Protein AF-A0A163Q6V1-F1 (afdb_monomer)

Foldseek 3Di:
DDPVLVVVLVVQQVVDDLPQFQAKEAQAWEQDPVGIDGGWIFTDGPPDRPDIHHGPSHDDDPNHHYHHQNPHHDDQQAEAAAALCQQPQLDVVLLVLCVVQSHQEYEHQAQLADQDAADLDLDPPQFDGLNVLSCQQFCQFNNRHPPDDHHHLLSSVVVVVPSHSHQYAYAARNQSLLCRQPNLDQAEDDPVSLVSSLVSLLRNVVSPHQYHEHNCLDPPRVRYDLVSLLSNQLSCVVVLGAYEYPFNDAAVCNLVRLVSVLSSCVSRVHQYEYEAHFFQQVVVVVSVVVSVVVVHNYFYEHFLDQKDKGQLCSLAPDSPQSSSPLVSNLVLLVDPVSLVCCVVPPVVVCPVFQQFKQWDAADDPCLVRHRPRLVVQQVVVVHDSSVSSSCRCNRRSSSTMIMGGHPPRGDSVNSVSQLPDLRYGQHLHWGDHGPHGDPSSNHGRVSHDSHNPPPCVSVPSSPPPPDDDDDDDDDDDDDDDDDDDDDDDDDDDDDDDDDDDDDDDDDDDDDDDDDDDDDDDDDDDDDDDDDDDDDDDDDDDDDDDDDDDDDDDDDDDDDDDDDPDDDDDDDPDDDDDPPPPDPPPLVVLLVQQLVVLVVVQVPAAALVRSCVSSVHDSVSSVVSVVVCVVLQQWDADPVRGIHGGCNVVVVVVVLVVPQDLCVLLVVLQQVLCVVLVFKKFKWFDDQQWTFTQDIDGNPVDDDDPDDGGDIDGLQQDQFSLQQVLQADPVSLVSNVVDAQDQQDPQADRDSVVSVVQSVVCLVLLWGWRQCRNPVQKIKIKHFAAALVSHGRIMMMGMDGCVVCDPVNNVVSNVSRLVSSQSSNVSRPDPDSGRDDDPRSD

Structure (mmCIF, N/CA/C/O backbone):
data_AF-A0A163Q6V1-F1
#
_entry.id   AF-A0A163Q6V1-F1
#
loop_
_atom_site.group_PDB
_atom_site.id
_atom_site.type_symbol
_atom_site.label_atom_id
_atom_site.label_alt_id
_atom_site.label_comp_id
_atom_site.label_asym_id
_atom_site.label_entity_id
_atom_site.label_seq_id
_atom_site.pdbx_PDB_ins_code
_atom_site.Cartn_x
_atom_site.Cartn_y
_atom_site.Cartn_z
_atom_site.occupancy
_atom_site.B_iso_or_equiv
_atom_site.auth_seq_id
_atom_site.auth_comp_id
_atom_site.auth_asym_id
_atom_site.auth_atom_id
_atom_site.pdbx_PDB_model_num
ATOM 1 N N . MET A 1 1 ? -16.181 -9.102 33.434 1.00 42.78 1 MET A N 1
ATOM 2 C CA . MET A 1 1 ? -15.691 -8.262 34.541 1.00 42.78 1 MET A CA 1
ATOM 3 C C . MET A 1 1 ? -15.255 -9.149 35.688 1.00 42.78 1 MET A C 1
ATOM 5 O O . MET A 1 1 ? -15.897 -10.173 35.906 1.00 42.78 1 MET A O 1
ATOM 9 N N . SER A 1 2 ? -14.195 -8.778 36.399 1.00 34.38 2 SER A N 1
ATOM 10 C CA . SER A 1 2 ? -13.839 -9.371 37.690 1.00 34.38 2 SER A CA 1
ATOM 11 C C . SER A 1 2 ? -14.622 -8.715 38.841 1.00 34.38 2 SER A C 1
ATOM 13 O O . SER A 1 2 ? -15.392 -7.774 38.632 1.00 34.38 2 SER A O 1
ATOM 15 N N . THR A 1 3 ? -14.432 -9.196 40.071 1.00 34.81 3 THR A N 1
ATOM 16 C CA . THR A 1 3 ? -14.898 -8.494 41.279 1.00 34.81 3 THR A CA 1
ATOM 17 C C . THR A 1 3 ? -14.123 -7.202 41.548 1.00 34.81 3 THR A C 1
ATOM 19 O O . THR A 1 3 ? -14.657 -6.323 42.214 1.00 34.81 3 THR A O 1
ATOM 22 N N . THR A 1 4 ? -12.906 -7.058 41.012 1.00 41.44 4 THR A N 1
ATOM 23 C CA . THR A 1 4 ? -12.061 -5.862 41.162 1.00 41.44 4 THR A CA 1
ATOM 24 C C . THR A 1 4 ? -12.617 -4.686 40.358 1.00 41.44 4 THR A C 1
ATOM 26 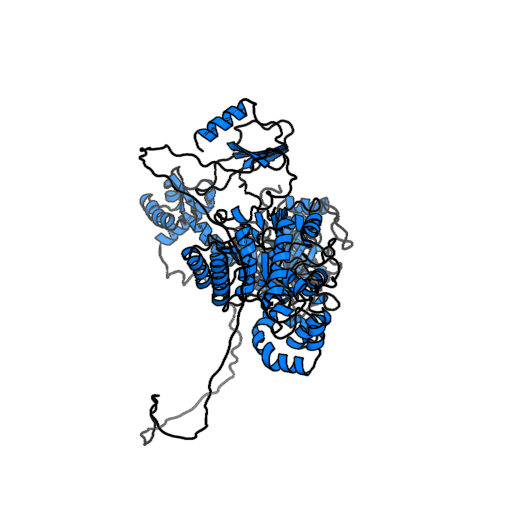O O . THR A 1 4 ? -12.809 -3.614 40.917 1.00 41.44 4 THR A O 1
ATOM 29 N N . ASP A 1 5 ? -13.028 -4.922 39.105 1.00 43.56 5 ASP A N 1
ATOM 30 C CA . ASP A 1 5 ? -13.612 -3.913 38.200 1.00 43.56 5 ASP A CA 1
ATOM 31 C C . ASP A 1 5 ? -14.857 -3.216 38.799 1.00 43.56 5 ASP A C 1
ATOM 33 O O . ASP A 1 5 ? -15.223 -2.115 38.399 1.00 43.56 5 ASP A O 1
ATOM 37 N N . ARG A 1 6 ? -15.549 -3.882 39.736 1.00 45.75 6 ARG A N 1
ATOM 38 C CA . ARG A 1 6 ? -16.728 -3.355 40.445 1.00 45.75 6 ARG A CA 1
ATOM 39 C C . ARG A 1 6 ? -16.391 -2.572 41.712 1.00 45.75 6 ARG A C 1
ATOM 41 O O . ARG A 1 6 ? -17.277 -1.890 42.220 1.00 45.75 6 ARG A O 1
ATOM 48 N N . GLN A 1 7 ? -15.174 -2.696 42.232 1.00 48.00 7 GLN A N 1
ATOM 49 C CA . GLN A 1 7 ? -14.709 -1.902 43.362 1.00 48.00 7 GLN A CA 1
ATOM 50 C C . GLN A 1 7 ? -14.115 -0.583 42.865 1.00 48.00 7 GLN A C 1
ATOM 52 O O . GLN A 1 7 ? -14.601 0.471 43.259 1.00 48.00 7 GLN A O 1
ATOM 57 N N . ASP A 1 8 ? -13.201 -0.642 41.892 1.00 50.16 8 ASP A N 1
ATOM 58 C CA . ASP A 1 8 ? -12.577 0.544 41.290 1.00 50.16 8 ASP A CA 1
ATOM 59 C C . ASP A 1 8 ? -13.644 1.533 40.755 1.00 50.16 8 ASP A C 1
ATOM 61 O O . ASP A 1 8 ? -13.569 2.737 40.990 1.00 50.16 8 ASP A O 1
ATOM 65 N N . ALA A 1 9 ? -14.715 1.026 40.125 1.00 50.97 9 ALA A N 1
ATOM 66 C CA . ALA A 1 9 ? -15.840 1.841 39.648 1.00 50.97 9 ALA A CA 1
ATOM 67 C C . ALA A 1 9 ? -16.696 2.477 40.769 1.00 50.97 9 ALA A C 1
ATOM 69 O O . ALA A 1 9 ? -17.325 3.508 40.540 1.00 50.97 9 ALA A O 1
ATOM 70 N N . ARG A 1 10 ? -16.738 1.888 41.974 1.00 52.81 10 ARG A N 1
ATOM 71 C CA . ARG A 1 10 ? -17.420 2.474 43.146 1.00 52.81 10 ARG A CA 1
ATOM 72 C C . ARG A 1 10 ? -16.577 3.562 43.792 1.00 52.81 10 ARG A C 1
ATOM 74 O O . ARG A 1 10 ? -17.116 4.599 44.160 1.00 52.81 10 ARG A O 1
ATOM 81 N N . ASP A 1 11 ? -15.273 3.334 43.878 1.00 53.62 11 ASP A N 1
ATOM 82 C CA . ASP A 1 11 ? -14.330 4.280 44.473 1.00 53.62 11 ASP A CA 1
ATOM 83 C C . ASP A 1 11 ? -14.167 5.524 43.564 1.00 53.62 11 ASP A C 1
ATOM 85 O O . ASP A 1 11 ? -14.069 6.649 44.056 1.00 53.62 11 ASP A O 1
ATOM 89 N N . LEU A 1 12 ? -14.288 5.354 42.238 1.00 57.47 12 LEU A N 1
ATOM 90 C CA . LEU A 1 12 ? -14.474 6.446 41.268 1.00 57.47 12 LEU A CA 1
ATOM 91 C C . LEU A 1 12 ? -15.800 7.200 41.457 1.00 57.47 12 LEU A C 1
ATOM 93 O O . LEU A 1 12 ? -15.802 8.429 41.527 1.00 57.47 12 LEU A O 1
ATOM 97 N N . ALA A 1 13 ? -16.925 6.483 41.566 1.00 52.97 13 ALA A N 1
ATOM 98 C CA . ALA A 1 13 ? -18.246 7.088 41.768 1.00 52.97 13 ALA A CA 1
ATOM 99 C C . ALA A 1 13 ? -18.385 7.825 43.119 1.00 52.97 13 ALA A C 1
ATOM 101 O O . ALA A 1 13 ? -19.252 8.685 43.257 1.00 52.97 13 ALA A O 1
ATOM 102 N N . ALA A 1 14 ? -17.510 7.541 44.090 1.00 48.88 14 ALA A N 1
ATOM 103 C CA . ALA A 1 14 ? -17.381 8.281 45.346 1.00 48.88 14 ALA A CA 1
ATOM 104 C C . ALA A 1 14 ? -16.634 9.632 45.210 1.00 48.88 14 ALA A C 1
ATOM 106 O O . ALA A 1 14 ? -16.394 10.299 46.214 1.00 48.88 14 ALA A O 1
ATOM 107 N N . GLY A 1 15 ? -16.278 10.053 43.987 1.00 49.28 15 GLY A N 1
ATOM 108 C CA . GLY A 1 15 ? -15.756 11.392 43.681 1.00 49.28 15 GLY A CA 1
ATOM 109 C C . GLY A 1 15 ? -14.232 11.545 43.745 1.00 49.28 15 GLY A C 1
ATOM 110 O O . GLY A 1 15 ? -13.735 12.666 43.694 1.00 49.28 15 GLY A O 1
ATOM 111 N N . GLY A 1 16 ? -13.479 10.446 43.865 1.00 48.47 16 GLY A N 1
ATOM 112 C CA . GLY A 1 16 ? -12.040 10.489 44.158 1.00 48.47 16 GLY A CA 1
ATOM 113 C C . GLY A 1 16 ? -11.070 10.513 42.968 1.00 48.47 16 GLY A C 1
ATOM 114 O O . GLY A 1 16 ? -9.870 10.617 43.213 1.00 48.47 16 GLY A O 1
ATOM 115 N N . GLY A 1 17 ? -11.525 10.366 41.713 1.00 54.03 17 GLY A N 1
ATOM 116 C CA . GLY A 1 17 ? -10.617 9.941 40.627 1.00 54.03 17 GLY A CA 1
ATOM 117 C C . GLY A 1 17 ? -10.889 10.403 39.191 1.00 54.03 17 GLY A C 1
ATOM 118 O O . GLY A 1 17 ? -10.301 9.831 38.288 1.00 54.03 17 GLY A O 1
ATOM 119 N N . THR A 1 18 ? -11.736 11.405 38.932 1.00 59.78 18 THR A N 1
ATOM 120 C CA . THR A 1 18 ? -11.985 11.906 37.553 1.00 59.78 18 THR A CA 1
ATOM 121 C C . THR A 1 18 ? -11.263 13.222 37.224 1.00 59.78 18 THR A C 1
ATOM 123 O O . THR A 1 18 ? -11.586 13.895 36.243 1.00 59.78 18 THR A O 1
ATOM 126 N N . THR A 1 19 ? -10.313 13.640 38.062 1.00 67.06 19 THR A N 1
ATOM 127 C CA . THR A 1 19 ? -9.633 14.939 37.967 1.00 67.06 19 THR A CA 1
ATOM 128 C C . THR A 1 19 ? -8.657 14.969 36.788 1.00 67.06 19 THR A C 1
ATOM 130 O O . THR A 1 19 ? -7.633 14.296 36.819 1.00 67.06 19 THR A O 1
ATOM 133 N N . GLY A 1 20 ? -8.949 15.779 35.766 1.00 78.69 20 GLY A N 1
ATOM 134 C CA . GLY A 1 20 ? -8.117 15.903 34.559 1.00 78.69 20 GLY A CA 1
ATOM 135 C C . GLY A 1 20 ? -8.586 15.078 33.353 1.00 78.69 20 GLY A C 1
ATOM 136 O O . GLY A 1 20 ? -7.925 15.103 32.318 1.00 78.69 20 GLY A O 1
ATOM 137 N N . VAL A 1 21 ? -9.730 14.391 33.450 1.00 85.88 21 VAL A N 1
ATOM 138 C CA . VAL A 1 21 ? -10.405 13.788 32.289 1.00 85.88 21 VAL A CA 1
ATOM 139 C C . VAL A 1 21 ? -10.917 14.901 31.368 1.00 85.88 21 VAL A C 1
ATOM 141 O O . VAL A 1 21 ? -11.743 15.716 31.775 1.00 85.88 21 VAL A O 1
ATOM 144 N N . THR A 1 22 ? -10.430 14.930 30.128 1.00 90.88 22 THR A N 1
ATOM 145 C CA . THR A 1 22 ? -10.752 15.947 29.111 1.00 90.88 22 THR A CA 1
ATOM 146 C C . THR A 1 22 ? -11.698 15.434 28.026 1.00 90.88 22 THR A C 1
ATOM 148 O O . THR A 1 22 ? -12.379 16.232 27.383 1.00 90.88 22 THR A O 1
ATOM 151 N N . LEU A 1 23 ? -11.773 14.114 27.830 1.00 94.50 23 LEU A N 1
ATOM 152 C CA . LEU A 1 23 ? -12.610 13.458 26.825 1.00 94.50 23 LEU A CA 1
ATOM 153 C C . LEU A 1 23 ? -13.282 12.209 27.420 1.00 94.50 23 LEU A C 1
ATOM 155 O O . LEU A 1 23 ? -12.642 11.414 28.109 1.00 94.50 23 LEU A O 1
ATOM 159 N N . VAL A 1 24 ? -14.564 12.010 27.110 1.00 95.06 24 VAL A N 1
ATOM 160 C CA . VAL A 1 24 ? -15.325 10.796 27.432 1.00 95.06 24 VAL A CA 1
ATOM 161 C C . VAL A 1 24 ? -15.965 10.224 26.163 1.00 95.06 24 VAL A C 1
ATOM 163 O O . VAL A 1 24 ? -16.763 10.892 25.507 1.00 95.06 24 VAL A O 1
ATOM 166 N N . VAL A 1 25 ? -15.661 8.968 25.829 1.00 96.06 25 VAL A N 1
ATOM 167 C CA . VAL A 1 25 ? -16.304 8.233 24.723 1.00 96.06 25 VAL A CA 1
ATOM 168 C C . VAL A 1 25 ? -17.346 7.282 25.307 1.00 96.06 25 VAL A C 1
ATOM 170 O O . VAL A 1 25 ? -16.978 6.347 26.014 1.00 96.06 25 VAL A O 1
ATOM 173 N N . ARG A 1 26 ? -18.637 7.513 25.049 1.00 95.31 26 ARG A N 1
ATOM 174 C CA . ARG A 1 26 ? -19.745 6.886 25.794 1.00 95.31 26 ARG A CA 1
ATOM 175 C C . ARG A 1 26 ? -20.452 5.760 25.047 1.00 95.31 26 ARG A C 1
ATOM 177 O O . ARG A 1 26 ? -20.621 5.815 23.834 1.00 95.31 26 ARG A O 1
ATOM 184 N N . GLY A 1 27 ? -20.890 4.731 25.772 1.00 94.31 27 GLY A N 1
ATOM 185 C CA . GLY A 1 27 ? -21.704 3.627 25.246 1.00 94.31 27 GLY A CA 1
ATOM 186 C C . GLY A 1 27 ? -21.012 2.713 24.222 1.00 94.31 27 GLY A C 1
ATOM 187 O O . GLY A 1 27 ? -21.681 1.888 23.589 1.00 94.31 27 GLY A O 1
ATOM 188 N N . ALA A 1 28 ? -19.694 2.839 24.056 1.00 95.62 28 ALA A N 1
ATOM 189 C CA . ALA A 1 28 ? -18.900 2.084 23.093 1.00 95.62 28 ALA A CA 1
ATOM 190 C C . ALA A 1 28 ? -18.815 0.591 23.453 1.00 95.62 28 ALA A C 1
ATOM 192 O O . ALA A 1 28 ? -19.062 0.180 24.587 1.00 95.62 28 ALA A O 1
ATOM 193 N N . ARG A 1 29 ? -18.415 -0.256 22.497 1.00 94.75 29 ARG A N 1
ATOM 194 C CA . ARG A 1 29 ? -18.156 -1.688 22.738 1.00 94.75 29 ARG A CA 1
ATOM 195 C C . ARG A 1 29 ? -16.730 -2.054 22.349 1.00 94.75 29 ARG A C 1
ATOM 197 O O . ARG A 1 29 ? -16.277 -1.677 21.276 1.00 94.75 29 ARG A O 1
ATOM 204 N N . LEU A 1 30 ? -16.035 -2.815 23.187 1.00 91.12 30 LEU A N 1
ATOM 205 C CA . LEU A 1 30 ? -14.657 -3.259 22.956 1.00 91.12 30 LEU A CA 1
ATOM 206 C C . LEU A 1 30 ? -14.629 -4.708 22.456 1.00 91.12 30 LEU A C 1
ATOM 208 O O . LEU A 1 30 ? -15.458 -5.529 22.857 1.00 91.12 30 LEU A O 1
ATOM 212 N N . THR A 1 31 ? -13.647 -5.049 21.620 1.00 85.00 31 THR A N 1
ATOM 213 C CA . THR A 1 31 ? -13.359 -6.446 21.255 1.00 85.00 31 THR A CA 1
ATOM 214 C C . THR A 1 31 ? -12.567 -7.161 22.342 1.00 85.00 31 THR A C 1
ATOM 216 O O . THR A 1 31 ? -11.488 -6.705 22.720 1.00 85.00 31 THR A O 1
ATOM 219 N N . THR A 1 32 ? -13.057 -8.320 22.774 1.00 79.44 32 THR A N 1
ATOM 220 C CA . THR A 1 32 ? -12.363 -9.265 23.661 1.00 79.44 32 THR A CA 1
ATOM 221 C C . THR A 1 32 ? -12.139 -10.595 22.916 1.00 79.44 32 THR A C 1
ATOM 223 O O . THR A 1 32 ? -12.748 -10.808 21.864 1.00 79.44 32 THR A O 1
ATOM 226 N N . PRO A 1 33 ? -11.296 -11.521 23.415 1.00 68.44 33 PRO A N 1
ATOM 227 C CA . PRO A 1 33 ? -11.132 -12.846 22.801 1.00 68.44 33 PRO A CA 1
ATOM 228 C C . PRO A 1 33 ? -12.445 -13.640 22.671 1.00 68.44 33 PRO A C 1
ATOM 230 O O . PRO A 1 33 ? -12.584 -14.469 21.773 1.00 68.44 33 PRO A O 1
ATOM 233 N N . GLU A 1 34 ? -13.409 -13.367 23.553 1.00 78.19 34 GLU A N 1
ATOM 234 C CA . GLU A 1 34 ? -14.709 -14.033 23.648 1.00 78.19 34 GLU A CA 1
ATOM 235 C C . GLU A 1 34 ? -15.808 -13.357 22.801 1.00 78.19 34 GLU A C 1
ATOM 237 O O . GLU A 1 34 ? -16.868 -13.949 22.600 1.00 78.19 34 GLU A O 1
ATOM 242 N N . GLY A 1 35 ? -15.588 -12.135 22.291 1.00 79.94 35 GLY A N 1
ATOM 243 C CA . GLY A 1 35 ? -16.558 -11.421 21.454 1.00 79.94 35 GLY A CA 1
ATOM 244 C C . GLY A 1 35 ? -16.524 -9.895 21.599 1.00 79.94 35 GLY A C 1
ATOM 245 O O . GLY A 1 35 ? -15.470 -9.269 21.519 1.00 79.94 35 GLY A O 1
ATOM 246 N N . LEU A 1 36 ? -17.702 -9.285 21.765 1.00 88.69 36 LEU A N 1
ATOM 247 C CA . LEU A 1 36 ? -17.855 -7.861 22.086 1.00 88.69 36 LEU A CA 1
ATOM 248 C C . LEU A 1 36 ? -18.298 -7.697 23.540 1.00 88.69 36 LEU A C 1
ATOM 250 O O . LEU A 1 36 ? -19.198 -8.405 23.998 1.00 88.69 36 LEU A O 1
ATOM 254 N N . SER A 1 37 ? -17.725 -6.716 24.235 1.00 89.12 37 SER A N 1
ATOM 255 C CA . SER A 1 37 ? -18.112 -6.348 25.599 1.00 89.12 37 SER A CA 1
ATOM 256 C C . SER A 1 37 ? -19.579 -5.895 25.697 1.00 89.12 37 SER A C 1
ATOM 258 O O . SER A 1 37 ? -20.246 -5.617 24.692 1.00 89.12 37 SER A O 1
ATOM 260 N N . GLY A 1 38 ? -20.085 -5.749 26.925 1.00 91.06 38 GLY A N 1
ATOM 261 C CA . GLY A 1 38 ? -21.199 -4.826 27.173 1.00 91.06 38 GLY A CA 1
ATOM 262 C C . GLY A 1 38 ? -20.789 -3.371 26.869 1.00 91.06 38 GLY A C 1
ATOM 263 O O . GLY A 1 38 ? -19.594 -3.119 26.683 1.00 91.06 38 GLY A O 1
ATOM 264 N N . PRO A 1 39 ? -21.740 -2.425 26.801 1.00 95.31 39 PRO A N 1
ATOM 265 C CA . PRO A 1 39 ? -21.423 -1.008 26.644 1.00 95.31 39 PRO A CA 1
ATOM 266 C C . PRO A 1 39 ? -20.498 -0.500 27.759 1.00 95.31 39 PRO A C 1
ATOM 268 O O . PRO A 1 39 ? -20.706 -0.811 28.936 1.00 95.31 39 PRO A O 1
ATOM 271 N N . VAL A 1 40 ? -19.487 0.276 27.380 1.00 95.25 40 VAL A N 1
ATOM 272 C CA . VAL A 1 40 ? -18.513 0.916 28.270 1.00 95.25 40 VAL A CA 1
ATOM 273 C C . VAL A 1 40 ? -18.346 2.389 27.918 1.00 95.25 40 VAL A C 1
ATOM 275 O O . VAL A 1 40 ? -18.471 2.766 26.752 1.00 95.25 40 VAL A O 1
ATOM 278 N N . ASP A 1 41 ? -18.011 3.188 28.925 1.00 95.38 41 ASP A N 1
ATOM 279 C CA . ASP A 1 41 ? -17.528 4.553 28.749 1.00 95.38 41 ASP A CA 1
ATOM 280 C C . ASP A 1 41 ? -15.994 4.545 28.905 1.00 95.38 41 ASP A C 1
ATOM 282 O O . ASP A 1 41 ? -15.448 3.898 29.807 1.00 95.38 41 ASP A O 1
ATOM 286 N N . LEU A 1 42 ? -15.291 5.227 27.998 1.00 95.19 42 LEU A N 1
ATOM 287 C CA . LEU A 1 42 ? -13.838 5.421 28.031 1.00 95.19 42 LEU A CA 1
ATOM 288 C C . LEU A 1 42 ? -13.554 6.835 28.537 1.00 95.19 42 LEU A C 1
ATOM 290 O O . LEU A 1 42 ? -14.020 7.794 27.925 1.00 95.19 42 LEU A O 1
ATOM 294 N N . LEU A 1 43 ? -12.790 6.964 29.618 1.00 94.44 43 LEU A N 1
ATOM 295 C CA . LEU A 1 43 ? -12.364 8.245 30.173 1.00 94.44 43 LEU A CA 1
ATOM 296 C C . LEU A 1 43 ? -10.910 8.493 29.762 1.00 94.44 43 LEU A C 1
ATOM 298 O O . LEU A 1 43 ? -10.042 7.648 29.988 1.00 94.44 43 LEU A O 1
ATOM 302 N N . VAL A 1 44 ? -10.657 9.642 29.142 1.00 92.88 44 VAL A N 1
ATOM 303 C CA . VAL A 1 44 ? -9.356 10.035 28.592 1.00 92.88 44 VAL A CA 1
ATOM 304 C C . VAL A 1 44 ? -8.869 11.289 29.309 1.00 92.88 44 VAL A C 1
ATOM 306 O O . VAL A 1 44 ? -9.587 12.289 29.375 1.00 92.88 44 VAL A O 1
ATOM 309 N N . ALA A 1 45 ? -7.651 11.230 29.841 1.00 90.81 45 ALA A N 1
ATOM 310 C CA . ALA A 1 45 ? -6.994 12.323 30.547 1.00 90.81 45 ALA A CA 1
ATOM 311 C C . ALA A 1 45 ? -5.647 12.607 29.871 1.00 90.81 45 ALA A C 1
ATOM 313 O O . ALA A 1 45 ? -4.730 11.786 29.921 1.00 90.81 45 ALA A O 1
ATOM 314 N N . GLY A 1 46 ? -5.532 13.752 29.193 1.00 86.94 46 GLY A N 1
ATOM 315 C CA . GLY A 1 46 ? -4.365 14.046 28.357 1.00 86.94 46 GLY A CA 1
ATOM 316 C C . GLY A 1 46 ? -4.204 13.028 27.220 1.00 86.94 46 GLY A C 1
ATOM 317 O O . GLY A 1 46 ? -5.115 12.847 26.417 1.00 86.94 46 GLY A O 1
ATOM 318 N N . ASP A 1 47 ? -3.048 12.364 27.155 1.00 85.19 47 ASP A N 1
ATOM 319 C CA . ASP A 1 47 ? -2.668 11.428 26.087 1.00 85.19 47 ASP A CA 1
ATOM 320 C C . ASP A 1 47 ? -3.051 9.955 26.354 1.00 85.19 47 ASP A C 1
ATOM 322 O O . ASP A 1 47 ? -2.725 9.077 25.543 1.00 85.19 47 ASP A O 1
ATOM 326 N N . VAL A 1 48 ? -3.702 9.658 27.488 1.00 88.38 48 VAL A N 1
ATOM 327 C CA . VAL A 1 48 ? -3.998 8.289 27.942 1.00 88.38 48 VAL A CA 1
ATOM 328 C C . VAL A 1 48 ? -5.488 8.031 28.164 1.00 88.38 48 VAL A C 1
ATOM 330 O O . VAL A 1 48 ? -6.219 8.863 28.697 1.00 88.38 48 VAL A O 1
ATOM 333 N N . ILE A 1 49 ? -5.923 6.812 27.820 1.00 90.94 49 ILE A N 1
ATOM 334 C CA . ILE A 1 49 ? -7.161 6.236 28.358 1.00 90.94 49 ILE A CA 1
ATOM 335 C C . ILE A 1 49 ? -6.878 5.888 29.820 1.00 90.94 49 ILE A C 1
ATOM 337 O O . ILE A 1 49 ? -6.161 4.928 30.108 1.00 90.94 49 ILE A O 1
ATOM 341 N N . ASP A 1 50 ? -7.416 6.701 30.718 1.00 90.62 50 ASP A N 1
ATOM 342 C CA . ASP A 1 50 ? -7.208 6.622 32.161 1.00 90.62 50 ASP A CA 1
ATOM 343 C C . ASP A 1 50 ? -8.073 5.507 32.771 1.00 90.62 50 ASP A C 1
ATOM 345 O O . ASP A 1 50 ? -7.578 4.593 33.438 1.00 90.62 50 ASP A O 1
ATOM 349 N N . HIS A 1 51 ? -9.362 5.495 32.415 1.00 90.69 51 HIS A N 1
ATOM 350 C CA . HIS A 1 51 ? -10.324 4.508 32.897 1.00 90.69 51 HIS A CA 1
ATOM 351 C C . HIS A 1 51 ? -11.251 3.971 31.796 1.00 90.69 51 HIS A C 1
ATOM 353 O O . HIS A 1 51 ? -11.601 4.650 30.832 1.00 90.69 51 HIS A O 1
ATOM 359 N N . VAL A 1 52 ? -11.678 2.717 31.972 1.00 93.56 52 VAL A N 1
ATOM 360 C CA . VAL A 1 52 ? -12.688 2.031 31.153 1.00 93.56 52 VAL A CA 1
ATOM 361 C C . VAL A 1 52 ? -13.727 1.462 32.109 1.00 93.56 52 VAL A C 1
ATOM 363 O O . VAL A 1 52 ? -13.415 0.560 32.889 1.00 93.56 52 VAL A O 1
ATOM 366 N N . VAL A 1 53 ? -14.947 1.992 32.071 1.00 93.25 53 VAL A N 1
ATOM 367 C CA . VAL A 1 53 ? -16.007 1.688 33.048 1.00 93.25 53 VAL A CA 1
ATOM 368 C C . VAL A 1 53 ? -17.284 1.214 32.344 1.00 93.25 53 VAL A C 1
ATOM 370 O O . VAL A 1 53 ? -17.463 1.506 31.164 1.00 93.25 53 VAL A O 1
ATOM 373 N N . PRO A 1 54 ? -18.191 0.469 33.004 1.00 95.56 54 PRO A N 1
ATOM 374 C CA . PRO A 1 54 ? -19.513 0.183 32.443 1.00 95.56 54 PRO A CA 1
ATOM 375 C C . PRO A 1 54 ? -20.252 1.475 32.067 1.00 95.56 54 PRO A C 1
ATOM 377 O O . PRO A 1 54 ? -20.205 2.445 32.822 1.00 95.56 54 PRO A O 1
ATOM 380 N N . ALA A 1 55 ? -20.938 1.493 30.922 1.00 94.25 55 ALA A N 1
ATOM 381 C CA . ALA A 1 55 ? -21.549 2.725 30.420 1.00 94.25 55 ALA A CA 1
ATOM 382 C C . ALA A 1 55 ? -22.525 3.346 31.436 1.00 94.25 55 ALA A C 1
ATOM 384 O O . ALA A 1 55 ? -23.404 2.658 31.963 1.00 94.25 55 ALA A O 1
ATOM 385 N N . GLY A 1 56 ? -22.355 4.639 31.719 1.00 90.94 56 GLY A N 1
ATOM 386 C CA . GLY A 1 56 ? -23.142 5.379 32.705 1.00 90.94 56 GLY A CA 1
ATOM 387 C C . GLY A 1 56 ? -22.852 5.065 34.180 1.00 90.94 56 GLY A C 1
ATOM 388 O O . GLY A 1 56 ? -23.595 5.546 35.031 1.00 90.94 56 GLY A O 1
ATOM 389 N N . SER A 1 57 ? -21.812 4.291 34.528 1.00 90.56 57 SER A N 1
ATOM 390 C CA . SER A 1 57 ? -21.492 4.002 35.942 1.00 90.56 57 SER A CA 1
ATOM 391 C C . SER A 1 57 ? -20.697 5.101 36.659 1.00 90.56 57 SER A C 1
ATOM 393 O O . SER A 1 57 ? -20.471 4.991 37.861 1.00 90.56 57 SER A O 1
ATOM 395 N N . VAL A 1 58 ? -20.237 6.121 35.933 1.00 85.56 58 VAL A N 1
ATOM 396 C CA . VAL A 1 58 ? -19.522 7.301 36.446 1.00 85.56 58 VAL A CA 1
ATOM 397 C C . VAL A 1 58 ? -20.149 8.534 35.776 1.00 85.56 58 VAL A C 1
ATOM 399 O O . VAL A 1 58 ? -20.423 8.473 34.574 1.00 85.56 58 VAL A O 1
ATOM 402 N N . PRO A 1 59 ? -20.428 9.633 36.503 1.00 85.88 59 PRO A N 1
ATOM 403 C CA . PRO A 1 59 ? -20.926 10.862 35.887 1.00 85.88 59 PRO A CA 1
ATOM 404 C C . PRO A 1 59 ? -19.877 11.472 34.946 1.00 85.88 59 PRO A C 1
ATOM 406 O O . PRO A 1 59 ? -18.677 11.391 35.203 1.00 85.88 59 PRO A O 1
ATOM 409 N N . VAL A 1 60 ? -20.331 12.115 33.867 1.00 86.94 60 VAL A N 1
ATOM 410 C CA . VAL A 1 60 ? -19.442 12.851 32.954 1.00 86.94 60 VAL A CA 1
ATOM 411 C C . VAL A 1 60 ? -18.836 14.051 33.702 1.00 86.94 60 VAL A C 1
ATOM 413 O O . VAL A 1 60 ? -19.601 14.845 34.256 1.00 86.94 60 VAL A O 1
ATOM 416 N N . PRO A 1 61 ? -17.500 14.217 33.734 1.00 86.75 61 PRO A N 1
ATOM 417 C CA . PRO A 1 61 ? -16.867 15.364 34.380 1.00 86.75 61 PRO A CA 1
ATOM 418 C C . PRO A 1 61 ? -17.247 16.688 33.707 1.00 86.75 61 PRO A C 1
ATOM 420 O O . PRO A 1 61 ? -17.316 16.782 32.481 1.00 86.75 61 PRO A O 1
ATOM 423 N N . ALA A 1 62 ? -17.478 17.729 34.510 1.00 83.31 62 ALA A N 1
ATOM 424 C CA . ALA A 1 62 ? -17.843 19.047 33.998 1.00 83.31 62 ALA A CA 1
ATOM 425 C C . ALA A 1 62 ? -16.730 19.617 33.099 1.00 83.31 62 ALA A C 1
ATOM 427 O O . ALA A 1 62 ? -15.577 19.706 33.513 1.00 83.31 62 ALA A O 1
ATOM 428 N N . GLY A 1 63 ? -17.088 20.006 31.872 1.00 85.50 63 GLY A N 1
ATOM 429 C CA . GLY A 1 63 ? -16.152 20.535 30.874 1.00 85.50 63 GLY A CA 1
ATOM 430 C C . GLY A 1 63 ? -15.429 19.486 30.017 1.00 85.50 63 GLY A C 1
ATOM 431 O O . GLY A 1 63 ? -14.730 19.875 29.086 1.00 85.50 63 GLY A O 1
ATOM 432 N N . ALA A 1 64 ? -15.606 18.183 30.267 1.00 91.12 64 ALA A N 1
ATOM 433 C CA . ALA A 1 64 ? -15.074 17.150 29.377 1.00 91.12 64 ALA A CA 1
ATOM 434 C C . ALA A 1 64 ? -15.845 17.112 28.043 1.00 91.12 64 ALA A C 1
ATOM 436 O O . ALA A 1 64 ? -17.076 17.187 28.021 1.00 91.12 64 ALA A O 1
ATOM 437 N N . HIS A 1 65 ? -15.132 16.949 26.927 1.00 95.44 65 HIS A N 1
ATOM 438 C CA . HIS A 1 65 ? -15.752 16.708 25.624 1.00 95.44 65 HIS A CA 1
ATOM 439 C C . HIS A 1 65 ? -16.377 15.304 25.589 1.00 95.44 65 HIS A C 1
ATOM 441 O O . HIS A 1 65 ? -15.798 14.354 26.117 1.00 95.44 65 HIS A O 1
ATOM 447 N N . VAL A 1 66 ? -17.548 15.152 24.963 1.00 95.31 66 VAL A N 1
ATOM 448 C CA . VAL A 1 66 ? -18.297 13.885 24.945 1.00 95.31 66 VAL A CA 1
ATOM 449 C C . VAL A 1 66 ? -18.499 13.401 23.516 1.00 95.31 66 VAL A C 1
ATOM 451 O O . VAL A 1 66 ? -19.101 14.094 22.701 1.00 95.31 66 VAL A O 1
ATOM 454 N N . ILE A 1 67 ? -18.055 12.175 23.241 1.00 95.44 67 ILE A N 1
ATOM 455 C CA . ILE A 1 67 ? -18.310 11.467 21.984 1.00 95.44 67 ILE A CA 1
ATOM 456 C C . ILE A 1 67 ? -19.304 10.340 22.267 1.00 95.44 67 ILE A C 1
ATOM 458 O O . ILE A 1 67 ? -18.959 9.336 22.893 1.00 95.44 67 ILE A O 1
ATOM 462 N N . GLU A 1 68 ? -20.543 10.486 21.800 1.00 96.12 68 GLU A N 1
ATOM 463 C CA . GLU A 1 68 ? -21.565 9.442 21.920 1.00 96.12 68 GLU A CA 1
ATOM 464 C C . GLU A 1 68 ? -21.314 8.325 20.892 1.00 96.12 68 GLU A C 1
ATOM 466 O O . GLU A 1 68 ? -21.511 8.480 19.687 1.00 96.12 68 GLU A O 1
ATOM 471 N N . ALA A 1 69 ? -20.861 7.171 21.383 1.00 94.12 69 ALA A N 1
ATOM 472 C CA . ALA A 1 69 ? -20.442 6.012 20.597 1.00 94.12 69 ALA A CA 1
ATOM 473 C C . ALA A 1 69 ? -21.362 4.792 20.807 1.00 94.12 69 ALA A C 1
ATOM 475 O O . ALA A 1 69 ? -20.972 3.649 20.542 1.00 94.12 69 ALA A O 1
ATOM 476 N N . ALA A 1 70 ? -22.603 5.019 21.250 1.00 90.88 70 ALA A N 1
ATOM 477 C CA . ALA A 1 70 ? -23.620 3.983 21.396 1.00 90.88 70 ALA A CA 1
ATOM 478 C C . ALA A 1 70 ? -23.788 3.169 20.096 1.00 90.88 70 ALA A C 1
ATOM 480 O O . ALA A 1 70 ? -23.948 3.710 19.003 1.00 90.88 70 ALA A O 1
ATOM 481 N N . GLY A 1 71 ? -23.707 1.841 20.208 1.00 86.94 71 GLY A N 1
ATOM 482 C CA . GLY A 1 71 ? -23.774 0.925 19.060 1.00 86.94 71 GLY A CA 1
ATOM 483 C C . GLY A 1 71 ? -22.506 0.856 18.194 1.00 86.94 71 GLY A C 1
ATOM 484 O O . GLY A 1 71 ? -22.414 -0.029 17.342 1.00 86.94 71 GLY A O 1
ATOM 485 N N . ARG A 1 72 ? -21.503 1.715 18.422 1.00 92.50 72 ARG A N 1
ATOM 486 C CA . ARG A 1 72 ? -20.192 1.652 17.758 1.00 92.50 72 ARG A CA 1
ATOM 487 C C . ARG A 1 72 ? -19.264 0.656 18.464 1.00 92.50 72 ARG A C 1
ATOM 489 O O . ARG A 1 72 ? -19.469 0.275 19.620 1.00 92.50 72 ARG A O 1
ATOM 496 N N . ILE A 1 73 ? -18.214 0.238 17.759 1.00 91.75 73 ILE A N 1
ATOM 497 C CA . ILE A 1 73 ? -17.113 -0.552 18.320 1.00 91.75 73 ILE A CA 1
ATOM 498 C C . ILE A 1 73 ? -15.917 0.385 18.477 1.00 91.75 73 ILE A C 1
ATOM 500 O O . ILE A 1 73 ? -15.491 0.991 17.498 1.00 91.75 73 ILE A O 1
ATOM 504 N N . ALA A 1 74 ? -15.381 0.494 19.691 1.00 91.12 74 ALA A N 1
ATOM 505 C CA . ALA A 1 74 ? -14.125 1.185 19.938 1.00 91.12 74 ALA A CA 1
ATOM 506 C C . ALA A 1 74 ? -12.951 0.224 19.718 1.00 91.12 74 ALA A C 1
ATOM 508 O O . ALA A 1 74 ? -12.958 -0.929 20.165 1.00 91.12 74 ALA A O 1
ATOM 509 N N . PHE A 1 75 ? -11.924 0.726 19.046 1.00 89.44 75 PHE A N 1
ATOM 510 C CA . PHE A 1 75 ? -10.657 0.047 18.821 1.00 89.44 75 PHE A CA 1
ATOM 511 C C . PHE A 1 75 ? -9.511 0.941 19.310 1.00 89.44 75 PHE A C 1
ATOM 513 O O . PHE A 1 75 ? -9.674 2.160 19.345 1.00 89.44 75 PHE A O 1
ATOM 520 N N . PRO A 1 76 ? -8.334 0.372 19.629 1.00 88.62 76 PRO A N 1
ATOM 521 C CA . PRO A 1 76 ? -7.090 1.117 19.478 1.00 88.62 76 PRO A CA 1
ATOM 522 C C . PRO A 1 76 ? -6.999 1.641 18.039 1.00 88.62 76 PRO A C 1
ATOM 524 O O . PRO A 1 76 ? -7.415 0.930 17.115 1.00 88.62 76 PRO A O 1
ATOM 527 N N . GLY A 1 77 ? -6.448 2.842 17.861 1.00 91.12 77 GLY A N 1
ATOM 528 C CA . GLY A 1 77 ? -6.108 3.353 16.535 1.00 91.12 77 GLY A CA 1
ATOM 529 C C . GLY A 1 77 ? -5.212 2.367 15.786 1.00 91.12 77 GLY A C 1
ATOM 530 O O . GLY A 1 77 ? -4.457 1.602 16.399 1.00 91.12 77 GLY A O 1
ATOM 531 N N . PHE A 1 78 ? -5.374 2.291 14.470 1.00 93.94 78 PHE A N 1
ATOM 532 C CA . PHE A 1 78 ? -4.673 1.293 13.678 1.00 93.94 78 PHE A CA 1
ATOM 533 C C . PHE A 1 78 ? -3.223 1.731 13.465 1.00 93.94 78 PHE A C 1
ATOM 535 O O . PHE A 1 78 ? -2.943 2.899 13.189 1.00 93.94 78 PHE A O 1
ATOM 542 N N . VAL A 1 79 ? -2.315 0.769 13.613 1.00 94.69 79 VAL A N 1
ATOM 543 C CA . VAL A 1 79 ? -0.926 0.898 13.181 1.00 94.69 79 VAL A CA 1
ATOM 544 C C . VAL A 1 79 ? -0.869 0.325 11.776 1.00 94.69 79 VAL A C 1
ATOM 546 O O . VAL A 1 79 ? -1.193 -0.852 11.605 1.00 94.69 79 VAL A O 1
ATOM 549 N N . ASP A 1 80 ? -0.498 1.148 10.805 1.00 95.19 80 ASP A N 1
ATOM 550 C CA . ASP A 1 80 ? -0.112 0.677 9.481 1.00 95.19 80 ASP A CA 1
ATOM 551 C C . ASP A 1 80 ? 1.342 0.197 9.561 1.00 95.19 80 ASP A C 1
ATOM 553 O O . ASP A 1 80 ? 2.248 0.992 9.821 1.00 95.19 80 ASP A O 1
ATOM 557 N N . SER A 1 81 ? 1.560 -1.115 9.449 1.00 95.00 81 SER A N 1
ATOM 558 C CA . SER A 1 81 ? 2.892 -1.715 9.583 1.00 95.00 81 SER A CA 1
ATOM 559 C C . SER A 1 81 ? 3.729 -1.636 8.310 1.00 95.00 81 SER A C 1
ATOM 561 O O . SER A 1 81 ? 4.913 -1.965 8.375 1.00 95.00 81 SER A O 1
ATOM 563 N N . HIS A 1 82 ? 3.144 -1.199 7.188 1.00 96.69 82 HIS A N 1
ATOM 564 C CA . HIS A 1 82 ? 3.839 -1.081 5.913 1.00 96.69 82 HIS A CA 1
ATOM 565 C C . HIS A 1 82 ? 3.267 0.052 5.057 1.00 96.69 82 HIS A C 1
ATOM 567 O O . HIS A 1 82 ? 2.203 -0.096 4.457 1.00 96.69 82 HIS A O 1
ATOM 573 N N . VAL A 1 83 ? 3.978 1.179 4.976 1.00 95.31 83 VAL A N 1
ATOM 574 C CA . VAL A 1 83 ? 3.586 2.317 4.136 1.00 95.31 83 VAL A CA 1
ATOM 575 C C . VAL A 1 83 ? 4.793 3.174 3.745 1.00 95.31 83 VAL A C 1
ATOM 577 O O . VAL A 1 83 ? 5.657 3.455 4.575 1.00 95.31 83 VAL A O 1
ATOM 580 N N . HIS A 1 84 ? 4.817 3.635 2.493 1.00 96.25 84 HIS A N 1
ATOM 581 C CA . HIS A 1 84 ? 5.807 4.578 1.963 1.00 96.25 84 HIS A CA 1
ATOM 582 C C . HIS A 1 84 ? 5.332 6.018 2.199 1.00 96.25 84 HIS A C 1
ATOM 584 O O . HIS A 1 84 ? 4.890 6.737 1.300 1.00 96.25 84 HIS A O 1
ATOM 590 N N . GLY A 1 85 ? 5.320 6.385 3.482 1.00 93.50 85 GLY A N 1
ATOM 591 C CA . GLY A 1 85 ? 4.649 7.570 4.013 1.00 93.50 85 GLY A CA 1
ATOM 592 C C . GLY A 1 85 ? 5.566 8.727 4.407 1.00 93.50 85 GLY A C 1
ATOM 593 O O . GLY A 1 85 ? 5.044 9.766 4.787 1.00 93.50 85 GLY A O 1
ATOM 594 N N . GLU A 1 86 ? 6.891 8.582 4.336 1.00 92.44 86 GLU A N 1
ATOM 595 C CA . GLU A 1 86 ? 7.878 9.506 4.921 1.00 92.44 86 GLU A CA 1
ATOM 596 C C . GLU A 1 86 ? 7.651 10.975 4.538 1.00 92.44 86 GLU A C 1
ATOM 598 O O . GLU A 1 86 ? 7.346 11.798 5.393 1.00 92.44 86 GLU A O 1
ATOM 603 N N . ALA A 1 87 ? 7.744 11.317 3.251 1.00 93.94 87 ALA A N 1
ATOM 604 C CA . ALA A 1 87 ? 7.451 12.677 2.795 1.00 93.94 87 ALA A CA 1
ATOM 605 C C . ALA A 1 87 ? 5.940 12.973 2.799 1.00 93.94 87 ALA A C 1
ATOM 607 O O . ALA A 1 87 ? 5.518 14.097 3.070 1.00 93.94 87 ALA A O 1
ATOM 608 N N . ALA A 1 88 ? 5.123 11.962 2.492 1.00 92.56 88 ALA A N 1
ATOM 609 C CA . ALA A 1 88 ? 3.691 12.113 2.257 1.00 92.56 88 ALA A CA 1
ATOM 610 C C . ALA A 1 88 ? 2.886 12.417 3.532 1.00 92.56 88 ALA A C 1
ATOM 612 O O . ALA A 1 88 ? 1.876 13.106 3.458 1.00 92.56 88 ALA A O 1
ATOM 613 N N . VAL A 1 89 ? 3.324 11.969 4.713 1.00 94.44 89 VAL A N 1
ATOM 614 C CA . VAL A 1 89 ? 2.632 12.214 5.994 1.00 94.44 89 VAL A CA 1
ATOM 615 C C . VAL A 1 89 ? 2.680 13.686 6.432 1.00 94.44 89 VAL A C 1
ATOM 617 O O . VAL A 1 89 ? 2.000 14.067 7.384 1.00 94.44 89 VAL A O 1
ATOM 620 N N . LEU A 1 90 ? 3.447 14.532 5.739 1.00 94.38 90 LEU A N 1
ATOM 621 C CA . LEU A 1 90 ? 3.478 15.985 5.936 1.00 94.38 90 LEU A CA 1
ATOM 622 C C . LEU A 1 90 ? 2.399 16.730 5.119 1.00 94.38 90 LEU A C 1
ATOM 624 O O . LEU A 1 90 ? 2.199 17.923 5.335 1.00 94.38 90 LEU A O 1
ATOM 628 N N . ASP A 1 91 ? 1.682 16.044 4.221 1.00 89.88 91 ASP A N 1
ATOM 629 C CA . ASP A 1 91 ? 0.514 16.569 3.502 1.00 89.88 91 ASP A CA 1
ATOM 630 C C . ASP A 1 91 ? -0.771 16.370 4.345 1.00 89.88 91 ASP A C 1
ATOM 632 O O . ASP A 1 91 ? -1.138 15.224 4.639 1.00 89.88 91 ASP A O 1
ATOM 636 N N . PRO A 1 92 ? -1.498 17.443 4.726 1.00 89.75 92 PRO A N 1
ATOM 637 C CA . PRO A 1 92 ? -2.748 17.342 5.482 1.00 89.75 92 PRO A CA 1
ATOM 638 C C . PRO A 1 92 ? -3.831 16.461 4.836 1.00 89.75 92 PRO A C 1
ATOM 640 O O . PRO A 1 92 ? -4.585 15.812 5.564 1.00 89.75 92 PRO A O 1
ATOM 643 N N . ASP A 1 93 ? -3.907 16.374 3.503 1.00 85.38 93 ASP A N 1
ATOM 644 C CA . ASP A 1 93 ? -4.882 15.507 2.826 1.00 85.38 93 ASP A CA 1
ATOM 645 C C . ASP A 1 93 ? -4.498 14.024 2.949 1.00 85.38 93 ASP A C 1
ATOM 647 O O . ASP A 1 93 ? -5.369 13.155 3.075 1.00 85.38 93 ASP A O 1
ATOM 651 N N . VAL A 1 94 ? -3.198 13.714 2.992 1.00 86.50 94 VAL A N 1
ATOM 652 C CA . VAL A 1 94 ? -2.691 12.366 3.296 1.00 86.50 94 VAL A CA 1
ATOM 653 C C . VAL A 1 94 ? -2.939 12.012 4.761 1.00 86.50 94 VAL A C 1
ATOM 655 O O . VAL A 1 94 ? -3.468 10.931 5.037 1.00 86.50 94 VAL A O 1
ATOM 658 N N . GLN A 1 95 ? -2.653 12.930 5.691 1.00 91.56 95 GLN A N 1
ATOM 659 C CA . GLN A 1 95 ? -2.964 12.762 7.116 1.00 91.56 95 GLN A CA 1
ATOM 660 C C . GLN A 1 95 ? -4.459 12.465 7.320 1.00 91.56 95 GLN A C 1
ATOM 662 O O . GLN A 1 95 ? -4.831 11.500 7.992 1.00 91.56 95 GLN A O 1
ATOM 667 N N . LEU A 1 96 ? -5.332 13.250 6.682 1.00 86.69 96 LEU A N 1
ATOM 668 C CA . LEU A 1 96 ? -6.781 13.083 6.744 1.00 86.69 96 LEU A CA 1
ATOM 669 C C . LEU A 1 96 ? -7.248 11.769 6.094 1.00 86.69 96 LEU A C 1
ATOM 671 O O . LEU A 1 96 ? -8.161 11.126 6.616 1.00 86.69 96 LEU A O 1
ATOM 675 N N . ALA A 1 97 ? -6.627 11.332 4.994 1.00 80.81 97 ALA A N 1
ATOM 676 C CA . ALA A 1 97 ? -6.924 10.046 4.362 1.00 80.81 97 ALA A CA 1
ATOM 677 C C . ALA A 1 97 ? -6.560 8.849 5.261 1.00 80.81 97 ALA A C 1
ATOM 679 O O . ALA A 1 97 ? -7.354 7.911 5.372 1.00 80.81 97 ALA A O 1
ATOM 680 N N . MET A 1 98 ? -5.411 8.895 5.946 1.00 86.56 98 MET A N 1
ATOM 681 C CA . MET A 1 98 ? -5.002 7.884 6.932 1.00 86.56 98 MET A CA 1
ATOM 682 C C . MET A 1 98 ? -5.966 7.857 8.135 1.00 86.56 98 MET A C 1
ATOM 684 O O . MET A 1 98 ? -6.519 6.806 8.476 1.00 86.56 98 MET A O 1
ATOM 688 N N . LEU A 1 99 ? -6.262 9.024 8.721 1.00 89.62 99 LEU A N 1
ATOM 689 C CA . LEU A 1 99 ? -7.185 9.155 9.856 1.00 89.62 99 LEU A CA 1
ATOM 690 C C . LEU A 1 99 ? -8.610 8.683 9.518 1.00 89.62 99 LEU A C 1
ATOM 692 O O . LEU A 1 99 ? -9.244 8.010 10.332 1.00 89.62 99 LEU A O 1
ATOM 696 N N . ARG A 1 100 ? -9.108 8.947 8.300 1.00 87.12 100 ARG A N 1
ATOM 697 C CA . ARG A 1 100 ? -10.411 8.447 7.807 1.00 87.12 100 ARG A CA 1
ATOM 698 C C . ARG A 1 100 ? -10.479 6.918 7.692 1.00 87.12 100 ARG A C 1
ATOM 700 O O . ARG A 1 100 ? -11.574 6.361 7.756 1.00 87.12 100 ARG A O 1
ATOM 707 N N . GLN A 1 101 ? -9.342 6.230 7.566 1.00 83.12 101 GLN A N 1
ATOM 708 C CA . GLN A 1 101 ? -9.258 4.762 7.631 1.00 83.12 101 GLN A CA 1
ATOM 709 C C . GLN A 1 101 ? -9.142 4.230 9.073 1.00 83.12 101 GLN A C 1
ATOM 711 O O . GLN A 1 101 ? -9.245 3.022 9.289 1.00 83.12 101 GLN A O 1
ATOM 716 N N . GLY A 1 102 ? -8.965 5.111 10.064 1.00 90.62 102 GLY A N 1
ATOM 717 C CA . GLY A 1 102 ? -8.710 4.763 11.464 1.00 90.62 102 GLY A CA 1
ATOM 718 C C . GLY A 1 102 ? -7.231 4.543 11.796 1.00 90.62 102 GLY A C 1
ATOM 719 O O . GLY A 1 102 ? -6.933 4.074 12.896 1.00 90.62 102 GLY A O 1
ATOM 720 N N . VAL A 1 103 ? -6.314 4.863 10.877 1.00 93.75 103 VAL A N 1
ATOM 721 C CA . VAL A 1 103 ? -4.864 4.802 11.110 1.00 93.75 103 VAL A CA 1
ATOM 722 C C . VAL A 1 103 ? -4.445 5.981 11.984 1.00 93.75 103 VAL A C 1
ATOM 724 O O . VAL A 1 103 ? -4.785 7.124 11.696 1.00 93.75 103 VAL A O 1
ATOM 727 N N . THR A 1 104 ? -3.711 5.697 13.059 1.00 95.81 104 THR A N 1
ATOM 728 C CA . THR A 1 104 ? -3.151 6.707 13.979 1.00 95.81 104 THR A CA 1
ATOM 729 C C . THR A 1 104 ? -1.634 6.632 14.085 1.00 95.81 104 THR A C 1
ATOM 731 O O . THR A 1 104 ? -1.019 7.517 14.680 1.00 95.81 104 THR A O 1
ATOM 734 N N . SER A 1 105 ? -1.032 5.568 13.556 1.00 96.88 105 SER A N 1
ATOM 735 C CA . SER A 1 105 ? 0.407 5.336 13.593 1.00 96.88 105 SER A CA 1
ATOM 736 C C . SER A 1 105 ? 0.856 4.675 12.296 1.00 96.88 105 SER A C 1
ATOM 738 O O . SER A 1 105 ? 0.160 3.786 11.806 1.00 96.88 105 SER A O 1
ATOM 740 N N . ILE A 1 106 ? 2.018 5.061 11.781 1.00 96.81 106 ILE A N 1
ATOM 741 C CA . ILE A 1 106 ? 2.608 4.493 10.565 1.00 96.81 106 ILE A CA 1
ATOM 742 C C . ILE A 1 106 ? 4.032 4.001 10.826 1.00 96.81 106 ILE A C 1
ATOM 744 O O . ILE A 1 106 ? 4.781 4.631 11.576 1.00 96.81 106 ILE A O 1
ATOM 748 N N . VAL A 1 107 ? 4.400 2.881 10.205 1.00 98.00 107 VAL A N 1
ATOM 749 C CA . VAL A 1 107 ? 5.775 2.372 10.170 1.00 98.00 107 VAL A CA 1
ATOM 750 C C . VAL A 1 107 ? 6.353 2.628 8.780 1.00 98.00 107 VAL A C 1
ATOM 752 O O . VAL A 1 107 ? 5.853 2.104 7.784 1.00 98.00 107 VAL A O 1
ATOM 755 N N . VAL A 1 108 ? 7.400 3.446 8.740 1.00 98.06 108 VAL A N 1
ATOM 756 C CA . VAL A 1 108 ? 8.042 3.999 7.538 1.00 98.06 108 VAL A CA 1
ATOM 757 C C . VAL A 1 108 ? 9.547 3.689 7.537 1.00 98.06 108 VAL A C 1
ATOM 759 O O . VAL A 1 108 ? 10.060 3.116 8.499 1.00 98.06 108 VAL A O 1
ATOM 762 N N . GLY A 1 109 ? 10.276 4.047 6.478 1.00 97.75 109 GLY A N 1
ATOM 763 C CA . GLY A 1 109 ? 11.640 3.558 6.252 1.00 97.75 109 GLY A CA 1
ATOM 764 C C . GLY A 1 109 ? 11.638 2.138 5.685 1.00 97.75 109 GLY A C 1
ATOM 765 O O . GLY A 1 109 ? 12.510 1.338 6.016 1.00 97.75 109 GLY A O 1
ATOM 766 N N . GLN A 1 110 ? 10.610 1.791 4.909 1.00 97.44 110 GLN A N 1
ATOM 767 C CA . GLN A 1 110 ? 10.356 0.437 4.413 1.00 97.44 110 GLN A CA 1
ATOM 768 C C . GLN A 1 110 ? 11.319 0.019 3.293 1.00 97.44 110 GLN A C 1
ATOM 770 O O . GLN A 1 110 ? 12.079 0.828 2.761 1.00 97.44 110 GLN A O 1
ATOM 775 N N . ASP A 1 111 ? 11.296 -1.274 2.959 1.00 97.44 111 ASP A N 1
ATOM 776 C CA . ASP A 1 111 ? 11.917 -1.852 1.760 1.00 97.44 111 ASP A CA 1
ATOM 777 C C . ASP A 1 111 ? 13.401 -1.505 1.530 1.00 97.44 111 ASP A C 1
ATOM 779 O O . ASP A 1 111 ? 13.922 -1.551 0.419 1.00 97.44 111 ASP A O 1
ATOM 783 N N . GLY A 1 112 ? 14.127 -1.219 2.613 1.00 97.38 112 GLY A N 1
ATOM 784 C CA . GLY A 1 112 ? 15.566 -0.989 2.613 1.00 97.38 112 GLY A CA 1
ATOM 785 C C . GLY A 1 112 ? 16.027 0.348 2.033 1.00 97.38 112 GLY A C 1
ATOM 786 O O . GLY A 1 112 ? 17.233 0.580 2.063 1.00 97.38 112 GLY A O 1
ATOM 787 N N . VAL A 1 113 ? 15.145 1.236 1.554 1.00 97.44 113 VAL A N 1
ATOM 788 C CA . VAL A 1 113 ? 15.547 2.526 0.960 1.00 97.44 113 VAL A CA 1
ATOM 789 C C . VAL A 1 113 ? 14.697 3.682 1.489 1.00 97.44 113 VAL A C 1
ATOM 791 O O . VAL A 1 113 ? 13.505 3.787 1.214 1.00 97.44 113 VAL A O 1
ATOM 794 N N . SER A 1 114 ? 15.333 4.591 2.232 1.00 96.38 114 SER A N 1
ATOM 795 C CA . SER A 1 114 ? 14.735 5.862 2.663 1.00 96.38 114 SER A CA 1
ATOM 796 C C . SER A 1 114 ? 15.805 6.890 3.065 1.00 96.38 114 SER A C 1
ATOM 798 O O . SER A 1 114 ? 17.002 6.635 2.926 1.00 96.38 114 SER A O 1
ATOM 800 N N . TYR A 1 115 ? 15.386 8.077 3.507 1.00 95.88 115 TYR A N 1
ATOM 801 C CA . TYR A 1 115 ? 16.206 9.296 3.507 1.00 95.88 115 TYR A CA 1
ATOM 802 C C . TYR A 1 115 ? 17.387 9.335 4.492 1.00 95.88 115 TYR A C 1
ATOM 804 O O . TYR A 1 115 ? 18.286 10.150 4.284 1.00 95.88 115 TYR A O 1
ATOM 812 N N . ALA A 1 116 ? 17.367 8.533 5.562 1.00 96.31 116 ALA A N 1
ATOM 813 C CA . ALA A 1 116 ? 18.328 8.606 6.670 1.00 96.31 116 ALA A CA 1
ATOM 814 C C . ALA A 1 116 ? 18.721 7.213 7.222 1.00 96.31 116 ALA A C 1
ATOM 816 O O . ALA A 1 116 ? 17.906 6.288 7.156 1.00 96.31 116 ALA A O 1
ATOM 817 N N . PRO A 1 117 ? 19.904 7.047 7.842 1.00 94.38 117 PRO A N 1
ATOM 818 C CA . PRO A 1 117 ? 20.961 8.047 7.990 1.00 94.38 117 PRO A CA 1
ATOM 819 C C . PRO A 1 117 ? 21.687 8.318 6.665 1.00 94.38 117 PRO A C 1
ATOM 821 O O . PRO A 1 117 ? 21.680 7.488 5.762 1.00 94.38 117 PRO A O 1
ATOM 824 N N . SER A 1 118 ? 22.315 9.484 6.566 1.00 87.94 118 SER A N 1
ATOM 825 C CA . SER A 1 118 ? 23.260 9.842 5.506 1.00 87.94 118 SER A CA 1
ATOM 826 C C . SER A 1 118 ? 24.261 10.839 6.069 1.00 87.94 118 SER A C 1
ATOM 828 O O . SER A 1 118 ? 23.869 11.747 6.812 1.00 87.94 118 SER A O 1
ATOM 830 N N . ALA A 1 119 ? 25.528 10.745 5.671 1.00 71.69 119 ALA A N 1
ATOM 831 C CA . ALA A 1 119 ? 26.487 11.816 5.919 1.00 71.69 119 ALA A CA 1
ATOM 832 C C . ALA A 1 119 ? 25.931 13.172 5.416 1.00 71.69 119 ALA A C 1
ATOM 834 O O . ALA A 1 119 ? 25.448 13.270 4.287 1.00 71.69 119 ALA A O 1
ATOM 835 N N . ARG A 1 120 ? 25.977 14.230 6.249 1.00 61.56 120 ARG A N 1
ATOM 836 C CA . ARG A 1 120 ? 25.461 15.579 5.891 1.00 61.56 120 ARG A CA 1
ATOM 837 C C . ARG A 1 120 ? 26.272 16.269 4.780 1.00 61.56 120 ARG A C 1
ATOM 839 O O . ARG A 1 120 ? 25.802 17.231 4.183 1.00 61.56 120 ARG A O 1
ATOM 846 N N . GLN A 1 121 ? 27.499 15.809 4.556 1.00 57.81 121 GLN A N 1
ATOM 847 C CA . GLN A 1 121 ? 28.365 16.086 3.408 1.00 57.81 121 GLN A CA 1
ATOM 848 C C . GLN A 1 121 ? 29.224 14.828 3.193 1.00 57.81 121 GLN A C 1
ATOM 850 O O . GLN A 1 121 ? 29.541 14.183 4.195 1.00 57.81 121 GLN A O 1
ATOM 855 N N . PRO A 1 122 ? 29.645 14.482 1.961 1.00 55.91 122 PRO A N 1
ATOM 856 C CA . PRO A 1 122 ? 30.594 13.390 1.742 1.00 55.91 122 PRO A CA 1
ATOM 857 C C . PRO A 1 122 ? 31.893 13.650 2.513 1.00 55.91 122 PRO A C 1
ATOM 859 O O . PRO A 1 122 ? 32.574 14.652 2.274 1.00 55.91 122 PRO A O 1
ATOM 862 N N . VAL A 1 123 ? 32.224 12.780 3.468 1.00 54.62 123 VAL A N 1
ATOM 863 C CA . VAL A 1 123 ? 33.399 12.953 4.328 1.00 54.62 123 VAL A CA 1
ATOM 864 C C . VAL A 1 123 ? 34.610 12.285 3.665 1.00 54.62 123 VAL A C 1
ATOM 866 O O . VAL A 1 123 ? 34.489 11.342 2.883 1.00 54.62 123 VAL A O 1
ATOM 869 N N . ALA A 1 124 ? 35.818 12.766 3.967 1.00 53.44 124 ALA A N 1
ATOM 870 C CA . ALA A 1 124 ? 37.071 12.262 3.389 1.00 53.44 124 ALA A CA 1
ATOM 871 C C . ALA A 1 124 ? 37.457 10.821 3.823 1.00 53.44 124 ALA A C 1
ATOM 873 O O . ALA A 1 124 ? 38.589 10.394 3.599 1.00 53.44 124 ALA A O 1
ATOM 874 N N . ASP A 1 125 ? 36.539 10.083 4.449 1.00 59.62 125 ASP A N 1
ATOM 875 C CA . ASP A 1 125 ? 36.675 8.706 4.939 1.00 59.62 125 ASP A CA 1
ATOM 876 C C . ASP A 1 125 ? 36.049 7.646 4.005 1.00 59.62 125 ASP A C 1
ATOM 878 O O . ASP A 1 125 ? 36.107 6.450 4.300 1.00 59.62 125 ASP A O 1
ATOM 882 N N . GLY A 1 126 ? 35.474 8.063 2.871 1.00 64.12 126 GLY A N 1
ATOM 883 C CA . GLY A 1 126 ? 34.791 7.164 1.938 1.00 64.12 126 GLY A CA 1
ATOM 884 C C . GLY A 1 126 ? 33.350 6.856 2.351 1.00 64.12 126 GLY A C 1
ATOM 885 O O . GLY A 1 126 ? 32.929 5.695 2.311 1.00 64.12 126 GLY A O 1
ATOM 886 N N . THR A 1 127 ? 32.627 7.888 2.784 1.00 72.94 127 THR A N 1
ATOM 887 C CA . THR A 1 127 ? 31.162 7.939 2.899 1.00 72.94 127 THR A CA 1
ATOM 888 C C . THR A 1 127 ? 30.548 8.603 1.658 1.00 72.94 127 THR A C 1
ATOM 890 O O . THR A 1 127 ? 31.173 9.453 1.018 1.00 72.94 127 THR A O 1
ATOM 893 N N . HIS A 1 128 ? 29.326 8.210 1.295 1.00 87.56 128 HIS A N 1
ATOM 894 C CA . HIS A 1 128 ? 28.613 8.678 0.100 1.00 87.56 128 HIS A CA 1
ATOM 895 C C . HIS A 1 128 ? 27.310 9.390 0.483 1.00 87.56 128 HIS A C 1
ATOM 897 O O . HIS A 1 128 ? 26.721 9.102 1.520 1.00 87.56 128 HIS A O 1
ATOM 903 N N . AS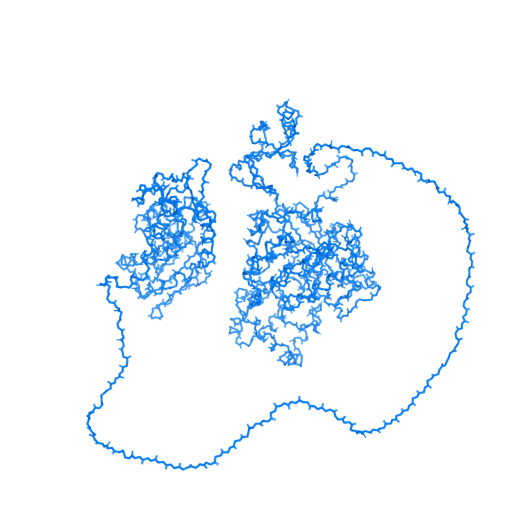P A 1 129 ? 26.818 10.283 -0.379 1.00 89.75 129 ASP A N 1
ATOM 904 C CA . ASP A 1 129 ? 25.532 10.961 -0.176 1.00 89.75 129 ASP A CA 1
ATOM 905 C C . ASP A 1 129 ? 24.349 10.009 -0.446 1.00 89.75 129 ASP A C 1
ATOM 907 O O . ASP A 1 129 ? 23.780 9.949 -1.542 1.00 89.75 129 ASP A O 1
ATOM 911 N N . ALA A 1 130 ? 24.005 9.224 0.576 1.00 93.00 130 ALA A N 1
ATOM 912 C CA . ALA A 1 130 ? 22.887 8.291 0.553 1.00 93.00 130 ALA A CA 1
ATOM 913 C C . ALA A 1 130 ? 21.524 9.001 0.553 1.00 93.00 130 ALA A C 1
ATOM 915 O O . ALA A 1 130 ? 20.553 8.448 0.036 1.00 93.00 130 ALA A O 1
ATOM 916 N N . HIS A 1 131 ? 21.442 10.234 1.066 1.00 94.00 131 HIS A N 1
ATOM 917 C CA . HIS A 1 131 ? 20.223 11.037 1.034 1.00 94.00 131 HIS A CA 1
ATOM 918 C C . HIS A 1 131 ? 19.857 11.459 -0.394 1.00 94.00 131 HIS A C 1
ATOM 920 O O . HIS A 1 131 ? 18.731 11.202 -0.833 1.00 94.00 131 HIS A O 1
ATOM 926 N N . THR A 1 132 ? 20.791 12.060 -1.137 1.00 92.94 132 THR A N 1
ATOM 927 C CA . THR A 1 132 ? 20.580 12.438 -2.543 1.00 92.94 132 THR A CA 1
ATOM 928 C C . THR A 1 132 ? 20.332 11.201 -3.401 1.00 92.94 132 THR A C 1
ATOM 930 O O . THR A 1 132 ? 19.417 11.206 -4.226 1.00 92.94 132 THR A O 1
ATOM 933 N N . TRP A 1 133 ? 21.064 10.106 -3.162 1.00 94.44 133 TRP A N 1
ATOM 934 C CA . TRP A 1 133 ? 20.828 8.835 -3.849 1.00 94.44 133 TRP A CA 1
ATOM 935 C C . TRP A 1 133 ? 19.414 8.284 -3.620 1.00 94.44 133 TRP A C 1
ATOM 937 O O . TRP A 1 133 ? 18.698 8.049 -4.594 1.00 94.44 133 TRP A O 1
ATOM 947 N N . ALA A 1 134 ? 18.977 8.120 -2.366 1.00 95.19 134 ALA A N 1
ATOM 948 C CA . ALA A 1 134 ? 17.656 7.573 -2.049 1.00 95.19 134 ALA A CA 1
ATOM 949 C C . ALA A 1 134 ? 16.530 8.481 -2.575 1.00 95.19 134 ALA A C 1
ATOM 951 O O . ALA A 1 134 ? 15.551 7.999 -3.146 1.00 95.19 134 ALA A O 1
ATOM 952 N N . THR A 1 135 ? 16.708 9.802 -2.461 1.00 93.56 135 THR A N 1
ATOM 953 C CA . THR A 1 135 ? 15.788 10.814 -3.006 1.00 93.56 135 THR A CA 1
ATOM 954 C C . THR A 1 135 ? 15.750 10.799 -4.540 1.00 93.56 135 THR A C 1
ATOM 956 O O . THR A 1 135 ? 14.725 11.119 -5.132 1.00 93.56 135 THR A O 1
ATOM 959 N N . GLY A 1 136 ? 16.825 10.380 -5.211 1.00 93.25 136 GLY A N 1
ATOM 960 C CA . GLY A 1 136 ? 16.835 10.092 -6.644 1.00 93.25 136 GLY A CA 1
ATOM 961 C C . GLY A 1 136 ? 16.158 8.757 -6.963 1.00 93.25 136 GLY A C 1
ATOM 962 O O . GLY A 1 136 ? 15.018 8.732 -7.437 1.00 93.25 136 GLY A O 1
ATOM 963 N N . TYR A 1 137 ? 16.858 7.656 -6.679 1.00 94.19 137 TYR A N 1
ATOM 964 C CA . TYR A 1 137 ? 16.520 6.270 -7.033 1.00 94.19 137 TYR A CA 1
ATOM 965 C C . TYR A 1 137 ? 15.106 5.848 -6.606 1.00 94.19 137 TYR A C 1
ATOM 967 O O . TYR A 1 137 ? 14.411 5.169 -7.359 1.00 94.19 137 TYR A O 1
ATOM 975 N N . PHE A 1 138 ? 14.652 6.293 -5.431 1.00 95.12 138 PHE A N 1
ATOM 976 C CA . PHE A 1 138 ? 13.391 5.864 -4.818 1.00 95.12 138 PHE A CA 1
ATOM 977 C C . PHE A 1 138 ? 12.283 6.936 -4.859 1.00 95.12 138 PHE A C 1
ATOM 979 O O . PHE A 1 138 ? 11.226 6.774 -4.245 1.00 95.12 138 PHE A O 1
ATOM 986 N N . SER A 1 139 ? 12.478 8.032 -5.608 1.00 93.81 139 SER A N 1
ATOM 987 C CA . SER A 1 139 ? 11.504 9.143 -5.678 1.00 93.81 139 SER A CA 1
ATOM 988 C C . SER A 1 139 ? 10.118 8.758 -6.190 1.00 93.81 139 SER A C 1
ATOM 990 O O . SER A 1 139 ? 9.147 9.386 -5.787 1.00 93.81 139 SER A O 1
ATOM 992 N N . ALA A 1 140 ? 9.985 7.733 -7.034 1.00 93.25 140 ALA A N 1
ATOM 993 C CA . ALA A 1 140 ? 8.672 7.259 -7.482 1.00 93.25 140 ALA A CA 1
ATOM 994 C C . ALA A 1 140 ? 7.874 6.510 -6.393 1.00 93.25 140 ALA A C 1
ATOM 996 O O . ALA A 1 140 ? 6.708 6.186 -6.613 1.00 93.25 140 ALA A O 1
ATOM 997 N N . ILE A 1 141 ? 8.497 6.232 -5.244 1.00 94.69 141 ILE A N 1
ATOM 998 C CA . ILE A 1 141 ? 7.911 5.527 -4.102 1.00 94.69 141 ILE A CA 1
ATOM 999 C C . ILE A 1 141 ? 7.780 6.500 -2.917 1.00 94.69 141 ILE A C 1
ATOM 1001 O O . ILE A 1 141 ? 6.664 6.882 -2.564 1.00 94.69 141 ILE A O 1
ATOM 1005 N N . ASN A 1 142 ? 8.899 6.988 -2.366 1.00 94.31 142 ASN A N 1
ATOM 1006 C CA . ASN A 1 142 ? 8.880 7.880 -1.194 1.00 94.31 142 ASN A CA 1
ATOM 1007 C C . ASN A 1 142 ? 8.614 9.354 -1.561 1.00 94.31 142 ASN A C 1
ATOM 1009 O O . ASN A 1 142 ? 8.023 10.086 -0.769 1.00 94.31 142 ASN A O 1
ATOM 1013 N N . GLY A 1 143 ? 9.016 9.796 -2.759 1.00 92.19 143 GLY A N 1
ATOM 1014 C CA . GLY A 1 143 ? 9.016 11.210 -3.166 1.00 92.19 143 GLY A CA 1
ATOM 1015 C C . GLY A 1 143 ? 10.277 11.975 -2.751 1.00 92.19 143 GLY A C 1
ATOM 1016 O O . GLY A 1 143 ? 11.295 11.382 -2.393 1.00 92.19 143 GLY A O 1
ATOM 1017 N N . GLU A 1 144 ? 10.200 13.306 -2.772 1.00 91.69 144 GLU A N 1
ATOM 1018 C CA . GLU A 1 144 ? 11.188 14.204 -2.159 1.00 91.69 144 GLU A CA 1
ATOM 1019 C C . GLU A 1 144 ? 10.666 14.692 -0.802 1.00 91.69 144 GLU A C 1
ATOM 1021 O O . GLU A 1 144 ? 9.511 15.104 -0.690 1.00 91.69 144 GLU A O 1
ATOM 1026 N N . HIS A 1 145 ? 11.506 14.664 0.235 1.00 95.06 145 HIS A N 1
ATOM 1027 C CA . HIS A 1 145 ? 11.105 15.124 1.561 1.00 95.06 145 HIS A CA 1
ATOM 1028 C C . HIS A 1 145 ? 11.019 16.665 1.605 1.00 95.06 145 HIS A C 1
ATOM 1030 O O . HIS A 1 145 ? 12.020 17.324 1.322 1.00 95.06 145 HIS A O 1
ATOM 1036 N N . PRO A 1 146 ? 9.900 17.283 2.039 1.00 92.88 146 PRO A N 1
ATOM 1037 C CA . PRO A 1 146 ? 9.731 18.740 2.022 1.00 92.88 146 PRO A CA 1
ATOM 1038 C C . PRO A 1 146 ? 10.871 19.529 2.687 1.00 92.88 146 PRO A C 1
ATOM 1040 O O . PRO A 1 146 ? 11.412 20.449 2.076 1.00 92.88 146 PRO A O 1
ATOM 1043 N N . THR A 1 147 ? 11.275 19.140 3.904 1.00 92.94 147 THR A N 1
ATOM 1044 C CA . THR A 1 147 ? 12.226 19.889 4.756 1.00 92.94 147 THR A CA 1
ATOM 1045 C C . THR A 1 147 ? 13.581 19.214 5.022 1.00 92.94 147 THR A C 1
ATOM 1047 O O . THR A 1 147 ? 14.585 19.915 5.115 1.00 92.94 147 THR A O 1
ATOM 1050 N N . PHE A 1 148 ? 13.645 17.884 5.156 1.00 94.31 148 PHE A N 1
ATOM 1051 C CA . PHE A 1 148 ? 14.884 17.139 5.429 1.00 94.31 148 PHE A CA 1
ATOM 1052 C C . PHE A 1 148 ? 15.860 17.165 4.239 1.00 94.31 148 PHE A C 1
ATOM 1054 O O . PHE A 1 148 ? 15.434 17.025 3.094 1.00 94.31 148 PHE A O 1
ATOM 1061 N N . ARG A 1 149 ? 17.164 17.340 4.494 1.00 90.25 149 ARG A N 1
ATOM 1062 C CA . ARG A 1 149 ? 18.218 17.490 3.465 1.00 90.25 149 ARG A CA 1
ATOM 1063 C C . ARG A 1 149 ? 19.484 16.677 3.789 1.00 90.25 149 ARG A C 1
ATOM 1065 O O . ARG A 1 149 ? 20.598 17.157 3.608 1.00 90.25 149 ARG A O 1
ATOM 1072 N N . GLY A 1 150 ? 19.302 15.461 4.305 1.00 91.69 150 GLY A N 1
ATOM 1073 C CA . GLY A 1 150 ? 20.384 14.589 4.775 1.00 91.69 150 GLY A CA 1
ATOM 1074 C C . GLY A 1 150 ? 20.774 14.853 6.231 1.00 91.69 150 GLY A C 1
ATOM 1075 O O . GLY A 1 150 ? 20.575 15.949 6.757 1.00 91.69 150 GLY A O 1
ATOM 1076 N N . GLY A 1 151 ? 21.303 13.827 6.901 1.00 92.62 151 GLY A N 1
ATOM 1077 C CA . GLY A 1 151 ? 21.582 13.850 8.336 1.00 92.62 151 GLY A CA 1
ATOM 1078 C C . GLY A 1 151 ? 21.297 12.527 9.038 1.00 92.62 151 GLY A C 1
ATOM 1079 O O . GLY A 1 151 ? 21.167 11.476 8.405 1.00 92.62 151 GLY A O 1
ATOM 1080 N N . SER A 1 152 ? 21.225 12.593 10.365 1.00 95.75 152 SER A N 1
ATOM 1081 C CA . SER A 1 152 ? 20.985 11.430 11.221 1.00 95.75 152 SER A CA 1
ATOM 1082 C C . SER A 1 152 ? 19.503 11.011 11.231 1.00 95.75 152 SER A C 1
ATOM 1084 O O . SER A 1 152 ? 18.658 11.625 10.573 1.00 95.75 152 SER A O 1
ATOM 1086 N N . VAL A 1 153 ? 19.152 9.955 11.971 1.00 97.69 153 VAL A N 1
ATOM 1087 C CA . VAL A 1 153 ? 17.738 9.566 12.119 1.00 97.69 153 VAL A CA 1
ATOM 1088 C C . VAL A 1 153 ? 16.998 10.525 13.054 1.00 97.69 153 VAL A C 1
ATOM 1090 O O . VAL A 1 153 ? 15.842 10.846 12.787 1.00 97.69 153 VAL A O 1
ATOM 1093 N N . ALA A 1 154 ? 17.653 11.058 14.087 1.00 97.56 154 ALA A N 1
ATOM 1094 C CA . ALA A 1 154 ? 17.092 12.104 14.939 1.00 97.56 154 ALA A CA 1
ATOM 1095 C C . ALA A 1 154 ? 16.802 13.391 14.144 1.00 97.56 154 ALA A C 1
ATOM 1097 O O . ALA A 1 154 ? 15.746 13.992 14.340 1.00 97.56 154 ALA A O 1
ATOM 1098 N N . ASP A 1 155 ? 17.675 13.766 13.197 1.00 96.62 155 ASP A N 1
ATOM 1099 C CA . ASP A 1 155 ? 17.431 14.885 12.272 1.00 96.62 155 ASP A CA 1
ATOM 1100 C C . ASP A 1 155 ? 16.150 14.678 11.439 1.00 96.62 155 ASP A C 1
ATOM 1102 O O . ASP A 1 155 ? 15.382 15.620 11.240 1.00 96.62 155 ASP A O 1
ATOM 1106 N N . LEU A 1 156 ? 15.898 13.451 10.961 1.00 97.31 156 LEU A N 1
ATOM 1107 C CA . LEU A 1 156 ? 14.691 13.115 10.197 1.00 97.31 156 LEU A CA 1
ATOM 1108 C C . LEU A 1 156 ? 13.445 13.091 11.093 1.00 97.31 156 LEU A C 1
ATOM 1110 O O . LEU A 1 156 ? 12.433 13.706 10.755 1.00 97.31 156 LEU A O 1
ATOM 1114 N N . LEU A 1 157 ? 13.518 12.425 12.250 1.00 97.56 157 LEU A N 1
ATOM 1115 C CA . LEU A 1 157 ? 12.408 12.326 13.204 1.00 97.56 157 LEU A CA 1
ATOM 1116 C C . LEU A 1 157 ? 11.953 13.704 13.708 1.00 97.56 157 LEU A C 1
ATOM 1118 O O . LEU A 1 157 ? 10.752 13.935 13.850 1.00 97.56 157 LEU A O 1
ATOM 1122 N N . ALA A 1 158 ? 12.884 14.645 13.889 1.00 97.06 158 ALA A N 1
ATOM 1123 C CA . ALA A 1 158 ? 12.584 16.025 14.264 1.00 97.06 158 ALA A CA 1
ATOM 1124 C C . ALA A 1 158 ? 11.719 16.785 13.235 1.00 97.06 158 ALA A C 1
ATOM 1126 O O . ALA A 1 158 ? 11.132 17.806 13.584 1.00 97.06 158 ALA A O 1
ATOM 1127 N N . THR A 1 159 ? 11.593 16.306 11.989 1.00 97.12 159 THR A N 1
ATOM 1128 C CA . THR A 1 159 ? 10.708 16.927 10.984 1.00 97.12 159 THR A CA 1
ATOM 1129 C C . THR A 1 159 ? 9.233 16.528 11.120 1.00 97.12 159 THR A C 1
ATOM 1131 O O . THR A 1 159 ? 8.367 17.239 10.604 1.00 97.12 159 THR A O 1
ATOM 1134 N N . TYR A 1 160 ? 8.933 15.438 11.838 1.00 97.06 160 TYR A N 1
ATOM 1135 C CA . TYR A 1 160 ? 7.566 14.970 12.113 1.00 97.06 160 TYR A CA 1
ATOM 1136 C C . TYR A 1 160 ? 6.979 15.554 13.414 1.00 97.06 160 TYR A C 1
ATOM 1138 O O . TYR A 1 160 ? 5.761 15.569 13.603 1.00 97.06 160 TYR A O 1
ATOM 1146 N N . GLU A 1 161 ? 7.833 16.034 14.323 1.00 93.25 161 GLU A N 1
ATOM 1147 C CA . GLU A 1 161 ? 7.423 16.549 15.634 1.00 93.25 161 GLU A CA 1
ATOM 1148 C C . GLU A 1 161 ? 6.556 17.812 15.483 1.00 93.25 161 GLU A C 1
ATOM 1150 O O . GLU A 1 161 ? 6.995 18.844 14.976 1.00 93.25 161 GLU A O 1
ATOM 1155 N N . GLY A 1 162 ? 5.292 17.723 15.902 1.00 92.44 162 GLY A N 1
ATOM 1156 C CA . GLY A 1 162 ? 4.315 18.812 15.796 1.00 92.44 162 GLY A CA 1
ATOM 1157 C C . GLY A 1 162 ? 3.792 19.118 14.382 1.00 92.44 162 GLY A C 1
ATOM 1158 O O . GLY A 1 162 ? 2.948 20.003 14.249 1.00 92.44 162 GLY A O 1
ATOM 1159 N N . THR A 1 163 ? 4.237 18.408 13.337 1.00 94.81 163 THR A N 1
ATOM 1160 C CA . THR A 1 163 ? 3.823 18.644 11.934 1.00 94.81 163 THR A CA 1
ATOM 1161 C C . THR A 1 163 ? 2.756 17.665 11.427 1.00 94.81 163 THR A C 1
ATOM 1163 O O . THR A 1 163 ? 2.111 17.930 10.411 1.00 94.81 163 THR A O 1
ATOM 1166 N N . THR A 1 164 ? 2.522 16.558 12.140 1.00 95.00 164 THR A N 1
ATOM 1167 C CA . THR A 1 164 ? 1.501 15.552 11.808 1.00 95.00 164 THR A CA 1
ATOM 1168 C C . THR A 1 164 ? 0.730 15.066 13.048 1.00 95.00 164 THR A C 1
ATOM 1170 O O . THR A 1 164 ? 1.313 14.936 14.124 1.00 95.00 164 THR A O 1
ATOM 1173 N N . PRO A 1 165 ? -0.584 14.775 12.937 1.00 94.19 165 PRO A N 1
ATOM 1174 C CA . PRO A 1 165 ? -1.378 14.151 13.997 1.00 94.19 165 PRO A CA 1
ATOM 1175 C C . PRO A 1 165 ? -1.177 12.625 14.095 1.00 94.19 165 PRO A C 1
ATOM 1177 O O . PRO A 1 165 ? -1.800 11.987 14.947 1.00 94.19 165 PRO A O 1
ATOM 1180 N N . LEU A 1 166 ? -0.363 12.018 13.220 1.00 94.88 166 LEU A N 1
ATOM 1181 C CA . LEU A 1 166 ? -0.051 10.586 13.241 1.00 94.88 166 LEU A CA 1
ATOM 1182 C C . LEU A 1 166 ? 1.290 10.308 13.929 1.00 94.88 166 LEU A C 1
ATOM 1184 O O . LEU A 1 166 ? 2.253 11.053 13.789 1.00 94.88 166 LEU A O 1
ATOM 1188 N N . ASN A 1 167 ? 1.373 9.180 14.634 1.00 96.56 167 ASN A N 1
ATOM 1189 C CA . ASN A 1 167 ? 2.621 8.712 15.234 1.00 96.56 167 ASN A CA 1
ATOM 1190 C C . ASN A 1 167 ? 3.495 8.093 14.129 1.00 96.56 167 ASN A C 1
ATOM 1192 O O . ASN A 1 167 ? 3.075 7.120 13.501 1.00 96.56 167 ASN A O 1
ATOM 1196 N N . VAL A 1 168 ? 4.705 8.605 13.911 1.00 97.50 168 VAL A N 1
ATOM 1197 C CA . VAL A 1 168 ? 5.634 8.077 12.898 1.00 97.50 168 VAL A CA 1
ATOM 1198 C C . VAL A 1 168 ? 6.702 7.212 13.573 1.00 97.50 168 VAL A C 1
ATOM 1200 O O . VAL A 1 168 ? 7.382 7.666 14.490 1.00 97.50 168 VAL A O 1
ATOM 1203 N N . ALA A 1 169 ? 6.855 5.963 13.129 1.00 97.88 169 ALA A N 1
ATOM 1204 C CA . ALA A 1 169 ? 7.921 5.060 13.561 1.00 97.88 169 ALA A CA 1
ATOM 1205 C C . ALA A 1 169 ? 8.841 4.741 12.374 1.00 97.88 169 ALA A C 1
ATOM 1207 O O . ALA A 1 169 ? 8.392 4.181 11.377 1.00 97.88 169 ALA A O 1
ATOM 1208 N N . TYR A 1 170 ? 10.124 5.095 12.481 1.00 98.50 170 TYR A N 1
ATOM 1209 C CA . TYR A 1 170 ? 11.101 4.932 11.400 1.00 98.50 170 TYR A CA 1
ATOM 1210 C C . TYR A 1 170 ? 11.938 3.657 11.565 1.00 98.50 170 TYR A C 1
ATOM 1212 O O . TYR A 1 170 ? 12.427 3.367 12.661 1.00 98.50 170 TYR A O 1
ATOM 1220 N N . LEU A 1 171 ? 12.122 2.915 10.475 1.00 98.81 171 LEU A N 1
ATOM 1221 C CA . LEU A 1 171 ? 13.048 1.792 10.351 1.00 98.81 171 LEU A CA 1
ATOM 1222 C C . LEU A 1 171 ? 14.330 2.260 9.653 1.00 98.81 171 LEU A C 1
ATOM 1224 O O . LEU A 1 171 ? 14.270 2.976 8.658 1.00 98.81 171 LEU A O 1
ATOM 1228 N N . VAL A 1 172 ? 15.495 1.824 10.136 1.00 98.75 172 VAL A N 1
ATOM 1229 C CA . VAL A 1 172 ? 16.771 2.109 9.462 1.00 98.75 172 VAL A CA 1
ATOM 1230 C C . VAL A 1 172 ? 16.822 1.339 8.132 1.00 98.75 172 VAL A C 1
ATOM 1232 O O . VAL A 1 172 ? 16.697 0.114 8.167 1.00 98.75 172 VAL A O 1
ATOM 1235 N N . PRO A 1 173 ? 17.017 1.974 6.965 1.00 98.44 173 PRO A N 1
ATOM 1236 C CA . PRO A 1 173 ? 17.000 1.263 5.691 1.00 98.44 173 PRO A CA 1
ATOM 1237 C C . PRO A 1 173 ? 18.388 0.694 5.366 1.00 98.44 173 PRO A C 1
ATOM 1239 O O . PRO A 1 173 ? 19.366 1.429 5.222 1.00 98.44 173 PRO A O 1
ATOM 1242 N N . HIS A 1 174 ? 18.496 -0.631 5.239 1.00 98.56 174 HIS A N 1
ATOM 1243 C CA . HIS A 1 174 ? 19.769 -1.324 4.975 1.00 98.56 174 HIS A CA 1
ATOM 1244 C C . HIS A 1 174 ? 20.417 -0.943 3.638 1.00 98.56 174 HIS A C 1
ATOM 1246 O O . HIS A 1 174 ? 21.637 -0.831 3.570 1.00 98.56 174 HIS A O 1
ATOM 1252 N N . GLY A 1 175 ? 19.631 -0.699 2.589 1.00 97.62 175 GLY A N 1
ATOM 1253 C CA . GLY A 1 175 ? 20.128 -0.199 1.306 1.00 97.62 175 GLY A CA 1
ATOM 1254 C C . GLY A 1 175 ? 20.729 1.201 1.425 1.00 97.62 175 GLY A C 1
ATOM 1255 O O . GLY A 1 175 ? 21.794 1.435 0.861 1.00 97.62 175 GLY A O 1
ATOM 1256 N N . THR A 1 176 ? 20.125 2.085 2.229 1.00 97.44 176 THR A N 1
ATOM 1257 C CA . THR A 1 176 ? 20.688 3.407 2.561 1.00 97.44 176 THR A CA 1
ATOM 1258 C C . THR A 1 176 ? 22.001 3.277 3.345 1.00 97.44 176 THR A C 1
ATOM 1260 O O . THR A 1 176 ? 23.002 3.852 2.924 1.00 97.44 176 THR A O 1
ATOM 1263 N N . LEU A 1 177 ? 22.055 2.448 4.404 1.00 96.88 177 LEU A N 1
ATOM 1264 C CA . LEU A 1 177 ? 23.306 2.150 5.136 1.00 96.88 177 LEU A CA 1
ATOM 1265 C C . LEU A 1 177 ? 24.407 1.614 4.207 1.00 96.88 177 LEU A C 1
ATOM 1267 O O . LEU A 1 177 ? 25.573 1.990 4.315 1.00 96.88 177 LEU A O 1
ATOM 1271 N N . ARG A 1 178 ? 24.033 0.715 3.292 1.00 96.62 178 ARG A N 1
ATOM 1272 C CA . ARG A 1 178 ? 24.950 0.112 2.328 1.00 96.62 178 ARG A CA 1
ATOM 1273 C C . ARG A 1 178 ? 25.441 1.131 1.306 1.00 96.62 178 ARG A C 1
ATOM 1275 O O . ARG A 1 178 ? 26.617 1.091 0.963 1.00 96.62 178 ARG A O 1
ATOM 1282 N N . TYR A 1 179 ? 24.583 2.033 0.835 1.00 95.88 179 TYR A N 1
ATOM 1283 C CA . TYR A 1 179 ? 24.987 3.073 -0.105 1.00 95.88 179 TYR A CA 1
ATOM 1284 C C . TYR A 1 179 ? 25.907 4.108 0.550 1.00 95.88 179 TYR A C 1
ATOM 1286 O O . TYR A 1 179 ? 26.925 4.446 -0.040 1.00 95.88 179 TYR A O 1
ATOM 1294 N N . ASP A 1 180 ? 25.630 4.553 1.780 1.00 93.56 180 ASP A N 1
ATOM 1295 C CA . ASP A 1 180 ? 26.523 5.464 2.518 1.00 93.56 180 ASP A CA 1
ATOM 1296 C C . ASP A 1 180 ? 27.950 4.876 2.603 1.00 93.56 180 ASP A C 1
ATOM 1298 O O . ASP A 1 180 ? 28.935 5.528 2.250 1.00 93.56 180 ASP A O 1
ATOM 1302 N N . VAL A 1 181 ? 28.061 3.580 2.916 1.00 94.12 181 VAL A N 1
ATOM 1303 C CA . VAL A 1 181 ? 29.346 2.890 3.117 1.00 94.12 181 VAL A CA 1
ATOM 1304 C C . VAL A 1 181 ? 30.022 2.402 1.816 1.00 94.12 181 VAL A C 1
ATOM 1306 O O . VAL A 1 181 ? 31.253 2.384 1.760 1.00 94.12 181 VAL A O 1
ATOM 1309 N N . LEU A 1 182 ? 29.280 1.996 0.774 1.00 93.75 182 LEU A N 1
ATOM 1310 C CA . LEU A 1 182 ? 29.821 1.364 -0.452 1.00 93.75 182 LEU A CA 1
ATOM 1311 C C . LEU A 1 182 ? 29.506 2.104 -1.769 1.00 93.75 182 LEU A C 1
ATOM 1313 O O . LEU A 1 182 ? 30.027 1.712 -2.816 1.00 93.75 182 LEU A O 1
ATOM 1317 N N . GLY A 1 183 ? 28.628 3.106 -1.756 1.00 92.12 183 GLY A N 1
ATOM 1318 C CA . GLY A 1 183 ? 28.045 3.696 -2.961 1.00 92.12 183 GLY A CA 1
ATOM 1319 C C . GLY A 1 183 ? 27.252 2.669 -3.780 1.00 92.12 183 GLY A C 1
ATOM 1320 O O . GLY A 1 183 ? 26.702 1.699 -3.252 1.00 92.12 183 GLY A O 1
ATOM 1321 N N . GLY A 1 184 ? 27.238 2.839 -5.105 1.00 90.12 184 GLY A N 1
ATOM 1322 C CA . GLY A 1 184 ? 26.550 1.943 -6.045 1.00 90.12 184 GLY A CA 1
ATOM 1323 C C . GLY A 1 184 ? 27.199 0.563 -6.264 1.00 90.12 184 GLY A C 1
ATOM 1324 O O . GLY A 1 184 ? 26.905 -0.092 -7.262 1.00 90.12 184 GLY A O 1
ATOM 1325 N N . ALA A 1 185 ? 28.109 0.109 -5.393 1.00 91.56 185 ALA A N 1
ATOM 1326 C CA . ALA A 1 185 ? 28.964 -1.049 -5.662 1.00 91.56 185 ALA A CA 1
ATOM 1327 C C . ALA A 1 185 ? 28.206 -2.396 -5.735 1.00 91.56 185 ALA A C 1
ATOM 1329 O O . ALA A 1 185 ? 27.703 -2.922 -4.739 1.00 91.56 185 ALA A O 1
ATOM 1330 N N . THR A 1 186 ? 28.230 -3.020 -6.917 1.00 92.19 186 THR A N 1
ATOM 1331 C CA . THR A 1 186 ? 27.607 -4.317 -7.249 1.00 92.19 186 THR A CA 1
ATOM 1332 C C . THR A 1 186 ? 28.434 -5.527 -6.779 1.00 92.19 186 THR A C 1
ATOM 1334 O O . THR A 1 186 ? 28.786 -6.428 -7.541 1.00 92.19 186 THR A O 1
ATOM 1337 N N . ARG A 1 187 ? 28.801 -5.535 -5.493 1.00 94.38 187 ARG A N 1
ATOM 1338 C CA . ARG A 1 187 ? 29.586 -6.599 -4.842 1.00 94.38 187 ARG A CA 1
ATOM 1339 C C . ARG A 1 187 ? 29.172 -6.793 -3.380 1.00 94.38 187 ARG A C 1
ATOM 1341 O O . ARG A 1 187 ? 28.629 -5.855 -2.797 1.00 94.38 187 ARG A O 1
ATOM 1348 N N . PRO A 1 188 ? 29.483 -7.943 -2.751 1.00 96.94 188 PRO A N 1
ATOM 1349 C CA . PRO A 1 188 ? 29.421 -8.101 -1.298 1.00 96.94 188 PRO A CA 1
ATOM 1350 C C . PRO A 1 188 ? 30.235 -7.042 -0.539 1.00 96.94 188 PRO A C 1
ATOM 1352 O O . PRO A 1 188 ? 31.251 -6.542 -1.041 1.00 96.94 188 PRO A O 1
ATOM 1355 N N . ALA A 1 189 ? 29.803 -6.741 0.686 1.00 97.19 189 ALA A N 1
ATOM 1356 C CA . ALA A 1 189 ? 30.558 -5.907 1.610 1.00 97.19 189 ALA A CA 1
ATOM 1357 C C . ALA A 1 189 ? 31.753 -6.668 2.203 1.00 97.19 189 ALA A C 1
ATOM 1359 O O . ALA A 1 189 ? 31.705 -7.880 2.424 1.00 97.19 189 ALA A O 1
ATOM 1360 N N . SER A 1 190 ? 32.839 -5.949 2.477 1.00 97.50 190 SER A N 1
ATOM 1361 C CA . SER A 1 190 ? 33.952 -6.463 3.270 1.00 97.50 190 SER A CA 1
ATOM 1362 C C . SER A 1 190 ? 33.556 -6.568 4.756 1.00 97.50 190 SER A C 1
ATOM 1364 O O . SER A 1 190 ? 32.592 -5.928 5.190 1.00 97.50 190 SER A O 1
ATOM 1366 N N . PRO A 1 191 ? 34.301 -7.320 5.589 1.00 97.62 191 PRO A N 1
ATOM 1367 C CA . PRO A 1 191 ? 34.076 -7.329 7.037 1.00 97.62 191 PRO A CA 1
ATOM 1368 C C . PRO A 1 191 ? 34.232 -5.944 7.692 1.00 97.62 191 PRO A C 1
ATOM 1370 O O . PRO A 1 191 ? 33.583 -5.664 8.695 1.00 97.62 191 PRO A O 1
ATOM 1373 N N . GLU A 1 192 ? 35.062 -5.071 7.117 1.00 96.31 192 GLU A N 1
ATOM 1374 C CA . GLU A 1 192 ? 35.289 -3.697 7.583 1.00 96.31 192 GLU A CA 1
ATOM 1375 C C . GLU A 1 192 ? 34.124 -2.770 7.206 1.00 96.31 192 GLU A C 1
ATOM 1377 O O . GLU A 1 192 ? 33.617 -2.032 8.047 1.00 96.31 192 GLU A O 1
ATOM 1382 N N . GLU A 1 193 ? 33.617 -2.876 5.975 1.00 96.94 193 GLU A N 1
ATOM 1383 C CA . GLU A 1 193 ? 32.411 -2.169 5.521 1.00 96.94 193 GLU A CA 1
ATOM 1384 C C . GLU A 1 193 ? 31.169 -2.633 6.294 1.00 96.94 193 GLU A C 1
ATOM 1386 O O . GLU A 1 193 ? 30.358 -1.817 6.724 1.00 96.94 193 GLU A O 1
ATOM 1391 N N . THR A 1 194 ? 31.063 -3.936 6.566 1.00 98.50 194 THR A N 1
ATOM 1392 C CA . THR A 1 194 ? 30.031 -4.495 7.454 1.00 98.50 194 THR A CA 1
ATOM 1393 C C . THR A 1 194 ? 30.153 -3.916 8.866 1.00 98.50 194 THR A C 1
ATOM 1395 O O . THR A 1 194 ? 29.144 -3.577 9.481 1.00 98.50 194 THR A O 1
ATOM 1398 N N . GLY A 1 195 ? 31.380 -3.722 9.364 1.00 97.81 195 GLY A N 1
ATOM 1399 C CA . GLY A 1 195 ? 31.649 -3.021 10.620 1.00 97.81 195 GLY A CA 1
ATOM 1400 C C . GLY A 1 195 ? 31.176 -1.562 10.618 1.00 97.81 195 GLY A C 1
ATOM 1401 O O . GLY A 1 195 ? 30.538 -1.141 11.584 1.00 97.81 195 GLY A O 1
ATOM 1402 N N . ARG A 1 196 ? 31.411 -0.812 9.528 1.00 96.19 196 ARG A N 1
ATOM 1403 C CA . ARG A 1 196 ? 30.896 0.563 9.360 1.00 96.19 196 ARG A CA 1
ATOM 1404 C C . ARG A 1 196 ? 29.363 0.600 9.356 1.00 96.19 196 ARG A C 1
ATOM 1406 O O . ARG A 1 196 ? 28.782 1.367 10.117 1.00 96.19 196 ARG A O 1
ATOM 1413 N N . MET A 1 197 ? 28.700 -0.282 8.601 1.00 97.75 197 MET A N 1
ATOM 1414 C CA . MET A 1 197 ? 27.229 -0.375 8.596 1.00 97.75 197 MET A CA 1
ATOM 1415 C C . MET A 1 197 ? 26.654 -0.747 9.976 1.00 97.75 197 MET A C 1
ATOM 1417 O O . MET A 1 197 ? 25.620 -0.216 10.373 1.00 97.75 197 MET A O 1
ATOM 1421 N N . VAL A 1 198 ? 27.328 -1.618 10.739 1.00 98.56 198 VAL A N 1
ATOM 1422 C CA . VAL A 1 198 ? 26.943 -1.970 12.121 1.00 98.56 198 VAL A CA 1
ATOM 1423 C C . VAL A 1 198 ? 27.085 -0.786 13.086 1.00 98.56 198 VAL A C 1
ATOM 1425 O O . VAL A 1 198 ? 26.268 -0.663 13.999 1.00 98.56 198 VAL A O 1
ATOM 1428 N N . ALA A 1 199 ? 28.080 0.088 12.901 1.00 96.94 199 ALA A N 1
ATOM 1429 C CA . ALA A 1 199 ? 28.228 1.306 13.701 1.00 96.94 199 ALA A CA 1
ATOM 1430 C C . ALA A 1 199 ? 27.097 2.309 13.410 1.00 96.94 199 ALA A C 1
ATOM 1432 O O . ALA A 1 199 ? 26.361 2.672 14.327 1.00 96.94 199 ALA A O 1
ATOM 1433 N N . LEU A 1 200 ? 26.883 2.644 12.131 1.00 96.25 200 LEU A N 1
ATOM 1434 C CA . LEU A 1 200 ? 25.805 3.536 11.682 1.00 96.25 200 LEU A CA 1
ATOM 1435 C C . LEU A 1 200 ? 24.413 3.031 12.101 1.00 96.25 200 LEU A C 1
ATOM 1437 O O . LEU A 1 200 ? 23.560 3.820 12.503 1.00 96.25 200 LEU A O 1
ATOM 1441 N N . LEU A 1 201 ? 24.182 1.711 12.070 1.00 98.44 201 LEU A N 1
ATOM 1442 C CA . LEU A 1 201 ? 22.946 1.116 12.581 1.00 98.44 201 LEU A CA 1
ATOM 1443 C C . LEU A 1 201 ? 22.769 1.380 14.084 1.00 98.44 201 LEU A C 1
ATOM 1445 O O . LEU A 1 201 ? 21.678 1.756 14.497 1.00 98.44 201 LEU A O 1
ATOM 1449 N N . ARG A 1 202 ? 23.811 1.211 14.912 1.00 98.38 202 ARG A N 1
ATOM 1450 C CA . ARG A 1 202 ? 23.711 1.473 16.362 1.00 98.38 202 ARG A CA 1
ATOM 1451 C C . ARG A 1 202 ? 23.421 2.940 16.661 1.00 98.38 202 ARG A C 1
ATOM 1453 O O . ARG A 1 202 ? 22.538 3.209 17.469 1.00 98.38 202 ARG A O 1
ATOM 1460 N N . GLU A 1 203 ? 24.095 3.858 15.974 1.00 97.00 203 GLU A N 1
ATOM 1461 C CA . GLU A 1 203 ? 23.838 5.300 16.082 1.00 97.00 203 GLU A CA 1
ATOM 1462 C C . GLU A 1 203 ? 22.381 5.627 15.712 1.00 97.00 203 GLU A C 1
ATOM 1464 O O . GLU A 1 203 ? 21.674 6.261 16.490 1.00 97.00 203 GLU A O 1
ATOM 1469 N N . ALA A 1 204 ? 21.877 5.081 14.601 1.00 97.88 204 ALA A N 1
ATOM 1470 C CA . ALA A 1 204 ? 20.490 5.252 14.170 1.00 97.88 204 ALA A CA 1
ATOM 1471 C C . ALA A 1 204 ? 19.442 4.640 15.135 1.00 97.88 204 ALA A C 1
ATOM 1473 O O . ALA A 1 204 ? 18.338 5.175 15.271 1.00 97.88 204 ALA A O 1
ATOM 1474 N N . LEU A 1 205 ? 19.763 3.540 15.832 1.00 98.06 205 LEU A N 1
ATOM 1475 C CA . LEU A 1 205 ? 18.905 2.975 16.887 1.00 98.06 205 LEU A CA 1
ATOM 1476 C C . LEU A 1 205 ? 18.912 3.828 18.167 1.00 98.06 205 LEU A C 1
ATOM 1478 O O . LEU A 1 205 ? 17.886 3.915 18.849 1.00 98.06 205 LEU A O 1
ATOM 1482 N N . ASP A 1 206 ? 20.036 4.461 18.507 1.00 97.12 206 ASP A N 1
ATOM 1483 C CA . ASP A 1 206 ? 20.113 5.353 19.667 1.00 97.12 206 ASP A CA 1
ATOM 1484 C C . ASP A 1 206 ? 19.469 6.723 19.419 1.00 97.12 206 ASP A C 1
ATOM 1486 O O . ASP A 1 206 ? 18.769 7.214 20.308 1.00 97.12 206 ASP A O 1
ATOM 1490 N N . ASP A 1 207 ? 19.530 7.222 18.182 1.00 97.44 207 ASP A N 1
ATOM 1491 C CA . ASP A 1 207 ? 18.712 8.324 17.649 1.00 97.44 207 ASP A CA 1
ATOM 1492 C C . ASP A 1 207 ? 17.191 8.075 17.738 1.00 97.44 207 ASP A C 1
ATOM 1494 O O . ASP A 1 207 ? 16.404 9.022 17.712 1.00 97.44 207 ASP A O 1
ATOM 1498 N N . GLY A 1 208 ? 16.758 6.812 17.856 1.00 97.12 208 GLY A N 1
ATOM 1499 C CA . GLY A 1 208 ? 15.361 6.444 18.109 1.00 97.12 208 GLY A CA 1
ATOM 1500 C C . GLY A 1 208 ? 14.673 5.595 17.037 1.00 97.12 208 GLY A C 1
ATOM 1501 O O . GLY A 1 208 ? 13.457 5.404 17.131 1.00 97.12 208 GLY A O 1
ATOM 1502 N N . ALA A 1 209 ? 15.395 5.056 16.047 1.00 97.88 209 ALA A N 1
ATOM 1503 C CA . ALA A 1 209 ? 14.804 4.120 15.090 1.00 97.88 209 ALA A CA 1
ATOM 1504 C C . ALA A 1 209 ? 14.198 2.881 15.780 1.00 97.88 209 ALA A C 1
ATOM 1506 O O . ALA A 1 209 ? 14.717 2.350 16.763 1.00 97.88 209 ALA A O 1
ATOM 1507 N N . CYS A 1 210 ? 13.085 2.397 15.232 1.00 97.94 210 CYS A N 1
ATOM 1508 C CA . CYS A 1 210 ? 12.262 1.327 15.800 1.00 97.94 210 CYS A CA 1
ATOM 1509 C C . CYS A 1 210 ? 12.550 -0.067 15.204 1.00 97.94 210 CYS A C 1
ATOM 1511 O O . CYS A 1 210 ? 11.776 -0.995 15.429 1.00 97.94 210 CYS A O 1
ATOM 1513 N N . GLY A 1 211 ? 13.637 -0.221 14.444 1.00 98.38 211 GLY A N 1
ATOM 1514 C CA . GLY A 1 211 ? 14.035 -1.457 13.761 1.00 98.38 211 GLY A CA 1
ATOM 1515 C C . GLY A 1 211 ? 14.897 -1.167 12.529 1.00 98.38 211 GLY A C 1
ATOM 1516 O O . GLY A 1 211 ? 15.337 -0.034 12.340 1.00 98.38 211 GLY A O 1
ATOM 1517 N N . MET A 1 212 ? 15.111 -2.169 11.675 1.00 98.81 212 MET A N 1
ATOM 1518 C CA . MET A 1 212 ? 15.784 -2.021 10.372 1.00 98.81 212 MET A CA 1
ATOM 1519 C C . MET A 1 212 ? 14.969 -2.712 9.276 1.00 98.81 212 MET A C 1
ATOM 1521 O O . MET A 1 212 ? 14.459 -3.810 9.512 1.00 98.81 212 MET A O 1
ATOM 1525 N N . SER A 1 213 ? 14.886 -2.109 8.090 1.00 98.81 213 SER A N 1
ATOM 1526 C CA . SER A 1 213 ? 14.293 -2.719 6.895 1.00 98.81 213 SER A CA 1
ATOM 1527 C C . SER A 1 213 ? 15.368 -3.214 5.916 1.00 98.81 213 SER A C 1
ATOM 1529 O O . SER A 1 213 ? 16.447 -2.627 5.817 1.00 98.81 213 SER A O 1
ATOM 1531 N N . THR A 1 214 ? 15.084 -4.281 5.167 1.00 98.75 214 THR A N 1
ATOM 1532 C CA . THR A 1 214 ? 15.914 -4.760 4.045 1.00 98.75 214 THR A CA 1
ATOM 1533 C C . THR A 1 214 ? 15.103 -4.854 2.758 1.00 98.75 214 THR A C 1
ATOM 1535 O O . THR A 1 214 ? 13.969 -5.325 2.778 1.00 98.75 214 THR A O 1
ATOM 1538 N N . GLY A 1 215 ? 15.711 -4.442 1.643 1.00 97.25 215 GLY A N 1
ATOM 1539 C CA . GLY A 1 215 ? 15.126 -4.448 0.300 1.00 97.25 215 GLY A CA 1
ATOM 1540 C C . GLY A 1 215 ? 15.880 -5.378 -0.633 1.00 97.25 215 GLY A C 1
ATOM 1541 O O . GLY A 1 215 ? 16.688 -4.909 -1.425 1.00 97.25 215 GLY A O 1
ATOM 1542 N N . LEU A 1 216 ? 15.700 -6.693 -0.507 1.00 96.94 216 LEU A N 1
ATOM 1543 C CA . LEU A 1 216 ? 16.662 -7.644 -1.081 1.00 96.94 216 LEU A CA 1
ATOM 1544 C C . LEU A 1 216 ? 16.547 -7.862 -2.606 1.00 96.94 216 LEU A C 1
ATOM 1546 O O . LEU A 1 216 ? 17.466 -8.446 -3.182 1.00 96.94 216 LEU A O 1
ATOM 1550 N N . GLU A 1 217 ? 15.496 -7.370 -3.277 1.00 93.81 217 GLU A N 1
ATOM 1551 C CA . GLU A 1 217 ? 15.472 -7.229 -4.750 1.00 93.81 217 GLU A CA 1
ATOM 1552 C C . GLU A 1 217 ? 15.924 -5.827 -5.229 1.00 93.81 217 GLU A C 1
ATOM 1554 O O . GLU A 1 217 ? 16.360 -5.689 -6.373 1.00 93.81 217 GLU A O 1
ATOM 1559 N N . TYR A 1 218 ? 15.940 -4.805 -4.360 1.00 94.38 218 TYR A N 1
ATOM 1560 C CA . TYR A 1 218 ? 16.431 -3.456 -4.680 1.00 94.38 218 TYR A CA 1
ATOM 1561 C C . TYR A 1 218 ? 17.961 -3.343 -4.579 1.00 94.38 218 TYR A C 1
ATOM 1563 O O . TYR A 1 218 ? 18.625 -4.045 -3.813 1.00 94.38 218 TYR A O 1
ATOM 1571 N N . ALA A 1 219 ? 18.553 -2.420 -5.337 1.00 91.88 219 ALA A N 1
ATOM 1572 C CA . ALA A 1 219 ? 19.979 -2.112 -5.236 1.00 91.88 219 ALA A CA 1
ATOM 1573 C C . ALA A 1 219 ? 20.232 -1.002 -4.188 1.00 91.88 219 ALA A C 1
ATOM 1575 O O . ALA A 1 219 ? 19.346 -0.183 -3.956 1.00 91.88 219 ALA A O 1
ATOM 1576 N N . PRO A 1 220 ? 21.420 -0.942 -3.552 1.00 93.75 220 PRO A N 1
ATOM 1577 C CA . PRO A 1 220 ? 22.519 -1.909 -3.633 1.00 93.75 220 PRO A CA 1
ATOM 1578 C C . PRO A 1 220 ? 22.311 -3.171 -2.764 1.00 93.75 220 PRO A C 1
ATOM 1580 O O . PRO A 1 220 ? 23.106 -4.110 -2.867 1.00 93.75 220 PRO A O 1
ATOM 1583 N N . ALA A 1 221 ? 21.266 -3.213 -1.925 1.00 95.25 221 ALA A N 1
ATOM 1584 C CA . ALA A 1 221 ? 21.000 -4.254 -0.918 1.00 95.25 221 ALA A CA 1
ATOM 1585 C C . ALA A 1 221 ? 20.910 -5.692 -1.468 1.00 95.25 221 ALA A C 1
ATOM 1587 O O . ALA A 1 221 ? 21.309 -6.635 -0.783 1.00 95.25 221 ALA A O 1
ATOM 1588 N N . SER A 1 222 ? 20.500 -5.870 -2.724 1.00 93.88 222 SER A N 1
ATOM 1589 C CA . SER A 1 222 ? 20.517 -7.150 -3.445 1.00 93.88 222 SER A CA 1
ATOM 1590 C C . SER A 1 222 ? 21.895 -7.832 -3.511 1.00 93.88 222 SER A C 1
ATOM 1592 O O . SER A 1 222 ? 21.967 -9.042 -3.719 1.00 93.88 222 SER A O 1
ATOM 1594 N N . ASN A 1 223 ? 22.988 -7.112 -3.236 1.00 94.94 223 ASN A N 1
ATOM 1595 C CA . ASN A 1 223 ? 24.352 -7.651 -3.158 1.00 94.94 223 ASN A CA 1
ATOM 1596 C C . ASN A 1 223 ? 24.767 -8.121 -1.741 1.00 94.94 223 ASN A C 1
ATOM 1598 O O . ASN A 1 223 ? 25.929 -8.484 -1.532 1.00 94.94 223 ASN A O 1
ATOM 1602 N N . ALA A 1 224 ? 23.871 -8.077 -0.749 1.00 97.12 224 ALA A N 1
ATOM 1603 C CA . ALA A 1 224 ? 24.155 -8.509 0.623 1.00 97.12 224 ALA A CA 1
ATOM 1604 C C . ALA A 1 224 ? 24.164 -10.034 0.791 1.00 97.12 224 ALA A C 1
ATOM 1606 O O . ALA A 1 224 ? 23.451 -10.752 0.086 1.00 97.12 224 ALA A O 1
ATOM 1607 N N . THR A 1 225 ? 24.949 -10.517 1.755 1.00 97.69 225 THR A N 1
ATOM 1608 C CA . THR A 1 225 ? 25.137 -11.944 2.071 1.00 97.69 225 THR A CA 1
ATOM 1609 C C . THR A 1 225 ? 24.511 -12.326 3.416 1.00 97.69 225 THR A C 1
ATOM 1611 O O . THR A 1 225 ? 24.303 -11.464 4.270 1.00 97.69 225 THR A O 1
ATOM 1614 N N . ASP A 1 226 ? 24.277 -13.626 3.645 1.00 97.19 226 ASP A N 1
ATOM 1615 C CA . ASP A 1 226 ? 23.859 -14.167 4.949 1.00 97.19 226 ASP A CA 1
ATOM 1616 C C . ASP A 1 226 ? 24.696 -13.604 6.119 1.00 97.19 226 ASP A C 1
ATOM 1618 O O . ASP A 1 226 ? 24.127 -13.179 7.120 1.00 97.19 226 ASP A O 1
ATOM 1622 N N . ASP A 1 227 ? 26.031 -13.556 5.996 1.00 97.94 227 ASP A N 1
ATOM 1623 C CA . ASP A 1 227 ? 26.932 -13.071 7.058 1.00 97.94 227 ASP A CA 1
ATOM 1624 C C . ASP A 1 227 ? 26.720 -11.583 7.390 1.00 97.94 227 ASP A C 1
ATOM 1626 O O . ASP A 1 227 ? 26.730 -11.198 8.561 1.00 97.94 227 ASP A O 1
ATOM 1630 N N . GLU A 1 228 ? 26.496 -10.748 6.373 1.00 98.62 228 GLU A N 1
ATOM 1631 C CA . GLU A 1 228 ? 26.236 -9.312 6.520 1.00 98.62 228 GLU A CA 1
ATOM 1632 C C . GLU A 1 228 ? 24.870 -9.061 7.178 1.00 98.62 228 GLU A C 1
ATOM 1634 O O . GLU A 1 228 ? 24.763 -8.316 8.156 1.00 98.62 228 GLU A O 1
ATOM 1639 N N . LEU A 1 229 ? 23.831 -9.751 6.695 1.00 98.75 229 LEU A N 1
ATOM 1640 C CA . LEU A 1 229 ? 22.481 -9.676 7.254 1.00 98.75 229 LEU A CA 1
ATOM 1641 C C . LEU A 1 229 ? 22.448 -10.195 8.700 1.00 98.75 229 LEU A C 1
ATOM 1643 O O . LEU A 1 229 ? 21.779 -9.616 9.556 1.00 98.75 229 LEU A O 1
ATOM 1647 N N . VAL A 1 230 ? 23.211 -11.243 9.019 1.00 98.81 230 VAL A N 1
ATOM 1648 C CA . VAL A 1 230 ? 23.368 -11.756 10.388 1.00 98.81 230 VAL A CA 1
ATOM 1649 C C . VAL A 1 230 ? 24.150 -10.788 11.281 1.00 98.81 230 VAL A C 1
ATOM 1651 O O . VAL A 1 230 ? 23.806 -10.650 12.455 1.00 98.81 230 VAL A O 1
ATOM 1654 N N . ALA A 1 231 ? 25.167 -10.091 10.765 1.00 98.81 231 ALA A N 1
ATOM 1655 C CA . ALA A 1 231 ? 25.901 -9.081 11.529 1.00 98.81 231 ALA A CA 1
ATOM 1656 C C . ALA A 1 231 ? 24.998 -7.903 11.934 1.00 98.81 231 ALA A C 1
ATOM 1658 O O . ALA A 1 231 ? 24.979 -7.523 13.106 1.00 98.81 231 ALA A O 1
ATOM 1659 N N . LEU A 1 232 ? 24.200 -7.380 10.997 1.00 98.81 232 LEU A N 1
ATOM 1660 C CA . LEU A 1 232 ? 23.266 -6.278 11.249 1.00 98.81 232 LEU A CA 1
ATOM 1661 C C . LEU A 1 232 ? 22.083 -6.708 12.131 1.00 98.81 232 LEU A C 1
ATOM 1663 O O . LEU A 1 232 ? 21.774 -6.052 13.124 1.00 98.81 232 LEU A O 1
ATOM 1667 N N . THR A 1 233 ? 21.448 -7.849 11.843 1.00 98.81 233 THR A N 1
ATOM 1668 C CA . THR A 1 233 ? 20.275 -8.298 12.620 1.00 98.81 233 THR A CA 1
ATOM 1669 C C . THR A 1 233 ? 20.604 -8.734 14.051 1.00 98.81 233 THR A C 1
ATOM 1671 O O . THR A 1 233 ? 19.718 -8.707 14.905 1.00 98.81 233 THR A O 1
ATOM 1674 N N . ARG A 1 234 ? 21.869 -9.052 14.373 1.00 98.75 234 ARG A N 1
ATOM 1675 C CA . ARG A 1 234 ? 22.311 -9.233 15.771 1.00 98.75 234 ARG A CA 1
ATOM 1676 C C . ARG A 1 234 ? 22.189 -7.951 16.594 1.00 98.75 234 ARG A C 1
ATOM 1678 O O . ARG A 1 234 ? 21.764 -8.031 17.741 1.00 98.75 234 ARG A O 1
ATOM 1685 N N . VAL A 1 235 ? 22.462 -6.783 16.006 1.00 98.62 235 VAL A N 1
ATOM 1686 C CA . VAL A 1 235 ? 22.272 -5.480 16.672 1.00 98.62 235 VAL A CA 1
ATOM 1687 C C . VAL A 1 235 ? 20.805 -5.288 17.072 1.00 98.62 235 VAL A C 1
ATOM 1689 O O . VAL A 1 235 ? 20.502 -4.887 18.192 1.00 98.62 235 VAL A O 1
ATOM 1692 N N . LEU A 1 236 ? 19.878 -5.642 16.182 1.00 98.50 236 LEU A N 1
ATOM 1693 C CA . LEU A 1 236 ? 18.437 -5.553 16.437 1.00 98.50 236 LEU A CA 1
ATOM 1694 C C . LEU A 1 236 ? 18.001 -6.512 17.551 1.00 98.50 236 LEU A C 1
ATOM 1696 O O . LEU A 1 236 ? 17.268 -6.111 18.454 1.00 98.50 236 LEU A O 1
ATOM 1700 N N . ALA A 1 237 ? 18.508 -7.749 17.534 1.00 97.94 237 ALA A N 1
ATOM 1701 C CA . ALA A 1 237 ? 18.246 -8.744 18.572 1.00 97.94 237 ALA A CA 1
ATOM 1702 C C . ALA A 1 237 ? 18.785 -8.318 19.954 1.00 97.94 237 ALA A C 1
ATOM 1704 O O . ALA A 1 237 ? 18.108 -8.516 20.962 1.00 97.94 237 ALA A O 1
ATOM 1705 N N . GLU A 1 238 ? 19.961 -7.681 20.014 1.00 97.56 238 GLU A N 1
ATOM 1706 C CA . GLU A 1 238 ? 20.511 -7.081 21.242 1.00 97.56 238 GLU A CA 1
ATOM 1707 C C . GLU A 1 238 ? 19.621 -5.953 21.803 1.00 97.56 238 GLU A C 1
ATOM 1709 O O . GLU A 1 238 ? 19.549 -5.777 23.020 1.00 97.56 238 GLU A O 1
ATOM 1714 N N . HIS A 1 239 ? 18.931 -5.209 20.931 1.00 95.88 239 HIS A N 1
ATOM 1715 C CA . HIS A 1 239 ? 18.055 -4.085 21.289 1.00 95.88 239 HIS A CA 1
ATOM 1716 C C . HIS A 1 239 ? 16.561 -4.488 21.452 1.00 95.88 239 HIS A C 1
ATOM 1718 O O . HIS A 1 239 ? 15.736 -3.631 21.765 1.00 95.88 239 HIS A O 1
ATOM 1724 N N . ASP A 1 240 ? 16.208 -5.776 21.289 1.00 95.81 240 ASP A N 1
ATOM 1725 C CA . ASP A 1 240 ? 14.832 -6.335 21.264 1.00 95.81 240 ASP A CA 1
ATOM 1726 C C . ASP A 1 240 ? 13.922 -5.752 20.150 1.00 95.81 240 ASP A C 1
ATOM 1728 O O . ASP A 1 240 ? 12.692 -5.754 20.262 1.00 95.81 240 ASP A O 1
ATOM 1732 N N . LEU A 1 241 ? 14.531 -5.268 19.059 1.00 97.38 241 LEU A N 1
ATOM 1733 C CA . LEU A 1 241 ? 13.872 -4.620 17.918 1.00 97.38 241 LEU A CA 1
ATOM 1734 C C . LEU A 1 241 ? 13.693 -5.567 16.710 1.00 97.38 241 LEU A C 1
ATOM 1736 O O . LEU A 1 241 ? 14.447 -6.531 16.556 1.00 97.38 241 LEU A O 1
ATOM 1740 N N . PRO A 1 242 ? 12.695 -5.315 15.839 1.00 97.38 242 PRO A N 1
ATOM 1741 C CA . PRO A 1 242 ? 12.427 -6.137 14.664 1.00 97.38 242 PRO A CA 1
ATOM 1742 C C . PRO A 1 242 ? 13.380 -5.869 13.491 1.00 97.38 242 PRO A C 1
ATOM 1744 O O . PRO A 1 242 ? 13.802 -4.739 13.226 1.00 97.38 242 PRO A O 1
ATOM 1747 N N . HIS A 1 243 ? 13.617 -6.928 12.721 1.00 98.69 243 HIS A N 1
ATOM 1748 C CA . HIS A 1 243 ? 14.030 -6.869 11.322 1.00 98.69 243 HIS A CA 1
ATOM 1749 C C . HIS A 1 243 ? 12.780 -6.935 10.437 1.00 98.69 243 HIS A C 1
ATOM 1751 O O . HIS A 1 243 ? 11.969 -7.844 10.598 1.00 98.69 243 HIS A O 1
ATOM 1757 N N . VAL A 1 244 ? 12.620 -5.997 9.509 1.00 98.69 244 VAL A N 1
ATOM 1758 C CA . VAL A 1 244 ? 11.566 -5.999 8.481 1.00 98.69 244 VAL A CA 1
ATOM 1759 C C . VAL A 1 244 ? 12.211 -6.274 7.122 1.00 98.69 244 VAL A C 1
ATOM 1761 O O . VAL A 1 244 ? 13.308 -5.788 6.860 1.00 98.69 244 VAL A O 1
ATOM 1764 N N . SER A 1 245 ? 11.584 -7.068 6.255 1.00 98.56 245 SER A N 1
ATOM 1765 C CA . SER A 1 245 ? 12.193 -7.457 4.981 1.00 98.56 245 SER A CA 1
ATOM 1766 C C . SER A 1 245 ? 11.199 -7.538 3.834 1.00 98.56 245 SER A C 1
ATOM 1768 O O . SER A 1 245 ? 10.368 -8.447 3.790 1.00 98.56 245 SER A O 1
ATOM 1770 N N . HIS A 1 246 ? 11.441 -6.715 2.816 1.00 98.25 246 HIS A N 1
ATOM 1771 C CA . HIS A 1 246 ? 11.159 -7.091 1.440 1.00 98.25 246 HIS A CA 1
ATOM 1772 C C . HIS A 1 246 ? 12.142 -8.200 1.063 1.00 98.25 246 HIS A C 1
ATOM 1774 O O . HIS A 1 246 ? 13.365 -8.033 1.144 1.00 98.25 246 HIS A O 1
ATOM 1780 N N . MET A 1 247 ? 11.611 -9.387 0.779 1.00 97.38 247 MET A N 1
ATOM 1781 C CA . MET A 1 247 ? 12.418 -10.593 0.573 1.00 97.38 247 MET A CA 1
ATOM 1782 C C . MET A 1 247 ? 13.158 -10.561 -0.768 1.00 97.38 247 MET A C 1
ATOM 1784 O O . MET A 1 247 ? 12.819 -9.788 -1.650 1.00 97.38 247 MET A O 1
ATOM 1788 N N . ARG A 1 248 ? 14.133 -11.453 -0.976 1.00 95.06 248 ARG A N 1
ATOM 1789 C CA . ARG A 1 248 ? 14.890 -11.579 -2.240 1.00 95.06 248 ARG A CA 1
ATOM 1790 C C . ARG A 1 248 ? 14.093 -12.246 -3.383 1.00 95.06 248 ARG A C 1
ATOM 1792 O O . ARG A 1 248 ? 14.665 -12.924 -4.239 1.00 95.06 248 ARG A O 1
ATOM 1799 N N . GLY A 1 249 ? 12.769 -12.151 -3.347 1.00 92.81 249 GLY A N 1
ATOM 1800 C CA . GLY A 1 249 ? 11.884 -12.876 -4.247 1.00 92.81 249 GLY A CA 1
ATOM 1801 C C . GLY A 1 249 ? 10.582 -13.330 -3.602 1.00 92.81 249 GLY A C 1
ATOM 1802 O O . GLY A 1 249 ? 10.587 -13.976 -2.554 1.00 92.81 249 GLY A O 1
ATOM 1803 N N . TYR A 1 250 ? 9.485 -13.063 -4.300 1.00 92.50 250 TYR A N 1
ATOM 1804 C CA . TYR A 1 250 ? 8.131 -13.523 -3.990 1.00 92.50 250 TYR A CA 1
ATOM 1805 C C . TYR A 1 250 ? 7.677 -14.595 -5.001 1.00 92.50 250 TYR A C 1
ATOM 1807 O O . TYR A 1 250 ? 8.486 -15.051 -5.816 1.00 92.50 250 TYR A O 1
ATOM 1815 N N . GLU A 1 251 ? 6.413 -15.030 -4.935 1.00 89.81 251 GLU A N 1
ATOM 1816 C CA . GLU A 1 251 ? 5.845 -16.060 -5.828 1.00 89.81 251 GLU A CA 1
ATOM 1817 C C . GLU A 1 251 ? 6.733 -17.327 -5.875 1.00 89.81 251 GLU A C 1
ATOM 1819 O O . GLU A 1 251 ? 7.140 -17.819 -4.822 1.00 89.81 251 GLU A O 1
ATOM 1824 N N . ASP A 1 252 ? 7.104 -17.822 -7.061 1.00 89.06 252 ASP A N 1
ATOM 1825 C CA . ASP A 1 252 ? 7.977 -18.989 -7.284 1.00 89.06 252 ASP A CA 1
ATOM 1826 C C . ASP A 1 252 ? 9.327 -18.940 -6.528 1.00 89.06 252 ASP A C 1
ATOM 1828 O O . ASP A 1 252 ? 9.958 -19.973 -6.289 1.00 89.06 252 ASP A O 1
ATOM 1832 N N . LYS A 1 253 ? 9.807 -17.746 -6.143 1.00 92.06 253 LYS A N 1
ATOM 1833 C CA . LYS A 1 253 ? 11.048 -17.572 -5.365 1.00 92.06 253 LYS A CA 1
ATOM 1834 C C . LYS A 1 253 ? 10.820 -17.615 -3.847 1.00 92.06 253 LYS A C 1
ATOM 1836 O O . LYS A 1 253 ? 11.793 -17.786 -3.103 1.00 92.06 253 LYS A O 1
ATOM 1841 N N . ALA A 1 254 ? 9.581 -17.459 -3.374 1.00 93.94 254 ALA A N 1
ATOM 1842 C CA . ALA A 1 254 ? 9.265 -17.165 -1.975 1.00 93.94 254 ALA A CA 1
ATOM 1843 C C . ALA A 1 254 ? 9.790 -18.221 -0.992 1.00 93.94 254 ALA A C 1
ATOM 1845 O O . ALA A 1 254 ? 10.287 -17.858 0.071 1.00 93.94 254 ALA A O 1
ATOM 1846 N N . GLY A 1 255 ? 9.762 -19.511 -1.350 1.00 95.06 255 GLY A N 1
ATOM 1847 C CA . GLY A 1 255 ? 10.332 -20.578 -0.516 1.00 95.06 255 GLY A CA 1
ATOM 1848 C C . GLY A 1 255 ? 11.850 -20.447 -0.316 1.00 95.06 255 GLY A C 1
ATOM 1849 O O . GLY A 1 255 ? 12.353 -20.646 0.789 1.00 95.06 255 GLY A O 1
ATOM 1850 N N . THR A 1 256 ? 12.591 -20.029 -1.351 1.00 96.44 256 THR A N 1
ATOM 1851 C CA . THR A 1 256 ? 14.047 -19.796 -1.263 1.00 96.44 256 THR A CA 1
ATOM 1852 C C . THR A 1 256 ? 14.362 -18.549 -0.437 1.00 96.44 256 THR A C 1
ATOM 1854 O O . THR A 1 256 ? 15.257 -18.579 0.411 1.00 96.44 256 THR A O 1
ATOM 1857 N N . ALA A 1 257 ? 13.612 -17.467 -0.650 1.00 97.06 257 ALA A N 1
ATOM 1858 C CA . ALA A 1 257 ? 13.814 -16.201 0.049 1.00 97.06 257 ALA A CA 1
ATOM 1859 C C . ALA A 1 257 ? 13.395 -16.281 1.533 1.00 97.06 257 ALA A C 1
ATOM 1861 O O . ALA A 1 257 ? 14.113 -15.821 2.418 1.00 97.06 257 ALA A O 1
ATOM 1862 N N . MET A 1 258 ? 12.298 -16.974 1.844 1.00 97.44 258 MET A N 1
ATOM 1863 C CA . MET A 1 258 ? 11.899 -17.249 3.225 1.00 97.44 258 MET A CA 1
ATOM 1864 C C . MET A 1 258 ? 12.896 -18.192 3.923 1.00 97.44 258 MET A C 1
ATOM 1866 O O . MET A 1 258 ? 13.218 -17.998 5.095 1.00 97.44 258 MET A O 1
ATOM 1870 N N . ALA A 1 259 ? 13.488 -19.153 3.202 1.00 97.31 259 ALA A N 1
ATOM 1871 C CA . ALA A 1 259 ? 14.584 -19.969 3.728 1.00 97.31 259 ALA A CA 1
ATOM 1872 C C . ALA A 1 259 ? 15.882 -19.172 3.983 1.00 97.31 259 ALA A C 1
ATOM 1874 O O . ALA A 1 259 ? 16.687 -19.592 4.815 1.00 97.31 259 ALA A O 1
ATOM 1875 N N . GLU A 1 260 ? 16.113 -18.040 3.309 1.00 98.19 260 GLU A N 1
ATOM 1876 C CA . GLU A 1 260 ? 17.175 -17.079 3.651 1.00 98.19 260 GLU A CA 1
ATOM 1877 C C . GLU A 1 260 ? 16.862 -16.361 4.967 1.00 98.19 260 GLU A C 1
ATOM 1879 O O . GLU A 1 260 ? 17.653 -16.448 5.909 1.00 98.19 260 GLU A O 1
ATOM 1884 N N . LEU A 1 261 ? 15.671 -15.771 5.097 1.00 97.62 261 LEU A N 1
ATOM 1885 C CA . LEU A 1 261 ? 15.264 -15.094 6.333 1.00 97.62 261 LEU A CA 1
ATOM 1886 C C . LEU A 1 261 ? 15.247 -16.034 7.550 1.00 97.62 261 LEU A C 1
ATOM 1888 O O . LEU A 1 261 ? 15.704 -15.653 8.626 1.00 97.62 261 LEU A O 1
ATOM 1892 N N . VAL A 1 262 ? 14.822 -17.291 7.387 1.00 97.81 262 VAL A N 1
ATOM 1893 C CA . VAL A 1 262 ? 14.862 -18.314 8.450 1.00 97.81 262 VAL A CA 1
ATOM 1894 C C . VAL A 1 262 ? 16.296 -18.669 8.873 1.00 97.81 262 VAL A C 1
ATOM 1896 O O . VAL A 1 262 ? 16.516 -18.958 10.054 1.00 97.81 262 VAL A O 1
ATOM 1899 N N . ARG A 1 263 ? 17.292 -18.624 7.971 1.00 98.06 263 ARG A N 1
ATOM 1900 C CA . ARG A 1 263 ? 18.712 -18.776 8.352 1.00 98.06 263 ARG A CA 1
ATOM 1901 C C . ARG A 1 263 ? 19.200 -17.558 9.128 1.00 98.06 263 ARG A C 1
ATOM 1903 O O . ARG A 1 263 ? 19.762 -17.738 10.209 1.00 98.06 263 ARG A O 1
ATOM 1910 N N . VAL A 1 264 ? 18.938 -16.350 8.621 1.00 98.38 264 VAL A N 1
ATOM 1911 C CA . VAL A 1 264 ? 19.343 -15.087 9.262 1.00 98.38 264 VAL A CA 1
ATOM 1912 C C . VAL A 1 264 ? 18.753 -14.989 10.671 1.00 98.38 264 VAL A C 1
ATOM 1914 O O . VAL A 1 264 ? 19.507 -14.899 11.639 1.00 98.38 264 VAL A O 1
ATOM 1917 N N . ALA A 1 265 ? 17.432 -15.132 10.813 1.00 97.94 265 ALA A N 1
ATOM 1918 C CA . ALA A 1 265 ? 16.729 -15.061 12.095 1.00 97.94 265 ALA A CA 1
ATOM 1919 C C . ALA A 1 265 ? 17.210 -16.115 13.105 1.00 97.94 265 ALA A C 1
ATOM 1921 O O . ALA A 1 265 ? 17.358 -15.821 14.291 1.00 97.94 265 ALA A O 1
ATOM 1922 N N . ARG A 1 266 ? 17.534 -17.336 12.654 1.00 98.06 266 ARG A N 1
ATOM 1923 C CA . ARG A 1 266 ? 18.104 -18.385 13.517 1.00 98.06 266 ARG A CA 1
ATOM 1924 C C . ARG A 1 266 ? 19.548 -18.091 13.946 1.00 98.06 266 ARG A C 1
ATOM 1926 O O . ARG A 1 266 ? 19.952 -18.527 15.022 1.00 98.06 266 ARG A O 1
ATOM 1933 N N . ALA A 1 267 ? 20.327 -17.386 13.126 1.00 98.31 267 ALA A N 1
ATOM 1934 C CA . ALA A 1 267 ? 21.735 -17.074 13.383 1.00 98.31 267 ALA A CA 1
ATOM 1935 C C . ALA A 1 267 ? 21.961 -15.744 14.135 1.00 98.31 267 ALA A C 1
ATOM 1937 O O . ALA A 1 267 ? 23.041 -15.553 14.713 1.00 98.31 267 ALA A O 1
ATOM 1938 N N . SER A 1 268 ? 20.971 -14.845 14.156 1.00 98.25 268 SER A N 1
ATOM 1939 C CA . SER A 1 268 ? 20.978 -13.601 14.940 1.00 98.25 268 SER A CA 1
ATOM 1940 C C . SER A 1 268 ? 20.066 -13.619 16.169 1.00 98.25 268 SER A C 1
ATOM 1942 O O . SER A 1 268 ? 20.384 -12.961 17.155 1.00 98.25 268 SER A O 1
ATOM 1944 N N . GLY A 1 269 ? 18.969 -14.382 16.140 1.00 97.00 269 GLY A N 1
ATOM 1945 C CA . GLY A 1 269 ? 17.934 -14.379 17.178 1.00 97.00 269 GLY A CA 1
ATOM 1946 C C . GLY A 1 269 ? 16.914 -13.240 17.053 1.00 97.00 269 GLY A C 1
ATOM 1947 O O . GLY A 1 269 ? 16.140 -13.028 17.985 1.00 97.00 269 GLY A O 1
ATOM 1948 N N . VAL A 1 270 ? 16.914 -12.499 15.938 1.00 98.19 270 VAL A N 1
ATOM 1949 C CA . VAL A 1 270 ? 15.998 -11.369 15.711 1.00 98.19 270 VAL A CA 1
ATOM 1950 C C . VAL A 1 270 ? 14.547 -11.834 15.508 1.00 98.19 270 VAL A C 1
ATOM 1952 O O . VAL A 1 270 ? 14.295 -12.932 15.010 1.00 98.19 270 VAL A O 1
ATOM 1955 N N . ALA A 1 271 ? 13.583 -10.981 15.863 1.00 97.94 271 ALA A N 1
ATOM 1956 C CA . ALA A 1 271 ? 12.201 -11.122 15.402 1.00 97.94 271 ALA A CA 1
ATOM 1957 C C . ALA A 1 271 ? 12.082 -10.565 13.973 1.00 97.94 271 ALA A C 1
ATOM 1959 O O . ALA A 1 271 ? 12.573 -9.467 13.706 1.00 97.94 271 ALA A O 1
ATOM 1960 N N . THR A 1 272 ? 11.426 -11.295 13.070 1.00 97.94 272 THR A N 1
ATOM 1961 C CA . THR A 1 272 ? 11.388 -10.958 11.637 1.00 97.94 272 THR A CA 1
ATOM 1962 C C . THR A 1 272 ? 9.967 -10.657 11.170 1.00 97.94 272 THR A C 1
ATOM 1964 O O . THR A 1 272 ? 9.020 -11.375 11.500 1.00 97.94 272 THR A O 1
ATOM 1967 N N . HIS A 1 273 ? 9.823 -9.606 10.369 1.00 98.50 273 HIS A N 1
ATOM 1968 C CA . HIS A 1 273 ? 8.603 -9.237 9.665 1.00 98.50 273 HIS A CA 1
ATOM 1969 C C . HIS A 1 273 ? 8.826 -9.348 8.155 1.00 98.50 273 HIS A C 1
ATOM 1971 O O . HIS A 1 273 ? 9.775 -8.763 7.635 1.00 98.50 273 HIS A O 1
ATOM 1977 N N . VAL A 1 274 ? 7.974 -10.088 7.451 1.00 98.38 274 VAL A N 1
ATOM 1978 C CA . VAL A 1 274 ? 7.991 -10.151 5.983 1.00 98.38 274 VAL A CA 1
ATOM 1979 C C . VAL A 1 274 ? 7.060 -9.075 5.429 1.00 98.38 274 VAL A C 1
ATOM 1981 O O . VAL A 1 274 ? 5.863 -9.105 5.722 1.00 98.38 274 VAL A O 1
ATOM 1984 N N . SER A 1 275 ? 7.613 -8.147 4.645 1.00 97.50 275 SER A N 1
ATOM 1985 C CA . SER A 1 275 ? 6.850 -7.102 3.956 1.00 97.50 275 SER A CA 1
ATOM 1986 C C . SER A 1 275 ? 5.866 -7.713 2.959 1.00 97.50 275 SER A C 1
ATOM 1988 O O . SER A 1 275 ? 6.237 -8.662 2.254 1.00 97.50 275 SER A O 1
ATOM 1990 N N . HIS A 1 276 ? 4.654 -7.145 2.890 1.00 94.38 276 HIS A N 1
ATOM 1991 C CA . HIS A 1 276 ? 3.673 -7.280 1.799 1.00 94.38 276 HIS A CA 1
ATOM 1992 C C . HIS A 1 276 ? 3.548 -8.689 1.191 1.00 94.38 276 HIS A C 1
ATOM 1994 O O . HIS A 1 276 ? 3.518 -8.886 -0.023 1.00 94.38 276 HIS A O 1
ATOM 2000 N N . TYR A 1 277 ? 3.461 -9.707 2.045 1.00 95.31 277 TYR A N 1
ATOM 2001 C CA . TYR A 1 277 ? 3.635 -11.110 1.674 1.00 95.31 277 TYR A CA 1
ATOM 2002 C C . TYR A 1 277 ? 2.529 -11.612 0.729 1.00 95.31 277 TYR A C 1
ATOM 2004 O O . TYR A 1 277 ? 1.345 -11.608 1.081 1.00 95.31 277 TYR A O 1
ATOM 2012 N N . HIS A 1 278 ? 2.917 -12.049 -0.475 1.00 93.44 278 HIS A N 1
ATOM 2013 C CA . HIS A 1 278 ? 2.011 -12.390 -1.577 1.00 93.44 278 HIS A CA 1
ATOM 2014 C C . HIS A 1 278 ? 2.452 -13.635 -2.370 1.00 93.44 278 HIS A C 1
ATOM 2016 O O . HIS A 1 278 ? 3.645 -13.926 -2.471 1.00 93.44 278 HIS A O 1
ATOM 2022 N N . GLY A 1 279 ? 1.462 -14.367 -2.903 1.00 92.44 279 GLY A N 1
ATOM 2023 C CA . GLY A 1 279 ? 1.631 -15.568 -3.735 1.00 92.44 279 GLY A CA 1
ATOM 2024 C C . GLY A 1 279 ? 0.715 -16.744 -3.345 1.00 92.44 279 GLY A C 1
ATOM 2025 O O . GLY A 1 279 ? -0.366 -16.506 -2.794 1.00 92.44 279 GLY A O 1
ATOM 2026 N N . PRO A 1 280 ? 1.083 -18.012 -3.628 1.00 91.69 280 PRO A N 1
ATOM 2027 C CA . PRO A 1 280 ? 0.244 -19.190 -3.367 1.00 91.69 280 PRO A CA 1
ATOM 2028 C C . PRO A 1 280 ? 0.154 -19.512 -1.863 1.00 91.69 280 PRO A C 1
ATOM 2030 O O . PRO A 1 280 ? 1.075 -20.051 -1.251 1.00 91.69 280 PRO A O 1
ATOM 2033 N N . ALA A 1 281 ? -0.963 -19.145 -1.227 1.00 91.88 281 ALA A N 1
ATOM 2034 C CA . ALA A 1 281 ? -1.072 -19.138 0.237 1.00 91.88 281 ALA A CA 1
ATOM 2035 C C . ALA A 1 281 ? -0.986 -20.522 0.908 1.00 91.88 281 ALA A C 1
ATOM 2037 O O . ALA A 1 281 ? -0.707 -20.591 2.103 1.00 91.88 281 ALA A O 1
ATOM 2038 N N . ASP A 1 282 ? -1.226 -21.603 0.171 1.00 87.50 282 ASP A N 1
ATOM 2039 C CA . ASP A 1 282 ? -1.043 -22.982 0.620 1.00 87.50 282 ASP A CA 1
ATOM 2040 C C . ASP A 1 282 ? 0.434 -23.348 0.837 1.00 87.50 282 ASP A C 1
ATOM 2042 O O . ASP A 1 282 ? 0.734 -24.077 1.781 1.00 87.50 282 ASP A O 1
ATOM 2046 N N . GLU A 1 283 ? 1.361 -22.764 0.073 1.00 92.31 283 GLU A N 1
ATOM 2047 C CA . GLU A 1 283 ? 2.793 -22.815 0.389 1.00 92.31 283 GLU A CA 1
ATOM 2048 C C . GLU A 1 283 ? 3.182 -21.775 1.449 1.00 92.31 283 GLU A C 1
ATOM 2050 O O . GLU A 1 283 ? 3.831 -22.095 2.448 1.00 92.31 283 GLU A O 1
ATOM 2055 N N . LEU A 1 284 ? 2.766 -20.517 1.253 1.00 95.00 284 LEU A N 1
ATOM 2056 C CA . LEU A 1 284 ? 3.251 -19.386 2.052 1.00 95.00 284 LEU A CA 1
ATOM 2057 C C . LEU A 1 284 ? 2.855 -19.464 3.534 1.00 95.00 284 LEU A C 1
ATOM 2059 O O . LEU A 1 284 ? 3.628 -19.054 4.401 1.00 95.00 284 LEU A O 1
ATOM 2063 N N . ILE A 1 285 ? 1.679 -20.015 3.855 1.00 95.75 285 ILE A N 1
ATOM 2064 C CA . ILE A 1 285 ? 1.295 -20.267 5.252 1.00 95.75 285 ILE A CA 1
ATOM 2065 C C . ILE A 1 285 ? 2.204 -21.342 5.864 1.00 95.75 285 ILE A C 1
ATOM 2067 O O . ILE A 1 285 ? 2.682 -21.154 6.983 1.00 95.75 285 ILE A O 1
ATOM 2071 N N . GLY A 1 286 ? 2.521 -22.406 5.117 1.00 96.00 286 GLY A N 1
ATOM 2072 C CA . GLY A 1 286 ? 3.410 -23.482 5.562 1.00 96.00 286 GLY A CA 1
ATOM 2073 C C . GLY A 1 286 ? 4.796 -22.976 5.967 1.00 96.00 286 GLY A C 1
ATOM 2074 O O . GLY A 1 286 ? 5.263 -23.289 7.060 1.00 96.00 286 GLY A O 1
ATOM 2075 N N . TYR A 1 287 ? 5.415 -22.103 5.163 1.00 96.69 287 TYR A N 1
ATOM 2076 C CA . TYR A 1 287 ? 6.731 -21.529 5.487 1.00 96.69 287 TYR A CA 1
ATOM 2077 C C . TYR A 1 287 ? 6.735 -20.699 6.790 1.00 96.69 287 TYR A C 1
ATOM 2079 O O . TYR A 1 287 ? 7.749 -20.645 7.494 1.00 96.69 287 TYR A O 1
ATOM 2087 N N . VAL A 1 288 ? 5.611 -20.065 7.148 1.00 96.81 288 VAL A N 1
ATOM 2088 C CA . VAL A 1 288 ? 5.464 -19.306 8.405 1.00 96.81 288 VAL A CA 1
ATOM 2089 C C . VAL A 1 288 ? 5.151 -20.232 9.586 1.00 96.81 288 VAL A C 1
ATOM 2091 O O . VAL A 1 288 ? 5.697 -20.033 10.675 1.00 96.81 288 VAL A O 1
ATOM 2094 N N . GLU A 1 289 ? 4.323 -21.260 9.387 1.00 96.56 289 GLU A N 1
ATOM 2095 C CA . GLU A 1 289 ? 4.034 -22.278 10.405 1.00 96.56 289 GLU A CA 1
ATOM 2096 C C . GLU A 1 289 ? 5.289 -23.094 10.766 1.00 96.56 289 GLU A C 1
ATOM 2098 O O . GLU A 1 289 ? 5.570 -23.268 11.955 1.00 96.56 289 GLU A O 1
ATOM 2103 N N . ASP A 1 290 ? 6.115 -23.481 9.787 1.00 96.75 290 ASP A N 1
ATOM 2104 C CA . ASP A 1 290 ? 7.416 -24.134 10.002 1.00 96.75 290 ASP A CA 1
ATOM 2105 C C . ASP A 1 290 ? 8.393 -23.241 10.785 1.00 96.75 290 ASP A C 1
ATOM 2107 O O . ASP A 1 290 ? 9.096 -23.709 11.689 1.00 96.75 290 ASP A O 1
ATOM 2111 N N . ALA A 1 291 ? 8.422 -21.935 10.500 1.00 96.56 291 ALA A N 1
ATOM 2112 C CA . ALA A 1 291 ? 9.243 -20.992 11.254 1.00 96.56 291 ALA A CA 1
ATOM 2113 C C . ALA A 1 291 ? 8.783 -20.873 12.722 1.00 96.56 291 ALA A C 1
ATOM 2115 O O . ALA A 1 291 ? 9.620 -20.841 13.630 1.00 96.56 291 ALA A O 1
ATOM 2116 N N . HIS A 1 292 ? 7.468 -20.874 12.978 1.00 96.69 292 HIS A N 1
ATOM 2117 C CA . HIS A 1 292 ? 6.910 -20.877 14.341 1.00 96.69 292 HIS A CA 1
ATOM 2118 C C . HIS A 1 292 ? 7.160 -22.213 15.051 1.00 96.69 292 HIS A C 1
ATOM 2120 O O . HIS A 1 292 ? 7.475 -22.211 16.242 1.00 96.69 292 HIS A O 1
ATOM 2126 N N . ALA A 1 293 ? 7.088 -23.343 14.342 1.00 97.00 293 ALA A N 1
ATOM 2127 C CA . ALA A 1 293 ? 7.432 -24.667 14.867 1.00 97.00 293 ALA A CA 1
ATOM 2128 C C . ALA A 1 293 ? 8.926 -24.779 15.227 1.00 97.00 293 ALA A C 1
ATOM 2130 O O . ALA A 1 293 ? 9.278 -25.395 16.234 1.00 97.00 293 ALA A O 1
ATOM 2131 N N . ALA A 1 294 ? 9.798 -24.103 14.471 1.00 95.88 294 ALA A N 1
ATOM 2132 C CA . ALA A 1 294 ? 11.213 -23.918 14.794 1.00 95.88 294 ALA A CA 1
ATOM 2133 C C . ALA A 1 294 ? 11.480 -22.883 15.913 1.00 95.88 294 ALA A C 1
ATOM 2135 O O . ALA A 1 294 ? 12.640 -22.646 16.254 1.00 95.88 294 ALA A O 1
ATOM 2136 N N . GLY A 1 295 ? 10.437 -22.275 16.491 1.00 96.62 295 GLY A N 1
ATOM 2137 C CA . GLY A 1 295 ? 10.528 -21.338 17.615 1.00 96.62 295 GLY A CA 1
ATOM 2138 C C . GLY A 1 295 ? 10.890 -19.894 17.249 1.00 96.62 295 GLY A C 1
ATOM 2139 O O . GLY A 1 295 ? 11.217 -19.122 18.150 1.00 96.62 295 GLY A O 1
ATOM 2140 N N . LEU A 1 296 ? 10.843 -19.517 15.967 1.00 96.69 296 LEU A N 1
ATOM 2141 C CA . LEU A 1 296 ? 11.165 -18.165 15.498 1.00 96.69 296 LEU A CA 1
ATOM 2142 C C . LEU A 1 296 ? 9.951 -17.226 15.619 1.00 96.69 296 LEU A C 1
ATOM 2144 O O . LEU A 1 296 ? 8.813 -17.613 15.340 1.00 96.69 296 LEU A O 1
ATOM 2148 N N . ASP A 1 297 ? 10.184 -15.966 15.999 1.00 95.81 297 ASP A N 1
ATOM 2149 C CA . ASP A 1 297 ? 9.134 -14.938 16.069 1.00 95.81 297 ASP A CA 1
ATOM 2150 C C . ASP A 1 297 ? 8.982 -14.248 14.704 1.00 95.81 297 ASP A C 1
ATOM 2152 O O . ASP A 1 297 ? 9.454 -13.133 14.486 1.00 95.81 297 ASP A O 1
ATOM 2156 N N . VAL A 1 298 ? 8.365 -14.970 13.763 1.00 96.81 298 VAL A N 1
ATOM 2157 C CA . VAL A 1 298 ? 8.038 -14.476 12.416 1.00 96.81 298 VAL A CA 1
ATOM 2158 C C . VAL A 1 298 ? 6.640 -13.861 12.391 1.00 96.81 298 VAL A C 1
ATOM 2160 O O . VAL A 1 298 ? 5.678 -14.431 12.910 1.00 96.81 298 VAL A O 1
ATOM 2163 N N . THR A 1 299 ? 6.507 -12.724 11.721 1.00 97.75 299 THR A N 1
ATOM 2164 C CA . THR A 1 299 ? 5.232 -12.089 11.358 1.00 97.75 299 THR A CA 1
ATOM 2165 C C . THR A 1 299 ? 5.290 -11.622 9.905 1.00 97.75 299 THR A C 1
ATOM 2167 O O . THR A 1 299 ? 6.356 -11.650 9.294 1.00 97.75 299 THR A O 1
ATOM 2170 N N . PHE A 1 300 ? 4.158 -11.228 9.332 1.00 97.88 300 PHE A N 1
ATOM 2171 C CA . PHE A 1 300 ? 4.113 -10.629 7.998 1.00 97.88 300 PHE A CA 1
ATOM 2172 C C . PHE A 1 300 ? 2.975 -9.622 7.896 1.00 97.88 300 PHE A C 1
ATOM 2174 O O . PHE A 1 300 ? 2.009 -9.718 8.656 1.00 97.88 300 PHE A O 1
ATOM 2181 N N . ASP A 1 301 ? 3.049 -8.702 6.945 1.00 95.62 301 ASP A N 1
ATOM 2182 C CA . ASP A 1 301 ? 1.896 -7.924 6.501 1.00 95.62 301 ASP A CA 1
ATOM 2183 C C . ASP A 1 301 ? 1.413 -8.392 5.122 1.00 95.62 301 ASP A C 1
ATOM 2185 O O . ASP A 1 301 ? 2.079 -9.173 4.443 1.00 95.62 301 ASP A O 1
ATOM 2189 N N . SER A 1 302 ? 0.205 -7.980 4.743 1.00 90.75 302 SER A N 1
ATOM 2190 C CA . SER A 1 302 ? -0.302 -8.121 3.376 1.00 90.75 302 SER A CA 1
ATOM 2191 C C . SER A 1 302 ? -1.504 -7.210 3.145 1.00 90.75 302 SER A C 1
ATOM 2193 O O . SER A 1 302 ? -2.381 -7.086 4.008 1.00 90.75 302 SER A O 1
ATOM 2195 N N . TYR A 1 303 ? -1.558 -6.600 1.960 1.00 84.06 303 TYR A N 1
ATOM 2196 C CA . TYR A 1 303 ? -2.629 -5.700 1.538 1.00 84.06 303 TYR A CA 1
ATOM 2197 C C . TYR A 1 303 ? -3.733 -6.425 0.739 1.00 84.06 303 TYR A C 1
ATOM 2199 O O . TYR A 1 303 ? -3.479 -7.429 0.070 1.00 84.06 303 TYR A O 1
ATOM 2207 N N . PRO A 1 304 ? -4.990 -5.940 0.765 1.00 85.50 304 PRO A N 1
ATOM 2208 C CA . PRO A 1 304 ? -6.145 -6.634 0.186 1.00 85.50 304 PRO A CA 1
ATOM 2209 C C . PRO A 1 304 ? -6.303 -6.451 -1.344 1.00 85.50 304 PRO A C 1
ATOM 2211 O O . PRO A 1 304 ? -7.423 -6.286 -1.828 1.00 85.50 304 PRO A O 1
ATOM 2214 N N . TYR A 1 305 ? -5.212 -6.483 -2.119 1.00 83.56 305 TYR A N 1
ATOM 2215 C CA . TYR A 1 305 ? -5.213 -6.204 -3.567 1.00 83.56 305 TYR A CA 1
ATOM 2216 C C . TYR A 1 305 ? -4.375 -7.210 -4.375 1.00 83.56 305 TYR A C 1
ATOM 2218 O O . TYR A 1 305 ? -3.436 -7.809 -3.866 1.00 83.56 305 TYR A O 1
ATOM 2226 N N . LEU A 1 306 ? -4.695 -7.357 -5.668 1.00 88.19 306 LEU A N 1
ATOM 2227 C CA . LEU A 1 306 ? -3.962 -8.199 -6.636 1.00 88.19 306 LEU A CA 1
ATOM 2228 C C . LEU A 1 306 ? -3.012 -7.385 -7.535 1.00 88.19 306 LEU A C 1
ATOM 2230 O O . LEU A 1 306 ? -2.705 -7.779 -8.662 1.00 88.19 306 LEU A O 1
ATOM 2234 N N . ARG A 1 307 ? -2.599 -6.202 -7.076 1.00 88.88 307 ARG A N 1
ATOM 2235 C CA . ARG A 1 307 ? -1.693 -5.304 -7.798 1.00 88.88 307 ARG A CA 1
ATOM 2236 C C . ARG A 1 307 ? -0.638 -4.776 -6.836 1.00 88.88 307 ARG A C 1
ATOM 2238 O O . ARG A 1 307 ? -1.016 -4.258 -5.790 1.00 88.88 307 ARG A O 1
ATOM 2245 N N . GLY A 1 308 ? 0.631 -4.914 -7.207 1.00 90.06 308 GLY A N 1
ATOM 2246 C CA . GLY A 1 308 ? 1.753 -4.262 -6.532 1.00 90.06 308 GLY A CA 1
ATOM 2247 C C . GLY A 1 308 ? 2.069 -2.909 -7.168 1.00 90.06 308 GLY A C 1
ATOM 2248 O O . GLY A 1 308 ? 1.546 -2.580 -8.238 1.00 90.06 308 GLY A O 1
ATOM 2249 N N . CYS A 1 309 ? 2.921 -2.122 -6.515 1.00 92.88 309 CYS A N 1
ATOM 2250 C CA . CYS A 1 309 ? 3.384 -0.827 -7.003 1.00 92.88 309 CYS A CA 1
ATOM 2251 C C . CYS A 1 309 ? 4.873 -0.654 -6.666 1.00 92.88 309 CYS A C 1
ATOM 2253 O O . CYS A 1 309 ? 5.266 -0.885 -5.532 1.00 92.88 309 CYS A O 1
ATOM 2255 N N . SER A 1 310 ? 5.714 -0.296 -7.641 1.00 94.62 310 SER A N 1
ATOM 2256 C CA . SER A 1 310 ? 7.160 -0.089 -7.431 1.00 94.62 310 SER A CA 1
ATOM 2257 C C . SER A 1 310 ? 7.795 0.697 -8.593 1.00 94.62 310 SER A C 1
ATOM 2259 O O . SER A 1 310 ? 7.130 1.034 -9.578 1.00 94.62 310 SER A O 1
ATOM 2261 N N . ILE A 1 311 ? 9.093 0.990 -8.496 1.00 95.50 311 ILE A N 1
ATOM 2262 C CA . ILE A 1 311 ? 9.909 1.572 -9.569 1.00 95.50 311 ILE A CA 1
ATOM 2263 C C . ILE A 1 311 ? 9.964 0.635 -10.787 1.00 95.50 311 ILE A C 1
ATOM 2265 O O . ILE A 1 311 ? 10.210 -0.567 -10.673 1.00 95.50 311 ILE A O 1
ATOM 2269 N N . LEU A 1 312 ? 9.776 1.199 -11.983 1.00 96.44 312 LEU A N 1
ATOM 2270 C CA . LEU A 1 312 ? 9.802 0.469 -13.255 1.00 96.44 312 LEU A CA 1
ATOM 2271 C C . LEU A 1 312 ? 11.150 -0.236 -13.471 1.00 96.44 312 LEU A C 1
ATOM 2273 O O . LEU A 1 312 ? 11.200 -1.323 -14.044 1.00 96.44 312 LEU A O 1
ATOM 2277 N N . SER A 1 313 ? 12.244 0.359 -12.992 1.00 95.75 313 SER A N 1
ATOM 2278 C CA . SER A 1 313 ? 13.596 -0.198 -13.078 1.00 95.75 313 SER A CA 1
ATOM 2279 C C . SER A 1 313 ? 13.728 -1.549 -12.364 1.00 95.75 313 SER A C 1
ATOM 2281 O O . SER A 1 313 ? 14.346 -2.451 -12.922 1.00 95.75 313 SER A O 1
ATOM 2283 N N . MET A 1 314 ? 13.099 -1.737 -11.196 1.00 93.62 314 MET A N 1
ATOM 2284 C CA . MET A 1 314 ? 13.150 -3.001 -10.443 1.00 93.62 314 MET A CA 1
ATOM 2285 C C . MET A 1 314 ? 12.398 -4.132 -11.157 1.00 93.62 314 MET A C 1
ATOM 2287 O O . MET A 1 314 ? 12.881 -5.260 -11.186 1.00 93.62 314 MET A O 1
ATOM 2291 N N . VAL A 1 315 ? 11.240 -3.847 -11.767 1.00 92.38 315 VAL A N 1
ATOM 2292 C CA . VAL A 1 315 ? 10.461 -4.878 -12.482 1.00 92.38 315 VAL A CA 1
ATOM 2293 C C . VAL A 1 315 ? 11.001 -5.191 -13.882 1.00 92.38 315 VAL A C 1
ATOM 2295 O O . VAL A 1 315 ? 10.708 -6.262 -14.406 1.00 92.38 315 VAL A O 1
ATOM 2298 N N . SER A 1 316 ? 11.762 -4.281 -14.509 1.00 94.75 316 SER A N 1
ATOM 2299 C CA . SER A 1 316 ? 12.124 -4.391 -15.933 1.00 94.75 316 SER A CA 1
ATOM 2300 C C . SER A 1 316 ? 13.614 -4.532 -16.258 1.00 94.75 316 SER A C 1
ATOM 2302 O O . SER A 1 316 ? 13.918 -4.945 -17.377 1.00 94.75 316 SER A O 1
ATOM 2304 N N . LEU A 1 317 ? 14.549 -4.251 -15.343 1.00 95.75 317 LEU A N 1
ATOM 2305 C CA . LEU A 1 317 ? 15.995 -4.329 -15.613 1.00 95.75 317 LEU A CA 1
ATOM 2306 C C . LEU A 1 317 ? 16.663 -5.563 -14.974 1.00 95.75 317 LEU A C 1
ATOM 2308 O O . LEU A 1 317 ? 16.248 -6.006 -13.905 1.00 95.75 317 LEU A O 1
ATOM 2312 N N . PRO A 1 318 ? 17.721 -6.128 -15.590 1.00 92.81 318 PRO A N 1
ATOM 2313 C CA . PRO A 1 318 ? 18.482 -7.219 -14.994 1.00 92.81 318 PRO A CA 1
ATOM 2314 C C . PRO A 1 318 ? 19.461 -6.724 -13.923 1.00 92.81 318 PRO A C 1
ATOM 2316 O O . PRO A 1 318 ? 20.060 -5.655 -14.039 1.00 92.81 318 PRO A O 1
ATOM 2319 N N . THR A 1 319 ? 19.735 -7.578 -12.938 1.00 86.50 319 THR A N 1
ATOM 2320 C CA . THR A 1 319 ? 20.611 -7.297 -11.784 1.00 86.50 319 THR A CA 1
ATOM 2321 C C . THR A 1 319 ? 22.097 -7.090 -12.111 1.00 86.50 319 THR A C 1
ATOM 2323 O O . THR A 1 319 ? 22.870 -6.769 -11.212 1.00 86.50 319 THR A O 1
ATOM 2326 N N . TRP A 1 320 ? 22.520 -7.271 -13.369 1.00 90.56 320 TRP A N 1
ATOM 2327 C CA . TRP A 1 320 ? 23.886 -6.961 -13.813 1.00 90.56 320 TRP A CA 1
ATOM 2328 C C . TRP A 1 320 ? 24.069 -5.509 -14.276 1.00 90.56 320 TRP A C 1
ATOM 2330 O O . TRP A 1 320 ? 25.212 -5.082 -14.436 1.00 90.56 320 TRP A O 1
ATOM 2340 N N . LEU A 1 321 ? 22.986 -4.746 -14.478 1.00 94.38 321 LEU A N 1
ATOM 2341 C CA . LEU A 1 321 ? 23.085 -3.293 -14.625 1.00 94.38 321 LEU A CA 1
ATOM 2342 C C . LEU A 1 321 ? 23.342 -2.650 -13.251 1.00 94.38 321 LEU A C 1
ATOM 2344 O O . LEU A 1 321 ? 22.787 -3.111 -12.249 1.00 94.38 321 LEU A O 1
ATOM 2348 N N . PRO A 1 322 ? 24.149 -1.579 -13.173 1.00 93.25 322 PRO A N 1
ATOM 2349 C CA . PRO A 1 322 ? 24.523 -0.955 -11.911 1.00 93.25 322 PRO A CA 1
ATOM 2350 C C . PRO A 1 322 ? 23.407 -0.034 -11.395 1.00 93.25 322 PRO A C 1
ATOM 2352 O O . PRO A 1 322 ? 23.650 1.135 -11.156 1.00 93.25 322 PRO A O 1
ATOM 2355 N N . VAL A 1 323 ? 22.175 -0.525 -11.206 1.00 93.25 323 VAL A N 1
ATOM 2356 C CA . VAL A 1 323 ? 20.977 0.331 -11.006 1.00 93.25 323 VAL A CA 1
ATOM 2357 C C . VAL A 1 323 ? 20.970 1.188 -9.726 1.00 93.25 323 VAL A C 1
ATOM 2359 O O . VAL A 1 323 ? 20.097 2.039 -9.580 1.00 93.25 323 VAL A O 1
ATOM 2362 N N . ALA A 1 324 ? 21.933 0.997 -8.815 1.00 91.56 324 ALA A N 1
ATOM 2363 C CA . ALA A 1 324 ? 22.202 1.921 -7.705 1.00 91.56 324 ALA A CA 1
ATOM 2364 C C . ALA A 1 324 ? 23.003 3.172 -8.129 1.00 91.56 324 ALA A C 1
ATOM 2366 O O . ALA A 1 324 ? 23.052 4.133 -7.372 1.00 91.56 324 ALA A O 1
ATOM 2367 N N . ASP A 1 325 ? 23.594 3.170 -9.321 1.00 93.56 325 ASP A N 1
ATOM 2368 C CA . ASP A 1 325 ? 24.178 4.303 -10.041 1.00 93.56 325 ASP A CA 1
ATOM 2369 C C . ASP A 1 325 ? 23.269 4.614 -11.253 1.00 93.56 325 ASP A C 1
ATOM 2371 O O . ASP A 1 325 ? 23.345 3.944 -12.297 1.00 93.56 325 ASP A O 1
ATOM 2375 N N . PRO A 1 326 ? 22.332 5.575 -11.118 1.00 92.81 326 PRO A N 1
ATOM 2376 C CA . PRO A 1 326 ? 21.414 5.917 -12.195 1.00 92.81 326 PRO A CA 1
ATOM 2377 C C . PRO A 1 326 ? 22.113 6.539 -13.408 1.00 92.81 326 PRO A C 1
ATOM 2379 O O . PRO A 1 326 ? 21.682 6.259 -14.522 1.00 92.81 326 PRO A O 1
ATOM 2382 N N . ASP A 1 327 ? 23.185 7.319 -13.217 1.00 93.62 327 ASP A N 1
ATOM 2383 C CA . ASP A 1 327 ? 23.917 7.981 -14.309 1.00 93.62 327 ASP A CA 1
ATOM 2384 C C . ASP A 1 327 ? 24.571 6.929 -15.220 1.00 93.62 327 ASP A C 1
ATOM 2386 O O . ASP A 1 327 ? 24.336 6.895 -16.433 1.00 93.62 327 ASP A O 1
ATOM 2390 N N . ALA A 1 328 ? 25.339 6.004 -14.629 1.00 95.06 328 ALA A N 1
ATOM 2391 C CA . ALA A 1 328 ? 25.978 4.913 -15.358 1.00 95.06 328 ALA A CA 1
ATOM 2392 C C . ALA A 1 328 ? 24.945 3.970 -15.989 1.00 95.06 328 ALA A C 1
ATOM 2394 O O . ALA A 1 328 ? 25.125 3.519 -17.121 1.00 95.06 328 ALA A O 1
ATOM 2395 N N . THR A 1 329 ? 23.835 3.697 -15.296 1.00 96.81 329 THR A N 1
ATOM 2396 C CA . THR A 1 329 ? 22.757 2.865 -15.848 1.00 96.81 329 THR A CA 1
ATOM 2397 C C . THR A 1 329 ? 22.082 3.535 -17.043 1.00 96.81 329 THR A C 1
ATOM 2399 O O . THR A 1 329 ? 21.876 2.871 -18.055 1.00 96.81 329 THR A O 1
ATOM 2402 N N . VAL A 1 330 ? 21.763 4.831 -16.981 1.00 97.62 330 VAL A N 1
ATOM 2403 C CA . VAL A 1 330 ? 21.148 5.562 -18.101 1.00 97.62 330 VAL A CA 1
ATOM 2404 C C . VAL A 1 330 ? 22.090 5.612 -19.305 1.00 97.62 330 VAL A C 1
ATOM 2406 O O . VAL A 1 330 ? 21.637 5.356 -20.419 1.00 97.62 330 VAL A O 1
ATOM 2409 N N . ALA A 1 331 ? 23.392 5.828 -19.091 1.00 97.75 331 ALA A N 1
ATOM 2410 C CA . ALA A 1 331 ? 24.393 5.735 -20.153 1.00 97.75 331 ALA A CA 1
ATOM 2411 C C . ALA A 1 331 ? 24.448 4.326 -20.782 1.00 97.75 331 ALA A C 1
ATOM 2413 O O . ALA A 1 331 ? 24.472 4.197 -22.004 1.00 97.75 331 ALA A O 1
ATOM 2414 N N . MET A 1 332 ? 24.385 3.260 -19.974 1.00 98.00 332 MET A N 1
ATOM 2415 C CA . MET A 1 332 ? 24.309 1.883 -20.483 1.00 98.00 332 MET A CA 1
ATOM 2416 C C . MET A 1 332 ? 22.998 1.595 -21.233 1.00 98.00 332 MET A C 1
ATOM 2418 O O . MET A 1 332 ? 23.024 0.891 -22.235 1.00 98.00 332 MET A O 1
ATOM 2422 N N . LEU A 1 333 ? 21.856 2.150 -20.816 1.00 97.88 333 LEU A N 1
ATOM 2423 C CA . LEU A 1 333 ? 20.584 2.010 -21.545 1.00 97.88 333 LEU A CA 1
ATOM 2424 C C . LEU A 1 333 ? 20.542 2.805 -22.867 1.00 97.88 333 LEU A C 1
ATOM 2426 O O . LEU A 1 333 ? 19.601 2.633 -23.641 1.00 97.88 333 LEU A O 1
ATOM 2430 N N . GLN A 1 334 ? 21.544 3.647 -23.135 1.00 96.88 334 GLN A N 1
ATOM 2431 C CA . GLN A 1 334 ? 21.746 4.349 -24.409 1.00 96.88 334 GLN A CA 1
ATOM 2432 C C . GLN A 1 334 ? 22.791 3.669 -25.318 1.00 96.88 334 GLN A C 1
ATOM 2434 O O . GLN A 1 334 ? 22.908 4.040 -26.486 1.00 96.88 334 GLN A O 1
ATOM 2439 N N . ASP A 1 335 ? 23.537 2.678 -24.817 1.00 97.88 335 ASP A N 1
ATOM 2440 C CA . ASP A 1 335 ? 24.540 1.932 -25.584 1.00 97.88 335 ASP A CA 1
ATOM 2441 C C . ASP A 1 335 ? 23.858 0.887 -26.503 1.00 97.88 335 ASP A C 1
ATOM 2443 O O . ASP A 1 335 ? 23.144 0.005 -26.007 1.00 97.88 335 ASP A O 1
ATOM 2447 N N . PRO A 1 336 ? 24.060 0.937 -27.839 1.00 97.12 336 PRO A N 1
ATOM 2448 C CA . PRO A 1 336 ? 23.437 -0.001 -28.774 1.00 97.12 336 PRO A CA 1
ATOM 2449 C C . PRO A 1 336 ? 23.762 -1.478 -28.520 1.00 97.12 336 PRO A C 1
ATOM 2451 O O . PRO A 1 336 ? 22.883 -2.319 -28.720 1.00 97.12 336 PRO A O 1
ATOM 2454 N N . ASP A 1 337 ? 24.974 -1.813 -28.065 1.00 97.94 337 ASP A N 1
ATOM 2455 C CA . ASP A 1 337 ? 25.371 -3.201 -27.796 1.00 97.94 337 ASP A CA 1
ATOM 2456 C C . ASP A 1 337 ? 24.705 -3.712 -26.508 1.00 97.94 337 ASP A C 1
ATOM 2458 O O . ASP A 1 337 ? 24.256 -4.862 -26.441 1.00 97.94 337 ASP A O 1
ATOM 2462 N N . VAL A 1 338 ? 24.548 -2.842 -25.502 1.00 97.50 338 VAL A N 1
ATOM 2463 C CA . VAL A 1 338 ? 23.776 -3.142 -24.284 1.00 97.50 338 VAL A CA 1
ATOM 2464 C C . VAL A 1 338 ? 22.294 -3.327 -24.611 1.00 97.50 338 VAL A C 1
ATOM 2466 O O . VAL A 1 338 ? 21.699 -4.316 -24.181 1.00 97.50 338 VAL A O 1
ATOM 2469 N N . VAL A 1 339 ? 21.691 -2.433 -25.401 1.00 96.88 339 VAL A N 1
ATOM 2470 C CA . VAL A 1 339 ? 20.278 -2.533 -25.809 1.00 96.88 339 VAL A CA 1
ATOM 2471 C C . VAL A 1 339 ? 20.030 -3.780 -26.663 1.00 96.88 339 VAL A C 1
ATOM 2473 O O . VAL A 1 339 ? 19.054 -4.497 -26.426 1.00 96.88 339 VAL A O 1
ATOM 2476 N N . ALA A 1 340 ? 20.927 -4.103 -27.601 1.00 97.38 340 ALA A N 1
ATOM 2477 C CA . ALA A 1 340 ? 20.861 -5.336 -28.384 1.00 97.38 340 ALA A CA 1
ATOM 2478 C C . ALA A 1 340 ? 20.936 -6.581 -27.485 1.00 97.38 340 ALA A C 1
ATOM 2480 O O . ALA A 1 340 ? 20.125 -7.500 -27.630 1.00 97.38 340 ALA A O 1
ATOM 2481 N N . ARG A 1 341 ? 21.848 -6.589 -26.503 1.00 97.38 341 ARG A N 1
ATOM 2482 C CA . ARG A 1 341 ? 21.966 -7.672 -25.521 1.00 97.38 341 ARG A CA 1
ATOM 2483 C C . ARG A 1 341 ? 20.712 -7.808 -24.654 1.00 97.38 341 ARG A C 1
ATOM 2485 O O . ARG A 1 341 ? 20.220 -8.919 -24.482 1.00 97.38 341 ARG A O 1
ATOM 2492 N N . LEU A 1 342 ? 20.153 -6.709 -24.147 1.00 96.94 342 LEU A N 1
ATOM 2493 C CA . LEU A 1 342 ? 18.921 -6.725 -23.349 1.00 96.94 342 LEU A CA 1
ATOM 2494 C C . LEU A 1 342 ? 17.720 -7.252 -24.154 1.00 96.94 342 LEU A C 1
ATOM 2496 O O . LEU A 1 342 ? 16.943 -8.058 -23.636 1.00 96.94 342 LEU A O 1
ATOM 2500 N N . ARG A 1 343 ? 17.596 -6.852 -25.428 1.00 95.69 343 ARG A N 1
ATOM 2501 C CA . ARG A 1 343 ? 16.569 -7.349 -26.363 1.00 95.69 343 ARG A CA 1
ATOM 2502 C C . ARG A 1 343 ? 16.732 -8.836 -26.706 1.00 95.69 343 ARG A C 1
ATOM 2504 O O . ARG A 1 343 ? 15.729 -9.485 -26.987 1.00 95.69 343 ARG A O 1
ATOM 2511 N N . ALA A 1 344 ? 17.949 -9.380 -26.659 1.00 96.12 344 ALA A N 1
ATOM 2512 C CA . ALA A 1 344 ? 18.225 -10.793 -26.927 1.00 96.12 344 ALA A CA 1
ATOM 2513 C C . ALA A 1 344 ? 18.124 -11.703 -25.685 1.00 96.12 344 ALA A C 1
ATOM 2515 O O . ALA A 1 344 ? 17.604 -12.812 -25.785 1.00 96.12 344 ALA A O 1
ATOM 2516 N N . GLU A 1 345 ? 18.630 -11.261 -24.529 1.00 95.69 345 GLU A N 1
ATOM 2517 C CA . GLU A 1 345 ? 18.819 -12.107 -23.336 1.00 95.69 345 GLU A CA 1
ATOM 2518 C C . GLU A 1 345 ? 17.761 -11.912 -22.239 1.00 95.69 345 GLU A C 1
ATOM 2520 O O . GLU A 1 345 ? 17.518 -12.842 -21.473 1.00 95.69 345 GLU A O 1
ATOM 2525 N N . HIS A 1 346 ? 17.164 -10.719 -22.117 1.00 95.69 346 HIS A N 1
ATOM 2526 C CA . HIS A 1 346 ? 16.402 -10.326 -20.920 1.00 95.69 346 HIS A CA 1
ATOM 2527 C C . HIS A 1 346 ? 14.931 -10.019 -21.209 1.00 95.69 346 HIS A C 1
ATOM 2529 O O . HIS A 1 346 ? 14.042 -10.704 -20.704 1.00 95.69 346 HIS A O 1
ATOM 2535 N N . PHE A 1 347 ? 14.652 -9.034 -22.066 1.00 95.19 347 PHE A N 1
ATOM 2536 C CA . PHE A 1 347 ? 13.282 -8.591 -22.341 1.00 95.19 347 PHE A CA 1
ATOM 2537 C C . PHE A 1 347 ? 12.329 -9.665 -22.915 1.00 95.19 347 PHE A C 1
ATOM 2539 O O . PHE A 1 347 ? 11.138 -9.582 -22.606 1.00 95.19 347 PHE A O 1
ATOM 2546 N N . PRO A 1 348 ? 12.775 -10.700 -23.664 1.00 93.94 348 PRO A N 1
ATOM 2547 C CA . PRO A 1 348 ? 11.903 -11.814 -24.048 1.00 93.94 348 PRO A CA 1
ATOM 2548 C C . PRO A 1 348 ? 11.311 -12.580 -22.854 1.00 93.94 348 PRO A C 1
ATOM 2550 O O . PRO A 1 348 ? 10.204 -13.101 -22.957 1.00 93.94 348 PRO A O 1
ATOM 2553 N N . GLY A 1 349 ? 12.006 -12.612 -21.709 1.00 90.50 349 GLY A N 1
ATOM 2554 C CA . GLY A 1 349 ? 11.511 -13.208 -20.462 1.00 90.50 349 GLY A CA 1
ATOM 2555 C C . GLY A 1 349 ? 10.491 -12.346 -19.708 1.00 90.50 349 GLY A C 1
ATOM 2556 O O . GLY A 1 349 ? 9.971 -12.784 -18.687 1.00 90.50 349 GLY A O 1
ATOM 2557 N N . LEU A 1 350 ? 10.203 -11.133 -20.195 1.00 91.00 350 LEU A N 1
ATOM 2558 C CA . LEU A 1 350 ? 9.279 -10.173 -19.585 1.00 91.00 350 LEU A CA 1
ATOM 2559 C C . LEU A 1 350 ? 8.036 -9.890 -20.447 1.00 91.00 350 LEU A C 1
ATOM 2561 O O . LEU A 1 350 ? 7.300 -8.956 -20.148 1.00 91.00 350 LEU A O 1
ATOM 2565 N N . ALA A 1 351 ? 7.759 -10.689 -21.486 1.00 87.19 351 ALA A N 1
ATOM 2566 C CA . ALA A 1 351 ? 6.582 -10.507 -22.348 1.00 87.19 351 ALA A CA 1
ATOM 2567 C C . ALA A 1 351 ? 5.273 -10.360 -21.538 1.00 87.19 351 ALA A C 1
ATOM 2569 O O . ALA A 1 351 ? 4.566 -9.360 -21.671 1.00 87.19 351 ALA A O 1
ATOM 2570 N N . ASP A 1 352 ? 5.034 -11.286 -20.607 1.00 88.19 352 ASP A N 1
ATOM 2571 C CA . ASP A 1 352 ? 3.861 -11.312 -19.724 1.00 88.19 352 ASP A CA 1
ATOM 2572 C C . ASP A 1 352 ? 3.824 -10.154 -18.706 1.00 88.19 352 ASP A C 1
ATOM 2574 O O . ASP A 1 352 ? 2.828 -9.979 -18.005 1.00 88.19 352 ASP A O 1
ATOM 2578 N N . LEU A 1 353 ? 4.906 -9.383 -18.534 1.00 89.94 353 LEU A N 1
ATOM 2579 C CA . LEU A 1 353 ? 4.914 -8.194 -17.674 1.00 89.94 353 LEU A CA 1
ATOM 2580 C C . LEU A 1 353 ? 4.246 -7.006 -18.376 1.00 89.94 353 LEU A C 1
ATOM 2582 O O . LEU A 1 353 ? 3.502 -6.267 -17.733 1.00 89.94 353 LEU A O 1
ATOM 2586 N N . TRP A 1 354 ? 4.475 -6.829 -19.679 1.00 93.31 354 TRP A N 1
ATOM 2587 C CA . TRP A 1 354 ? 4.069 -5.619 -20.401 1.00 93.31 354 TRP A CA 1
ATOM 2588 C C . TRP A 1 354 ? 2.546 -5.420 -20.432 1.00 93.31 354 TRP A C 1
ATOM 2590 O O . TRP A 1 354 ? 2.076 -4.297 -20.266 1.00 93.31 354 TRP A O 1
ATOM 2600 N N . GLU A 1 355 ? 1.775 -6.507 -20.541 1.00 91.31 355 GLU A N 1
ATOM 2601 C CA . GLU A 1 355 ? 0.303 -6.490 -20.460 1.00 91.31 355 GLU A CA 1
ATOM 2602 C C . GLU A 1 355 ? -0.231 -6.138 -19.057 1.00 91.31 355 GLU A C 1
ATOM 2604 O O . GLU A 1 355 ? -1.371 -5.698 -18.904 1.00 91.31 355 GLU A O 1
ATOM 2609 N N . ARG A 1 356 ? 0.579 -6.335 -18.007 1.00 91.44 356 ARG A N 1
ATOM 2610 C CA . ARG A 1 356 ? 0.174 -6.164 -16.600 1.00 91.44 356 ARG A CA 1
ATOM 2611 C C . ARG A 1 356 ? 0.523 -4.795 -16.013 1.00 91.44 356 ARG A C 1
ATOM 2613 O O . ARG A 1 356 ? -0.022 -4.460 -14.955 1.00 91.44 356 ARG A O 1
ATOM 2620 N N . VAL A 1 357 ? 1.404 -4.032 -16.666 1.00 95.00 357 VAL A N 1
ATOM 2621 C CA . VAL A 1 357 ? 1.952 -2.750 -16.189 1.00 95.00 357 VAL A CA 1
ATOM 2622 C C . VAL A 1 357 ? 1.066 -1.557 -16.564 1.00 95.00 357 VAL A C 1
ATOM 2624 O O . VAL A 1 357 ? 0.703 -1.346 -17.721 1.00 95.00 357 VAL A O 1
ATOM 2627 N N . THR A 1 358 ? 0.791 -0.719 -15.568 1.00 94.62 358 THR A N 1
ATOM 2628 C CA . THR A 1 358 ? 0.157 0.599 -15.676 1.00 94.62 358 THR A CA 1
ATOM 2629 C C . THR A 1 358 ? 1.110 1.642 -15.096 1.00 94.62 358 THR A C 1
ATOM 2631 O O . THR A 1 358 ? 1.640 1.458 -14.000 1.00 94.62 358 THR A O 1
ATOM 2634 N N . MET A 1 359 ? 1.355 2.739 -15.809 1.00 94.69 359 MET A N 1
ATOM 2635 C CA . MET A 1 359 ? 2.256 3.795 -15.335 1.00 94.69 359 MET A CA 1
ATOM 2636 C C . MET A 1 359 ? 1.610 4.572 -14.179 1.00 94.69 359 MET A C 1
ATOM 2638 O O . MET A 1 359 ? 0.432 4.913 -14.267 1.00 94.69 359 MET A O 1
ATOM 2642 N N . ALA A 1 360 ? 2.353 4.859 -13.104 1.00 90.06 360 ALA A N 1
ATOM 2643 C CA . ALA A 1 360 ? 1.791 5.456 -11.881 1.00 90.06 360 ALA A CA 1
ATOM 2644 C C . ALA A 1 360 ? 2.341 6.864 -11.604 1.00 90.06 360 ALA A C 1
ATOM 2646 O O . ALA A 1 360 ? 1.573 7.823 -11.541 1.00 90.06 360 ALA A O 1
ATOM 2647 N N . ALA A 1 361 ? 3.669 6.975 -11.499 1.00 91.75 361 ALA A N 1
ATOM 2648 C CA . ALA A 1 361 ? 4.402 8.214 -11.252 1.00 91.75 361 ALA A CA 1
ATOM 2649 C C . ALA A 1 361 ? 5.490 8.366 -12.320 1.00 91.75 361 ALA A C 1
ATOM 2651 O O . ALA A 1 361 ? 6.411 7.553 -12.384 1.00 91.75 361 ALA A O 1
ATOM 2652 N N . VAL A 1 362 ? 5.378 9.364 -13.195 1.00 94.38 362 VAL A N 1
ATOM 2653 C CA . VAL A 1 362 ? 6.271 9.542 -14.349 1.00 94.38 362 VAL A CA 1
ATOM 2654 C C . VAL A 1 362 ? 6.668 11.017 -14.443 1.00 94.38 362 VAL A C 1
ATOM 2656 O O . VAL A 1 362 ? 5.876 11.832 -14.917 1.00 94.38 362 VAL A O 1
ATOM 2659 N N . PRO A 1 363 ? 7.871 11.405 -13.983 1.00 91.12 363 PRO A N 1
ATOM 2660 C CA . PRO A 1 363 ? 8.311 12.794 -14.051 1.00 91.12 363 PRO A CA 1
ATOM 2661 C C . PRO A 1 363 ? 8.626 13.237 -15.490 1.00 91.12 363 PRO A C 1
ATOM 2663 O O . PRO A 1 363 ? 8.866 12.426 -16.384 1.00 91.12 363 PRO A O 1
ATOM 2666 N N . GLY A 1 364 ? 8.672 14.554 -15.707 1.00 91.81 364 GLY A N 1
ATOM 2667 C CA . GLY A 1 364 ? 9.089 15.145 -16.982 1.00 91.81 364 GLY A CA 1
ATOM 2668 C C . GLY A 1 364 ? 8.074 14.984 -18.121 1.00 91.81 364 GLY A C 1
ATOM 2669 O O . GLY A 1 364 ? 6.862 14.937 -17.909 1.00 91.81 364 GLY A O 1
ATOM 2670 N N . GLU A 1 365 ? 8.577 14.935 -19.357 1.00 92.44 365 GLU A N 1
ATOM 2671 C CA . GLU A 1 365 ? 7.771 15.020 -20.588 1.00 92.44 365 GLU A CA 1
ATOM 2672 C C . GLU A 1 365 ? 6.741 13.893 -20.755 1.00 92.44 365 GLU A C 1
ATOM 2674 O O . GLU A 1 365 ? 5.743 14.063 -21.459 1.00 92.44 365 GLU A O 1
ATOM 2679 N N . LEU A 1 366 ? 6.963 12.742 -20.114 1.00 94.69 366 LEU A N 1
ATOM 2680 C CA . LEU A 1 366 ? 6.094 11.568 -20.212 1.00 94.69 366 LEU A CA 1
ATOM 2681 C C . LEU A 1 366 ? 5.033 11.488 -19.101 1.00 94.69 366 LEU A C 1
ATOM 2683 O O . LEU A 1 366 ? 4.295 10.506 -19.060 1.00 94.69 366 LEU A O 1
ATOM 2687 N N . GLN A 1 367 ? 4.862 12.522 -18.264 1.00 92.94 367 GLN A N 1
ATOM 2688 C CA . GLN A 1 367 ? 3.818 12.559 -17.222 1.00 92.94 367 GLN A CA 1
ATOM 2689 C C . GLN A 1 367 ? 2.391 12.324 -17.755 1.00 92.94 367 GLN A C 1
ATOM 2691 O O . GLN A 1 367 ? 1.522 11.842 -17.033 1.00 92.94 367 GLN A O 1
ATOM 2696 N N . TRP A 1 368 ? 2.124 12.603 -19.036 1.00 92.94 368 TRP A N 1
ATOM 2697 C CA . TRP A 1 368 ? 0.830 12.290 -19.658 1.00 92.94 368 TRP A CA 1
ATOM 2698 C C . TRP A 1 368 ? 0.493 10.790 -19.689 1.00 92.94 368 TRP A C 1
ATOM 2700 O O . TRP A 1 368 ? -0.653 10.457 -19.988 1.00 92.94 368 TRP A O 1
ATOM 2710 N N . SER A 1 369 ? 1.472 9.911 -19.440 1.00 93.44 369 SER A N 1
ATOM 2711 C CA . SER A 1 369 ? 1.299 8.456 -19.389 1.00 93.44 369 SER A CA 1
ATOM 2712 C C . SER A 1 369 ? 0.766 7.940 -18.049 1.00 93.44 369 SER A C 1
ATOM 2714 O O . SER A 1 369 ? 0.305 6.804 -18.002 1.00 93.44 369 SER A O 1
ATOM 2716 N N . GLU A 1 370 ? 0.786 8.738 -16.974 1.00 90.12 370 GLU A N 1
ATOM 2717 C CA . GLU A 1 370 ? 0.266 8.325 -15.663 1.00 90.12 370 GLU A CA 1
ATOM 2718 C C . GLU A 1 370 ? -1.208 7.880 -15.770 1.00 90.12 370 GLU A C 1
ATOM 2720 O O . GLU A 1 370 ? -2.070 8.617 -16.250 1.00 90.12 370 GLU A O 1
ATOM 2725 N N . GLY A 1 371 ? -1.495 6.648 -15.340 1.00 85.00 371 GLY A N 1
ATOM 2726 C CA . GLY A 1 371 ? -2.799 5.989 -15.453 1.00 85.00 371 GLY A CA 1
ATOM 2727 C C . GLY A 1 371 ? -3.038 5.194 -16.747 1.00 85.00 371 GLY A C 1
ATOM 2728 O O . GLY A 1 371 ? -4.057 4.513 -16.837 1.00 85.00 371 GLY A O 1
ATOM 2729 N N . MET A 1 372 ? -2.133 5.237 -17.732 1.00 91.69 372 MET A N 1
ATOM 2730 C CA . MET A 1 372 ? -2.211 4.430 -18.963 1.00 91.69 372 MET A CA 1
ATOM 2731 C C . MET A 1 372 ? -1.513 3.068 -18.797 1.00 91.69 372 MET A C 1
ATOM 2733 O O . MET A 1 372 ? -0.542 2.951 -18.041 1.00 91.69 372 MET A O 1
ATOM 2737 N N . ALA A 1 373 ? -1.965 2.034 -19.519 1.00 94.62 373 ALA A N 1
ATOM 2738 C CA . ALA A 1 373 ? -1.209 0.785 -19.617 1.00 94.62 373 ALA A CA 1
ATOM 2739 C C . ALA A 1 373 ? 0.057 0.997 -20.463 1.00 94.62 373 ALA A C 1
ATOM 2741 O O . ALA A 1 373 ? 0.059 1.813 -21.385 1.00 94.62 373 ALA A O 1
ATOM 2742 N N . LEU A 1 374 ? 1.131 0.249 -20.187 1.00 96.19 374 LEU A N 1
ATOM 2743 C CA . LEU A 1 374 ? 2.402 0.387 -20.915 1.00 96.19 374 LEU A CA 1
ATOM 2744 C C . LEU A 1 374 ? 2.228 0.225 -22.437 1.00 96.19 374 LEU A C 1
ATOM 2746 O O . LEU A 1 374 ? 2.867 0.934 -23.212 1.00 96.19 374 LEU A O 1
ATOM 2750 N N . LEU A 1 375 ? 1.321 -0.661 -22.856 1.00 95.88 375 LEU A N 1
ATOM 2751 C CA . LEU A 1 375 ? 0.993 -0.890 -24.263 1.00 95.88 375 LEU A CA 1
ATOM 2752 C C . LEU A 1 375 ? 0.268 0.308 -24.906 1.00 95.88 375 LEU A C 1
ATOM 2754 O O . LEU A 1 375 ? 0.647 0.713 -26.000 1.00 95.88 375 LEU A O 1
ATOM 2758 N N . ASP A 1 376 ? -0.674 0.958 -24.207 1.00 96.38 376 ASP A N 1
ATOM 2759 C CA . ASP A 1 376 ? -1.330 2.184 -24.702 1.00 96.38 376 ASP A CA 1
ATOM 2760 C C . ASP A 1 376 ? -0.319 3.334 -24.890 1.00 96.38 376 ASP A C 1
ATOM 2762 O O . ASP A 1 376 ? -0.478 4.199 -25.756 1.00 96.38 376 ASP A O 1
ATOM 2766 N N . VAL A 1 377 ? 0.714 3.378 -24.039 1.00 96.94 377 VAL A N 1
ATOM 2767 C CA . VAL A 1 377 ? 1.809 4.357 -24.121 1.00 96.94 377 VAL A CA 1
ATOM 2768 C C . VAL A 1 377 ? 2.709 4.049 -25.318 1.00 96.94 377 VAL A C 1
ATOM 2770 O O . VAL A 1 377 ? 3.088 4.977 -26.032 1.00 96.94 377 VAL A O 1
ATOM 2773 N N . ALA A 1 378 ? 3.000 2.770 -25.569 1.00 97.75 378 ALA A N 1
ATOM 2774 C CA . ALA A 1 378 ? 3.792 2.311 -26.708 1.00 97.75 378 ALA A CA 1
ATOM 2775 C C . ALA A 1 378 ? 3.099 2.614 -28.048 1.00 97.75 378 ALA A C 1
ATOM 2777 O O . ALA A 1 378 ? 3.677 3.306 -28.893 1.00 97.75 378 ALA A O 1
ATOM 2778 N N . ASP A 1 379 ? 1.823 2.236 -28.186 1.00 97.56 379 ASP A N 1
ATOM 2779 C CA . ASP A 1 379 ? 0.979 2.553 -29.347 1.00 97.56 379 ASP A CA 1
ATOM 2780 C C . ASP A 1 379 ? 0.925 4.066 -29.609 1.00 97.56 379 ASP A C 1
ATOM 2782 O O . ASP A 1 379 ? 1.096 4.526 -30.741 1.00 97.56 379 ASP A O 1
ATOM 2786 N N . ARG A 1 380 ? 0.741 4.874 -28.554 1.00 97.62 380 ARG A N 1
ATOM 2787 C CA . ARG A 1 380 ? 0.683 6.341 -28.661 1.00 97.62 380 ARG A CA 1
ATOM 2788 C C . ARG A 1 380 ? 2.031 6.987 -29.004 1.00 97.62 380 ARG A C 1
ATOM 2790 O O . ARG A 1 380 ? 2.040 8.094 -29.546 1.00 97.62 380 ARG A O 1
ATOM 2797 N N . LEU A 1 381 ? 3.150 6.335 -28.693 1.00 97.06 381 LEU A N 1
ATOM 2798 C CA . LEU A 1 381 ? 4.492 6.774 -29.088 1.00 97.06 381 LEU A CA 1
ATOM 2799 C C . LEU A 1 381 ? 4.919 6.248 -30.467 1.00 97.06 381 LEU A C 1
ATOM 2801 O O . LEU A 1 381 ? 5.901 6.755 -31.009 1.00 97.06 381 LEU A O 1
ATOM 2805 N N . GLY A 1 382 ? 4.207 5.268 -31.034 1.00 97.75 382 GLY A N 1
ATOM 2806 C CA . GLY A 1 382 ? 4.613 4.565 -32.254 1.00 97.75 382 GLY A CA 1
ATOM 2807 C C . GLY A 1 382 ? 5.834 3.662 -32.044 1.00 97.75 382 GLY A C 1
ATOM 2808 O O . GLY A 1 382 ? 6.657 3.528 -32.948 1.00 97.75 382 GLY A O 1
ATOM 2809 N N . LEU A 1 383 ? 5.981 3.101 -30.841 1.00 97.69 383 LEU A N 1
ATOM 2810 C CA . LEU A 1 383 ? 7.136 2.318 -30.396 1.00 97.69 383 LEU A CA 1
ATOM 2811 C C . LEU A 1 383 ? 6.717 0.906 -29.967 1.00 97.69 383 LEU A C 1
ATOM 2813 O O . LEU A 1 383 ? 5.554 0.663 -29.663 1.00 97.69 383 LEU A O 1
ATOM 2817 N N . ASP A 1 384 ? 7.675 -0.022 -29.893 1.00 95.62 384 ASP A N 1
ATOM 2818 C CA . ASP A 1 384 ? 7.443 -1.309 -29.226 1.00 95.62 384 ASP A CA 1
ATOM 2819 C C . ASP A 1 384 ? 7.483 -1.153 -27.680 1.00 95.62 384 ASP A C 1
ATOM 2821 O O . ASP A 1 384 ? 7.965 -0.126 -27.175 1.00 95.62 384 ASP A O 1
ATOM 2825 N N . PRO A 1 385 ? 6.981 -2.127 -26.892 1.00 95.56 385 PRO A N 1
ATOM 2826 C CA . PRO A 1 385 ? 6.946 -2.016 -25.430 1.00 95.56 385 PRO A CA 1
ATOM 2827 C C . PRO A 1 385 ? 8.331 -1.902 -24.780 1.00 95.56 385 PRO A C 1
ATOM 2829 O O . PRO A 1 385 ? 8.482 -1.185 -23.795 1.00 95.56 385 PRO A O 1
ATOM 2832 N N . VAL A 1 386 ? 9.352 -2.551 -25.347 1.00 95.44 386 VAL A N 1
ATOM 2833 C CA . VAL A 1 386 ? 10.734 -2.507 -24.848 1.00 95.44 386 VAL A CA 1
ATOM 2834 C C . VAL A 1 386 ? 11.347 -1.135 -25.098 1.00 95.44 386 VAL A C 1
ATOM 2836 O O . VAL A 1 386 ? 11.911 -0.543 -24.182 1.00 95.44 386 VAL A O 1
ATOM 2839 N N . GLU A 1 387 ? 11.193 -0.594 -26.306 1.00 96.62 387 GLU A N 1
ATOM 2840 C CA . GLU A 1 387 ? 11.655 0.754 -26.648 1.00 96.62 387 GLU A CA 1
ATOM 2841 C C . GLU A 1 387 ? 10.941 1.816 -25.804 1.00 96.62 387 GLU A C 1
ATOM 2843 O O . GLU A 1 387 ? 11.540 2.798 -25.373 1.00 96.62 387 GLU A O 1
ATOM 2848 N N . THR A 1 388 ? 9.663 1.585 -25.501 1.00 97.75 388 THR A N 1
ATOM 2849 C CA . THR A 1 388 ? 8.866 2.436 -24.614 1.00 97.75 388 THR A CA 1
ATOM 2850 C C . THR A 1 388 ? 9.383 2.388 -23.177 1.00 97.75 388 THR A C 1
ATOM 2852 O O . THR A 1 388 ? 9.616 3.441 -22.585 1.00 97.75 388 THR A O 1
ATOM 2855 N N . THR A 1 389 ? 9.643 1.198 -22.626 1.00 97.38 389 THR A N 1
ATOM 2856 C CA . THR A 1 389 ? 10.262 1.033 -21.301 1.00 97.38 389 THR A CA 1
ATOM 2857 C C . THR A 1 389 ? 11.646 1.680 -21.237 1.00 97.38 389 THR A C 1
ATOM 2859 O O . THR A 1 389 ? 11.900 2.451 -20.313 1.00 97.38 389 THR A O 1
ATOM 2862 N N . LEU A 1 390 ? 12.518 1.445 -22.224 1.00 97.75 390 LEU A N 1
ATOM 2863 C CA . LEU A 1 390 ? 13.847 2.063 -22.302 1.00 97.75 390 LEU A CA 1
ATOM 2864 C C . LEU A 1 390 ? 13.748 3.594 -22.358 1.00 97.75 390 LEU A C 1
ATOM 2866 O O . LEU A 1 390 ? 14.384 4.280 -21.558 1.00 97.75 390 LEU A O 1
ATOM 2870 N N . ARG A 1 391 ? 12.887 4.141 -23.225 1.00 97.69 391 ARG A N 1
ATOM 2871 C CA . ARG A 1 391 ? 12.652 5.587 -23.338 1.00 97.69 391 ARG A CA 1
ATOM 2872 C C . ARG A 1 391 ? 12.124 6.199 -22.040 1.00 97.69 391 ARG A C 1
ATOM 2874 O O . ARG A 1 391 ? 12.574 7.283 -21.668 1.00 97.69 391 ARG A O 1
ATOM 2881 N N . ILE A 1 392 ? 11.198 5.536 -21.346 1.00 98.06 392 ILE A N 1
ATOM 2882 C CA . ILE A 1 392 ? 10.693 5.981 -20.038 1.00 98.06 392 ILE A CA 1
ATOM 2883 C C . ILE A 1 392 ? 11.828 5.979 -19.009 1.00 98.06 392 ILE A C 1
ATOM 2885 O O . ILE A 1 392 ? 12.041 6.992 -18.347 1.00 98.06 392 ILE A O 1
ATOM 2889 N N . LEU A 1 393 ? 12.592 4.892 -18.894 1.00 97.62 393 LEU A N 1
ATOM 2890 C CA . LEU A 1 393 ? 13.692 4.786 -17.930 1.00 97.62 393 LEU A CA 1
ATOM 2891 C C . LEU A 1 393 ? 14.789 5.829 -18.183 1.00 97.62 393 LEU A C 1
ATOM 2893 O O . LEU A 1 393 ? 15.222 6.485 -17.241 1.00 97.62 393 LEU A O 1
ATOM 2897 N N . VAL A 1 394 ? 15.185 6.042 -19.440 1.00 97.62 394 VAL A N 1
ATOM 2898 C CA . VAL A 1 394 ? 16.194 7.044 -19.818 1.00 97.62 394 VAL A CA 1
ATOM 2899 C C . VAL A 1 394 ? 15.688 8.468 -19.557 1.00 97.62 394 VAL A C 1
ATOM 2901 O O . VAL A 1 394 ? 16.357 9.236 -18.872 1.00 97.62 394 VAL A O 1
ATOM 2904 N N . SER A 1 395 ? 14.489 8.828 -20.032 1.00 96.94 395 SER A N 1
ATOM 2905 C CA . SER A 1 395 ? 13.959 10.200 -19.887 1.00 96.94 395 SER A CA 1
ATOM 2906 C C . SER A 1 395 ? 13.523 10.581 -18.468 1.00 96.94 395 SER A C 1
ATOM 2908 O O . SER A 1 395 ? 13.525 11.763 -18.131 1.00 96.94 395 SER A O 1
ATOM 2910 N N . THR A 1 396 ? 13.188 9.607 -17.618 1.00 96.12 396 THR A N 1
ATOM 2911 C CA . THR A 1 396 ? 12.901 9.837 -16.188 1.00 96.12 396 THR A CA 1
ATOM 2912 C C . THR A 1 396 ? 14.121 9.666 -15.287 1.00 96.12 396 THR A C 1
ATOM 2914 O O . THR A 1 396 ? 14.007 9.863 -14.080 1.00 96.12 396 THR A O 1
ATOM 2917 N N . HIS A 1 397 ? 15.283 9.302 -15.832 1.00 95.81 397 HIS A N 1
ATOM 2918 C CA . HIS A 1 397 ? 16.489 8.999 -15.060 1.00 95.81 397 HIS A CA 1
ATOM 2919 C C . HIS A 1 397 ? 16.291 7.872 -14.020 1.00 95.81 397 HIS A C 1
ATOM 2921 O O . HIS A 1 397 ? 16.671 7.980 -12.855 1.00 95.81 397 HIS A O 1
ATOM 2927 N N . LEU A 1 398 ? 15.620 6.799 -14.455 1.00 96.38 398 LEU A N 1
ATOM 2928 C CA . LEU A 1 398 ? 15.083 5.671 -13.675 1.00 96.38 398 LEU A CA 1
ATOM 2929 C C . LEU A 1 398 ? 13.947 6.007 -12.686 1.00 96.38 398 LEU A C 1
ATOM 2931 O O . LEU A 1 398 ? 13.400 5.090 -12.074 1.00 96.38 398 LEU A O 1
ATOM 2935 N N . ARG A 1 399 ? 13.530 7.274 -12.558 1.00 95.69 399 ARG A N 1
ATOM 2936 C CA . ARG A 1 399 ? 12.539 7.758 -11.570 1.00 95.69 399 ARG A CA 1
ATOM 2937 C C . ARG A 1 399 ? 11.074 7.488 -11.959 1.00 95.69 399 ARG A C 1
ATOM 2939 O O . ARG A 1 399 ? 10.181 8.210 -11.523 1.00 95.69 399 ARG A O 1
ATOM 2946 N N . ALA A 1 400 ? 10.812 6.489 -12.800 1.00 96.69 400 ALA A N 1
ATOM 2947 C CA . ALA A 1 400 ? 9.462 6.074 -13.180 1.00 96.69 400 ALA A CA 1
ATOM 2948 C C . ALA A 1 400 ? 8.923 4.996 -12.227 1.00 96.69 400 ALA A C 1
ATOM 2950 O O . ALA A 1 400 ? 9.586 3.989 -11.990 1.00 96.69 400 ALA A O 1
ATOM 2951 N N . GLY A 1 401 ? 7.698 5.175 -11.735 1.00 95.88 401 GLY A N 1
ATOM 2952 C CA . GLY A 1 401 ? 6.935 4.208 -10.943 1.00 95.88 401 GLY A CA 1
ATOM 2953 C C . GLY A 1 401 ? 5.763 3.616 -11.719 1.00 95.88 401 GLY A C 1
ATOM 2954 O O . GLY A 1 401 ? 5.165 4.271 -12.580 1.00 95.88 401 GLY A O 1
ATOM 2955 N N . CYS A 1 402 ? 5.407 2.377 -11.395 1.00 95.19 402 CYS A N 1
ATOM 2956 C CA . CYS A 1 402 ? 4.333 1.637 -12.044 1.00 95.19 402 CYS A CA 1
ATOM 2957 C C . CYS A 1 402 ? 3.526 0.784 -11.056 1.00 95.19 402 CYS A C 1
ATOM 2959 O O . CYS A 1 402 ? 4.050 0.284 -10.062 1.00 95.19 402 CYS A O 1
ATOM 2961 N N . VAL A 1 403 ?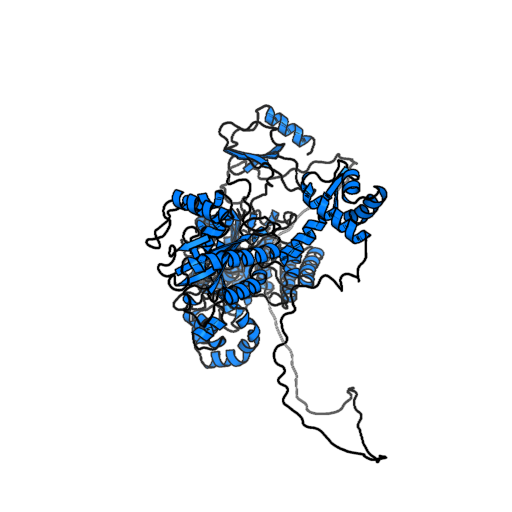 2.247 0.590 -11.376 1.00 92.69 403 VAL A N 1
ATOM 2962 C CA . VAL A 1 403 ? 1.362 -0.397 -10.754 1.00 92.69 403 VAL A CA 1
ATOM 2963 C C . VAL A 1 403 ? 1.295 -1.606 -11.681 1.00 92.69 403 VAL A C 1
ATOM 2965 O O . VAL A 1 403 ? 0.990 -1.462 -12.863 1.00 92.69 403 VAL A O 1
ATOM 2968 N N . PHE A 1 404 ? 1.525 -2.808 -11.164 1.00 91.38 404 PHE A N 1
ATOM 2969 C CA . PHE A 1 404 ? 1.506 -4.042 -11.952 1.00 91.38 404 PHE A CA 1
ATOM 2970 C C . PHE A 1 404 ? 0.525 -5.054 -11.363 1.00 91.38 404 PHE A C 1
ATOM 2972 O O . PHE A 1 404 ? 0.419 -5.202 -10.147 1.00 91.38 404 PHE A O 1
ATOM 2979 N N . ALA A 1 405 ? -0.219 -5.760 -12.219 1.00 88.12 405 ALA A N 1
ATOM 2980 C CA . ALA A 1 405 ? -0.982 -6.924 -11.772 1.00 88.12 405 ALA A CA 1
ATOM 2981 C C . ALA A 1 405 ? -0.027 -8.031 -11.319 1.00 88.12 405 ALA A C 1
ATOM 2983 O O . ALA A 1 405 ? 0.924 -8.360 -12.033 1.00 88.12 405 ALA A O 1
ATOM 2984 N N . GLN A 1 406 ? -0.282 -8.600 -10.141 1.00 85.75 406 GLN A N 1
ATOM 2985 C CA . GLN A 1 406 ? 0.494 -9.733 -9.646 1.00 85.75 406 GLN A CA 1
ATOM 2986 C C . GLN A 1 406 ? 0.266 -10.970 -10.539 1.00 85.75 406 GLN A C 1
ATOM 2988 O O . GLN A 1 406 ? -0.759 -11.035 -11.230 1.00 85.75 406 GLN A O 1
ATOM 2993 N N . PRO A 1 407 ? 1.210 -11.929 -10.597 1.00 80.50 407 PRO A N 1
ATOM 2994 C CA . PRO A 1 407 ? 1.037 -13.131 -11.408 1.00 80.50 407 PRO A CA 1
ATOM 2995 C C . PRO A 1 407 ? -0.182 -13.964 -10.958 1.00 80.50 407 PRO A C 1
ATOM 2997 O O . PRO A 1 407 ? -0.594 -13.867 -9.799 1.00 80.50 407 PRO A O 1
ATOM 3000 N N . PRO A 1 408 ? -0.764 -14.817 -11.828 1.00 76.00 408 PRO A N 1
ATOM 3001 C CA . PRO A 1 408 ? -1.977 -15.588 -11.512 1.00 76.00 408 PRO A CA 1
ATOM 3002 C C . PRO A 1 408 ? -1.874 -16.552 -10.312 1.00 76.00 408 PRO A C 1
ATOM 3004 O O . PRO A 1 408 ? -2.897 -17.047 -9.838 1.00 76.00 408 PRO A O 1
ATOM 3007 N N . THR A 1 409 ? -0.661 -16.819 -9.825 1.00 80.75 409 THR A N 1
ATOM 3008 C CA . THR A 1 409 ? -0.351 -17.553 -8.586 1.00 80.75 409 THR A CA 1
ATOM 3009 C C . THR A 1 409 ? -0.883 -16.846 -7.331 1.00 80.75 409 THR A C 1
ATOM 3011 O O . THR A 1 409 ? -1.358 -17.504 -6.399 1.00 80.75 409 THR A O 1
ATOM 3014 N N . ASN A 1 410 ? -0.907 -15.509 -7.315 1.00 85.94 410 ASN A N 1
ATOM 3015 C CA . ASN A 1 410 ? -1.567 -14.735 -6.270 1.00 85.94 410 ASN A CA 1
ATOM 3016 C C . ASN A 1 410 ? -3.053 -14.540 -6.598 1.00 85.94 410 ASN A C 1
ATOM 3018 O O . ASN A 1 410 ? -3.439 -13.724 -7.436 1.00 85.94 410 ASN A O 1
ATOM 3022 N N . SER A 1 411 ? -3.911 -15.292 -5.912 1.00 87.50 411 SER A N 1
ATOM 3023 C CA . SER A 1 411 ? -5.355 -15.292 -6.149 1.00 87.50 411 SER A CA 1
ATOM 3024 C C . SER A 1 411 ? -6.126 -14.509 -5.073 1.00 87.50 411 SER A C 1
ATOM 3026 O O . SER A 1 411 ? -5.659 -14.379 -3.937 1.00 87.50 411 SER A O 1
ATOM 3028 N N . PRO A 1 412 ? -7.386 -14.089 -5.329 1.00 87.88 412 PRO A N 1
ATOM 3029 C CA . PRO A 1 412 ? -8.247 -13.582 -4.260 1.00 87.88 412 PRO A CA 1
ATOM 3030 C C . PRO A 1 412 ? -8.463 -14.625 -3.147 1.00 87.88 412 PRO A C 1
ATOM 3032 O O . PRO A 1 412 ? -8.772 -14.274 -2.009 1.00 87.88 412 PRO A O 1
ATOM 3035 N N . GLY A 1 413 ? -8.337 -15.925 -3.448 1.00 89.12 413 GLY A N 1
ATOM 3036 C CA . GLY A 1 413 ? -8.296 -16.990 -2.441 1.00 89.12 413 GLY A CA 1
ATOM 3037 C C . GLY A 1 413 ? -7.075 -16.861 -1.529 1.00 89.12 413 GLY A C 1
ATOM 3038 O O . GLY A 1 413 ? -7.239 -16.828 -0.309 1.00 89.12 413 GLY A O 1
ATOM 3039 N N . SER A 1 414 ? -5.893 -16.698 -2.126 1.00 90.69 414 SER A N 1
ATOM 3040 C CA . SER A 1 414 ? -4.607 -16.539 -1.446 1.00 90.69 414 SER A CA 1
ATOM 3041 C C . SER A 1 414 ? -4.605 -15.331 -0.509 1.00 90.69 414 SER A C 1
ATOM 3043 O O . SER A 1 414 ? -4.390 -15.485 0.692 1.00 90.69 414 SER A O 1
ATOM 3045 N N . VAL A 1 415 ? -4.972 -14.150 -1.021 1.00 89.38 415 VAL A N 1
ATOM 3046 C CA . VAL A 1 415 ? -5.080 -12.913 -0.226 1.00 89.38 415 VAL A CA 1
ATOM 3047 C C . VAL A 1 415 ? -6.030 -13.105 0.963 1.00 89.38 415 VAL A C 1
ATOM 3049 O O . VAL A 1 415 ? -5.666 -12.835 2.106 1.00 89.38 415 VAL A O 1
ATOM 3052 N N . ARG A 1 416 ? -7.233 -13.662 0.749 1.00 89.06 416 ARG A N 1
ATOM 3053 C CA . ARG A 1 416 ? -8.193 -13.927 1.843 1.00 89.06 416 ARG A CA 1
ATOM 3054 C C . ARG A 1 416 ? -7.716 -14.997 2.834 1.00 89.06 416 ARG A C 1
ATOM 3056 O O . ARG A 1 416 ? -8.239 -15.021 3.947 1.00 89.06 416 ARG A O 1
ATOM 3063 N N . ALA A 1 417 ? -6.784 -15.877 2.468 1.00 91.44 417 ALA A N 1
ATOM 3064 C CA . ALA A 1 417 ? -6.176 -16.846 3.381 1.00 91.44 417 ALA A CA 1
ATOM 3065 C C . ALA A 1 417 ? -5.079 -16.190 4.235 1.00 91.44 417 ALA A C 1
ATOM 3067 O O . ALA A 1 417 ? -5.147 -16.263 5.463 1.00 91.44 417 ALA A O 1
ATOM 3068 N N . LEU A 1 418 ? -4.149 -15.463 3.605 1.00 91.69 418 LEU A N 1
ATOM 3069 C CA . LEU A 1 418 ? -3.067 -14.730 4.272 1.00 91.69 418 LEU A CA 1
ATOM 3070 C C . LEU A 1 418 ? -3.612 -13.687 5.259 1.00 91.69 418 LEU A C 1
ATOM 3072 O O . LEU A 1 418 ? -3.228 -13.700 6.426 1.00 91.69 418 LEU A O 1
ATOM 3076 N N . LEU A 1 419 ? -4.603 -12.883 4.852 1.00 88.38 419 LEU A N 1
ATOM 3077 C CA . LEU A 1 419 ? -5.287 -11.917 5.727 1.00 88.38 419 LEU A CA 1
ATOM 3078 C C . LEU A 1 419 ? -5.923 -12.560 6.975 1.00 88.38 419 LEU A C 1
ATOM 3080 O O . LEU A 1 419 ? -6.148 -11.875 7.969 1.00 88.38 419 LEU A O 1
ATOM 3084 N N . ARG A 1 420 ? -6.254 -13.860 6.949 1.00 89.25 420 ARG A N 1
ATOM 3085 C CA . ARG A 1 420 ? -6.859 -14.590 8.083 1.00 89.25 420 ARG A CA 1
ATOM 3086 C C . ARG A 1 420 ? -5.830 -15.253 9.004 1.00 89.25 420 ARG A C 1
ATOM 3088 O O . ARG A 1 420 ? -6.227 -15.755 10.060 1.00 89.25 420 ARG A O 1
ATOM 3095 N N . HIS A 1 421 ? -4.555 -15.276 8.627 1.00 92.81 421 HIS A N 1
ATOM 3096 C CA . HIS A 1 421 ? -3.509 -15.978 9.360 1.00 92.81 421 HIS A CA 1
ATOM 3097 C C . HIS A 1 421 ? -3.158 -15.269 10.691 1.00 92.81 421 HIS A C 1
ATOM 3099 O O . HIS A 1 421 ? -3.056 -14.043 10.718 1.00 92.81 421 HIS A O 1
ATOM 3105 N N . PRO A 1 422 ? -2.932 -15.980 11.819 1.00 90.56 422 PRO A N 1
ATOM 3106 C CA . PRO A 1 422 ? -2.681 -15.340 13.119 1.00 90.56 422 PRO A CA 1
ATOM 3107 C C . PRO A 1 422 ? -1.394 -14.506 13.230 1.00 90.56 422 PRO A C 1
ATOM 3109 O O . PRO A 1 422 ? -1.253 -13.771 14.208 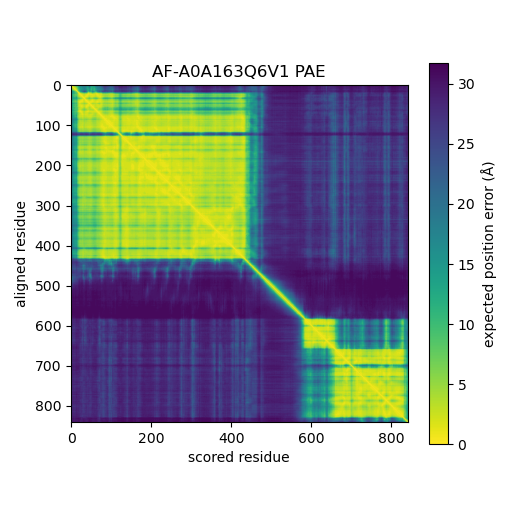1.00 90.56 422 PRO A O 1
ATOM 3112 N N . ALA A 1 423 ? -0.461 -14.640 12.280 1.00 93.69 423 ALA A N 1
ATOM 3113 C CA . ALA A 1 423 ? 0.777 -13.855 12.216 1.00 93.69 423 ALA A CA 1
ATOM 3114 C C . ALA A 1 423 ? 0.696 -12.625 11.285 1.00 93.69 423 ALA A C 1
ATOM 3116 O O . ALA A 1 423 ? 1.688 -11.905 11.174 1.00 93.69 423 ALA A O 1
ATOM 3117 N N . GLN A 1 424 ? -0.452 -12.403 10.629 1.00 94.25 424 GLN A N 1
ATOM 3118 C CA . GLN A 1 424 ? -0.675 -11.264 9.737 1.00 94.25 424 GLN A CA 1
ATOM 3119 C C . GLN A 1 424 ? -0.834 -9.952 10.521 1.00 94.25 424 GLN A C 1
ATOM 3121 O O . GLN A 1 424 ? -1.449 -9.914 11.593 1.00 94.25 424 GLN A O 1
ATOM 3126 N N . MET A 1 425 ? -0.294 -8.872 9.963 1.00 91.69 425 MET A N 1
ATOM 3127 C CA . MET A 1 425 ? -0.469 -7.486 10.391 1.00 91.69 425 MET A CA 1
ATOM 3128 C C . MET A 1 425 ? -0.973 -6.623 9.227 1.00 91.69 425 MET A C 1
ATOM 3130 O O . MET A 1 425 ? -0.886 -7.010 8.064 1.00 91.69 425 MET A O 1
ATOM 3134 N N . GLY A 1 426 ? -1.560 -5.468 9.542 1.00 84.19 426 GLY A N 1
ATOM 3135 C CA . GLY A 1 426 ? -2.096 -4.560 8.531 1.00 84.19 426 GLY A CA 1
ATOM 3136 C C . GLY A 1 426 ? -1.034 -3.622 7.988 1.00 84.19 426 GLY A C 1
ATOM 3137 O O . GLY A 1 426 ? -0.763 -2.612 8.627 1.00 84.19 426 GLY A O 1
ATOM 3138 N N . GLY A 1 427 ? -0.501 -3.950 6.815 1.00 89.69 427 GLY A N 1
ATOM 3139 C CA . GLY A 1 427 ? 0.202 -3.024 5.934 1.00 89.69 427 GLY A CA 1
ATOM 3140 C C . GLY A 1 427 ? -0.746 -2.514 4.849 1.00 89.69 427 GLY A C 1
ATOM 3141 O O . GLY A 1 427 ? -1.612 -3.266 4.387 1.00 89.69 427 GLY A O 1
ATOM 3142 N N . SER A 1 428 ? -0.622 -1.250 4.449 1.00 88.50 428 SER A N 1
ATOM 3143 C CA . SER A 1 428 ? -1.304 -0.745 3.252 1.00 88.50 428 SER A CA 1
ATOM 3144 C C . SER A 1 428 ? -0.484 -0.931 1.979 1.00 88.50 428 SER A C 1
ATOM 3146 O O . SER A 1 428 ? -1.088 -1.158 0.934 1.00 88.50 428 SER A O 1
ATOM 3148 N N . ASP A 1 429 ? 0.846 -0.823 2.069 1.00 94.12 429 ASP A N 1
ATOM 3149 C CA . ASP A 1 429 ? 1.752 -0.543 0.943 1.00 94.12 429 ASP A CA 1
ATOM 3150 C C . ASP A 1 429 ? 1.265 0.654 0.098 1.00 94.12 429 ASP A C 1
ATOM 3152 O O . ASP A 1 429 ? 1.222 0.651 -1.135 1.00 94.12 429 ASP A O 1
ATOM 3156 N N . ALA A 1 430 ? 0.783 1.696 0.784 1.00 89.38 430 ALA A N 1
ATOM 3157 C CA . ALA A 1 430 ? 0.333 2.907 0.121 1.00 89.38 430 ALA A CA 1
ATOM 3158 C C . ALA A 1 430 ? 1.531 3.746 -0.349 1.00 89.38 430 ALA A C 1
ATOM 3160 O O . ALA A 1 430 ? 2.264 4.329 0.451 1.00 89.38 430 ALA A O 1
ATOM 3161 N N . ILE A 1 431 ? 1.669 3.844 -1.671 1.00 89.94 431 ILE A N 1
ATOM 3162 C CA . ILE A 1 431 ? 2.552 4.784 -2.365 1.00 89.94 431 ILE A CA 1
ATOM 3163 C C . ILE A 1 431 ? 1.725 5.993 -2.813 1.00 89.94 431 ILE A C 1
ATOM 3165 O O . ILE A 1 431 ? 0.653 5.852 -3.410 1.00 89.94 431 ILE A O 1
ATOM 3169 N N . TYR A 1 432 ? 2.221 7.191 -2.505 1.00 86.25 432 TYR A N 1
ATOM 3170 C CA . TYR A 1 432 ? 1.476 8.451 -2.644 1.00 86.25 432 TYR A CA 1
ATOM 3171 C C . TYR A 1 432 ? 1.842 9.271 -3.891 1.00 86.25 432 TYR A C 1
ATOM 3173 O O . TYR A 1 432 ? 1.213 10.297 -4.145 1.00 86.25 432 TYR A O 1
ATOM 3181 N N . GLN A 1 433 ? 2.835 8.824 -4.661 1.00 84.94 433 GLN A N 1
ATOM 3182 C CA . GLN A 1 433 ? 3.392 9.553 -5.802 1.00 84.94 433 GLN A CA 1
ATOM 3183 C C . GLN A 1 433 ? 2.585 9.356 -7.096 1.00 84.94 433 GLN A C 1
ATOM 3185 O O . GLN A 1 433 ? 1.956 8.318 -7.306 1.00 84.94 433 GLN A O 1
ATOM 3190 N N . GLY A 1 434 ? 2.660 10.350 -7.989 1.00 68.31 434 GLY A N 1
ATOM 3191 C CA . GLY A 1 434 ? 1.979 10.351 -9.289 1.00 68.31 434 GLY A CA 1
ATOM 3192 C C . GLY A 1 434 ? 0.494 10.733 -9.231 1.00 68.31 434 GLY A C 1
ATOM 3193 O O . GLY A 1 434 ? -0.133 10.751 -8.171 1.00 68.31 434 GLY A O 1
ATOM 3194 N N . ARG A 1 435 ? -0.097 11.065 -10.386 1.00 63.56 435 ARG A N 1
ATOM 3195 C CA . ARG A 1 435 ? -1.521 11.448 -10.497 1.00 63.56 435 ARG A CA 1
ATOM 3196 C C . ARG A 1 435 ? -2.471 10.249 -10.514 1.00 63.56 435 ARG A C 1
ATOM 3198 O O . ARG A 1 435 ? -3.668 10.429 -10.299 1.00 63.56 435 ARG A O 1
ATOM 3205 N N . ALA A 1 436 ? -1.948 9.042 -10.738 1.00 53.75 436 ALA A N 1
ATOM 3206 C CA . ALA A 1 436 ? -2.686 7.779 -10.709 1.00 53.75 436 ALA A CA 1
ATOM 3207 C C . ALA A 1 436 ? -2.089 6.797 -9.668 1.00 53.75 436 ALA A C 1
ATOM 3209 O O . ALA A 1 436 ? -1.576 5.741 -10.047 1.00 53.75 436 ALA A O 1
ATOM 3210 N N . PRO A 1 437 ? -2.113 7.136 -8.362 1.00 52.22 437 PRO A N 1
ATOM 3211 C CA . PRO A 1 437 ? -1.506 6.320 -7.310 1.00 52.22 437 PRO A CA 1
ATOM 3212 C C . PRO A 1 437 ? -2.266 5.005 -7.073 1.00 52.22 437 PRO A C 1
ATOM 3214 O O . PRO A 1 437 ? -3.438 4.856 -7.432 1.00 52.22 437 PRO A O 1
ATOM 3217 N N . ALA A 1 438 ? -1.601 4.047 -6.424 1.00 48.31 438 ALA A N 1
ATOM 3218 C CA . ALA A 1 438 ? -2.133 2.705 -6.205 1.00 48.31 438 ALA A CA 1
ATOM 3219 C C . ALA A 1 438 ? -3.437 2.693 -5.363 1.00 48.31 438 ALA A C 1
ATOM 3221 O O . ALA A 1 438 ? -3.556 3.461 -4.401 1.00 48.31 438 ALA A O 1
ATOM 3222 N N . PRO A 1 439 ? -4.394 1.772 -5.629 1.00 43.47 439 PRO A N 1
ATOM 3223 C CA . PRO A 1 439 ? -5.663 1.677 -4.887 1.00 43.47 439 PRO A CA 1
ATOM 3224 C C . PRO A 1 439 ? -5.522 1.524 -3.362 1.00 43.47 439 PRO A C 1
ATOM 3226 O O . PRO A 1 439 ? -6.432 1.901 -2.620 1.00 43.47 439 PRO A O 1
ATOM 3229 N N . ALA A 1 440 ? -4.376 1.011 -2.900 1.00 43.09 440 ALA A N 1
ATOM 3230 C CA . ALA A 1 440 ? -3.988 0.903 -1.495 1.00 43.09 440 ALA A CA 1
ATOM 3231 C C . ALA A 1 440 ? -4.182 2.201 -0.696 1.00 43.09 440 ALA A C 1
ATOM 3233 O O . ALA A 1 440 ? -4.703 2.153 0.425 1.00 43.09 440 ALA A O 1
ATOM 3234 N N . ARG A 1 441 ? -3.866 3.355 -1.312 1.00 43.97 441 ARG A N 1
ATOM 3235 C CA . ARG A 1 441 ? -3.967 4.708 -0.732 1.00 43.97 441 ARG A CA 1
ATOM 3236 C C . ARG A 1 441 ? -5.323 4.994 -0.074 1.00 43.97 441 ARG A C 1
ATOM 3238 O O . ARG A 1 441 ? -5.388 5.784 0.865 1.00 43.97 441 ARG A O 1
ATOM 3245 N N . LEU A 1 442 ? -6.399 4.366 -0.554 1.00 35.00 442 LEU A N 1
ATOM 3246 C CA . LEU A 1 442 ? -7.779 4.663 -0.158 1.00 35.00 442 LEU A CA 1
ATOM 3247 C C . LEU A 1 442 ? -8.454 3.576 0.701 1.00 35.00 442 LEU A C 1
ATOM 3249 O O . LEU A 1 442 ? -9.622 3.749 1.062 1.00 35.00 442 LEU A O 1
ATOM 3253 N N . GLY A 1 443 ? -7.784 2.468 1.054 1.00 34.81 443 GLY A N 1
ATOM 3254 C CA . GLY A 1 443 ? -8.475 1.428 1.831 1.00 34.81 443 GLY A CA 1
ATOM 3255 C C . GLY A 1 443 ? -7.714 0.220 2.380 1.00 34.81 443 GLY A C 1
ATOM 3256 O O . GLY A 1 443 ? -8.391 -0.657 2.924 1.00 34.81 443 GLY A O 1
ATOM 3257 N N . GLY A 1 444 ? -6.381 0.133 2.290 1.00 34.69 444 GLY A N 1
ATOM 3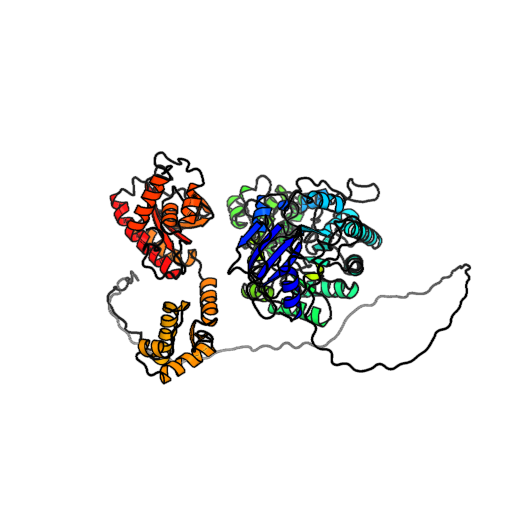258 C CA . GLY A 1 444 ? -5.638 -1.088 2.655 1.00 34.69 444 GLY A CA 1
ATOM 3259 C C . GLY A 1 444 ? -5.959 -1.654 4.050 1.00 34.69 444 GLY A C 1
ATOM 3260 O O . GLY A 1 444 ? -6.252 -2.842 4.199 1.00 34.69 444 GLY A O 1
ATOM 3261 N N . VAL A 1 445 ? -6.030 -0.797 5.073 1.00 36.31 445 VAL A N 1
ATOM 3262 C CA . VAL A 1 445 ? -6.221 -1.220 6.478 1.00 36.31 445 VAL A CA 1
ATOM 3263 C C . VAL A 1 445 ? -7.670 -1.656 6.787 1.00 36.31 445 VAL A C 1
ATOM 3265 O O . VAL A 1 445 ? -7.947 -2.292 7.809 1.00 36.31 445 VAL A O 1
ATOM 3268 N N . ARG A 1 446 ? -8.627 -1.387 5.886 1.00 31.94 446 ARG A N 1
ATOM 3269 C CA . ARG A 1 446 ? -10.073 -1.606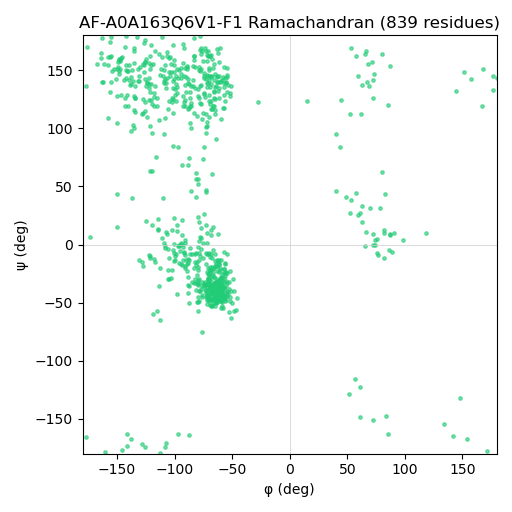 6.105 1.00 31.94 446 ARG A CA 1
ATOM 3270 C C . ARG A 1 446 ? -10.484 -3.090 6.165 1.00 31.94 446 ARG A C 1
ATOM 3272 O O . ARG A 1 446 ? -11.614 -3.385 6.553 1.00 31.94 446 ARG A O 1
ATOM 3279 N N . ALA A 1 447 ? -9.589 -4.013 5.800 1.00 31.64 447 ALA A N 1
ATOM 3280 C CA . ALA A 1 447 ? -9.868 -5.444 5.625 1.00 31.64 447 ALA A CA 1
ATOM 3281 C C . ALA A 1 447 ? -9.517 -6.358 6.826 1.00 31.64 447 ALA A C 1
ATOM 3283 O O . ALA A 1 447 ? -9.755 -7.566 6.756 1.00 31.64 447 ALA A O 1
ATOM 3284 N N . LEU A 1 448 ? -8.960 -5.834 7.928 1.00 33.88 448 LEU A N 1
ATOM 3285 C CA . LEU A 1 448 ? -8.402 -6.674 9.003 1.00 33.88 448 LEU A CA 1
ATOM 3286 C C . LEU A 1 448 ? -9.445 -7.538 9.753 1.00 33.88 448 LEU A C 1
ATOM 3288 O O . LEU A 1 448 ? -10.382 -7.002 10.361 1.00 33.88 448 LEU A O 1
ATOM 3292 N N . PRO A 1 449 ? -9.266 -8.874 9.838 1.00 30.62 449 PRO A N 1
ATOM 3293 C CA . PRO A 1 449 ? -10.124 -9.718 10.656 1.00 30.62 449 PRO A CA 1
ATOM 3294 C C . PRO A 1 449 ? -9.825 -9.584 12.157 1.00 30.62 449 PRO A C 1
ATOM 3296 O O . PRO A 1 449 ? -8.738 -9.228 12.609 1.00 30.62 449 PRO A O 1
ATOM 3299 N N . ARG A 1 450 ? -10.828 -9.936 12.969 1.00 32.03 450 ARG A N 1
ATOM 3300 C CA . ARG A 1 450 ? -10.952 -9.614 14.407 1.00 32.03 450 ARG A CA 1
ATOM 3301 C C . ARG A 1 450 ? -9.916 -10.257 15.361 1.00 32.03 450 ARG A C 1
ATOM 3303 O O . ARG A 1 450 ? -10.182 -10.303 16.560 1.00 32.03 450 ARG A O 1
ATOM 3310 N N . ARG A 1 451 ? -8.788 -10.806 14.884 1.00 31.44 451 ARG A N 1
ATOM 3311 C CA . ARG A 1 451 ? -7.867 -11.648 15.688 1.00 31.44 451 ARG A CA 1
ATOM 3312 C C . ARG A 1 451 ? -6.366 -11.310 15.635 1.00 31.44 451 ARG A C 1
ATOM 3314 O O . ARG A 1 451 ? -5.664 -11.757 16.535 1.00 31.44 451 ARG A O 1
ATOM 3321 N N . ALA A 1 452 ? -5.882 -10.479 14.708 1.00 28.23 452 ALA A N 1
ATOM 3322 C CA . ALA A 1 452 ? -4.444 -10.174 14.543 1.00 28.23 452 ALA A CA 1
ATOM 3323 C C . ALA A 1 452 ? -3.745 -9.508 15.763 1.00 28.23 452 ALA A C 1
ATOM 3325 O O . ALA A 1 452 ? -2.523 -9.502 15.890 1.00 28.23 452 ALA A O 1
ATOM 3326 N N . ARG A 1 453 ? -4.500 -8.943 16.715 1.00 37.78 453 ARG A N 1
ATOM 3327 C CA . ARG A 1 453 ? -3.990 -8.005 17.743 1.00 37.78 453 ARG A CA 1
ATOM 3328 C C . ARG A 1 453 ? -3.245 -8.636 18.938 1.00 37.78 453 ARG A C 1
ATOM 3330 O O . ARG A 1 453 ? -3.134 -8.007 19.988 1.00 37.78 453 ARG A O 1
ATOM 3337 N N . ALA A 1 454 ? -2.747 -9.868 18.823 1.00 26.53 454 ALA A N 1
ATOM 3338 C CA . ALA A 1 454 ? -2.080 -10.565 19.931 1.00 26.53 454 ALA A CA 1
ATOM 3339 C C . ALA A 1 454 ? -0.565 -10.284 20.042 1.00 26.53 454 ALA A C 1
ATOM 3341 O O . ALA A 1 454 ? -0.057 -10.214 21.166 1.00 26.53 454 ALA A O 1
ATOM 3342 N N . ARG A 1 455 ? 0.149 -10.118 18.912 1.00 32.53 455 ARG A N 1
ATOM 3343 C CA . ARG A 1 455 ? 1.628 -10.014 18.867 1.00 32.53 455 ARG A CA 1
ATOM 3344 C C . ARG A 1 455 ? 2.211 -8.609 18.642 1.00 32.53 455 ARG A C 1
ATOM 3346 O O . ARG A 1 455 ? 3.386 -8.425 18.932 1.00 32.53 455 ARG A O 1
ATOM 3353 N N . ALA A 1 456 ? 1.415 -7.598 18.273 1.00 29.45 456 ALA A N 1
ATOM 3354 C CA . ALA A 1 456 ? 1.881 -6.225 17.970 1.00 29.45 456 ALA A CA 1
ATOM 3355 C C . ALA A 1 456 ? 2.675 -5.498 19.093 1.00 29.45 456 ALA A C 1
ATOM 3357 O O . ALA A 1 456 ? 3.242 -4.435 18.870 1.00 29.45 456 ALA A O 1
ATOM 3358 N N . ARG A 1 457 ? 2.782 -6.094 20.288 1.00 30.36 457 ARG A N 1
ATOM 3359 C CA . ARG A 1 457 ? 3.528 -5.609 21.465 1.00 30.36 457 ARG A CA 1
ATOM 3360 C C . ARG A 1 457 ? 5.021 -5.327 21.237 1.00 30.36 457 ARG A C 1
ATOM 3362 O O . ARG A 1 457 ? 5.619 -4.699 22.102 1.00 30.36 457 ARG A O 1
ATOM 3369 N N . ARG A 1 458 ? 5.613 -5.829 20.146 1.00 33.72 458 ARG A N 1
ATOM 3370 C CA . ARG A 1 458 ? 7.006 -5.551 19.741 1.00 33.72 458 ARG A CA 1
ATOM 3371 C C . ARG A 1 458 ? 7.162 -4.316 18.847 1.00 33.72 458 ARG A C 1
ATOM 3373 O O . ARG A 1 458 ? 8.242 -3.752 18.822 1.00 33.72 458 ARG A O 1
ATOM 3380 N N . LEU A 1 459 ? 6.104 -3.901 18.144 1.00 31.05 459 LEU A N 1
ATOM 3381 C CA . LEU A 1 459 ? 6.077 -2.693 17.299 1.00 31.05 459 LEU A CA 1
ATOM 3382 C C . LEU A 1 459 ? 5.432 -1.489 18.016 1.00 31.05 459 LEU A C 1
ATOM 3384 O O . LEU A 1 459 ? 5.536 -0.357 17.558 1.00 31.05 459 LEU A O 1
ATOM 3388 N N . ASP A 1 460 ? 4.837 -1.712 19.192 1.00 33.25 460 ASP A N 1
ATOM 3389 C CA . ASP A 1 460 ? 4.295 -0.707 20.125 1.00 33.25 460 ASP A CA 1
ATOM 3390 C C . ASP A 1 460 ? 5.422 0.075 20.862 1.00 33.25 460 ASP A C 1
ATOM 3392 O O . ASP A 1 460 ? 5.430 0.230 22.087 1.00 33.25 460 ASP A O 1
ATOM 3396 N N . VAL A 1 461 ? 6.446 0.502 20.107 1.00 33.88 461 VAL A N 1
ATOM 3397 C CA . VAL A 1 461 ? 7.694 1.139 20.585 1.00 33.88 461 VAL A CA 1
ATOM 3398 C C . VAL A 1 461 ? 7.551 2.661 20.702 1.00 33.88 461 VAL A C 1
ATOM 3400 O O . VAL A 1 461 ? 8.164 3.268 21.584 1.00 33.88 461 VAL A O 1
ATOM 3403 N N . ALA A 1 462 ? 6.672 3.267 19.894 1.00 27.34 462 ALA A N 1
ATOM 3404 C CA . ALA A 1 462 ? 6.481 4.714 19.705 1.00 27.34 462 ALA A CA 1
ATOM 3405 C C . ALA A 1 462 ? 6.039 5.528 20.951 1.00 27.34 462 ALA A C 1
ATOM 3407 O O . ALA A 1 462 ? 5.719 6.706 20.848 1.00 27.34 462 ALA A O 1
ATOM 3408 N N . ARG A 1 463 ? 6.026 4.929 22.150 1.00 30.31 463 ARG A N 1
ATOM 3409 C CA . ARG A 1 463 ? 5.760 5.595 23.442 1.00 30.31 463 ARG A CA 1
ATOM 3410 C C . ARG A 1 463 ? 6.875 5.389 24.487 1.00 30.31 463 ARG A C 1
ATOM 3412 O O . ARG A 1 463 ? 6.611 5.488 25.686 1.00 30.31 463 ARG A O 1
ATOM 3419 N N . ARG A 1 464 ? 8.109 5.037 24.079 1.00 30.47 464 ARG A N 1
ATOM 3420 C CA . ARG A 1 464 ? 9.198 4.654 25.015 1.00 30.47 464 ARG A CA 1
ATOM 3421 C C . ARG A 1 464 ? 10.469 5.511 25.058 1.00 30.47 464 ARG A C 1
ATOM 3423 O O . ARG A 1 464 ? 11.229 5.301 26.003 1.00 30.47 464 ARG A O 1
ATOM 3430 N N . ARG A 1 465 ? 10.724 6.437 24.122 1.00 29.83 465 ARG A N 1
ATOM 3431 C CA . ARG A 1 465 ? 11.957 7.268 24.131 1.00 29.83 465 ARG A CA 1
ATOM 3432 C C . ARG A 1 465 ? 11.760 8.793 24.018 1.00 29.83 465 ARG A C 1
ATOM 3434 O O . ARG A 1 465 ? 12.667 9.520 24.400 1.00 29.83 465 ARG A O 1
ATOM 3441 N N . THR A 1 466 ? 10.590 9.301 23.625 1.00 25.33 466 THR A N 1
ATOM 3442 C CA . THR A 1 466 ? 10.295 10.750 23.530 1.00 25.33 466 THR A CA 1
ATOM 3443 C C . THR A 1 466 ? 9.927 11.395 24.878 1.00 25.33 466 THR A C 1
ATOM 3445 O O . THR A 1 466 ? 8.861 11.981 25.051 1.00 25.33 466 THR A O 1
ATOM 3448 N N . ALA A 1 467 ? 10.813 11.279 25.872 1.00 24.19 467 ALA A N 1
ATOM 3449 C CA . ALA A 1 467 ? 10.735 12.044 27.120 1.00 24.19 467 ALA A CA 1
ATOM 3450 C C . ALA A 1 467 ? 12.122 12.159 27.787 1.00 24.19 467 ALA A C 1
ATOM 3452 O O . ALA A 1 467 ? 12.770 11.128 27.990 1.00 24.19 467 ALA A O 1
ATOM 3453 N N . PRO A 1 468 ? 12.567 13.364 28.199 1.00 23.09 468 PRO A N 1
ATOM 3454 C CA . PRO A 1 468 ? 13.722 13.514 29.081 1.00 23.09 468 PRO A CA 1
ATOM 3455 C C . PRO A 1 468 ? 13.534 12.746 30.395 1.00 23.09 468 PRO A C 1
ATOM 3457 O O . PRO A 1 468 ? 12.411 12.546 30.866 1.00 23.09 468 PRO A O 1
ATOM 3460 N N . VAL A 1 469 ? 14.641 12.331 31.014 1.00 29.47 469 VAL A N 1
ATOM 3461 C CA . VAL A 1 469 ? 14.608 11.578 32.274 1.00 29.47 469 VAL A CA 1
ATOM 3462 C C . VAL A 1 469 ? 14.218 12.495 33.435 1.00 29.47 469 VAL A C 1
ATOM 3464 O O . VAL A 1 469 ? 15.075 13.113 34.059 1.00 29.47 469 VAL A O 1
ATOM 3467 N N . ASP A 1 470 ? 12.931 12.501 33.779 1.00 23.91 470 ASP A N 1
ATOM 3468 C CA . ASP A 1 470 ? 12.467 12.858 35.120 1.00 23.91 470 ASP A CA 1
ATOM 3469 C C . ASP A 1 470 ? 11.497 11.796 35.673 1.00 23.91 470 ASP A C 1
ATOM 3471 O O . ASP A 1 470 ? 10.886 10.999 34.953 1.00 23.91 470 ASP A O 1
ATOM 3475 N N . GLY A 1 471 ? 11.443 11.688 36.996 1.00 30.47 471 GLY A N 1
ATOM 3476 C CA . GLY A 1 471 ? 10.944 10.518 37.697 1.00 30.47 471 GLY A CA 1
ATOM 3477 C C . GLY A 1 471 ? 9.422 10.350 37.682 1.00 30.47 471 GLY A C 1
ATOM 3478 O O . GLY A 1 471 ? 8.662 11.283 37.916 1.00 30.47 471 GLY A O 1
ATOM 3479 N N . ARG A 1 472 ? 8.994 9.076 37.632 1.00 29.33 472 ARG A N 1
ATOM 3480 C CA . ARG A 1 472 ? 7.637 8.575 37.964 1.00 29.33 472 ARG A CA 1
ATOM 3481 C C . ARG A 1 472 ? 6.538 8.723 36.891 1.00 29.33 472 ARG A C 1
ATOM 3483 O O . ARG A 1 472 ? 5.457 9.228 37.182 1.00 29.33 472 ARG A O 1
ATOM 3490 N N . ARG A 1 473 ? 6.693 8.077 35.729 1.00 24.16 473 ARG A N 1
ATOM 3491 C CA . ARG A 1 473 ? 5.533 7.588 34.945 1.00 24.16 473 ARG A CA 1
ATOM 3492 C C . ARG A 1 473 ? 5.619 6.073 34.715 1.00 24.16 473 ARG A C 1
ATOM 3494 O O . ARG A 1 473 ? 6.696 5.528 34.489 1.00 24.16 473 ARG A O 1
ATOM 3501 N N . ARG A 1 474 ? 4.489 5.363 34.841 1.00 24.89 474 ARG A N 1
ATOM 3502 C CA . ARG A 1 474 ? 4.366 3.907 34.616 1.00 24.89 474 ARG A CA 1
ATOM 3503 C C . ARG A 1 474 ? 3.326 3.647 33.528 1.00 24.89 474 ARG A C 1
ATOM 3505 O O . ARG A 1 474 ? 2.135 3.689 33.806 1.00 24.89 474 ARG A O 1
ATOM 3512 N N . ALA A 1 475 ? 3.791 3.359 32.315 1.00 24.61 475 ALA A N 1
ATOM 3513 C CA . ALA A 1 475 ? 2.929 3.066 31.172 1.00 24.61 475 ALA A CA 1
ATOM 3514 C C . ALA A 1 475 ? 2.207 1.701 31.272 1.00 24.61 475 ALA A C 1
ATOM 3516 O O . ALA A 1 475 ? 2.540 0.848 32.102 1.00 24.61 475 ALA A O 1
ATOM 3517 N N . LEU A 1 476 ? 1.214 1.530 30.392 1.00 23.83 476 LEU A N 1
ATOM 3518 C CA . LEU A 1 476 ? 0.231 0.443 30.299 1.00 23.83 476 LEU A CA 1
ATOM 3519 C C . LEU A 1 476 ? 0.650 -0.937 30.853 1.00 23.83 476 LEU A C 1
ATOM 3521 O O . LEU A 1 476 ? 1.533 -1.628 30.340 1.00 23.83 476 LEU A O 1
ATOM 3525 N N . ARG A 1 477 ? -0.149 -1.433 31.806 1.00 21.55 477 ARG A N 1
ATOM 3526 C CA . ARG A 1 477 ? -0.348 -2.871 32.044 1.00 21.55 477 ARG A CA 1
ATOM 3527 C C . ARG A 1 477 ? -1.828 -3.172 32.255 1.00 21.55 477 ARG A C 1
ATOM 3529 O O . ARG A 1 477 ? -2.333 -3.020 33.364 1.00 21.55 477 ARG A O 1
ATOM 3536 N N . VAL A 1 478 ? -2.486 -3.720 31.232 1.00 24.38 478 VAL A N 1
ATOM 3537 C CA . VAL A 1 478 ? -3.794 -4.375 31.396 1.00 24.38 478 VAL A CA 1
ATOM 3538 C C . VAL A 1 478 ? -3.633 -5.533 32.390 1.00 24.38 478 VAL A C 1
ATOM 3540 O O . VAL A 1 478 ? -3.003 -6.551 32.086 1.00 24.38 478 VAL A O 1
ATOM 3543 N N . ARG A 1 479 ? -4.165 -5.374 33.607 1.00 22.36 479 ARG A N 1
ATOM 3544 C CA . ARG A 1 479 ? -4.186 -6.436 34.622 1.00 22.36 479 ARG A CA 1
ATOM 3545 C C . ARG A 1 479 ? -5.168 -7.525 34.187 1.00 22.36 479 ARG A C 1
ATOM 3547 O O . ARG A 1 479 ? -6.350 -7.261 34.009 1.00 22.36 479 ARG A O 1
ATOM 3554 N N . ARG A 1 480 ? -4.698 -8.772 34.079 1.00 24.42 480 ARG A N 1
ATOM 3555 C CA . ARG A 1 480 ? -5.597 -9.938 34.020 1.00 24.42 480 ARG A CA 1
ATOM 3556 C C . ARG A 1 480 ? -6.281 -10.140 35.383 1.00 24.42 480 ARG A C 1
ATOM 3558 O O . ARG A 1 480 ? -5.600 -9.986 36.404 1.00 24.42 480 ARG A O 1
ATOM 3565 N N . PRO A 1 481 ? -7.550 -10.587 35.422 1.00 24.58 481 PRO A N 1
ATOM 3566 C CA . PRO A 1 481 ? -8.137 -11.167 36.625 1.00 24.58 481 PRO A CA 1
ATOM 3567 C C . PRO A 1 481 ? -7.278 -12.332 37.136 1.00 24.58 481 PRO A C 1
ATOM 3569 O O . PRO A 1 481 ? -6.777 -13.139 36.348 1.00 24.58 481 PRO A O 1
ATOM 3572 N N . ARG A 1 482 ? -7.105 -12.437 38.456 1.00 26.33 482 ARG A N 1
ATOM 3573 C CA . ARG A 1 482 ? -6.455 -13.594 39.090 1.00 26.33 482 ARG A CA 1
ATOM 3574 C C . ARG A 1 482 ? -7.514 -14.633 39.452 1.00 26.33 482 ARG A C 1
ATOM 3576 O O . ARG A 1 482 ? -8.440 -14.319 40.192 1.00 26.33 482 ARG A O 1
ATOM 3583 N N . GLY A 1 483 ? -7.347 -15.865 38.971 1.00 27.03 483 GLY A N 1
ATOM 3584 C CA . GLY A 1 483 ? -8.069 -17.017 39.517 1.00 27.03 483 GLY A CA 1
ATOM 3585 C C . GLY A 1 483 ? -7.618 -17.335 40.954 1.00 27.03 483 GLY A C 1
ATOM 3586 O O . GLY A 1 483 ? -6.530 -16.908 41.357 1.00 27.03 483 GLY A O 1
ATOM 3587 N N . PRO A 1 484 ? -8.432 -18.062 41.741 1.00 28.64 484 PRO A N 1
ATOM 3588 C CA . PRO A 1 484 ? -8.102 -18.407 43.122 1.00 28.64 484 PRO A CA 1
ATOM 3589 C C . PRO A 1 484 ? -6.895 -19.352 43.194 1.00 28.64 484 PRO A C 1
ATOM 3591 O O . PRO A 1 484 ? -6.743 -20.262 42.380 1.00 28.64 484 PRO A O 1
ATOM 3594 N N . ALA A 1 485 ? -6.031 -19.145 44.188 1.00 27.08 485 ALA A N 1
ATOM 3595 C CA . ALA A 1 485 ? -4.812 -19.928 44.355 1.00 27.08 485 ALA A CA 1
ATOM 3596 C C . ALA A 1 485 ? -5.052 -21.194 45.196 1.00 27.08 485 ALA A C 1
ATOM 3598 O O . ALA A 1 485 ? -5.305 -21.106 46.396 1.00 27.08 485 ALA A O 1
ATOM 3599 N N . ALA A 1 486 ? -4.869 -22.370 44.591 1.00 28.11 486 ALA A N 1
ATOM 3600 C CA . ALA A 1 486 ? -4.609 -23.609 45.323 1.00 28.11 486 ALA A CA 1
ATOM 3601 C C . ALA A 1 486 ? -3.092 -23.735 45.553 1.00 28.11 486 ALA A C 1
ATOM 3603 O O . ALA A 1 486 ? -2.318 -23.779 44.598 1.00 28.11 486 ALA A O 1
ATOM 3604 N N . GLY A 1 487 ? -2.642 -23.737 46.811 1.00 25.50 487 GLY A N 1
ATOM 3605 C CA . GLY A 1 487 ? -1.212 -23.728 47.150 1.00 25.50 487 GLY A CA 1
ATOM 3606 C C . GLY A 1 487 ? -0.664 -25.085 47.598 1.00 25.50 487 GLY A C 1
ATOM 3607 O O . GLY A 1 487 ? -1.398 -25.884 48.175 1.00 25.50 487 GLY A O 1
ATOM 3608 N N . ARG A 1 488 ? 0.653 -25.309 47.432 1.00 26.88 488 ARG A N 1
ATOM 3609 C CA . ARG A 1 488 ? 1.422 -26.294 48.225 1.00 26.88 488 ARG A CA 1
ATOM 3610 C C . ARG A 1 488 ? 2.943 -26.025 48.261 1.00 26.88 488 ARG A C 1
ATOM 3612 O O . ARG A 1 488 ? 3.653 -26.221 47.288 1.00 26.88 488 ARG A O 1
ATOM 3619 N N . THR A 1 489 ? 3.407 -25.593 49.439 1.00 25.86 489 THR A N 1
ATOM 3620 C CA . THR A 1 489 ? 4.655 -25.984 50.151 1.00 25.86 489 THR A CA 1
ATOM 3621 C C . THR A 1 489 ? 6.017 -26.121 49.430 1.00 25.86 489 THR A C 1
ATOM 3623 O O . THR A 1 489 ? 6.225 -26.998 48.602 1.00 25.86 489 THR A O 1
ATOM 3626 N N . ARG A 1 490 ? 7.025 -25.381 49.936 1.00 26.72 490 ARG A N 1
ATOM 3627 C CA . ARG A 1 490 ? 8.477 -25.523 49.650 1.00 26.72 490 ARG A CA 1
ATOM 3628 C C . ARG A 1 490 ? 9.163 -26.682 50.411 1.00 26.72 490 ARG A C 1
ATOM 3630 O O . ARG A 1 490 ? 8.880 -26.859 51.594 1.00 26.72 490 ARG A O 1
ATOM 3637 N N . ARG A 1 491 ? 10.247 -27.242 49.844 1.00 25.25 491 ARG A N 1
ATOM 3638 C CA . ARG A 1 491 ? 11.522 -27.646 50.519 1.00 25.25 491 ARG A CA 1
ATOM 3639 C C . ARG A 1 491 ? 12.684 -27.343 49.532 1.00 25.25 491 ARG A C 1
ATOM 3641 O O . ARG A 1 491 ? 12.477 -27.517 48.343 1.00 25.25 491 ARG A O 1
ATOM 3648 N N . ARG A 1 492 ? 13.747 -26.583 49.877 1.00 26.75 492 ARG A N 1
ATOM 3649 C CA . ARG A 1 492 ? 15.009 -26.919 50.614 1.00 26.75 492 ARG A CA 1
ATOM 3650 C C . ARG A 1 492 ? 15.874 -27.976 49.867 1.00 26.75 492 ARG A C 1
ATOM 3652 O O . ARG A 1 492 ? 15.294 -28.950 49.423 1.00 26.75 492 ARG A O 1
ATOM 3659 N N . ARG A 1 493 ? 17.220 -27.880 49.750 1.00 25.47 493 ARG A N 1
ATOM 3660 C CA . ARG A 1 493 ? 18.236 -27.085 50.508 1.00 25.47 493 ARG A CA 1
ATOM 3661 C C . ARG A 1 493 ? 19.643 -27.050 49.825 1.00 25.47 493 ARG A C 1
ATOM 3663 O O . ARG A 1 493 ? 20.015 -28.060 49.252 1.00 25.47 493 ARG A O 1
ATOM 3670 N N . ALA A 1 494 ? 20.451 -26.006 50.110 1.00 25.94 494 ALA A N 1
ATOM 3671 C CA . ALA A 1 494 ? 21.946 -25.937 50.047 1.00 25.94 494 ALA A CA 1
ATOM 3672 C C . ALA A 1 494 ? 22.639 -26.078 48.653 1.00 25.94 494 ALA A C 1
ATOM 3674 O O . ALA A 1 494 ? 21.981 -26.471 47.702 1.00 25.94 494 ALA A O 1
ATOM 3675 N N . ALA A 1 495 ? 23.922 -25.722 48.426 1.00 26.14 495 ALA A N 1
ATOM 3676 C CA . ALA A 1 495 ? 25.015 -25.235 49.305 1.00 26.14 495 ALA A CA 1
ATOM 3677 C C . ALA A 1 495 ? 25.842 -24.061 48.676 1.00 26.14 495 ALA A C 1
ATOM 3679 O O . ALA A 1 495 ? 25.382 -23.432 47.730 1.00 26.14 495 ALA A O 1
ATOM 3680 N N . ARG A 1 496 ? 27.016 -23.703 49.244 1.00 27.25 496 ARG A N 1
ATOM 3681 C CA . ARG A 1 496 ? 27.823 -22.483 48.938 1.00 27.25 496 ARG A CA 1
ATOM 3682 C C . ARG A 1 496 ? 29.096 -22.737 48.087 1.00 27.25 496 ARG A C 1
ATOM 3684 O O . ARG A 1 496 ? 29.598 -23.857 48.115 1.00 27.25 496 ARG A O 1
ATOM 3691 N N . PRO A 1 497 ? 29.662 -21.699 47.424 1.00 42.00 497 PRO A N 1
ATOM 3692 C CA . PRO A 1 497 ? 30.884 -21.782 46.609 1.00 42.00 497 PRO A CA 1
ATOM 3693 C C . PRO A 1 497 ? 32.192 -21.451 47.365 1.00 42.00 497 PRO A C 1
ATOM 3695 O O . PRO A 1 497 ? 32.170 -20.940 48.487 1.00 42.00 497 PRO A O 1
ATOM 3698 N N . ARG A 1 498 ? 33.324 -21.677 46.680 1.00 28.09 498 ARG A N 1
ATOM 3699 C CA . ARG A 1 498 ? 34.664 -21.076 46.872 1.00 28.09 498 ARG A CA 1
ATOM 3700 C C . ARG A 1 498 ? 35.340 -20.974 45.487 1.00 28.09 498 ARG A C 1
ATOM 3702 O O . ARG A 1 498 ? 35.012 -21.809 44.652 1.00 28.09 498 ARG A O 1
ATOM 3709 N N . ASP A 1 499 ? 36.341 -20.150 45.176 1.00 30.39 499 ASP A N 1
ATOM 3710 C CA . ASP A 1 499 ? 36.825 -18.800 45.567 1.00 30.39 499 ASP A CA 1
ATOM 3711 C C . ASP A 1 499 ? 38.335 -18.744 45.209 1.00 30.39 499 ASP A C 1
ATOM 3713 O O . ASP A 1 499 ? 39.030 -19.735 45.432 1.00 30.39 499 ASP A O 1
ATOM 3717 N N . ARG A 1 500 ? 38.836 -17.589 44.731 1.00 29.98 500 ARG A N 1
ATOM 3718 C CA . ARG A 1 500 ? 40.248 -17.261 44.370 1.00 29.98 500 ARG A CA 1
ATOM 3719 C C . ARG A 1 500 ? 40.884 -18.003 43.175 1.00 29.98 500 ARG A C 1
ATOM 3721 O O . ARG A 1 500 ? 40.422 -19.061 42.779 1.00 29.98 500 ARG A O 1
ATOM 3728 N N . ALA A 1 501 ? 42.036 -17.573 42.633 1.00 29.05 501 ALA A N 1
ATOM 3729 C CA . ALA A 1 501 ? 42.575 -16.234 42.285 1.00 29.05 501 ALA A CA 1
ATOM 3730 C C . ALA A 1 501 ? 43.991 -16.413 41.679 1.00 29.05 501 ALA A C 1
ATOM 3732 O O . ALA A 1 501 ? 44.764 -17.216 42.195 1.00 29.05 501 ALA A O 1
ATOM 3733 N N . GLY A 1 502 ? 44.388 -15.623 40.672 1.00 27.92 502 GLY A N 1
ATOM 3734 C CA . GLY A 1 502 ? 45.779 -15.611 40.188 1.00 27.92 502 GLY A CA 1
ATOM 3735 C C . GLY A 1 502 ? 46.017 -14.704 38.975 1.00 27.92 502 GLY A C 1
ATOM 3736 O O . GLY A 1 502 ? 45.253 -14.745 38.019 1.00 27.92 502 GLY A O 1
ATOM 3737 N N . ARG A 1 503 ? 47.076 -13.882 39.014 1.00 30.31 503 ARG A N 1
ATOM 3738 C CA . ARG A 1 503 ? 47.552 -13.031 37.901 1.00 30.31 503 ARG A CA 1
ATOM 3739 C C . ARG A 1 503 ? 48.911 -13.537 37.403 1.00 30.31 503 ARG A C 1
ATOM 3741 O O . ARG A 1 503 ? 49.743 -13.836 38.259 1.00 30.31 503 ARG A O 1
ATOM 3748 N N . ARG A 1 504 ? 49.193 -13.428 36.096 1.00 29.30 504 ARG A N 1
ATOM 3749 C CA . ARG A 1 504 ? 50.241 -12.543 35.511 1.00 29.30 504 ARG A CA 1
ATOM 3750 C C . ARG A 1 504 ? 50.532 -12.860 34.036 1.00 29.30 504 ARG A C 1
ATOM 3752 O O . ARG A 1 504 ? 50.408 -13.996 33.598 1.00 29.30 504 ARG A O 1
ATOM 3759 N N . ASP A 1 505 ? 50.945 -11.825 33.317 1.00 31.67 505 ASP A N 1
ATOM 3760 C CA . ASP A 1 505 ? 51.395 -11.816 31.921 1.00 31.67 505 ASP A CA 1
ATOM 3761 C C . ASP A 1 505 ? 52.837 -12.340 31.751 1.00 31.67 505 ASP A C 1
ATOM 3763 O O . ASP A 1 505 ? 53.578 -12.389 32.734 1.00 31.67 505 ASP A O 1
ATOM 3767 N N . VAL A 1 506 ? 53.261 -12.616 30.499 1.00 29.34 506 VAL A N 1
ATOM 3768 C CA . VAL A 1 506 ? 54.426 -11.981 29.808 1.00 29.34 506 VAL A CA 1
ATOM 3769 C C . VAL A 1 506 ? 54.850 -12.741 28.520 1.00 29.34 506 VAL A C 1
ATOM 3771 O O . VAL A 1 506 ? 55.335 -13.859 28.602 1.00 29.34 506 VAL A O 1
ATOM 3774 N N . ARG A 1 507 ? 54.772 -12.042 27.364 1.00 29.09 507 ARG A N 1
ATOM 3775 C CA . ARG A 1 507 ? 55.543 -12.168 26.081 1.00 29.09 507 ARG A CA 1
ATOM 3776 C C . ARG A 1 507 ? 55.541 -13.487 25.253 1.00 29.09 507 ARG A C 1
ATOM 3778 O O . ARG A 1 507 ? 55.576 -14.589 25.775 1.00 29.09 507 ARG A O 1
ATOM 3785 N N . GLY A 1 508 ? 55.585 -13.327 23.916 1.00 28.48 508 GLY A N 1
ATOM 3786 C CA . GLY A 1 508 ? 55.951 -14.360 22.912 1.00 28.48 508 GLY A CA 1
ATOM 3787 C C . GLY A 1 508 ? 57.474 -14.422 22.638 1.00 28.48 508 GLY A C 1
ATOM 3788 O O . GLY A 1 508 ? 58.210 -13.836 23.438 1.00 28.48 508 GLY A O 1
ATOM 3789 N N . PRO A 1 509 ? 57.984 -15.060 21.545 1.00 40.12 509 PRO A N 1
ATOM 3790 C CA . PRO A 1 509 ? 57.473 -14.970 20.158 1.00 40.12 509 PRO A CA 1
ATOM 3791 C C . PRO A 1 509 ? 57.494 -16.301 19.329 1.00 40.12 509 PRO A C 1
ATOM 3793 O O . PRO A 1 509 ? 57.596 -17.388 19.884 1.00 40.12 509 PRO A O 1
ATOM 3796 N N . ALA A 1 510 ? 57.378 -16.204 17.991 1.00 30.11 510 ALA A N 1
ATOM 3797 C CA . ALA A 1 510 ? 57.493 -17.276 16.965 1.00 30.11 510 ALA A CA 1
ATOM 3798 C C . ALA A 1 510 ? 58.937 -17.313 16.341 1.00 30.11 510 ALA A C 1
ATOM 3800 O O . ALA A 1 510 ? 59.793 -16.662 16.946 1.00 30.11 510 ALA A O 1
ATOM 3801 N N . PRO A 1 511 ? 59.286 -17.933 15.165 1.00 53.28 511 PRO A N 1
ATOM 3802 C CA . PRO A 1 511 ? 58.522 -18.741 14.176 1.00 53.28 511 PRO A CA 1
ATOM 3803 C C . PRO A 1 511 ? 59.257 -19.965 13.519 1.00 53.28 511 PRO A C 1
ATOM 3805 O O . PRO A 1 511 ? 60.444 -20.190 13.732 1.00 53.28 511 PRO A O 1
ATOM 3808 N N . SER A 1 512 ? 58.569 -20.717 12.636 1.00 29.25 512 SER A N 1
ATOM 3809 C CA . SER A 1 512 ? 59.069 -21.522 11.467 1.00 29.25 512 SER A CA 1
ATOM 3810 C C . SER A 1 512 ? 57.858 -22.273 10.834 1.00 29.25 512 SER A C 1
ATOM 3812 O O . SER A 1 512 ? 56.885 -22.490 11.548 1.00 29.25 512 SER A O 1
ATOM 3814 N N . ARG A 1 513 ? 57.658 -22.550 9.523 1.00 33.38 513 ARG A N 1
ATOM 3815 C CA . ARG A 1 513 ? 58.477 -22.935 8.333 1.00 33.38 513 ARG A CA 1
ATOM 3816 C C . ARG A 1 513 ? 59.068 -24.363 8.450 1.00 33.38 513 ARG A C 1
ATOM 3818 O O . ARG A 1 513 ? 59.523 -24.722 9.518 1.00 33.38 513 ARG A O 1
ATOM 3825 N N . ASP A 1 514 ? 59.073 -25.241 7.440 1.00 32.09 514 ASP A N 1
ATOM 3826 C CA . ASP A 1 514 ? 59.003 -25.074 5.974 1.00 32.09 514 ASP A CA 1
ATOM 3827 C C . ASP A 1 514 ? 58.590 -26.389 5.247 1.00 32.09 514 ASP A C 1
ATOM 3829 O O . ASP A 1 514 ? 58.927 -27.453 5.755 1.00 32.09 514 ASP A O 1
ATOM 3833 N N . ARG A 1 515 ? 58.005 -26.294 4.030 1.00 34.00 515 ARG A N 1
ATOM 3834 C CA . ARG A 1 515 ? 57.949 -27.322 2.938 1.00 34.00 515 ARG A CA 1
ATOM 3835 C C . ARG A 1 515 ? 57.412 -28.743 3.286 1.00 34.00 515 ARG A C 1
ATOM 3837 O O . ARG A 1 515 ? 57.119 -29.048 4.427 1.00 34.00 515 ARG A O 1
ATOM 3844 N N . ASP A 1 516 ? 57.115 -29.680 2.375 1.00 33.25 516 ASP A N 1
ATOM 3845 C CA . ASP A 1 516 ? 57.183 -29.868 0.902 1.00 33.25 516 ASP A CA 1
ATOM 3846 C C . ASP A 1 516 ? 56.085 -30.938 0.533 1.00 33.25 516 ASP A C 1
ATOM 3848 O O . ASP A 1 516 ? 55.431 -31.434 1.444 1.00 33.25 516 ASP A O 1
ATOM 3852 N N . ARG A 1 517 ? 55.748 -31.421 -0.683 1.00 31.20 517 ARG A N 1
ATOM 3853 C CA . ARG A 1 517 ? 56.193 -31.264 -2.089 1.00 31.20 517 ARG A CA 1
ATOM 3854 C C . ARG A 1 517 ? 55.032 -31.613 -3.054 1.00 31.20 517 ARG A C 1
ATOM 3856 O O . ARG A 1 517 ? 54.097 -32.308 -2.672 1.00 31.20 517 ARG A O 1
ATOM 3863 N N . ARG A 1 518 ? 55.100 -31.208 -4.334 1.00 32.53 518 ARG A N 1
ATOM 3864 C CA . ARG A 1 518 ? 54.152 -31.605 -5.414 1.00 32.53 518 ARG A CA 1
ATOM 3865 C C . ARG A 1 518 ? 54.705 -32.718 -6.322 1.00 32.53 518 ARG A C 1
ATOM 3867 O O . ARG A 1 518 ? 55.915 -32.782 -6.534 1.00 32.53 518 ARG A O 1
ATOM 3874 N N . ARG A 1 519 ? 53.829 -33.449 -7.032 1.00 28.12 519 ARG A N 1
ATOM 3875 C CA . ARG A 1 519 ? 54.126 -33.977 -8.386 1.00 28.12 519 ARG A CA 1
ATOM 3876 C C . ARG A 1 519 ? 52.864 -34.160 -9.239 1.00 28.12 519 ARG A C 1
ATOM 3878 O O . ARG A 1 519 ? 51.789 -34.403 -8.713 1.00 28.12 519 ARG A O 1
ATOM 3885 N N . ALA A 1 520 ? 53.016 -34.034 -10.557 1.00 33.75 520 ALA A N 1
ATOM 3886 C CA . ALA A 1 520 ? 51.956 -34.194 -11.557 1.00 33.75 520 ALA A CA 1
ATOM 3887 C C . ALA A 1 520 ? 52.543 -34.723 -12.878 1.00 33.75 520 ALA A C 1
ATOM 3889 O O . ALA A 1 520 ? 53.725 -34.489 -13.145 1.00 33.75 520 ALA A O 1
ATOM 3890 N N . ARG A 1 521 ? 51.729 -35.372 -13.730 1.00 29.44 521 ARG A N 1
ATOM 3891 C CA . ARG A 1 521 ? 51.957 -35.493 -15.188 1.00 29.44 521 ARG A CA 1
ATOM 3892 C C . ARG A 1 521 ? 50.691 -35.939 -15.941 1.00 29.44 521 ARG A C 1
ATOM 3894 O O . ARG A 1 521 ? 49.712 -36.344 -15.329 1.00 29.44 521 ARG A O 1
ATOM 3901 N N . ARG A 1 522 ? 50.713 -35.776 -17.270 1.00 31.83 522 ARG A N 1
ATOM 3902 C CA . ARG A 1 522 ? 49.587 -35.966 -18.209 1.00 31.83 522 ARG A CA 1
ATOM 3903 C C . ARG A 1 522 ? 49.550 -37.395 -18.786 1.00 31.83 522 ARG A C 1
ATOM 3905 O O . ARG A 1 522 ? 50.603 -38.008 -18.926 1.00 31.83 522 ARG A O 1
ATOM 3912 N N . GLY A 1 523 ? 48.376 -37.851 -19.233 1.00 25.92 523 GLY A N 1
ATOM 3913 C CA . GLY A 1 523 ? 48.160 -39.085 -20.014 1.00 25.92 523 GLY A CA 1
ATOM 3914 C C . GLY A 1 523 ? 46.859 -39.004 -20.836 1.00 25.92 523 GLY A C 1
ATOM 3915 O O . GLY A 1 523 ? 46.029 -38.141 -20.559 1.00 25.92 523 GLY A O 1
ATOM 3916 N N . ARG A 1 524 ? 46.684 -39.839 -21.875 1.00 29.20 524 ARG A N 1
ATOM 3917 C CA . ARG A 1 524 ? 45.556 -39.771 -22.838 1.00 29.20 524 ARG A CA 1
ATOM 3918 C C . ARG A 1 524 ? 44.816 -41.115 -23.006 1.00 29.20 524 ARG A C 1
ATOM 3920 O O . ARG A 1 524 ? 45.443 -42.162 -22.955 1.00 29.20 524 ARG A O 1
ATOM 3927 N N . ALA A 1 525 ? 43.548 -40.993 -23.424 1.00 27.23 525 ALA A N 1
ATOM 3928 C CA . ALA A 1 525 ? 42.789 -41.868 -24.343 1.00 27.23 525 ALA A CA 1
ATOM 3929 C C . ALA A 1 525 ? 42.035 -43.137 -23.851 1.00 27.23 525 ALA A C 1
ATOM 3931 O O . ALA A 1 525 ? 42.622 -44.136 -23.468 1.00 27.23 525 ALA A O 1
ATOM 3932 N N . ARG A 1 526 ? 40.709 -43.099 -24.101 1.00 28.08 526 ARG A N 1
ATOM 3933 C CA . ARG A 1 526 ? 39.843 -44.132 -24.733 1.00 28.08 526 ARG A CA 1
ATOM 3934 C C . ARG A 1 526 ? 39.852 -45.585 -24.190 1.00 28.08 526 ARG A C 1
ATOM 3936 O O . ARG A 1 526 ? 40.702 -46.369 -24.591 1.00 28.08 526 ARG A O 1
ATOM 3943 N N . ALA A 1 527 ? 38.733 -46.030 -23.592 1.00 26.67 527 ALA A N 1
ATOM 3944 C CA . ALA A 1 527 ? 37.610 -46.706 -24.297 1.00 26.67 527 ALA A CA 1
ATOM 3945 C C . ALA A 1 527 ? 36.813 -47.715 -23.424 1.00 26.67 527 ALA A C 1
ATOM 3947 O O . ALA A 1 527 ? 37.409 -48.466 -22.665 1.00 26.67 527 ALA A O 1
ATOM 3948 N N . ARG A 1 528 ? 35.496 -47.842 -23.707 1.00 29.16 528 ARG A N 1
ATOM 3949 C CA . ARG A 1 528 ? 34.529 -48.871 -23.223 1.00 29.16 528 ARG A CA 1
ATOM 3950 C C . ARG A 1 528 ? 34.210 -48.814 -21.706 1.00 29.16 528 ARG A C 1
ATOM 3952 O O . ARG A 1 528 ? 35.097 -48.622 -20.895 1.00 29.16 528 ARG A O 1
ATOM 3959 N N . GLY A 1 529 ? 32.964 -49.002 -21.257 1.00 24.53 529 GLY A N 1
ATOM 3960 C CA . GLY A 1 529 ? 31.689 -49.164 -21.976 1.00 24.53 529 GLY A CA 1
ATOM 3961 C C . GLY A 1 529 ? 30.536 -49.570 -21.032 1.00 24.53 529 GLY A C 1
ATOM 3962 O O . GLY A 1 529 ? 30.778 -49.767 -19.847 1.00 24.53 529 GLY A O 1
ATOM 3963 N N . ARG A 1 530 ? 29.327 -49.787 -21.593 1.00 29.48 530 ARG A N 1
ATOM 3964 C CA . ARG A 1 530 ? 28.026 -50.051 -20.911 1.00 29.48 530 ARG A CA 1
ATOM 3965 C C . ARG A 1 530 ? 27.403 -48.819 -20.225 1.00 29.48 530 ARG A C 1
ATOM 3967 O O . ARG A 1 530 ? 28.128 -47.991 -19.698 1.00 29.48 530 ARG A O 1
ATOM 3974 N N . ALA A 1 531 ? 26.080 -48.664 -20.161 1.00 28.09 531 ALA A N 1
ATOM 3975 C CA . ALA A 1 531 ? 24.991 -49.168 -21.018 1.00 28.09 531 ALA A CA 1
ATOM 3976 C C . ALA A 1 531 ? 23.762 -48.253 -20.818 1.00 28.09 531 ALA A C 1
ATOM 3978 O O . ALA A 1 531 ? 23.632 -47.639 -19.762 1.00 28.09 531 ALA A O 1
ATOM 3979 N N . ALA A 1 532 ? 22.866 -48.163 -21.803 1.00 28.77 532 ALA A N 1
ATOM 3980 C CA . ALA A 1 532 ? 21.657 -47.338 -21.726 1.00 28.77 532 ALA A CA 1
ATOM 3981 C C . ALA A 1 532 ? 20.392 -48.187 -21.905 1.00 28.77 532 ALA A C 1
ATOM 3983 O O . ALA A 1 532 ? 20.413 -49.170 -22.643 1.00 28.77 532 ALA A O 1
ATOM 3984 N N . HIS A 1 533 ? 19.281 -47.751 -21.304 1.00 28.09 533 HIS A N 1
ATOM 3985 C CA . HIS A 1 533 ? 17.942 -48.247 -21.620 1.00 28.09 533 HIS A CA 1
ATOM 3986 C C . HIS A 1 533 ? 17.005 -47.083 -21.976 1.00 28.09 533 HIS A C 1
ATOM 3988 O O . HIS A 1 533 ? 16.667 -46.249 -21.142 1.00 28.09 533 HIS A O 1
ATOM 3994 N N . ARG A 1 534 ? 16.562 -47.067 -23.236 1.00 28.50 534 ARG A N 1
ATOM 3995 C CA . ARG A 1 534 ? 15.317 -46.451 -23.718 1.00 28.50 534 ARG A CA 1
ATOM 3996 C C . ARG A 1 534 ? 14.620 -47.504 -24.584 1.00 28.50 534 ARG A C 1
ATOM 3998 O O . ARG A 1 534 ? 15.311 -48.262 -25.262 1.00 28.50 534 ARG A O 1
ATOM 4005 N N . CYS A 1 535 ? 13.289 -47.553 -24.574 1.00 23.72 535 CYS A N 1
ATOM 4006 C CA . CYS A 1 535 ? 12.516 -48.574 -25.291 1.00 23.72 535 CYS A CA 1
ATOM 4007 C C . CYS A 1 535 ? 11.578 -47.963 -26.338 1.00 23.72 535 CYS A C 1
ATOM 4009 O O . CYS A 1 535 ? 10.700 -47.187 -25.988 1.00 23.72 535 CYS A O 1
ATOM 4011 N N . HIS A 1 536 ? 11.774 -48.367 -27.595 1.00 33.28 536 HIS A N 1
ATOM 4012 C CA . HIS A 1 536 ? 10.917 -48.297 -28.796 1.00 33.28 536 HIS A CA 1
ATOM 4013 C C . HIS A 1 536 ? 11.702 -49.036 -29.922 1.00 33.28 536 HIS A C 1
ATOM 4015 O O . HIS A 1 536 ? 12.889 -49.303 -29.702 1.00 33.28 536 HIS A O 1
ATOM 4021 N N . PRO A 1 537 ? 11.153 -49.357 -31.118 1.00 43.19 537 PRO A N 1
ATOM 4022 C CA . PRO A 1 537 ? 9.788 -49.168 -31.633 1.00 43.19 537 PRO A CA 1
ATOM 4023 C C . PRO A 1 537 ? 9.160 -50.472 -32.211 1.00 43.19 537 PRO A C 1
ATOM 4025 O O . PRO A 1 537 ? 9.761 -51.544 -32.183 1.00 43.19 537 PRO A O 1
ATOM 4028 N N . ARG A 1 538 ? 7.986 -50.351 -32.850 1.00 27.47 538 ARG A N 1
ATOM 4029 C CA . ARG A 1 538 ? 7.604 -51.084 -34.082 1.00 27.47 538 ARG A CA 1
ATOM 4030 C C . ARG A 1 538 ? 6.978 -50.042 -35.029 1.00 27.47 538 ARG A C 1
ATOM 4032 O O . ARG A 1 538 ? 6.228 -49.207 -34.543 1.00 27.47 538 ARG A O 1
ATOM 4039 N N . ALA A 1 539 ? 7.400 -49.857 -36.283 1.00 31.08 539 ALA A N 1
ATOM 4040 C CA . ALA A 1 539 ? 7.549 -50.795 -37.409 1.00 31.08 539 ALA A CA 1
ATOM 4041 C C . ALA A 1 539 ? 6.191 -51.220 -37.999 1.00 31.08 539 ALA A C 1
ATOM 4043 O O . ALA A 1 539 ? 5.332 -51.709 -37.271 1.00 31.08 539 ALA A O 1
ATOM 4044 N N . GLY A 1 540 ? 6.020 -51.044 -39.313 1.00 26.38 540 GLY A N 1
ATOM 4045 C CA . GLY A 1 540 ? 4.791 -51.360 -40.045 1.00 26.38 540 GLY A CA 1
ATOM 4046 C C . GLY A 1 540 ? 5.072 -51.804 -41.483 1.00 26.38 540 GLY A C 1
ATOM 4047 O O . GLY A 1 540 ? 6.148 -51.536 -42.016 1.00 26.38 540 GLY A O 1
ATOM 4048 N N . ALA A 1 541 ? 4.105 -52.499 -42.082 1.00 28.42 541 ALA A N 1
ATOM 4049 C CA . ALA A 1 541 ? 4.109 -52.964 -43.468 1.00 28.42 541 ALA A CA 1
ATOM 4050 C C . ALA A 1 541 ? 2.665 -53.231 -43.946 1.00 28.42 541 ALA A C 1
ATOM 4052 O O . ALA A 1 541 ? 1.757 -53.399 -43.132 1.00 28.42 541 ALA A O 1
ATOM 4053 N N . ALA A 1 542 ? 2.480 -53.286 -45.262 1.00 30.38 542 ALA A N 1
ATOM 4054 C CA . ALA A 1 542 ? 1.260 -53.648 -45.998 1.00 30.38 542 ALA A CA 1
ATOM 4055 C C . ALA A 1 542 ? 1.706 -54.397 -47.286 1.00 30.38 542 ALA A C 1
ATOM 4057 O O . ALA A 1 542 ? 2.923 -54.533 -47.462 1.00 30.38 542 ALA A O 1
ATOM 4058 N N . PRO A 1 543 ? 0.832 -54.815 -48.232 1.00 58.47 543 PRO A N 1
ATOM 4059 C CA . PRO A 1 543 ? -0.644 -54.870 -48.254 1.00 58.47 543 PRO A CA 1
ATOM 4060 C C . PRO A 1 543 ? -1.180 -56.297 -48.584 1.00 58.47 543 PRO A C 1
ATOM 4062 O O . PRO A 1 543 ? -0.373 -57.207 -48.718 1.00 58.47 543 PRO A O 1
ATOM 4065 N N . ASP A 1 544 ? -2.503 -56.502 -48.765 1.00 28.58 544 ASP A N 1
ATOM 4066 C CA . ASP A 1 544 ? -3.071 -56.815 -50.107 1.00 28.58 544 ASP A CA 1
ATOM 4067 C C . ASP A 1 544 ? -4.621 -56.954 -50.192 1.00 28.58 544 ASP A C 1
ATOM 4069 O O . ASP A 1 544 ? -5.238 -57.653 -49.397 1.00 28.58 544 ASP A O 1
ATOM 4073 N N . ARG A 1 545 ? -5.181 -56.346 -51.258 1.00 33.19 545 ARG A N 1
ATOM 4074 C CA . ARG A 1 545 ? -6.270 -56.798 -52.178 1.00 33.19 545 ARG A CA 1
ATOM 4075 C C . ARG A 1 545 ? -7.700 -57.201 -51.692 1.00 33.19 545 ARG A C 1
ATOM 4077 O O . ARG A 1 545 ? -7.950 -57.309 -50.498 1.00 33.19 545 ARG A O 1
ATOM 4084 N N . PRO A 1 546 ? -8.715 -57.237 -52.608 1.00 46.75 546 PRO A N 1
ATOM 4085 C CA . PRO A 1 546 ? -10.028 -56.650 -52.292 1.00 46.75 546 PRO A CA 1
ATOM 4086 C C . PRO A 1 546 ? -11.269 -57.514 -52.621 1.00 46.75 546 PRO A C 1
ATOM 4088 O O . PRO A 1 546 ? -11.191 -58.552 -53.273 1.00 46.75 546 PRO A O 1
ATOM 4091 N N . GLY A 1 547 ? -12.449 -56.975 -52.297 1.00 27.28 547 GLY A N 1
ATOM 4092 C CA . GLY A 1 547 ? -13.739 -57.353 -52.886 1.00 27.28 547 GLY A CA 1
ATOM 4093 C C . GLY A 1 547 ? -14.687 -56.148 -52.925 1.00 27.28 547 GLY A C 1
ATOM 4094 O O . GLY A 1 547 ? -14.620 -55.291 -52.047 1.00 27.28 547 GLY A O 1
ATOM 4095 N N . GLY A 1 548 ? -15.552 -56.045 -53.938 1.00 25.25 548 GLY A N 1
ATOM 4096 C CA . GLY A 1 548 ? -16.492 -54.924 -54.071 1.00 25.25 548 GLY A CA 1
ATOM 4097 C C . GLY A 1 548 ? -17.628 -55.197 -55.058 1.00 25.25 548 GLY A C 1
ATOM 4098 O O . GLY A 1 548 ? -17.513 -56.079 -55.910 1.00 25.25 548 GLY A O 1
ATOM 4099 N N . ALA A 1 549 ? -18.723 -54.437 -54.953 1.00 27.67 549 ALA A N 1
ATOM 4100 C CA . ALA A 1 549 ? -19.880 -54.551 -55.841 1.00 27.67 549 ALA A CA 1
ATOM 4101 C C . ALA A 1 549 ? -20.631 -53.214 -56.034 1.00 27.67 549 ALA A C 1
ATOM 4103 O O . ALA A 1 549 ? -20.994 -52.553 -55.069 1.00 27.67 549 ALA A O 1
ATOM 4104 N N . ARG A 1 550 ? -20.833 -52.873 -57.317 1.00 25.42 550 ARG A N 1
ATOM 4105 C CA . ARG A 1 550 ? -21.908 -52.096 -57.993 1.00 25.42 550 ARG A CA 1
ATOM 4106 C C . ARG A 1 550 ? -22.853 -51.241 -57.120 1.00 25.42 550 ARG A C 1
ATOM 4108 O O . ARG A 1 550 ? -23.508 -51.753 -56.226 1.00 25.42 550 ARG A O 1
ATOM 4115 N N . MET A 1 551 ? -22.979 -49.928 -57.352 1.00 25.77 551 MET A N 1
ATOM 4116 C CA . MET A 1 551 ? -23.612 -49.245 -58.511 1.00 25.77 551 MET A CA 1
ATOM 4117 C C . MET A 1 551 ? -25.115 -49.515 -58.719 1.00 25.77 551 MET A C 1
ATOM 4119 O O . MET A 1 551 ? -25.479 -50.561 -59.244 1.00 25.77 551 MET A O 1
ATOM 4123 N N . THR A 1 552 ? -25.934 -48.476 -58.515 1.00 26.03 552 THR A N 1
ATOM 4124 C CA . THR A 1 552 ? -27.016 -48.038 -59.428 1.00 26.03 552 THR A CA 1
ATOM 4125 C C . THR A 1 552 ? -27.197 -46.514 -59.316 1.00 26.03 552 THR A C 1
ATOM 4127 O O . THR A 1 552 ? -26.872 -45.922 -58.291 1.00 26.03 552 THR A O 1
ATOM 4130 N N . ALA A 1 553 ? -27.678 -45.880 -60.387 1.00 25.08 553 ALA A N 1
ATOM 4131 C CA . ALA A 1 553 ? -28.152 -44.487 -60.438 1.00 25.08 553 ALA A CA 1
ATOM 4132 C C . ALA A 1 553 ? -29.703 -44.518 -60.641 1.00 25.08 553 ALA A C 1
ATOM 4134 O O . ALA A 1 553 ? -30.250 -45.615 -60.701 1.00 25.08 553 ALA A O 1
ATOM 4135 N N . THR A 1 554 ? -30.508 -43.445 -60.717 1.00 27.81 554 THR A N 1
ATOM 4136 C CA . THR A 1 554 ? -30.308 -42.136 -61.376 1.00 27.81 554 THR A CA 1
ATOM 4137 C C . THR A 1 554 ? -31.262 -41.016 -60.902 1.00 27.81 554 THR A C 1
ATOM 4139 O O . THR A 1 554 ? -32.469 -41.220 -60.894 1.00 27.81 554 THR A O 1
ATOM 4142 N N . ALA A 1 555 ? -30.700 -39.805 -60.760 1.00 25.64 555 ALA A N 1
ATOM 4143 C CA . ALA A 1 555 ? -31.186 -38.506 -61.281 1.00 25.64 555 ALA A CA 1
ATOM 4144 C C . ALA A 1 555 ? -32.480 -37.805 -60.774 1.00 25.64 555 ALA A C 1
ATOM 4146 O O . ALA A 1 555 ? -33.462 -38.425 -60.390 1.00 25.64 555 ALA A O 1
ATOM 4147 N N . ARG A 1 556 ? -32.450 -36.466 -60.966 1.00 25.31 556 ARG A N 1
ATOM 4148 C CA . ARG A 1 556 ? -33.458 -35.407 -60.699 1.00 25.31 556 ARG A CA 1
ATOM 4149 C C . ARG A 1 556 ? -33.675 -35.071 -59.204 1.00 25.31 556 ARG A C 1
ATOM 4151 O O . ARG A 1 556 ? -33.598 -35.950 -58.360 1.00 25.31 556 ARG A O 1
ATOM 4158 N N . GLU A 1 557 ? -33.883 -33.811 -58.802 1.00 26.33 557 GLU A N 1
ATOM 4159 C CA . GLU A 1 557 ? -34.066 -32.568 -59.585 1.00 26.33 557 GLU A CA 1
ATOM 4160 C C . GLU A 1 557 ? -33.372 -31.334 -58.948 1.00 26.33 557 GLU A C 1
ATOM 4162 O O . GLU A 1 557 ? -32.563 -31.478 -58.037 1.00 26.33 557 GLU A O 1
ATOM 4167 N N . ALA A 1 558 ? -33.594 -30.138 -59.509 1.00 25.50 558 ALA A N 1
ATOM 4168 C CA . ALA A 1 558 ? -32.751 -28.941 -59.361 1.00 25.50 558 ALA A CA 1
ATOM 4169 C C . ALA A 1 558 ? -32.426 -28.475 -57.921 1.00 25.50 558 ALA A C 1
ATOM 4171 O O . ALA A 1 558 ? -33.307 -28.327 -57.076 1.00 25.50 558 ALA A O 1
ATOM 4172 N N . ALA A 1 559 ? -31.159 -28.104 -57.693 1.00 23.97 559 ALA A N 1
ATOM 4173 C CA . ALA A 1 559 ? -30.732 -27.366 -56.505 1.00 23.97 559 ALA A CA 1
ATOM 4174 C C . ALA A 1 559 ? -30.988 -25.855 -56.669 1.00 23.97 559 ALA A C 1
ATOM 4176 O O . ALA A 1 559 ? -30.635 -25.270 -57.693 1.00 23.97 559 ALA A O 1
ATOM 4177 N N . SER A 1 560 ? -31.548 -25.219 -55.636 1.00 26.41 560 SER A N 1
ATOM 4178 C CA . SER A 1 560 ? -31.709 -23.761 -55.527 1.00 26.41 560 SER A CA 1
ATOM 4179 C C . SER A 1 560 ? -31.024 -23.245 -54.257 1.00 26.41 560 SER A C 1
ATOM 4181 O O . SER A 1 560 ? -30.779 -24.008 -53.322 1.00 26.41 560 SER A O 1
ATOM 4183 N N . ALA A 1 561 ? -30.652 -21.965 -54.241 1.00 29.94 561 ALA A N 1
ATOM 4184 C CA . ALA A 1 561 ? -29.728 -21.406 -53.257 1.00 29.94 561 ALA A CA 1
ATOM 4185 C C . ALA A 1 561 ? -30.303 -21.339 -51.829 1.00 29.94 561 ALA A C 1
ATOM 4187 O O . ALA A 1 561 ? -31.404 -20.837 -51.612 1.00 29.94 561 ALA A O 1
ATOM 4188 N N . ALA A 1 562 ? -29.496 -21.747 -50.844 1.00 25.55 562 ALA A N 1
ATOM 4189 C CA . ALA A 1 562 ? -29.798 -21.620 -49.420 1.00 25.55 562 ALA A CA 1
ATOM 4190 C C . ALA A 1 562 ? -28.744 -20.750 -48.710 1.00 25.55 562 ALA A C 1
ATOM 4192 O O . ALA A 1 562 ? -27.687 -21.227 -48.302 1.00 25.55 562 ALA A O 1
ATOM 4193 N N . HIS A 1 563 ? -29.043 -19.459 -48.545 1.00 28.17 563 HIS A N 1
ATOM 4194 C CA . HIS A 1 563 ? -28.400 -18.631 -47.520 1.00 28.17 563 HIS A CA 1
ATOM 4195 C C . HIS A 1 563 ? -28.973 -19.016 -46.141 1.00 28.17 563 HIS A C 1
ATOM 4197 O O . HIS A 1 563 ? -30.198 -18.991 -45.994 1.00 28.17 563 HIS A O 1
ATOM 4203 N N . PRO A 1 564 ? -28.155 -19.284 -45.106 1.00 28.88 564 PRO A N 1
ATOM 4204 C CA . PRO A 1 564 ? -28.631 -19.383 -43.726 1.00 28.88 564 PRO A CA 1
ATOM 4205 C C . PRO A 1 564 ? -28.915 -17.978 -43.163 1.00 28.88 564 PRO A C 1
ATOM 4207 O O . PRO A 1 564 ? -28.152 -17.426 -42.373 1.00 28.88 564 PRO A O 1
ATOM 4210 N N . GLY A 1 565 ? -30.006 -17.361 -43.618 1.00 25.55 565 GLY A N 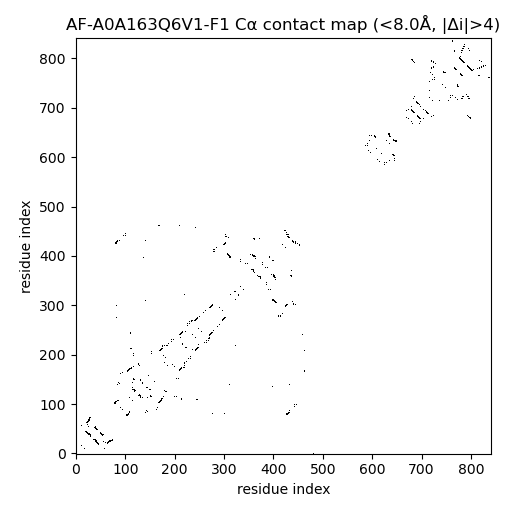1
ATOM 4211 C CA . GLY A 1 565 ? -30.460 -16.054 -43.148 1.00 25.55 565 GLY A CA 1
ATOM 4212 C C . GLY A 1 565 ? -31.389 -16.151 -41.935 1.00 25.55 565 GLY A C 1
ATOM 4213 O O . GLY A 1 565 ? -32.288 -16.982 -41.921 1.00 25.55 565 GLY A O 1
ATOM 4214 N N . ARG A 1 566 ? -31.200 -15.246 -40.962 1.00 30.41 566 ARG A N 1
ATOM 4215 C CA . ARG A 1 566 ? -32.156 -14.854 -39.900 1.00 30.41 566 ARG A CA 1
ATOM 4216 C C . ARG A 1 566 ? -32.989 -15.987 -39.266 1.00 30.41 566 ARG A C 1
ATOM 4218 O O . ARG A 1 566 ? -34.121 -16.233 -39.675 1.00 30.41 566 ARG A O 1
ATOM 4225 N N . GLN A 1 567 ? -32.524 -16.524 -38.137 1.00 26.94 567 GLN A N 1
ATOM 4226 C CA . GLN A 1 567 ? -33.472 -16.976 -37.110 1.00 26.94 567 GLN A CA 1
ATOM 4227 C C . GLN A 1 567 ? -34.012 -15.756 -36.348 1.00 26.94 567 GLN A C 1
ATOM 4229 O O . GLN A 1 567 ? -33.271 -14.811 -36.072 1.00 26.94 567 GLN A O 1
ATOM 4234 N N . ALA A 1 568 ? -35.318 -15.749 -36.085 1.00 28.33 568 ALA A N 1
ATOM 4235 C CA . ALA A 1 568 ? -36.007 -14.652 -35.413 1.00 28.33 568 ALA A CA 1
ATOM 4236 C C . ALA A 1 568 ? -35.881 -14.747 -33.884 1.00 28.33 568 ALA A C 1
ATOM 4238 O O . ALA A 1 568 ? -35.662 -15.825 -33.331 1.00 28.33 568 ALA A O 1
ATOM 4239 N N . LEU A 1 569 ? -36.077 -13.615 -33.204 1.00 29.06 569 LEU A N 1
ATOM 4240 C CA . LEU A 1 569 ? -36.312 -13.590 -31.760 1.00 29.06 569 LEU A CA 1
ATOM 4241 C C . LEU A 1 569 ? -37.620 -14.352 -31.451 1.00 29.06 569 LEU A C 1
ATOM 4243 O O . LEU A 1 569 ? -38.617 -14.090 -32.128 1.00 29.06 569 LEU A O 1
ATOM 4247 N N . PRO A 1 570 ? -37.647 -15.277 -30.471 1.00 29.83 570 PRO A N 1
ATOM 4248 C CA . PRO A 1 570 ? -38.876 -15.958 -30.072 1.00 29.83 570 PRO A CA 1
ATOM 4249 C C . PRO A 1 570 ? -39.916 -14.993 -29.492 1.00 29.83 570 PRO A C 1
ATOM 4251 O O . PRO A 1 570 ? -39.572 -14.033 -28.803 1.00 29.83 570 PRO A O 1
ATOM 4254 N N . ASP A 1 571 ? -41.188 -15.279 -29.760 1.00 27.78 571 ASP A N 1
ATOM 4255 C CA . ASP A 1 571 ? -42.316 -14.434 -29.372 1.00 27.78 571 ASP A CA 1
ATOM 4256 C C . ASP A 1 571 ? -42.574 -14.455 -27.851 1.00 27.78 571 ASP A C 1
ATOM 4258 O O . ASP A 1 571 ? -42.421 -15.482 -27.182 1.00 27.78 571 ASP A O 1
ATOM 4262 N N . ALA A 1 572 ? -43.000 -13.325 -27.288 1.00 35.44 572 ALA A N 1
ATOM 4263 C CA . ALA A 1 572 ? -43.138 -13.115 -25.846 1.00 35.44 572 ALA A CA 1
ATOM 4264 C C . ALA A 1 572 ? -44.496 -13.609 -25.297 1.00 35.44 572 ALA A C 1
ATOM 4266 O O . ALA A 1 572 ? -45.174 -12.896 -24.557 1.00 35.44 572 ALA A O 1
ATOM 4267 N N . SER A 1 573 ? -44.924 -14.820 -25.679 1.00 41.97 573 SER A N 1
ATOM 4268 C CA . SER A 1 573 ? -46.296 -15.299 -25.426 1.00 41.97 573 SER A CA 1
ATOM 4269 C C . SER A 1 573 ? -46.461 -16.826 -25.241 1.00 41.97 573 SER A C 1
ATOM 4271 O O . SER A 1 573 ? -47.428 -17.415 -25.719 1.00 41.97 573 SER A O 1
ATOM 4273 N N . ALA A 1 574 ? -45.577 -17.489 -24.477 1.00 28.36 574 ALA A N 1
ATOM 4274 C CA . ALA A 1 574 ? -45.757 -18.902 -24.088 1.00 28.36 574 ALA A CA 1
ATOM 4275 C C . ALA A 1 574 ? -45.336 -19.207 -22.625 1.00 28.36 574 ALA A C 1
ATOM 4277 O O . ALA A 1 574 ? -44.162 -19.045 -22.285 1.00 28.36 574 ALA A O 1
ATOM 4278 N N . PRO A 1 575 ? -46.242 -19.684 -21.742 1.00 38.03 575 PRO A N 1
ATOM 4279 C CA . PRO A 1 575 ? -45.900 -20.013 -20.358 1.00 38.03 575 PRO A CA 1
ATOM 4280 C C . PRO A 1 575 ? -45.357 -21.447 -20.171 1.00 38.03 575 PRO A C 1
ATOM 4282 O O . PRO A 1 575 ? -46.022 -22.429 -20.481 1.00 38.03 575 PRO A O 1
ATOM 4285 N N . ALA A 1 576 ? -44.174 -21.540 -19.556 1.00 44.88 576 ALA A N 1
ATOM 4286 C CA . ALA A 1 576 ? -43.686 -22.641 -18.706 1.00 44.88 576 ALA A CA 1
ATOM 4287 C C . ALA A 1 576 ? -43.927 -24.110 -19.150 1.00 44.88 576 ALA A C 1
ATOM 4289 O O . ALA A 1 576 ? -44.787 -24.798 -18.600 1.00 44.88 576 ALA A O 1
ATOM 4290 N N . ALA A 1 577 ? -43.051 -24.647 -20.013 1.00 38.62 577 ALA A N 1
ATOM 4291 C CA . ALA A 1 577 ? -43.034 -26.078 -20.372 1.00 38.62 577 ALA A CA 1
ATOM 4292 C C . ALA A 1 577 ? -41.940 -26.937 -19.682 1.00 38.62 577 ALA A C 1
ATOM 4294 O O . ALA A 1 577 ? -42.120 -28.145 -19.569 1.00 38.62 577 ALA A O 1
ATOM 4295 N N . ASP A 1 578 ? -40.829 -26.360 -19.188 1.00 38.38 578 ASP A N 1
ATOM 4296 C CA . ASP A 1 578 ? -39.677 -27.136 -18.651 1.00 38.38 578 ASP A CA 1
ATOM 4297 C C . ASP A 1 578 ? -39.432 -26.962 -17.132 1.00 38.38 578 ASP A C 1
ATOM 4299 O O . ASP A 1 578 ? -38.426 -27.398 -16.574 1.00 38.38 578 ASP A O 1
ATOM 4303 N N . ALA A 1 579 ? -40.386 -26.371 -16.402 1.00 44.03 579 ALA A N 1
ATOM 4304 C CA . ALA A 1 579 ? -40.304 -26.190 -14.943 1.00 44.03 579 ALA A CA 1
ATOM 4305 C C . ALA A 1 579 ? -40.468 -27.501 -14.128 1.00 44.03 579 ALA A C 1
ATOM 4307 O O . ALA A 1 579 ? -40.476 -27.481 -12.893 1.00 44.03 579 ALA A O 1
ATOM 4308 N N . ALA A 1 580 ? -40.629 -28.643 -14.804 1.00 47.22 580 ALA A N 1
ATOM 4309 C CA . ALA A 1 580 ? -41.186 -29.878 -14.251 1.00 47.22 580 ALA A CA 1
ATOM 4310 C C . ALA A 1 580 ? -40.160 -30.890 -13.695 1.00 47.22 580 ALA A C 1
ATOM 4312 O O . ALA A 1 580 ? -40.558 -31.946 -13.208 1.00 47.22 580 ALA A O 1
ATOM 4313 N N . ARG A 1 581 ? -38.849 -30.598 -13.729 1.00 47.31 581 ARG A N 1
ATOM 4314 C CA . ARG A 1 581 ? -37.796 -31.567 -13.339 1.00 47.31 581 ARG A CA 1
ATOM 4315 C C . ARG A 1 581 ? -37.289 -31.454 -11.892 1.00 47.31 581 ARG A C 1
ATOM 4317 O O . ARG A 1 581 ? -36.462 -32.261 -11.482 1.00 47.31 581 ARG A O 1
ATOM 4324 N N . ASN A 1 582 ? -37.792 -30.505 -11.090 1.00 51.41 582 ASN A N 1
ATOM 4325 C CA . ASN A 1 582 ? -37.527 -30.465 -9.642 1.00 51.41 582 ASN A CA 1
ATOM 4326 C C . ASN A 1 582 ? -38.788 -30.116 -8.825 1.00 51.41 582 ASN A C 1
ATOM 4328 O O . ASN A 1 582 ? -39.176 -28.953 -8.649 1.00 51.41 582 ASN A O 1
ATOM 4332 N N . SER A 1 583 ? -39.420 -31.170 -8.309 1.00 59.53 583 SER A N 1
ATOM 4333 C CA . SER A 1 583 ? -40.691 -31.168 -7.578 1.00 59.53 583 SER A CA 1
ATOM 4334 C C . SER A 1 583 ? -40.534 -31.191 -6.047 1.00 59.53 583 SER A C 1
ATOM 4336 O O . SER A 1 583 ? -41.497 -31.473 -5.336 1.00 59.53 583 SER A O 1
ATOM 4338 N N . SER A 1 584 ? -39.345 -30.875 -5.511 1.00 76.31 584 SER A N 1
ATOM 4339 C CA . SER A 1 584 ? -39.067 -30.924 -4.066 1.00 76.31 584 SER A CA 1
ATOM 4340 C C . SER A 1 584 ? -39.900 -29.912 -3.257 1.00 76.31 584 SER A C 1
ATOM 4342 O O . SER A 1 584 ? -39.515 -28.760 -3.038 1.00 76.31 584 SER A O 1
ATOM 4344 N N . GLN A 1 585 ? -41.072 -30.355 -2.789 1.00 80.12 585 GLN A N 1
ATOM 4345 C CA . GLN A 1 585 ? -42.003 -29.556 -1.983 1.00 80.12 585 GLN A CA 1
ATOM 4346 C C . GLN A 1 585 ? -41.381 -29.127 -0.641 1.00 80.12 585 GLN A C 1
ATOM 4348 O O . GLN A 1 585 ? -41.669 -28.037 -0.147 1.00 80.12 585 GLN A O 1
ATOM 4353 N N . SER A 1 586 ? -40.511 -29.960 -0.060 1.00 83.00 586 SER A N 1
ATOM 4354 C CA . SER A 1 586 ? -39.766 -29.641 1.162 1.00 83.00 586 SER A CA 1
ATOM 4355 C C . SER A 1 586 ? -38.771 -28.502 0.938 1.00 83.00 586 SER A C 1
ATOM 4357 O O . SER A 1 586 ? -38.761 -27.564 1.730 1.00 83.00 586 SER A O 1
ATOM 4359 N N . LEU A 1 587 ? -38.002 -28.525 -0.159 1.00 82.19 587 LEU A N 1
ATOM 4360 C CA . LEU A 1 587 ? -37.079 -27.438 -0.502 1.00 82.19 587 LEU A CA 1
ATOM 4361 C C . LEU A 1 587 ? -37.830 -26.128 -0.765 1.00 82.19 587 LEU A C 1
ATOM 4363 O O . LEU A 1 587 ? -37.458 -25.098 -0.212 1.00 82.19 587 LEU A O 1
ATOM 4367 N N . ARG A 1 588 ? -38.925 -26.162 -1.539 1.00 83.25 588 ARG A N 1
ATOM 4368 C CA . ARG A 1 588 ? -39.743 -24.962 -1.801 1.00 83.25 588 ARG A CA 1
ATOM 4369 C C . ARG A 1 588 ? -40.273 -24.349 -0.499 1.00 83.25 588 ARG A C 1
ATOM 4371 O O . ARG A 1 588 ? -40.096 -23.157 -0.284 1.00 83.25 588 ARG A O 1
ATOM 4378 N N . ARG A 1 589 ? -40.811 -25.166 0.417 1.00 90.12 589 ARG A N 1
ATOM 4379 C CA . ARG A 1 589 ? -41.246 -24.710 1.752 1.00 90.12 589 ARG A CA 1
ATOM 4380 C C . ARG A 1 589 ? -40.089 -24.197 2.622 1.00 90.12 589 ARG A C 1
ATOM 4382 O O . ARG A 1 589 ? -40.280 -23.238 3.361 1.00 90.12 589 ARG A O 1
ATOM 4389 N N . ALA A 1 590 ? -38.896 -24.785 2.532 1.00 89.12 590 ALA A N 1
ATOM 4390 C CA . ALA A 1 590 ? -37.710 -24.287 3.235 1.00 89.12 590 ALA A CA 1
ATOM 4391 C C . ALA A 1 590 ? -37.254 -22.910 2.713 1.00 89.12 590 ALA A C 1
ATOM 4393 O O . ALA A 1 590 ? -36.885 -22.052 3.511 1.00 89.12 590 ALA A O 1
ATOM 4394 N N . LEU A 1 591 ? -37.350 -22.658 1.403 1.00 88.44 591 LEU A N 1
ATOM 4395 C CA . LEU A 1 591 ? -37.098 -21.334 0.820 1.00 88.44 591 LEU A CA 1
ATOM 4396 C C . LEU A 1 591 ? -38.154 -20.307 1.268 1.00 88.44 591 LEU A C 1
ATOM 4398 O O . LEU A 1 591 ? -37.789 -19.198 1.649 1.00 88.44 591 LEU A O 1
ATOM 4402 N N . THR A 1 592 ? -39.437 -20.688 1.342 1.00 89.12 592 THR A N 1
ATOM 4403 C CA . THR A 1 592 ? -40.500 -19.829 1.903 1.00 89.12 592 THR A CA 1
ATOM 4404 C C . THR A 1 592 ? -40.237 -19.442 3.366 1.00 89.12 592 THR A C 1
ATOM 4406 O O . THR A 1 592 ? -40.515 -18.309 3.746 1.00 89.12 592 THR A O 1
ATOM 4409 N N . ILE A 1 593 ? -39.648 -20.325 4.188 1.00 92.38 593 ILE A N 1
ATOM 4410 C CA . ILE A 1 593 ? -39.223 -19.972 5.560 1.00 92.38 593 ILE A CA 1
ATOM 4411 C C . ILE A 1 593 ? -38.168 -18.860 5.539 1.00 92.38 593 ILE A C 1
ATOM 4413 O O . ILE A 1 593 ? -38.253 -17.929 6.337 1.00 92.38 593 ILE A O 1
ATOM 4417 N N . LEU A 1 594 ? -37.175 -18.944 4.648 1.00 90.75 594 LEU A N 1
ATOM 4418 C CA . LEU A 1 594 ? -36.117 -17.933 4.554 1.00 90.75 594 LEU A CA 1
ATOM 4419 C C . LEU A 1 594 ? -36.667 -16.578 4.096 1.00 90.75 594 LEU A C 1
ATOM 4421 O O . LEU A 1 594 ? -36.289 -15.556 4.662 1.00 90.75 594 LEU A O 1
ATOM 4425 N N . ASP A 1 595 ? -37.594 -16.560 3.138 1.00 84.50 595 ASP A N 1
ATOM 4426 C CA . ASP A 1 595 ? -38.204 -15.315 2.664 1.00 84.50 595 ASP A CA 1
ATOM 4427 C C . ASP A 1 595 ? -39.178 -14.693 3.685 1.00 84.50 595 ASP A C 1
ATOM 4429 O O . ASP A 1 595 ? -39.173 -13.481 3.902 1.00 84.50 595 ASP A O 1
ATOM 4433 N N . ALA A 1 596 ? -39.941 -15.506 4.421 1.00 87.12 596 ALA A N 1
ATOM 4434 C CA . ALA A 1 596 ? -40.749 -15.023 5.543 1.00 87.12 596 ALA A CA 1
ATOM 4435 C C . ALA A 1 596 ? -39.872 -14.404 6.652 1.00 87.12 596 ALA A C 1
ATOM 4437 O O . ALA A 1 596 ? -40.168 -13.331 7.177 1.00 87.12 596 ALA A O 1
ATOM 4438 N N . LEU A 1 597 ? -38.739 -15.042 6.967 1.00 88.56 597 LEU A N 1
ATOM 4439 C CA . LEU A 1 597 ? -37.758 -14.527 7.928 1.00 88.56 597 LEU A CA 1
ATOM 4440 C C . LEU A 1 597 ? -36.949 -13.324 7.409 1.00 88.56 597 LEU A C 1
ATOM 4442 O O . LEU A 1 597 ? -36.362 -12.618 8.228 1.00 88.56 597 LEU A O 1
ATOM 4446 N N . ARG A 1 598 ? -36.925 -13.070 6.092 1.00 82.81 598 ARG A N 1
ATOM 4447 C CA . ARG A 1 598 ? -36.366 -11.850 5.484 1.00 82.81 598 ARG A CA 1
ATOM 4448 C C . ARG A 1 598 ? -37.274 -10.645 5.731 1.00 82.81 598 ARG A C 1
ATOM 4450 O O . ARG A 1 598 ? -36.772 -9.602 6.134 1.00 82.81 598 ARG A O 1
ATOM 4457 N N . HIS A 1 599 ? -38.586 -10.792 5.540 1.00 75.38 599 HIS A N 1
ATOM 4458 C CA . HIS A 1 599 ? -39.548 -9.711 5.788 1.00 75.38 599 HIS A CA 1
ATOM 4459 C C . HIS A 1 599 ? -39.596 -9.308 7.275 1.00 75.38 599 HIS A C 1
ATOM 4461 O O . HIS A 1 599 ? -39.550 -8.127 7.601 1.00 75.38 599 HIS A O 1
ATOM 4467 N N . ASP A 1 600 ? -39.605 -10.285 8.187 1.00 79.31 600 ASP A N 1
ATOM 4468 C CA . ASP A 1 600 ? -39.698 -10.062 9.640 1.00 79.31 600 ASP A CA 1
ATOM 4469 C C . ASP A 1 600 ? -38.332 -9.996 10.366 1.00 79.31 600 ASP A C 1
ATOM 4471 O O . ASP A 1 600 ? -38.245 -10.204 11.583 1.00 79.31 600 ASP A O 1
ATOM 4475 N N . ALA A 1 601 ? -37.244 -9.709 9.638 1.00 71.62 601 ALA A N 1
ATOM 4476 C CA . ALA A 1 601 ? -35.857 -9.918 10.081 1.00 71.62 601 ALA A CA 1
ATOM 4477 C C . ALA A 1 601 ? -35.485 -9.293 11.442 1.00 71.62 601 ALA A C 1
ATOM 4479 O O . ALA A 1 601 ? -34.672 -9.864 12.173 1.00 71.62 601 ALA A O 1
ATOM 4480 N N . ALA A 1 602 ? -36.085 -8.155 11.810 1.00 67.81 602 ALA A N 1
ATOM 4481 C CA . ALA A 1 602 ? -35.799 -7.460 13.068 1.00 67.81 602 ALA A CA 1
ATOM 4482 C C . ALA A 1 602 ? -36.399 -8.144 14.316 1.00 67.81 602 ALA A C 1
ATOM 4484 O O . ALA A 1 602 ? -35.779 -8.110 15.380 1.00 67.81 602 ALA A O 1
ATOM 4485 N N . ARG A 1 603 ? -37.582 -8.775 14.210 1.00 84.25 603 ARG A N 1
ATOM 4486 C CA . ARG A 1 603 ? -38.261 -9.440 15.349 1.00 84.25 603 ARG A CA 1
ATOM 4487 C C . ARG A 1 603 ? -38.175 -10.967 15.311 1.00 84.25 603 ARG A C 1
ATOM 4489 O O . ARG A 1 603 ? -38.167 -11.609 16.364 1.00 84.25 603 ARG A O 1
ATOM 4496 N N . GLY A 1 604 ? -38.099 -11.543 14.112 1.00 86.81 604 GLY A N 1
ATOM 4497 C CA . GLY A 1 604 ? -38.152 -12.981 13.877 1.00 86.81 604 GLY A CA 1
ATOM 4498 C C . GLY A 1 604 ? -39.536 -13.599 14.091 1.00 86.81 604 GLY A C 1
ATOM 4499 O O . GLY A 1 604 ? -40.364 -13.089 14.845 1.00 86.81 604 GLY A O 1
ATOM 4500 N N . LEU A 1 605 ? -39.784 -14.747 13.465 1.00 92.56 605 LEU A N 1
ATOM 4501 C CA . LEU A 1 605 ? -41.070 -15.449 13.504 1.00 92.56 605 LEU A CA 1
ATOM 4502 C C . LEU A 1 605 ? -41.051 -16.619 14.494 1.00 92.56 605 LEU A C 1
ATOM 4504 O O . LEU A 1 605 ? -40.052 -17.321 14.638 1.00 92.56 605 LEU A O 1
ATOM 4508 N N . SER A 1 606 ? -42.152 -16.851 15.204 1.00 94.00 606 SER A N 1
ATOM 4509 C CA . SER A 1 606 ? -42.332 -18.046 16.034 1.00 94.00 606 SER A CA 1
ATOM 4510 C C . SER A 1 606 ? -42.662 -19.283 15.188 1.00 94.00 606 SER A C 1
ATOM 4512 O O . SER A 1 606 ? -42.992 -19.194 14.008 1.00 94.00 606 SER A O 1
ATOM 4514 N N . LEU A 1 607 ? -42.631 -20.464 15.817 1.00 93.00 607 LEU A N 1
ATOM 4515 C CA . LEU A 1 607 ? -43.068 -21.716 15.185 1.00 93.00 607 LEU A CA 1
ATOM 4516 C C . LEU A 1 607 ? -44.568 -21.718 14.821 1.00 93.00 607 LEU A C 1
ATOM 4518 O O . LEU A 1 607 ? -44.991 -22.557 14.033 1.00 93.00 607 LEU A O 1
ATOM 4522 N N . VAL A 1 608 ? -45.368 -20.822 15.414 1.00 93.44 608 VAL A N 1
ATOM 4523 C CA . VAL A 1 608 ? -46.789 -20.654 15.073 1.00 93.44 608 VAL A CA 1
ATOM 4524 C C . VAL A 1 608 ? -46.902 -19.818 13.803 1.00 93.44 608 VAL A C 1
ATOM 4526 O O . VAL A 1 608 ? -47.351 -20.338 12.794 1.00 93.44 608 VAL A O 1
ATOM 4529 N N . GLU A 1 609 ? -46.339 -18.609 13.801 1.00 92.00 609 GLU A N 1
ATOM 4530 C CA . GLU A 1 609 ? -46.379 -17.710 12.636 1.00 92.00 609 GLU A CA 1
ATOM 4531 C C . GLU A 1 609 ? -45.775 -18.364 11.372 1.00 92.00 609 GLU A C 1
ATOM 4533 O O . GLU A 1 609 ? -46.317 -18.221 10.281 1.00 92.00 609 GLU A O 1
ATOM 4538 N N . LEU A 1 610 ? -44.705 -19.164 11.505 1.00 92.44 610 LEU A N 1
ATOM 4539 C CA . LEU A 1 610 ? -44.145 -19.941 10.386 1.00 92.44 610 LEU A CA 1
ATOM 4540 C C . LEU A 1 610 ? -45.025 -21.123 9.933 1.00 92.44 610 LEU A C 1
ATOM 4542 O O . LEU A 1 610 ? -44.916 -21.549 8.786 1.00 92.44 610 LEU A O 1
ATOM 4546 N N . ALA A 1 611 ? -45.867 -21.682 10.805 1.00 92.81 611 ALA A N 1
ATOM 4547 C CA . ALA A 1 611 ? -46.848 -22.710 10.439 1.00 92.81 611 ALA A CA 1
ATOM 4548 C C . ALA A 1 611 ? -48.021 -22.115 9.661 1.00 92.81 611 ALA A C 1
ATOM 4550 O O . ALA A 1 611 ? -48.450 -22.704 8.665 1.00 92.81 611 ALA A O 1
ATOM 4551 N N . ASP A 1 612 ? -48.463 -20.929 10.071 1.00 91.12 612 ASP A N 1
ATOM 4552 C CA . ASP A 1 612 ? -49.549 -20.193 9.434 1.00 91.12 612 ASP A CA 1
ATOM 4553 C C . ASP A 1 612 ? -49.122 -19.724 8.027 1.00 91.12 612 ASP A C 1
ATOM 4555 O O . ASP A 1 612 ? -49.796 -20.036 7.046 1.00 91.12 612 ASP A O 1
ATOM 4559 N N . VAL A 1 613 ? -47.931 -19.118 7.893 1.00 87.88 613 VAL A N 1
ATOM 4560 C CA . VAL A 1 613 ? -47.335 -18.705 6.599 1.00 87.88 613 VAL A CA 1
ATOM 4561 C C . VAL A 1 613 ? -47.145 -19.873 5.615 1.00 87.88 613 VAL A C 1
ATOM 4563 O O . VAL A 1 613 ? -47.235 -19.685 4.404 1.00 87.88 613 VAL A O 1
ATOM 4566 N N . LEU A 1 614 ? -46.885 -21.089 6.105 1.00 87.75 614 LEU A N 1
ATOM 4567 C CA . LEU A 1 614 ? -46.686 -22.278 5.262 1.00 87.75 614 LEU A CA 1
ATOM 4568 C C . LEU A 1 614 ? -47.964 -23.085 4.985 1.00 87.75 614 LEU A C 1
ATOM 4570 O O . LEU A 1 614 ? -47.895 -24.071 4.238 1.00 87.75 614 LEU A O 1
ATOM 4574 N N . GLY A 1 615 ? -49.086 -22.753 5.635 1.00 88.88 615 GLY A N 1
ATOM 4575 C CA . GLY A 1 615 ? -50.281 -23.602 5.669 1.00 88.88 615 GLY A CA 1
ATOM 4576 C C . GLY A 1 615 ? -49.971 -25.031 6.141 1.00 88.88 615 GLY A C 1
ATOM 4577 O O . GLY A 1 615 ? -50.453 -26.000 5.552 1.00 88.88 615 GLY A O 1
ATOM 4578 N N . ALA A 1 616 ? -49.078 -25.192 7.126 1.00 90.12 616 ALA A N 1
ATOM 4579 C CA . ALA A 1 616 ? -48.469 -26.483 7.455 1.00 90.12 616 ALA A CA 1
ATOM 4580 C C . ALA A 1 616 ? -48.349 -26.729 8.963 1.00 90.12 616 ALA A C 1
ATOM 4582 O O . ALA A 1 616 ? -47.903 -25.875 9.719 1.00 90.12 616 ALA A O 1
ATOM 4583 N N . HIS A 1 617 ? -48.659 -27.952 9.406 1.00 92.19 617 HIS A N 1
ATOM 4584 C CA . HIS A 1 617 ? -48.594 -28.319 10.822 1.00 92.19 617 HIS A CA 1
ATOM 4585 C C . HIS A 1 617 ? -47.201 -28.082 11.446 1.00 92.19 617 HIS A C 1
ATOM 4587 O O . HIS A 1 617 ? -46.170 -28.353 10.827 1.00 92.19 617 HIS A O 1
ATOM 4593 N N . LYS A 1 618 ? -47.165 -27.650 12.715 1.00 89.00 618 LYS A N 1
ATOM 4594 C CA . LYS A 1 618 ? -45.951 -27.222 13.447 1.00 89.00 618 LYS A CA 1
ATOM 4595 C C . LYS A 1 618 ? -44.822 -28.270 13.446 1.00 89.00 618 LYS A C 1
ATOM 4597 O O . LYS A 1 618 ? -43.648 -27.912 13.371 1.00 89.00 618 LYS A O 1
ATOM 4602 N N . SER A 1 619 ? -45.155 -29.566 13.454 1.00 89.31 619 SER A N 1
ATOM 4603 C CA . SER A 1 619 ? -44.171 -30.662 13.349 1.00 89.31 619 SER A CA 1
ATOM 4604 C C . SER A 1 619 ? -43.528 -30.801 11.959 1.00 89.31 619 SER A C 1
ATOM 4606 O O . SER A 1 619 ? -42.451 -31.378 11.832 1.00 89.31 619 SER A O 1
ATOM 4608 N N . THR A 1 620 ? -44.142 -30.266 10.903 1.00 88.56 620 THR A N 1
ATOM 4609 C CA . THR A 1 620 ? -43.541 -30.151 9.565 1.00 88.56 620 THR A CA 1
ATOM 4610 C C . THR A 1 620 ? -42.603 -28.954 9.501 1.00 88.56 620 THR A C 1
ATOM 4612 O O . THR A 1 620 ? -41.469 -29.110 9.061 1.00 88.56 620 THR A O 1
ATOM 4615 N N . VAL A 1 621 ? -43.015 -27.799 10.030 1.00 91.38 621 VAL A N 1
ATOM 4616 C CA . VAL A 1 621 ? -42.160 -26.600 10.098 1.00 91.38 621 VAL A CA 1
ATOM 4617 C C . VAL A 1 621 ? -40.892 -26.864 10.909 1.00 91.38 621 VAL A C 1
ATOM 4619 O O . VAL A 1 621 ? -39.800 -26.551 10.454 1.00 91.38 621 VAL A O 1
ATOM 4622 N N . SER A 1 622 ? -41.013 -27.522 12.068 1.00 90.00 622 SER A N 1
ATOM 4623 C CA . SER A 1 622 ? -39.864 -27.887 12.911 1.00 90.00 622 SER A CA 1
ATOM 4624 C C . SER A 1 622 ? -38.839 -28.762 12.165 1.00 90.00 622 SER A C 1
ATOM 4626 O O . SER A 1 622 ? -37.635 -28.525 12.254 1.00 90.00 622 SER A O 1
ATOM 4628 N N . ARG A 1 623 ? -39.308 -29.717 11.344 1.00 90.25 623 ARG A N 1
ATOM 4629 C CA . ARG A 1 623 ? -38.445 -30.571 10.504 1.00 90.25 623 ARG A CA 1
ATOM 4630 C C . ARG A 1 623 ? -37.775 -29.822 9.350 1.00 90.25 623 ARG A C 1
ATOM 4632 O O . ARG A 1 623 ? -36.690 -30.218 8.947 1.00 90.25 623 ARG A O 1
ATOM 4639 N N . LEU A 1 624 ? -38.390 -28.758 8.828 1.00 92.94 624 LEU A N 1
ATOM 4640 C CA . LEU A 1 624 ? -37.780 -27.889 7.809 1.00 92.94 624 LEU A CA 1
ATOM 4641 C C . LEU A 1 624 ? -36.793 -26.883 8.425 1.00 92.94 624 LEU A C 1
ATOM 4643 O O . LEU A 1 624 ? -35.777 -26.565 7.816 1.00 92.94 624 LEU A O 1
ATOM 4647 N N . LEU A 1 625 ? -37.060 -26.416 9.648 1.00 93.38 625 LEU A N 1
ATOM 4648 C CA . LEU A 1 625 ? -36.175 -25.517 10.393 1.00 93.38 625 LEU A CA 1
ATOM 4649 C C . LEU A 1 625 ? -34.885 -26.199 10.858 1.00 93.38 625 LEU A C 1
ATOM 4651 O O . LEU A 1 625 ? -33.850 -25.541 10.888 1.00 93.38 625 LEU A O 1
ATOM 4655 N N . ALA A 1 626 ? -34.925 -27.489 11.207 1.00 91.38 626 ALA A N 1
ATOM 4656 C CA . ALA A 1 626 ? -33.758 -28.230 11.691 1.00 91.38 626 ALA A CA 1
ATOM 4657 C C . ALA A 1 626 ? -32.526 -28.131 10.755 1.00 91.38 626 ALA A C 1
ATOM 4659 O O . ALA A 1 626 ? -31.519 -27.576 11.203 1.00 91.38 626 ALA A O 1
ATOM 4660 N N . PRO A 1 627 ? -32.585 -28.533 9.465 1.00 91.25 627 PRO A N 1
ATOM 4661 C CA . PRO A 1 627 ? -31.440 -28.406 8.561 1.00 91.25 627 PRO A CA 1
ATOM 4662 C C . PRO A 1 627 ? -31.074 -26.941 8.281 1.00 91.25 627 PRO A C 1
ATOM 4664 O O . PRO A 1 627 ? -29.897 -26.614 8.170 1.00 91.25 627 PRO A O 1
ATOM 4667 N N . LEU A 1 628 ? -32.050 -26.023 8.227 1.00 93.69 628 LEU A N 1
ATOM 4668 C CA . LEU A 1 628 ? -31.772 -24.591 8.046 1.00 93.69 628 LEU A CA 1
ATOM 4669 C C . LEU A 1 628 ? -30.982 -23.990 9.223 1.00 93.69 628 LEU A C 1
ATOM 4671 O O . LEU A 1 628 ? -30.176 -23.084 9.014 1.00 93.69 628 LEU A O 1
ATOM 4675 N N . VAL A 1 629 ? -31.184 -24.487 10.447 1.00 92.38 629 VAL A N 1
ATOM 4676 C CA . VAL A 1 629 ? -30.394 -24.112 11.632 1.00 92.38 629 VAL A CA 1
ATOM 4677 C C . VAL A 1 629 ? -29.024 -24.798 11.632 1.00 92.38 629 VAL A C 1
ATOM 4679 O O . VAL A 1 629 ? -28.021 -24.162 11.964 1.00 92.38 629 VAL A O 1
ATOM 4682 N N . GLU A 1 630 ? -28.957 -26.054 11.191 1.00 90.69 630 GLU A N 1
ATOM 4683 C CA . GLU A 1 630 ? -27.720 -26.828 11.040 1.00 90.69 630 GLU A CA 1
ATOM 4684 C C . GLU A 1 630 ? -26.727 -26.155 10.076 1.00 90.69 630 GLU A C 1
ATOM 4686 O O . GLU A 1 630 ? -25.598 -25.878 10.471 1.00 90.69 630 GLU A O 1
ATOM 4691 N N . VAL A 1 631 ? -27.162 -25.746 8.874 1.00 85.81 631 VAL A N 1
ATOM 4692 C CA . VAL A 1 631 ? -26.325 -24.959 7.934 1.00 85.81 631 VAL A CA 1
ATOM 4693 C C . VAL A 1 631 ? -26.239 -23.457 8.280 1.00 85.81 631 VAL A C 1
ATOM 4695 O O . VAL A 1 631 ? -25.608 -22.664 7.571 1.00 85.81 631 VAL A O 1
ATOM 4698 N N . HIS A 1 632 ? -26.856 -23.059 9.396 1.00 89.62 632 HIS A N 1
ATOM 4699 C CA . HIS A 1 632 ? -26.909 -21.703 9.955 1.00 89.62 632 HIS A CA 1
ATOM 4700 C C . HIS A 1 632 ? -27.603 -20.649 9.074 1.00 89.62 632 HIS A C 1
ATOM 4702 O O . HIS A 1 632 ? -27.390 -19.456 9.288 1.00 89.62 632 HIS A O 1
ATOM 4708 N N . LEU A 1 633 ? -28.434 -21.038 8.103 1.00 90.81 633 LEU A N 1
ATOM 4709 C CA . LEU A 1 633 ? -29.292 -20.106 7.351 1.00 90.81 633 LEU A CA 1
ATOM 4710 C C . LEU A 1 633 ? -30.403 -19.516 8.235 1.00 90.81 633 LEU A C 1
ATOM 4712 O O . LEU A 1 633 ? -30.829 -18.382 8.034 1.00 90.81 633 LEU A O 1
ATOM 4716 N N . VAL A 1 634 ? -30.820 -20.251 9.265 1.00 94.44 634 VAL A N 1
ATOM 4717 C CA . VAL A 1 634 ? -31.733 -19.802 10.321 1.00 94.44 634 VAL A CA 1
ATOM 4718 C C . VAL A 1 634 ? -31.034 -19.924 11.676 1.00 94.44 634 VAL A C 1
ATOM 4720 O O . VAL A 1 634 ? -30.124 -20.729 11.861 1.00 94.44 634 VAL A O 1
ATOM 4723 N N . ARG A 1 635 ? -31.449 -19.126 12.659 1.00 92.62 635 ARG A N 1
ATOM 4724 C CA . ARG A 1 635 ? -31.024 -19.244 14.057 1.00 92.62 635 ARG A CA 1
ATOM 4725 C C . ARG A 1 635 ? -32.213 -19.012 14.983 1.00 92.62 635 ARG A C 1
ATOM 4727 O O . ARG A 1 635 ? -33.033 -18.131 14.738 1.00 92.62 635 ARG A O 1
ATOM 4734 N N . ARG A 1 636 ? -32.289 -19.767 16.080 1.00 92.19 636 ARG A N 1
ATOM 4735 C CA . ARG A 1 636 ? -33.274 -19.526 17.143 1.00 92.19 636 ARG A CA 1
ATOM 4736 C C . ARG A 1 636 ? -32.759 -18.463 18.122 1.00 92.19 636 ARG A C 1
ATOM 4738 O O . ARG A 1 636 ? -31.586 -18.478 18.498 1.00 92.19 636 ARG A O 1
ATOM 4745 N N . THR A 1 637 ? -33.612 -17.526 18.518 1.00 85.94 637 THR A N 1
ATOM 4746 C CA . THR A 1 637 ? -33.314 -16.504 19.531 1.00 85.94 637 THR A CA 1
ATOM 4747 C C . THR A 1 637 ? -33.536 -17.064 20.945 1.00 85.94 637 THR A C 1
ATOM 4749 O O . THR A 1 637 ? -34.243 -18.064 21.097 1.00 85.94 637 THR A O 1
ATOM 4752 N N . PRO A 1 638 ? -32.990 -16.432 22.005 1.00 79.25 638 PRO A N 1
ATOM 4753 C CA . PRO A 1 638 ? -33.273 -16.835 23.388 1.00 79.25 638 PRO A CA 1
ATOM 4754 C C . PRO A 1 638 ? -34.771 -16.804 23.735 1.00 79.25 638 PRO A C 1
ATOM 4756 O O . PRO A 1 638 ? -35.244 -17.655 24.477 1.00 79.25 638 PRO A O 1
ATOM 4759 N N . GLY A 1 639 ? -35.536 -15.886 23.128 1.00 82.25 639 GLY A N 1
ATOM 4760 C CA . GLY A 1 639 ? -37.001 -15.819 23.225 1.00 82.25 639 GLY A CA 1
ATOM 4761 C C . GLY A 1 639 ? -37.750 -16.850 22.366 1.00 82.25 639 GLY A C 1
ATOM 4762 O O . GLY A 1 639 ? -38.939 -16.690 22.111 1.00 82.25 639 GLY A O 1
ATOM 4763 N N . GLY A 1 640 ? -37.072 -17.876 21.847 1.00 86.19 640 GLY A N 1
ATOM 4764 C CA . GLY A 1 640 ? -37.683 -19.013 21.154 1.00 86.19 640 GLY A CA 1
ATOM 4765 C C . GLY A 1 640 ? -38.152 -18.772 19.712 1.00 86.19 640 GLY A C 1
ATOM 4766 O O . GLY A 1 640 ? -38.472 -19.762 19.046 1.00 86.19 640 GLY A O 1
ATOM 4767 N N . ARG A 1 641 ? -38.159 -17.518 19.231 1.00 93.06 641 ARG A N 1
ATOM 4768 C CA . ARG A 1 641 ? -38.401 -17.121 17.826 1.00 93.06 641 ARG A CA 1
ATOM 4769 C C . ARG A 1 641 ? -37.239 -17.544 16.917 1.00 93.06 641 ARG A C 1
ATOM 4771 O O . ARG A 1 641 ? -36.139 -17.813 17.391 1.00 93.06 641 ARG A O 1
ATOM 4778 N N . PHE A 1 642 ? -37.471 -17.574 15.613 1.00 94.19 642 PHE A N 1
ATOM 4779 C CA . PHE A 1 642 ? -36.479 -17.836 14.573 1.00 94.19 642 PHE A CA 1
ATOM 4780 C C . PHE A 1 642 ? -36.168 -16.545 13.812 1.00 94.19 642 PHE A C 1
ATOM 4782 O O . PHE A 1 642 ? -37.055 -15.731 13.583 1.00 94.19 642 PHE A O 1
ATOM 4789 N N . VAL A 1 643 ? -34.907 -16.358 13.437 1.00 92.19 643 VAL A N 1
ATOM 4790 C CA . VAL A 1 643 ? -34.385 -15.250 12.617 1.00 92.19 643 VAL A CA 1
ATOM 4791 C C . VAL A 1 643 ? -33.428 -15.821 11.574 1.00 92.19 643 VAL A C 1
ATOM 4793 O O . VAL A 1 643 ? -32.988 -16.965 11.712 1.00 92.19 643 VAL A O 1
ATOM 4796 N N . LEU A 1 644 ? -33.049 -15.040 10.562 1.00 91.44 644 LEU A N 1
ATOM 4797 C CA . LEU A 1 644 ? -31.950 -15.433 9.677 1.00 91.44 644 LEU A CA 1
ATOM 4798 C C . LEU A 1 644 ? -30.646 -15.620 10.479 1.00 91.44 644 LEU A C 1
ATOM 4800 O O . LEU A 1 644 ? -30.363 -14.904 11.445 1.00 91.44 644 LEU A O 1
ATOM 4804 N N . GLY A 1 645 ? -29.877 -16.643 10.115 1.00 85.69 645 GLY A N 1
ATOM 4805 C CA . GLY A 1 645 ? -28.604 -16.988 10.744 1.00 85.69 645 GLY A CA 1
ATOM 4806 C C . GLY A 1 645 ? -27.399 -16.527 9.921 1.00 85.69 645 GLY A C 1
ATOM 4807 O O . GLY A 1 645 ? -27.525 -16.101 8.778 1.00 85.69 645 GLY A O 1
ATOM 4808 N N . ALA A 1 646 ? -26.192 -16.641 10.485 1.00 80.25 646 ALA A N 1
ATOM 4809 C CA . ALA A 1 646 ? -24.959 -16.171 9.839 1.00 80.25 646 ALA A CA 1
ATOM 4810 C C . ALA A 1 646 ? -24.636 -16.867 8.495 1.00 80.25 646 ALA A C 1
ATOM 4812 O O . ALA A 1 646 ? -23.797 -16.388 7.737 1.00 80.25 646 ALA A O 1
ATOM 4813 N N . GLY A 1 647 ? -25.305 -17.978 8.176 1.00 76.69 647 GLY A N 1
ATOM 4814 C CA . GLY A 1 647 ? -25.251 -18.628 6.873 1.00 76.69 647 GLY A CA 1
ATOM 4815 C C . GLY A 1 647 ? -25.767 -17.751 5.732 1.00 76.69 647 GLY A C 1
ATOM 4816 O O . GLY A 1 647 ? -25.152 -17.764 4.670 1.00 76.69 647 GLY A O 1
ATOM 4817 N N . THR A 1 648 ? -26.824 -16.952 5.935 1.00 81.88 648 THR A N 1
ATOM 4818 C CA . THR A 1 648 ? -27.336 -16.074 4.864 1.00 81.88 648 THR A CA 1
ATOM 4819 C C . THR A 1 648 ? -26.363 -14.945 4.560 1.00 81.88 648 THR A C 1
ATOM 4821 O O . THR A 1 648 ? -26.144 -14.646 3.393 1.00 81.88 648 THR A O 1
ATOM 4824 N N . LEU A 1 649 ? -25.693 -14.396 5.581 1.00 71.12 649 LEU A N 1
ATOM 4825 C CA . LEU A 1 649 ? -24.616 -13.422 5.394 1.00 71.12 649 LEU A CA 1
ATOM 4826 C C . LEU A 1 649 ? -23.455 -14.006 4.574 1.00 71.12 649 LEU A C 1
ATOM 4828 O O . LEU A 1 649 ? -22.919 -13.306 3.726 1.00 71.12 649 LEU A O 1
ATOM 4832 N N . ARG A 1 650 ? -23.089 -15.284 4.771 1.00 70.88 650 ARG A N 1
ATOM 4833 C CA . ARG A 1 650 ? -22.050 -15.944 3.952 1.00 70.88 650 ARG A CA 1
ATOM 4834 C C . ARG A 1 650 ? -22.457 -16.058 2.479 1.00 70.88 650 ARG A C 1
ATOM 4836 O O . ARG A 1 650 ? -21.624 -15.808 1.617 1.00 70.88 650 ARG A O 1
ATOM 4843 N N . LEU A 1 651 ? -23.715 -16.405 2.194 1.00 71.75 651 LEU A N 1
ATOM 4844 C CA . LEU A 1 651 ? -24.225 -16.468 0.817 1.00 71.75 651 LEU A CA 1
ATOM 4845 C C . LEU A 1 651 ? -24.344 -15.074 0.182 1.00 71.75 651 LEU A C 1
ATOM 4847 O O . LEU A 1 651 ? -23.936 -14.892 -0.958 1.00 71.75 651 LEU A O 1
ATOM 4851 N N . GLY A 1 652 ? -24.843 -14.085 0.930 1.00 64.50 652 GLY A N 1
ATOM 4852 C CA . GLY A 1 652 ? -24.935 -12.696 0.476 1.00 64.50 652 GLY A CA 1
ATOM 4853 C C . GLY A 1 652 ? -23.563 -12.082 0.194 1.00 64.50 652 GLY A C 1
ATOM 4854 O O . GLY A 1 652 ? -23.380 -11.468 -0.847 1.00 64.50 652 GLY A O 1
ATOM 4855 N N . GLN A 1 653 ? -22.572 -12.312 1.062 1.00 63.50 653 GLN A N 1
ATOM 4856 C CA . GLN A 1 653 ? -21.184 -11.905 0.811 1.00 63.50 653 GLN A CA 1
ATOM 4857 C C . GLN A 1 653 ? -20.625 -12.575 -0.448 1.00 63.50 653 GLN A C 1
ATOM 4859 O O . GLN A 1 653 ? -20.110 -11.872 -1.302 1.00 63.50 653 GLN A O 1
ATOM 4864 N N . ALA A 1 654 ? -20.796 -13.890 -0.621 1.00 64.62 654 ALA A N 1
ATOM 4865 C CA . ALA A 1 654 ? -20.313 -14.593 -1.812 1.00 64.62 654 ALA A CA 1
ATOM 4866 C C . ALA A 1 654 ? -20.973 -14.119 -3.126 1.00 64.62 654 ALA A C 1
ATOM 4868 O O . ALA A 1 654 ? -20.335 -14.174 -4.172 1.00 64.62 654 ALA A O 1
ATOM 4869 N N . TYR A 1 655 ? -22.223 -13.640 -3.078 1.00 64.19 655 TYR A N 1
ATOM 4870 C CA . TYR A 1 655 ? -22.884 -12.984 -4.212 1.00 64.19 655 TYR A CA 1
ATOM 4871 C C . TYR A 1 655 ? -22.306 -11.584 -4.474 1.00 64.19 655 TYR A C 1
ATOM 4873 O O . TYR A 1 655 ? -21.887 -11.289 -5.590 1.00 64.19 655 TYR A O 1
ATOM 4881 N N . LEU A 1 656 ? -22.219 -10.745 -3.436 1.00 57.62 656 LEU A N 1
ATOM 4882 C CA . LEU A 1 656 ? -21.690 -9.379 -3.525 1.00 57.62 656 LEU A CA 1
ATOM 4883 C C . LEU A 1 656 ? -20.202 -9.341 -3.928 1.00 57.62 656 LEU A C 1
ATOM 4885 O O . LEU A 1 656 ? -19.786 -8.423 -4.624 1.00 57.62 656 LEU A O 1
ATOM 4889 N N . GLU A 1 657 ? -19.409 -10.351 -3.554 1.00 56.50 657 GLU A N 1
ATOM 4890 C CA . GLU A 1 657 ? -18.005 -10.519 -3.970 1.00 56.50 657 GLU A CA 1
ATOM 4891 C C . GLU A 1 657 ? -17.836 -10.746 -5.489 1.00 56.50 657 GLU A C 1
ATOM 4893 O O . GLU A 1 657 ? -16.728 -10.585 -5.996 1.00 56.50 657 GLU A O 1
ATOM 4898 N N . GLY A 1 658 ? -18.904 -11.103 -6.215 1.00 57.44 658 GLY A N 1
ATOM 4899 C CA . GLY A 1 658 ? -18.916 -11.249 -7.678 1.00 57.44 658 GLY A CA 1
ATOM 4900 C C . GLY A 1 658 ? -19.744 -10.192 -8.421 1.00 57.44 658 GLY A C 1
ATOM 4901 O O . GLY A 1 658 ? -19.926 -10.315 -9.631 1.00 57.44 658 GLY A O 1
ATOM 4902 N N . LEU A 1 659 ? -20.279 -9.185 -7.721 1.00 67.25 659 LEU A N 1
ATOM 4903 C CA . LEU A 1 659 ? -21.275 -8.255 -8.257 1.00 67.25 659 LEU A CA 1
ATOM 4904 C C . LEU A 1 659 ? -20.640 -6.943 -8.751 1.00 67.25 659 LEU A C 1
ATOM 4906 O O . LEU A 1 659 ? -20.620 -5.937 -8.042 1.00 67.25 659 LEU A O 1
ATOM 4910 N N . ASP A 1 660 ? -20.142 -6.942 -9.988 1.00 81.00 660 ASP A N 1
ATOM 4911 C CA . ASP A 1 660 ? -19.680 -5.723 -10.664 1.00 81.00 660 ASP A CA 1
ATOM 4912 C C . ASP A 1 660 ? -20.828 -4.986 -11.378 1.00 81.00 660 ASP A C 1
ATOM 4914 O O . ASP A 1 660 ? -21.454 -5.511 -12.304 1.00 81.00 660 ASP A O 1
ATOM 4918 N N . LEU A 1 661 ? -21.036 -3.721 -10.995 1.00 86.50 661 LEU A N 1
ATOM 4919 C CA . LEU A 1 661 ? -21.996 -2.806 -11.614 1.00 86.50 661 LEU A CA 1
ATOM 4920 C C . LEU A 1 661 ? -21.794 -2.677 -13.129 1.00 86.50 661 LEU A C 1
ATOM 4922 O O . LEU A 1 661 ? -22.783 -2.617 -13.859 1.00 86.50 661 LEU A O 1
ATOM 4926 N N . ARG A 1 662 ? -20.549 -2.628 -13.623 1.00 88.06 662 ARG A N 1
ATOM 4927 C CA . ARG A 1 662 ? -20.301 -2.465 -15.062 1.00 88.06 662 ARG A CA 1
ATOM 4928 C C . ARG A 1 662 ? -20.731 -3.709 -15.836 1.00 88.06 662 ARG A C 1
ATOM 4930 O O . ARG A 1 662 ? -21.456 -3.584 -16.816 1.00 88.06 662 ARG A O 1
ATOM 4937 N N . THR A 1 663 ? -20.345 -4.890 -15.365 1.00 86.50 663 THR A N 1
ATOM 4938 C CA . THR A 1 663 ? -20.719 -6.188 -15.943 1.00 86.50 663 THR A CA 1
ATOM 4939 C C . THR A 1 663 ? -22.237 -6.391 -15.959 1.00 86.50 663 THR A C 1
ATOM 4941 O O . THR A 1 663 ? -22.776 -6.829 -16.972 1.00 86.50 663 THR A O 1
ATOM 4944 N N . VAL A 1 664 ? -22.951 -6.010 -14.891 1.00 90.00 664 VAL A N 1
ATOM 4945 C CA . VAL A 1 664 ? -24.427 -6.057 -14.849 1.00 90.00 664 VAL A CA 1
ATOM 4946 C C . VAL A 1 664 ? -25.059 -5.029 -15.801 1.00 90.00 664 VAL A C 1
ATOM 4948 O O . VAL A 1 664 ? -26.087 -5.301 -16.422 1.00 90.00 664 VAL A O 1
ATOM 4951 N N . ALA A 1 665 ? -24.459 -3.845 -15.941 1.00 92.25 665 ALA A N 1
ATOM 4952 C CA . ALA A 1 665 ? -24.998 -2.769 -16.768 1.00 92.25 665 ALA A CA 1
ATOM 4953 C C . ALA A 1 665 ? -24.715 -2.906 -18.273 1.00 92.25 665 ALA A C 1
ATOM 4955 O O . ALA A 1 665 ? -25.490 -2.375 -19.066 1.00 92.25 665 ALA A O 1
ATOM 4956 N N . GLU A 1 666 ? -23.644 -3.598 -18.675 1.00 93.38 666 GLU A N 1
ATOM 4957 C CA . GLU A 1 666 ? -23.175 -3.715 -20.065 1.00 93.38 666 GLU A CA 1
ATOM 4958 C C . GLU A 1 666 ? -24.292 -4.032 -21.085 1.00 93.38 666 GLU A C 1
ATOM 4960 O O . GLU A 1 666 ? -24.487 -3.204 -21.988 1.00 93.38 666 GLU A O 1
ATOM 4965 N N . PRO A 1 667 ? -25.079 -5.124 -20.943 1.00 94.31 667 PRO A N 1
ATOM 4966 C CA . PRO A 1 667 ? -26.085 -5.482 -21.941 1.00 94.31 667 PRO A CA 1
ATOM 4967 C C . PRO A 1 667 ? -27.227 -4.464 -21.986 1.00 94.31 667 PRO A C 1
ATOM 4969 O O . PRO A 1 667 ? -27.671 -4.072 -23.064 1.00 94.31 667 PRO A O 1
ATOM 4972 N N . HIS A 1 668 ? -27.659 -3.966 -20.825 1.00 95.44 668 HIS A N 1
ATOM 4973 C CA . HIS A 1 668 ? -28.736 -2.981 -20.716 1.00 95.44 668 HIS A CA 1
ATOM 4974 C C . HIS A 1 668 ? -28.330 -1.612 -21.279 1.00 95.44 668 HIS A C 1
ATOM 4976 O O . HIS A 1 668 ? -29.144 -0.938 -21.910 1.00 95.44 668 HIS A O 1
ATOM 4982 N N . LEU A 1 669 ? -27.063 -1.220 -21.124 1.00 93.62 669 LEU A N 1
ATOM 4983 C CA . LEU A 1 669 ? -26.486 -0.016 -21.720 1.00 93.62 669 LEU A CA 1
ATOM 4984 C C . LEU A 1 669 ? -26.347 -0.160 -23.250 1.00 93.62 669 LEU A C 1
ATOM 4986 O O . LEU A 1 669 ? -26.561 0.807 -23.984 1.00 93.62 669 LEU A O 1
ATOM 4990 N N . ALA A 1 670 ? -26.042 -1.365 -23.746 1.00 92.38 670 ALA A N 1
ATOM 4991 C CA . ALA A 1 670 ? -25.987 -1.671 -25.177 1.00 92.38 670 ALA A CA 1
ATOM 4992 C C . ALA A 1 670 ? -27.382 -1.735 -25.836 1.00 92.38 670 ALA A C 1
ATOM 4994 O O . ALA A 1 670 ? -27.553 -1.233 -26.951 1.00 92.38 670 ALA A O 1
ATOM 4995 N N . ASP A 1 671 ? -28.390 -2.296 -25.158 1.00 94.19 671 ASP A N 1
ATOM 4996 C CA . ASP A 1 671 ? -29.799 -2.235 -25.574 1.00 94.19 671 ASP A CA 1
ATOM 4997 C C . ASP A 1 671 ? -30.312 -0.789 -25.595 1.00 94.19 671 ASP A C 1
ATOM 4999 O O . ASP A 1 671 ? -30.912 -0.365 -26.584 1.00 94.19 671 ASP A O 1
ATOM 5003 N N . LEU A 1 672 ? -30.030 -0.004 -24.548 1.00 94.50 672 LEU A N 1
ATOM 5004 C CA . LEU A 1 672 ? -30.439 1.400 -24.449 1.00 94.50 672 LEU A CA 1
ATOM 5005 C C . LEU A 1 672 ? -29.811 2.263 -25.557 1.00 94.50 672 LEU A C 1
ATOM 5007 O O . LEU A 1 672 ? -30.498 3.110 -26.131 1.00 94.50 672 LEU A O 1
ATOM 5011 N N . MET A 1 673 ? -28.549 2.015 -25.923 1.00 94.12 673 MET A N 1
ATOM 5012 C CA . MET A 1 673 ? -27.900 2.660 -27.073 1.00 94.12 673 MET A CA 1
ATOM 5013 C C . MET A 1 673 ? -28.601 2.288 -28.387 1.00 94.12 673 MET A C 1
ATOM 5015 O O . MET A 1 673 ? -28.978 3.176 -29.154 1.00 94.12 673 MET A O 1
ATOM 5019 N N . ARG A 1 674 ? -28.879 0.994 -28.615 1.00 92.19 674 ARG A N 1
ATOM 5020 C CA . ARG A 1 674 ? -29.597 0.525 -29.816 1.00 92.19 674 ARG A CA 1
ATOM 5021 C C . ARG A 1 674 ? -31.025 1.076 -29.922 1.00 92.19 674 ARG A C 1
ATOM 5023 O O . ARG A 1 674 ? -31.448 1.422 -31.020 1.00 92.19 674 ARG A O 1
ATOM 5030 N N . ALA A 1 675 ? -31.758 1.180 -28.813 1.00 90.38 675 ALA A N 1
ATOM 5031 C CA . ALA A 1 675 ? -33.140 1.671 -28.786 1.00 90.38 675 ALA A CA 1
ATOM 5032 C C . ALA A 1 675 ? -33.247 3.209 -28.848 1.00 90.38 675 ALA A C 1
ATOM 5034 O O . ALA A 1 675 ? -34.176 3.756 -29.449 1.00 90.38 675 ALA A O 1
ATOM 5035 N N . SER A 1 676 ? -32.300 3.928 -28.238 1.00 90.69 676 SER A N 1
ATOM 5036 C CA . SER A 1 676 ? -32.267 5.395 -28.279 1.00 90.69 676 SER A CA 1
ATOM 5037 C C . SER A 1 676 ? -31.691 5.946 -29.586 1.00 90.69 676 SER A C 1
ATOM 5039 O O . SER A 1 676 ? -32.105 7.027 -30.015 1.00 90.69 676 SER A O 1
ATOM 5041 N N . GLY A 1 677 ? -30.762 5.212 -30.211 1.00 88.38 677 GLY A N 1
ATOM 5042 C CA . GLY A 1 677 ? -29.973 5.643 -31.365 1.00 88.38 677 GLY A CA 1
ATOM 5043 C C . GLY A 1 677 ? -28.846 6.628 -31.024 1.00 88.38 677 GLY A C 1
ATOM 5044 O O . GLY A 1 677 ? -28.186 7.121 -31.938 1.00 88.38 677 GLY A O 1
ATOM 5045 N N . ALA A 1 678 ? -28.628 6.926 -29.740 1.00 89.50 678 ALA A N 1
ATOM 5046 C CA . ALA A 1 678 ? -27.732 7.973 -29.251 1.00 89.50 678 ALA A CA 1
ATOM 5047 C C . ALA A 1 678 ? -26.714 7.428 -28.233 1.00 89.50 678 ALA A C 1
ATOM 5049 O O . ALA A 1 678 ? -26.771 6.265 -27.841 1.00 89.50 678 ALA A O 1
ATOM 5050 N N . THR A 1 679 ? -25.756 8.260 -27.820 1.00 91.25 679 THR A N 1
ATOM 5051 C CA . THR A 1 679 ? -24.703 7.843 -26.888 1.00 91.25 679 THR A CA 1
ATOM 5052 C C . THR A 1 679 ? -25.272 7.605 -25.493 1.00 91.25 679 THR A C 1
ATOM 5054 O O . THR A 1 679 ? -25.929 8.476 -24.918 1.00 91.25 679 THR A O 1
ATOM 5057 N N . CYS A 1 680 ? -24.976 6.435 -24.931 1.00 95.06 680 CYS A N 1
ATOM 5058 C CA . CYS A 1 680 ? -25.372 6.055 -23.584 1.00 95.06 680 CYS A CA 1
ATOM 5059 C C . CYS A 1 680 ? -24.172 5.983 -22.642 1.00 95.06 680 CYS A C 1
ATOM 5061 O O . CYS A 1 680 ? -23.081 5.553 -23.027 1.00 95.06 680 CYS A O 1
ATOM 5063 N N . HIS A 1 681 ? -24.401 6.369 -21.390 1.00 95.75 681 HIS A N 1
ATOM 5064 C CA . HIS A 1 681 ? -23.385 6.429 -20.346 1.00 95.75 681 HIS A CA 1
ATOM 5065 C C . HIS A 1 681 ? -23.810 5.649 -19.101 1.00 95.75 681 HIS A C 1
ATOM 5067 O O . HIS A 1 681 ? -24.990 5.631 -18.750 1.00 95.75 681 HIS A O 1
ATOM 5073 N N . LEU A 1 682 ? -22.824 5.084 -18.404 1.00 96.25 682 LEU A N 1
ATOM 5074 C CA . LEU A 1 682 ? -22.926 4.623 -17.022 1.00 96.25 682 LEU A CA 1
ATOM 5075 C C . LEU A 1 682 ? -21.941 5.428 -16.170 1.00 96.25 682 LEU A C 1
ATOM 5077 O O . LEU A 1 682 ? -20.759 5.534 -16.518 1.00 96.25 682 LEU A O 1
ATOM 5081 N N . VAL A 1 683 ? -22.417 5.967 -15.049 1.00 95.62 683 VAL A N 1
ATOM 5082 C CA . VAL A 1 683 ? -21.591 6.699 -14.080 1.00 95.62 683 VAL A CA 1
ATOM 5083 C C . VAL A 1 683 ? -21.751 6.146 -12.668 1.00 95.62 683 VAL A C 1
ATOM 5085 O O . VAL A 1 683 ? -22.809 5.620 -12.322 1.00 95.62 683 VAL A O 1
ATOM 5088 N N . VAL A 1 684 ? -20.728 6.349 -11.841 1.00 93.12 684 VAL A N 1
ATOM 5089 C CA . VAL A 1 684 ? -20.790 6.229 -10.372 1.00 93.12 684 VAL A CA 1
ATOM 5090 C C . VAL A 1 684 ? -20.590 7.601 -9.733 1.00 93.12 684 VAL A C 1
ATOM 5092 O O . VAL A 1 684 ? -20.115 8.525 -10.395 1.00 93.12 684 VAL A O 1
ATOM 5095 N N . ARG A 1 685 ? -20.936 7.746 -8.452 1.00 92.19 685 ARG A N 1
ATOM 5096 C CA . ARG A 1 685 ? -20.598 8.941 -7.666 1.00 92.19 685 ARG A CA 1
ATOM 5097 C C . ARG A 1 685 ? -19.215 8.793 -7.033 1.00 92.19 685 ARG A C 1
ATOM 5099 O O . ARG A 1 685 ? -18.922 7.745 -6.466 1.00 92.19 685 ARG A O 1
ATOM 5106 N N . ASP A 1 686 ? -18.424 9.861 -7.047 1.00 83.38 686 ASP A N 1
ATOM 5107 C CA . ASP A 1 686 ? -17.228 9.987 -6.212 1.00 83.38 686 ASP A CA 1
ATOM 5108 C C . ASP A 1 686 ? -17.174 11.381 -5.572 1.00 83.38 686 ASP A C 1
ATOM 5110 O O . ASP A 1 686 ? -17.111 12.401 -6.260 1.00 83.38 686 ASP A O 1
ATOM 5114 N N . GLY A 1 687 ? -17.256 11.430 -4.241 1.00 87.56 687 GLY A N 1
ATOM 5115 C CA . GLY A 1 687 ? -17.485 12.671 -3.502 1.00 87.56 687 GLY A CA 1
ATOM 5116 C C . GLY A 1 687 ? -18.768 13.373 -3.965 1.00 87.56 687 GLY A C 1
ATOM 5117 O O . GLY A 1 687 ? -19.867 12.826 -3.807 1.00 87.56 687 GLY A O 1
ATOM 5118 N N . LEU A 1 688 ? -18.594 14.570 -4.536 1.00 90.44 688 LEU A N 1
ATOM 5119 C CA . LEU A 1 688 ? -19.643 15.446 -5.076 1.00 90.44 688 LEU A CA 1
ATOM 5120 C C . LEU A 1 688 ? -19.674 15.483 -6.623 1.00 90.44 688 LEU A C 1
ATOM 5122 O O . LEU A 1 688 ? -20.412 16.277 -7.213 1.00 90.44 688 LEU A O 1
ATOM 5126 N N . ASP A 1 689 ? -18.901 14.610 -7.277 1.00 90.75 689 ASP A N 1
ATOM 5127 C CA . ASP A 1 689 ? -18.889 14.416 -8.730 1.00 90.75 689 ASP A CA 1
ATOM 5128 C C . ASP A 1 689 ? -19.572 13.101 -9.138 1.00 90.75 689 ASP A C 1
ATOM 5130 O O . ASP A 1 689 ? -19.681 12.145 -8.364 1.00 90.75 689 ASP A O 1
ATOM 5134 N N . VAL A 1 690 ? -19.939 13.019 -10.416 1.00 93.00 690 VAL A N 1
ATOM 5135 C CA . VAL A 1 690 ? -20.074 11.761 -11.154 1.00 93.00 690 VAL A CA 1
ATOM 5136 C C . VAL A 1 690 ? -18.786 11.435 -11.912 1.00 93.00 690 VAL A C 1
ATOM 5138 O O . VAL A 1 690 ? -18.115 12.327 -12.434 1.00 93.00 690 VAL A O 1
ATOM 5141 N N . VAL A 1 691 ? -18.476 10.145 -12.041 1.00 87.44 691 VAL A N 1
ATOM 5142 C CA . VAL A 1 691 ? -17.364 9.620 -12.846 1.00 87.44 691 VAL A CA 1
ATOM 5143 C C . VAL A 1 691 ? -17.912 8.636 -13.875 1.00 87.44 691 VAL A C 1
ATOM 5145 O O . VAL A 1 691 ? -18.583 7.668 -13.516 1.00 87.44 691 VAL A O 1
ATOM 5148 N N . TYR A 1 692 ? -17.625 8.862 -15.159 1.00 88.56 692 TYR A N 1
ATOM 5149 C CA . TYR A 1 692 ? -18.013 7.937 -16.232 1.00 88.56 692 TYR A CA 1
ATOM 5150 C C . TYR A 1 692 ? -17.216 6.630 -16.141 1.00 88.56 692 TYR A C 1
ATOM 5152 O O . TYR A 1 692 ? -15.992 6.660 -16.252 1.00 88.56 692 TYR A O 1
ATOM 5160 N N . ILE A 1 693 ? -17.897 5.488 -16.000 1.00 86.00 693 ILE A N 1
ATOM 5161 C CA . ILE A 1 693 ? -17.263 4.156 -15.927 1.00 86.00 693 ILE A CA 1
ATOM 5162 C C . ILE A 1 693 ? -17.562 3.264 -17.138 1.00 86.00 693 ILE A C 1
ATOM 5164 O O . ILE A 1 693 ? -16.785 2.354 -17.422 1.00 86.00 693 ILE A O 1
ATOM 5168 N N . ASP A 1 694 ? -18.630 3.542 -17.894 1.00 90.44 694 ASP A N 1
ATOM 5169 C CA . ASP A 1 694 ? -18.840 2.927 -19.208 1.00 90.44 694 ASP A CA 1
ATOM 5170 C C . ASP A 1 694 ? -19.555 3.858 -20.198 1.00 90.44 694 ASP A C 1
ATOM 5172 O O . ASP A 1 694 ? -20.241 4.812 -19.814 1.00 90.44 694 ASP A O 1
ATOM 5176 N N . LYS A 1 695 ? -19.378 3.576 -21.491 1.00 91.50 695 LYS A N 1
ATOM 5177 C CA . LYS A 1 695 ? -19.905 4.354 -22.615 1.00 91.50 695 LYS A CA 1
ATOM 5178 C C . LYS A 1 695 ? -20.245 3.420 -23.779 1.00 91.50 695 LYS A C 1
ATOM 5180 O O . LYS A 1 695 ? -19.397 2.650 -24.222 1.00 91.50 695 LYS A O 1
ATOM 5185 N N . LYS A 1 696 ? -21.460 3.523 -24.322 1.00 91.69 696 LYS A N 1
ATOM 5186 C CA . LYS A 1 696 ? -21.856 2.865 -25.580 1.00 91.69 696 LYS A CA 1
ATOM 5187 C C . LYS A 1 696 ? -22.232 3.948 -26.585 1.00 91.69 696 LYS A C 1
ATOM 5189 O O . LYS A 1 696 ? -23.144 4.732 -26.338 1.00 91.69 696 LYS A O 1
ATOM 5194 N N . GLU A 1 697 ? -21.516 4.009 -27.703 1.00 85.56 697 GLU A N 1
ATOM 5195 C CA . GLU A 1 697 ? -21.736 5.011 -28.753 1.00 85.56 697 GLU A CA 1
ATOM 5196 C C . GLU A 1 697 ? -22.341 4.377 -30.002 1.00 85.56 697 GLU A C 1
ATOM 5198 O O . GLU A 1 697 ? -21.899 3.318 -30.448 1.00 85.56 697 GLU A O 1
ATOM 5203 N N . ASN A 1 698 ? -23.296 5.075 -30.614 1.00 78.19 698 ASN A N 1
ATOM 5204 C CA . ASN A 1 698 ? -23.676 4.825 -31.996 1.00 78.19 698 ASN A CA 1
ATOM 5205 C C . ASN A 1 698 ? -22.700 5.587 -32.908 1.00 78.19 698 ASN A C 1
ATOM 5207 O O . ASN A 1 698 ? -22.687 6.816 -32.922 1.00 78.19 698 ASN A O 1
ATOM 5211 N N . THR A 1 699 ? -21.876 4.879 -33.681 1.00 62.72 699 THR A N 1
ATOM 5212 C CA . THR A 1 699 ? -20.858 5.501 -34.548 1.00 62.72 699 THR A CA 1
ATOM 5213 C C . THR A 1 699 ? -21.426 6.196 -35.789 1.00 62.72 699 THR A C 1
ATOM 5215 O O . THR A 1 699 ? -20.670 6.879 -36.477 1.00 62.72 699 THR A O 1
ATOM 5218 N N . ALA A 1 700 ? -22.730 6.063 -36.062 1.00 58.16 700 ALA A N 1
ATOM 5219 C CA . ALA A 1 700 ? -23.421 6.732 -37.166 1.00 58.16 700 ALA A CA 1
ATOM 5220 C C . ALA A 1 700 ? -23.933 8.152 -36.832 1.00 58.16 700 ALA A C 1
ATOM 5222 O O . ALA A 1 700 ? -24.489 8.813 -37.707 1.00 58.16 700 ALA A O 1
ATOM 5223 N N . VAL A 1 701 ? -23.767 8.629 -35.590 1.00 61.66 701 VAL A N 1
ATOM 5224 C CA . VAL A 1 701 ? -24.146 9.992 -35.163 1.00 61.66 701 VAL A CA 1
ATOM 5225 C C . VAL A 1 701 ? -22.937 10.772 -34.632 1.00 61.66 701 VAL A C 1
ATOM 5227 O O . VAL A 1 701 ? -21.842 10.228 -34.483 1.00 61.66 701 VAL A O 1
ATOM 5230 N N . VAL A 1 702 ? -23.116 12.072 -34.368 1.00 63.03 702 VAL A N 1
ATOM 5231 C CA . VAL A 1 702 ? -22.049 12.955 -33.864 1.00 63.03 702 VAL A CA 1
ATOM 5232 C C . VAL A 1 702 ? -21.480 12.408 -32.550 1.00 63.03 702 VAL A C 1
ATOM 5234 O O . VAL A 1 702 ? -22.192 12.314 -31.550 1.00 63.03 702 VAL A O 1
ATOM 5237 N N . ARG A 1 703 ? -20.184 12.064 -32.549 1.00 63.28 703 ARG A N 1
ATOM 5238 C CA . ARG A 1 703 ? -19.476 11.564 -31.361 1.00 63.28 703 ARG A CA 1
ATOM 5239 C C . ARG A 1 703 ? -19.409 12.638 -30.279 1.00 63.28 703 ARG A C 1
ATOM 5241 O O . ARG A 1 703 ? -19.052 13.781 -30.557 1.00 63.28 703 ARG A O 1
ATOM 5248 N N . MET A 1 704 ? -19.688 12.251 -29.038 1.00 69.44 704 MET A N 1
ATOM 5249 C CA . MET A 1 704 ? -19.652 13.168 -27.896 1.00 69.44 704 MET A CA 1
ATOM 5250 C C . MET A 1 704 ? -18.270 13.203 -27.235 1.00 69.44 704 MET A C 1
ATOM 5252 O O . MET A 1 704 ? -17.625 12.165 -27.079 1.00 69.44 704 MET A O 1
ATOM 5256 N N . ALA A 1 705 ? -17.861 14.383 -26.755 1.00 66.50 705 ALA A N 1
ATOM 5257 C CA . ALA A 1 705 ? -16.591 14.621 -26.055 1.00 66.50 705 ALA A CA 1
ATOM 5258 C C . ALA A 1 705 ? -16.519 14.034 -24.622 1.00 66.50 705 ALA A C 1
ATOM 5260 O O . ALA A 1 705 ? -15.584 14.309 -23.865 1.00 66.50 705 ALA A O 1
ATOM 5261 N N . SER A 1 706 ? -17.494 13.218 -24.219 1.00 74.75 706 SER A N 1
ATOM 5262 C CA . SER A 1 706 ? -17.440 12.413 -22.998 1.00 74.75 706 SER A CA 1
ATOM 5263 C C . SER A 1 706 ? -16.446 11.252 -23.142 1.00 74.75 706 SER A C 1
ATOM 5265 O O . SER A 1 706 ? -16.274 10.672 -24.218 1.00 74.75 706 SER A O 1
ATOM 5267 N N . ARG A 1 707 ? -15.772 10.899 -22.045 1.00 81.00 707 ARG A N 1
ATOM 5268 C CA . ARG A 1 707 ? -14.797 9.800 -21.963 1.00 81.00 707 ARG A CA 1
ATOM 5269 C C . ARG A 1 707 ? -14.953 9.088 -20.623 1.00 81.00 707 ARG A C 1
ATOM 5271 O O . ARG A 1 707 ? -15.301 9.734 -19.637 1.00 81.00 707 ARG A O 1
ATOM 5278 N N . ILE A 1 708 ? -14.665 7.788 -20.589 1.00 82.19 708 ILE A N 1
ATOM 5279 C CA . ILE A 1 708 ? -14.523 7.034 -19.335 1.00 82.19 708 ILE A CA 1
ATOM 5280 C C . ILE A 1 708 ? -13.405 7.691 -18.499 1.00 82.19 708 ILE A C 1
ATOM 5282 O O . ILE A 1 708 ? -12.438 8.208 -19.059 1.00 82.19 708 ILE A O 1
ATOM 5286 N N . GLY A 1 709 ? -13.583 7.759 -17.180 1.00 62.53 709 GLY A N 1
ATOM 5287 C CA . GLY A 1 709 ? -12.702 8.462 -16.241 1.00 62.53 709 GLY A CA 1
ATOM 5288 C C . GLY A 1 709 ? -12.929 9.978 -16.123 1.00 62.53 709 GLY A C 1
ATOM 5289 O O . GLY A 1 709 ? -12.420 10.587 -15.185 1.00 62.53 709 GLY A O 1
ATOM 5290 N N . ARG A 1 710 ? -13.709 10.617 -17.013 1.00 83.44 710 ARG A N 1
ATOM 5291 C CA . ARG A 1 710 ? -14.045 12.050 -16.880 1.00 83.44 710 ARG A CA 1
ATOM 5292 C C . ARG A 1 710 ? -14.914 12.266 -15.628 1.00 83.44 710 ARG A C 1
ATOM 5294 O O . ARG A 1 710 ? -15.900 11.554 -15.439 1.00 83.44 710 ARG A O 1
ATOM 5301 N N . ARG A 1 711 ? -14.558 13.258 -14.805 1.00 88.12 711 ARG A N 1
ATOM 5302 C CA . ARG A 1 711 ? -15.353 13.747 -13.663 1.00 88.12 711 ARG A CA 1
ATOM 5303 C C . ARG A 1 711 ? -16.253 14.901 -14.099 1.00 88.12 711 ARG A C 1
ATOM 5305 O O . ARG A 1 711 ? -15.814 15.691 -14.932 1.00 88.12 711 ARG A O 1
ATOM 5312 N N . MET A 1 712 ? -17.459 15.011 -13.544 1.00 90.50 712 MET A N 1
ATOM 5313 C CA . MET A 1 712 ? -18.375 16.152 -13.724 1.00 90.50 712 MET A CA 1
ATOM 5314 C C . MET A 1 712 ? -19.206 16.380 -12.444 1.00 90.50 712 MET A C 1
ATOM 5316 O O . MET A 1 712 ? -19.523 15.390 -11.789 1.00 90.50 712 MET A O 1
ATOM 5320 N N . PRO A 1 713 ? -19.657 17.603 -12.110 1.00 92.12 713 PRO A N 1
ATOM 5321 C CA . PRO A 1 713 ? -20.393 17.839 -10.863 1.00 92.12 713 PRO A CA 1
ATOM 5322 C C . PRO A 1 713 ? -21.779 17.170 -10.800 1.00 92.12 713 PRO A C 1
ATOM 5324 O O . PRO A 1 713 ? -22.466 17.013 -11.817 1.00 92.12 713 PRO A O 1
ATOM 5327 N N . LEU A 1 714 ? -22.240 16.839 -9.585 1.00 93.19 714 LEU A N 1
ATOM 5328 C CA . LEU A 1 714 ? -23.576 16.263 -9.366 1.00 93.19 714 LEU A CA 1
ATOM 5329 C C . LEU A 1 714 ? -24.729 17.221 -9.732 1.00 93.19 714 LEU A C 1
ATOM 5331 O O . LEU A 1 714 ? -25.710 16.789 -10.333 1.00 93.19 714 LEU A O 1
ATOM 5335 N N . TYR A 1 715 ? -24.643 18.507 -9.375 1.00 93.50 715 TYR A N 1
ATOM 5336 C CA . TYR A 1 715 ? -25.792 19.428 -9.434 1.00 93.50 715 TYR A CA 1
ATOM 5337 C C . TYR A 1 715 ? -26.240 19.799 -10.860 1.00 93.50 715 TYR A C 1
ATOM 5339 O O . TYR A 1 715 ? -27.431 19.984 -11.094 1.00 93.50 715 TYR A O 1
ATOM 5347 N N . CYS A 1 716 ? -25.308 19.903 -11.814 1.00 91.31 716 CYS A N 1
ATOM 5348 C CA . CYS A 1 716 ? -25.585 20.382 -13.174 1.00 91.31 716 CYS A CA 1
ATOM 5349 C C . CYS A 1 716 ? -25.746 19.270 -14.221 1.00 91.31 716 CYS A C 1
ATOM 5351 O O . CYS A 1 716 ? -26.217 19.539 -15.325 1.00 91.31 716 CYS A O 1
ATOM 5353 N N . THR A 1 717 ? -25.372 18.025 -13.909 1.00 94.44 717 THR A N 1
ATOM 5354 C CA . THR A 1 717 ? -25.465 16.902 -14.853 1.00 94.44 717 THR A CA 1
ATOM 5355 C C . THR A 1 717 ? -26.766 16.126 -14.685 1.00 94.44 717 THR A C 1
ATOM 5357 O O . THR A 1 717 ? -27.225 15.886 -13.570 1.00 94.44 717 THR A O 1
ATOM 5360 N N . GLY A 1 718 ? -27.343 15.640 -15.789 1.00 93.81 718 GLY A N 1
ATOM 5361 C CA . GLY A 1 718 ? -28.559 14.817 -15.729 1.00 93.81 718 GLY A CA 1
ATOM 5362 C C . GLY A 1 718 ? -28.377 13.572 -14.853 1.00 93.81 718 GLY A C 1
ATOM 5363 O O . GLY A 1 718 ? -29.210 13.277 -14.002 1.00 93.81 718 GLY A O 1
ATOM 5364 N N . VAL A 1 719 ? -27.243 12.879 -14.999 1.00 95.75 719 VAL A N 1
ATOM 5365 C CA . VAL A 1 719 ? -26.878 11.719 -14.167 1.00 95.75 719 VAL A CA 1
ATOM 5366 C C . VAL A 1 719 ? -26.668 12.069 -12.692 1.00 95.75 719 VAL A C 1
ATOM 5368 O O . VAL A 1 719 ? -27.063 11.292 -11.826 1.00 95.75 719 VAL A O 1
ATOM 5371 N N . GLY A 1 720 ? -26.101 13.237 -12.388 1.00 95.38 720 GLY A N 1
ATOM 5372 C CA . GLY A 1 720 ? -25.897 13.679 -11.016 1.00 95.38 720 GLY A CA 1
ATOM 5373 C C . GLY A 1 720 ? -27.202 14.070 -10.329 1.00 95.38 720 G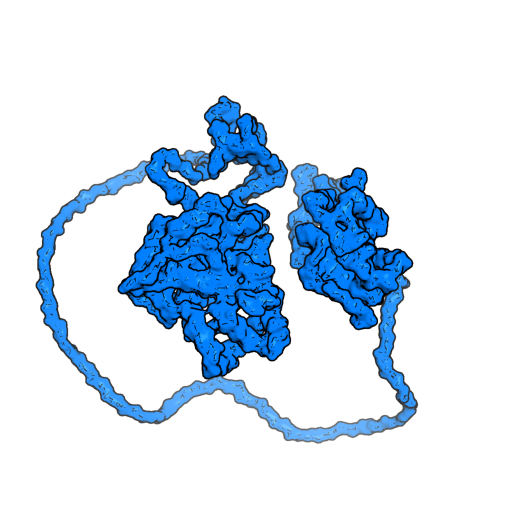LY A C 1
ATOM 5374 O O . GLY A 1 720 ? -27.473 13.593 -9.229 1.00 95.38 720 GLY A O 1
ATOM 5375 N N . LYS A 1 721 ? -28.083 14.807 -11.018 1.00 95.75 721 LYS A N 1
ATOM 5376 C CA . LYS A 1 721 ? -29.450 15.079 -10.543 1.00 95.75 721 LYS A CA 1
ATOM 5377 C C . LYS A 1 721 ? -30.270 13.797 -10.368 1.00 95.75 721 LYS A C 1
ATOM 5379 O O . LYS A 1 721 ? -31.060 13.706 -9.431 1.00 95.75 721 LYS A O 1
ATOM 5384 N N . ALA A 1 722 ? -30.059 12.784 -11.214 1.00 95.56 722 ALA A N 1
ATOM 5385 C CA . ALA A 1 722 ? -30.678 11.470 -11.041 1.00 95.56 722 ALA A CA 1
ATOM 5386 C C . ALA A 1 722 ? -30.221 10.782 -9.740 1.00 95.56 722 ALA A C 1
ATOM 5388 O O . ALA A 1 722 ? -31.075 10.291 -9.002 1.00 95.56 722 ALA A O 1
ATOM 5389 N N . ILE A 1 723 ? -28.912 10.788 -9.444 1.00 94.25 723 ILE A N 1
ATOM 5390 C CA . ILE A 1 723 ? -28.331 10.252 -8.198 1.00 94.25 723 ILE A CA 1
ATOM 5391 C C . ILE A 1 723 ? -28.830 11.029 -6.976 1.00 94.25 723 ILE A C 1
ATOM 5393 O O . ILE A 1 723 ? -29.300 10.411 -6.023 1.00 94.25 723 ILE A O 1
ATOM 5397 N N . LEU A 1 724 ? -28.782 12.365 -7.004 1.00 93.38 724 LEU A N 1
ATOM 5398 C CA . LEU A 1 724 ? -29.228 13.223 -5.899 1.00 93.38 724 LEU A CA 1
ATOM 5399 C C . LEU A 1 724 ? -30.703 12.983 -5.543 1.00 93.38 724 LEU A C 1
ATOM 5401 O O . LEU A 1 724 ? -31.034 12.824 -4.374 1.00 93.38 724 LEU A O 1
ATOM 5405 N N . ALA A 1 725 ? -31.582 12.859 -6.542 1.00 91.81 725 ALA A N 1
ATOM 5406 C CA . ALA A 1 725 ? -33.001 12.559 -6.330 1.00 91.81 725 ALA A CA 1
ATOM 5407 C C . ALA A 1 725 ? -33.289 11.120 -5.837 1.00 91.81 725 ALA A C 1
ATOM 5409 O O . ALA A 1 725 ? -34.435 10.809 -5.513 1.00 91.81 725 ALA A O 1
ATOM 5410 N N . ALA A 1 726 ? -32.277 10.245 -5.797 1.00 87.81 726 ALA A N 1
ATOM 5411 C CA . ALA A 1 726 ? -32.333 8.868 -5.291 1.00 87.81 726 ALA A CA 1
ATOM 5412 C C . ALA A 1 726 ? -31.364 8.624 -4.107 1.00 87.81 726 ALA A C 1
ATOM 5414 O O . ALA A 1 726 ? -31.041 7.478 -3.788 1.00 87.81 726 ALA A O 1
ATOM 5415 N N . SER A 1 727 ? -30.884 9.697 -3.472 1.00 85.06 727 SER A N 1
ATOM 5416 C CA . SER A 1 727 ? -29.982 9.666 -2.313 1.00 85.06 727 SER A CA 1
ATOM 5417 C C . SER A 1 727 ? -30.676 10.198 -1.051 1.00 85.06 727 SER A C 1
ATOM 5419 O O . SER A 1 727 ? -31.862 10.539 -1.067 1.00 85.06 727 SER A O 1
ATOM 5421 N N . ASP A 1 728 ? -29.948 10.237 0.063 1.00 79.19 728 ASP A N 1
ATOM 5422 C CA . ASP A 1 728 ? -30.378 10.914 1.284 1.00 79.19 728 ASP A CA 1
ATOM 5423 C C . ASP A 1 728 ? -30.236 12.446 1.188 1.00 79.19 728 ASP A C 1
ATOM 5425 O O . ASP A 1 728 ? -29.606 12.993 0.280 1.00 79.19 728 ASP A O 1
ATOM 5429 N N . VAL A 1 729 ? -30.871 13.142 2.138 1.00 77.50 729 VAL A N 1
ATOM 5430 C CA . VAL A 1 729 ? -30.789 14.606 2.275 1.00 77.50 729 VAL A CA 1
ATOM 5431 C C . VAL A 1 729 ? -29.350 15.039 2.564 1.00 77.50 729 VAL A C 1
ATOM 5433 O O . VAL A 1 729 ? -28.897 16.036 2.010 1.00 77.50 729 VAL A O 1
ATOM 5436 N N . ASP A 1 730 ? -28.616 14.255 3.356 1.00 83.62 730 ASP A N 1
ATOM 5437 C CA . ASP A 1 730 ? -27.224 14.496 3.739 1.00 83.62 730 ASP A CA 1
ATOM 5438 C C . ASP A 1 730 ? -26.315 14.714 2.512 1.00 83.62 730 ASP A C 1
ATOM 5440 O O . ASP A 1 730 ? -25.505 15.643 2.513 1.00 83.62 730 ASP A O 1
ATOM 5444 N N . LEU A 1 731 ? -26.469 13.927 1.433 1.00 85.06 731 LEU A N 1
ATOM 5445 C CA . LEU A 1 731 ? -25.718 14.147 0.190 1.00 85.06 731 LEU A CA 1
ATOM 5446 C C . LEU A 1 731 ? -26.116 15.443 -0.532 1.00 85.06 731 LEU A C 1
ATOM 5448 O O . LEU A 1 731 ? -25.252 16.091 -1.123 1.00 85.06 731 LEU A O 1
ATOM 5452 N N . LEU A 1 732 ? -27.399 15.814 -0.525 1.00 88.69 732 LEU A N 1
ATOM 5453 C CA . LEU A 1 732 ? -27.856 17.043 -1.176 1.00 88.69 732 LEU A CA 1
ATOM 5454 C C . LEU A 1 732 ? -27.344 18.278 -0.436 1.00 88.69 732 LEU A C 1
ATOM 5456 O O . LEU A 1 732 ? -26.774 19.163 -1.066 1.00 88.69 732 LEU A O 1
ATOM 5460 N N . GLU A 1 733 ? -27.475 18.321 0.885 1.00 88.94 733 GLU A N 1
ATOM 5461 C CA . GLU A 1 733 ? -26.953 19.440 1.671 1.00 88.94 733 GLU A CA 1
ATOM 5462 C C . GLU A 1 733 ? -25.414 19.498 1.574 1.00 88.94 733 GLU A C 1
ATOM 5464 O O . GLU A 1 733 ? -24.874 20.575 1.348 1.00 88.94 733 GLU A O 1
ATOM 5469 N N . SER A 1 734 ? -24.717 18.351 1.506 1.00 87.75 734 SER A N 1
ATOM 5470 C CA . SER A 1 734 ? -23.273 18.298 1.187 1.00 87.75 734 SER A CA 1
ATOM 5471 C C . SER A 1 734 ? -22.901 18.867 -0.196 1.00 87.75 734 SER A C 1
ATOM 5473 O O . SER A 1 734 ? -21.743 19.203 -0.419 1.00 87.75 734 SER A O 1
ATOM 5475 N N . VAL A 1 735 ? -23.835 18.949 -1.153 1.00 90.19 735 VAL A N 1
ATOM 5476 C CA . VAL A 1 735 ? -23.632 19.649 -2.440 1.00 90.19 735 VAL A CA 1
ATOM 5477 C C . VAL A 1 735 ? -23.929 21.146 -2.311 1.00 90.19 735 VAL A C 1
ATOM 5479 O O . VAL A 1 735 ? -23.289 21.946 -2.989 1.00 90.19 735 VAL A O 1
ATOM 5482 N N . LEU A 1 736 ? -24.877 21.528 -1.452 1.00 90.38 736 LEU A N 1
ATOM 5483 C CA . LEU A 1 736 ? -25.320 22.912 -1.245 1.00 90.38 736 LEU A CA 1
ATOM 5484 C C . LEU A 1 736 ? -24.427 23.708 -0.275 1.00 90.38 736 LEU A C 1
ATOM 5486 O O . LEU A 1 736 ? -24.400 24.934 -0.357 1.00 90.38 736 LEU A O 1
ATOM 5490 N N . ASP A 1 737 ? -23.642 23.028 0.565 1.00 90.12 737 ASP A N 1
ATOM 5491 C CA . ASP A 1 737 ? -22.545 23.605 1.361 1.00 90.12 737 ASP A CA 1
ATOM 5492 C C . ASP A 1 737 ? -21.405 24.181 0.489 1.00 90.12 737 ASP A C 1
ATOM 5494 O O . ASP A 1 737 ? -20.551 24.928 0.975 1.00 90.12 737 ASP A O 1
ATOM 5498 N N . HIS A 1 738 ? -21.380 23.861 -0.811 1.00 87.38 738 HIS A N 1
ATOM 5499 C CA . HIS A 1 738 ? -20.403 24.367 -1.772 1.00 87.38 738 HIS A CA 1
ATOM 5500 C C . HIS A 1 738 ? -21.035 25.320 -2.806 1.00 87.38 738 HIS A C 1
ATOM 5502 O O . HIS A 1 738 ? -22.199 25.163 -3.176 1.00 87.38 738 HIS A O 1
ATOM 5508 N N . PRO A 1 739 ? -20.271 26.295 -3.343 1.00 87.06 739 PRO A N 1
ATOM 5509 C CA . PRO A 1 739 ? -20.748 27.145 -4.429 1.00 87.06 739 PRO A CA 1
ATOM 5510 C C . PRO A 1 739 ? -21.174 26.334 -5.660 1.00 87.06 739 PRO A C 1
ATOM 5512 O O . PRO A 1 739 ? -20.466 25.422 -6.084 1.00 87.06 739 PRO A O 1
ATOM 5515 N N . LEU A 1 740 ? -22.287 26.734 -6.280 1.00 92.31 740 LEU A N 1
ATOM 5516 C CA . LEU A 1 740 ? -22.808 26.164 -7.526 1.00 92.31 740 LEU A CA 1
ATOM 5517 C C . LEU A 1 740 ? -22.458 27.093 -8.712 1.00 92.31 740 LEU A C 1
ATOM 5519 O O . LEU A 1 740 ? -23.262 27.962 -9.056 1.00 92.31 740 LEU A O 1
ATOM 5523 N N . PRO A 1 741 ? -21.258 27.006 -9.321 1.00 89.56 741 PRO A N 1
ATOM 5524 C CA . PRO A 1 741 ? -20.878 27.895 -10.417 1.00 89.56 741 PRO A CA 1
ATOM 5525 C C . PRO A 1 741 ? -21.700 27.632 -11.687 1.00 89.56 741 PRO A C 1
ATOM 5527 O O . PRO A 1 741 ? -22.006 26.494 -12.036 1.00 89.56 741 PRO A O 1
ATOM 5530 N N . ALA A 1 742 ? -22.011 28.691 -12.435 1.00 92.69 742 ALA A N 1
ATOM 5531 C CA . ALA A 1 742 ? -22.656 28.555 -13.737 1.00 92.69 742 ALA A CA 1
ATOM 5532 C C . ALA A 1 742 ? -21.676 27.957 -14.764 1.00 92.69 742 ALA A C 1
ATOM 5534 O O . ALA A 1 742 ? -20.733 28.621 -15.192 1.00 92.69 742 ALA A O 1
ATOM 5535 N N . VAL A 1 743 ? -21.915 26.711 -15.183 1.00 89.88 743 VAL A N 1
ATOM 5536 C CA . VAL A 1 743 ? -21.186 26.056 -16.290 1.00 89.88 743 VAL A CA 1
ATOM 5537 C C . VAL A 1 743 ? -21.730 26.535 -17.644 1.00 89.88 743 VAL A C 1
ATOM 5539 O O . VAL A 1 743 ? -21.009 26.625 -18.635 1.00 89.88 743 VAL A O 1
ATOM 5542 N N . THR A 1 744 ? -23.016 26.883 -17.679 1.00 92.31 744 THR A N 1
ATOM 5543 C CA . THR A 1 744 ? -23.745 27.425 -18.826 1.00 92.31 744 THR A CA 1
ATOM 5544 C C . THR A 1 744 ? -24.746 28.483 -18.354 1.00 92.31 744 THR A C 1
ATOM 5546 O O . THR A 1 744 ? -25.081 28.564 -17.173 1.00 92.31 744 THR A O 1
ATOM 5549 N N . ALA A 1 745 ? -25.342 29.229 -19.288 1.00 90.94 745 ALA A N 1
ATOM 5550 C CA . ALA A 1 745 ? -26.466 30.130 -19.003 1.00 90.94 745 ALA A CA 1
ATOM 5551 C C . ALA A 1 745 ? -27.789 29.412 -18.622 1.00 90.94 745 ALA A C 1
ATOM 5553 O O . ALA A 1 745 ? -28.836 30.056 -18.566 1.00 90.94 745 ALA A O 1
ATOM 5554 N N . ARG A 1 746 ? -27.775 28.085 -18.415 1.00 91.94 746 ARG A N 1
ATOM 5555 C CA . ARG A 1 746 ? -28.923 27.283 -17.952 1.00 91.94 746 ARG A CA 1
ATOM 5556 C C . ARG A 1 746 ? -28.664 26.516 -16.657 1.00 91.94 746 ARG A C 1
ATOM 5558 O O . ARG A 1 746 ? -29.610 25.955 -16.118 1.00 91.94 746 ARG A O 1
ATOM 5565 N N . THR A 1 747 ? -27.426 26.480 -16.162 1.00 95.38 747 THR A N 1
ATOM 5566 C CA . THR A 1 747 ? -27.074 25.780 -14.921 1.00 95.38 747 THR A CA 1
ATOM 5567 C C . THR A 1 747 ? -27.939 26.253 -13.749 1.00 95.38 747 THR A C 1
ATOM 5569 O O . THR A 1 747 ? -28.059 27.454 -13.515 1.00 95.38 747 THR A O 1
ATOM 5572 N N . LEU A 1 748 ? -28.507 25.318 -12.982 1.00 93.44 748 LEU A N 1
ATOM 5573 C CA . LEU A 1 748 ? -29.190 25.633 -11.727 1.00 93.44 748 LEU A CA 1
ATOM 5574 C C . LEU A 1 748 ? -28.153 25.999 -10.653 1.00 93.44 748 LEU A C 1
ATOM 5576 O O . LEU A 1 748 ? -27.511 25.119 -10.083 1.00 93.44 748 LEU A O 1
ATOM 5580 N N . THR A 1 749 ? -27.981 27.299 -10.403 1.00 93.69 749 THR A N 1
ATOM 5581 C CA . THR A 1 749 ? -27.063 27.842 -9.381 1.00 93.69 749 THR A CA 1
ATOM 5582 C C . THR A 1 749 ? -27.765 28.260 -8.084 1.00 93.69 749 THR A C 1
ATOM 5584 O O . THR A 1 749 ? -27.102 28.637 -7.124 1.00 93.69 749 THR A O 1
ATOM 5587 N N . ASP A 1 750 ? -29.100 28.230 -8.058 1.00 93.38 750 ASP A N 1
ATOM 5588 C CA . ASP A 1 750 ? -29.924 28.487 -6.873 1.00 93.38 750 ASP A CA 1
ATOM 5589 C C . ASP A 1 750 ? -30.224 27.160 -6.137 1.00 93.38 750 ASP A C 1
ATOM 5591 O O . ASP A 1 750 ? -30.808 26.255 -6.750 1.00 93.38 750 ASP A O 1
ATOM 5595 N N . PRO A 1 751 ? -29.863 27.031 -4.843 1.00 92.44 751 PRO A N 1
ATOM 5596 C CA . PRO A 1 751 ? -30.194 25.876 -4.012 1.00 92.44 751 PRO A CA 1
ATOM 5597 C C . PRO A 1 751 ? -31.675 25.486 -4.021 1.00 92.44 751 PRO A C 1
ATOM 5599 O O . PRO A 1 751 ? -31.986 24.295 -4.082 1.00 92.44 751 PRO A O 1
ATOM 5602 N N . ASP A 1 752 ? -32.602 26.447 -3.996 1.00 92.88 752 ASP A N 1
ATOM 5603 C CA . ASP A 1 752 ? -34.030 26.135 -3.869 1.00 92.88 752 ASP A CA 1
ATOM 5604 C C . ASP A 1 752 ? -34.664 25.746 -5.211 1.00 92.88 752 ASP A C 1
ATOM 5606 O O . ASP A 1 752 ? -35.481 24.817 -5.256 1.00 92.88 752 ASP A O 1
ATOM 5610 N N . ALA A 1 753 ? -34.208 26.330 -6.325 1.00 93.25 753 ALA A N 1
ATOM 5611 C CA . ALA A 1 753 ? -34.475 25.808 -7.665 1.00 93.25 753 ALA A CA 1
ATOM 5612 C C . ALA A 1 753 ? -33.932 24.377 -7.852 1.00 93.25 753 ALA A C 1
ATOM 5614 O O . ALA A 1 753 ? -34.632 23.530 -8.415 1.00 93.25 753 ALA A O 1
ATOM 5615 N N . LEU A 1 754 ? -32.734 24.062 -7.339 1.00 93.56 754 LEU A N 1
ATOM 5616 C CA . LEU A 1 754 ? -32.194 22.698 -7.386 1.00 93.56 754 LEU A CA 1
ATOM 5617 C C . LEU A 1 754 ? -33.036 21.734 -6.531 1.00 93.56 754 LEU A C 1
ATOM 5619 O O . LEU A 1 754 ? -33.451 20.685 -7.028 1.00 93.56 754 LEU A O 1
ATOM 5623 N N . ARG A 1 755 ? -33.394 22.105 -5.292 1.00 93.50 755 ARG A N 1
ATOM 5624 C CA . ARG A 1 755 ? -34.331 21.340 -4.442 1.00 93.50 755 ARG A CA 1
ATOM 5625 C C . ARG A 1 755 ? -35.712 21.169 -5.098 1.00 93.50 755 ARG A C 1
ATOM 5627 O O . ARG A 1 755 ? -36.404 20.186 -4.821 1.00 93.50 755 ARG A O 1
ATOM 5634 N N . ALA A 1 756 ? -36.160 22.096 -5.947 1.00 93.81 756 ALA A N 1
ATOM 5635 C CA . ALA A 1 756 ? -37.410 21.982 -6.706 1.00 93.81 756 ALA A CA 1
ATOM 5636 C C . ALA A 1 756 ? -37.306 21.026 -7.909 1.00 93.81 756 ALA A C 1
ATOM 5638 O O . ALA A 1 756 ? -38.176 20.162 -8.070 1.00 93.81 756 ALA A O 1
ATOM 5639 N N . GLU A 1 757 ? -36.241 21.103 -8.715 1.00 94.31 757 GLU A N 1
ATOM 5640 C CA . GLU A 1 757 ? -36.033 20.136 -9.800 1.00 94.31 757 GLU A CA 1
ATOM 5641 C C . GLU A 1 757 ? -35.799 18.732 -9.235 1.00 94.31 757 GLU A C 1
ATOM 5643 O O . GLU A 1 757 ? -36.418 17.802 -9.724 1.00 94.31 757 GLU A O 1
ATOM 5648 N N . LEU A 1 758 ? -35.025 18.536 -8.161 1.00 93.94 758 LEU A N 1
ATOM 5649 C CA . LEU A 1 758 ? -34.792 17.194 -7.599 1.00 93.94 758 LEU A CA 1
ATOM 5650 C C . LEU A 1 758 ? -36.076 16.516 -7.081 1.00 93.94 758 LEU A C 1
ATOM 5652 O O . LEU A 1 758 ? -36.269 15.319 -7.301 1.00 93.94 758 LEU A O 1
ATOM 5656 N N . ARG A 1 759 ? -37.010 17.274 -6.488 1.00 92.12 759 ARG A N 1
ATOM 5657 C CA . ARG A 1 759 ? -38.364 16.770 -6.175 1.00 92.12 759 ARG A CA 1
ATOM 5658 C C . ARG A 1 759 ? -39.137 16.394 -7.444 1.00 92.12 759 ARG A C 1
ATOM 5660 O O . ARG A 1 759 ? -39.806 15.362 -7.472 1.00 92.12 759 ARG A O 1
ATOM 5667 N N . THR A 1 760 ? -38.999 17.184 -8.506 1.00 92.75 760 THR A N 1
ATOM 5668 C CA . THR A 1 760 ? -39.601 16.906 -9.820 1.00 92.75 760 THR A CA 1
ATOM 5669 C C . THR A 1 760 ? -38.983 15.664 -10.477 1.00 92.75 760 THR A C 1
ATOM 5671 O O . THR A 1 760 ? -39.714 14.845 -11.025 1.00 92.75 760 THR A O 1
ATOM 5674 N N . VAL A 1 761 ? -37.664 15.458 -10.371 1.00 93.69 761 VAL A N 1
ATOM 5675 C CA . VAL A 1 761 ? -36.940 14.254 -10.817 1.00 93.69 761 VAL A CA 1
ATOM 5676 C C . VAL A 1 761 ? -37.474 13.016 -10.104 1.00 93.69 761 VAL A C 1
ATOM 5678 O O . VAL A 1 761 ? -37.804 12.040 -10.775 1.00 93.69 761 VAL A O 1
ATOM 5681 N N . ALA A 1 762 ? -37.609 13.065 -8.774 1.00 86.38 762 ALA A N 1
ATOM 5682 C CA . ALA A 1 762 ? -38.125 11.951 -7.979 1.00 86.38 762 ALA A CA 1
ATOM 5683 C C . ALA A 1 762 ? -39.573 11.588 -8.361 1.00 86.38 762 ALA A C 1
ATOM 5685 O O . ALA A 1 762 ? -39.873 10.419 -8.579 1.00 86.38 762 ALA A O 1
ATOM 5686 N N . GLN A 1 763 ? -40.456 12.581 -8.532 1.00 86.75 763 GLN A N 1
ATOM 5687 C CA . GLN A 1 763 ? -41.848 12.362 -8.963 1.00 86.75 763 GLN A CA 1
ATOM 5688 C C . GLN A 1 763 ? -41.965 11.861 -10.415 1.00 86.75 763 GLN A C 1
ATOM 5690 O O . GLN A 1 763 ? -42.823 11.037 -10.725 1.00 86.75 763 GLN A O 1
ATOM 5695 N N . ARG A 1 764 ? -41.111 12.360 -11.317 1.00 90.19 764 ARG A N 1
ATOM 5696 C CA . ARG A 1 764 ? -41.074 12.008 -12.750 1.00 90.19 764 ARG A CA 1
ATOM 5697 C C . ARG A 1 764 ? -40.365 10.673 -13.013 1.00 90.19 764 ARG A C 1
ATOM 5699 O O . ARG A 1 764 ? -40.526 10.093 -14.086 1.00 90.19 764 ARG A O 1
ATOM 5706 N N . GLY A 1 765 ? -39.560 10.207 -12.060 1.00 85.44 765 GLY A N 1
ATOM 5707 C CA . GLY A 1 765 ? -38.740 9.001 -12.144 1.00 85.44 765 GLY A CA 1
ATOM 5708 C C . GLY A 1 765 ? -37.501 9.114 -13.038 1.00 85.44 765 GLY A C 1
ATOM 5709 O O . GLY A 1 765 ? -36.817 8.114 -13.225 1.00 85.44 765 GLY A O 1
ATOM 5710 N N . TYR A 1 766 ? -37.202 10.285 -13.610 1.00 94.12 766 TYR A N 1
ATOM 5711 C CA . TYR A 1 766 ? -35.989 10.519 -14.401 1.00 94.12 766 TYR A CA 1
ATOM 5712 C C . TYR A 1 766 ? -35.567 11.989 -14.399 1.00 94.12 766 TYR A C 1
ATOM 5714 O O . TYR A 1 766 ? -36.392 12.907 -14.342 1.00 94.12 766 TYR A O 1
ATOM 5722 N N . ALA A 1 767 ? -34.262 12.216 -14.503 1.00 96.12 767 ALA A N 1
ATOM 5723 C CA . ALA A 1 767 ? -33.656 13.531 -14.617 1.00 96.12 767 ALA A CA 1
ATOM 5724 C C . ALA A 1 767 ? -33.498 13.972 -16.071 1.00 96.12 767 ALA A C 1
ATOM 5726 O O . ALA A 1 767 ? -33.335 13.154 -16.979 1.00 96.12 767 ALA A O 1
ATOM 5727 N N . ILE A 1 768 ? -33.526 15.288 -16.262 1.00 95.75 768 ILE A N 1
ATOM 5728 C CA . ILE A 1 768 ? -33.231 15.961 -17.523 1.00 95.75 768 ILE A CA 1
ATOM 5729 C C . ILE A 1 768 ? -32.126 16.979 -17.231 1.00 95.75 768 ILE A C 1
ATOM 5731 O O . ILE A 1 768 ? -32.191 17.682 -16.225 1.00 95.75 768 ILE A O 1
ATOM 5735 N N . ASP A 1 769 ? -31.129 17.050 -18.103 1.00 94.00 769 ASP A N 1
ATOM 5736 C CA . ASP A 1 769 ? -30.190 18.173 -18.203 1.00 94.00 769 ASP A CA 1
ATOM 5737 C C . ASP A 1 769 ? -30.445 18.845 -19.557 1.00 94.00 769 ASP A C 1
ATOM 5739 O O . ASP A 1 769 ? -30.184 18.255 -20.611 1.00 94.00 769 ASP A O 1
ATOM 5743 N N . ASP A 1 770 ? -31.069 20.031 -19.529 1.00 93.12 770 ASP A N 1
ATOM 5744 C CA . ASP A 1 770 ? -31.371 20.830 -20.725 1.00 93.12 770 ASP A CA 1
ATOM 5745 C C . ASP A 1 770 ? -30.264 21.848 -21.008 1.00 93.12 770 ASP A C 1
ATOM 5747 O O . ASP A 1 770 ? -30.484 23.061 -20.947 1.00 93.12 770 ASP A O 1
ATOM 5751 N N . ARG A 1 771 ? -29.087 21.342 -21.390 1.00 93.38 771 ARG A N 1
ATOM 5752 C CA . ARG A 1 771 ? -27.890 22.149 -21.673 1.00 93.38 771 ARG A CA 1
ATOM 5753 C C . ARG A 1 771 ? -27.411 22.913 -20.442 1.00 93.38 771 ARG A C 1
ATOM 5755 O O . ARG A 1 771 ? -26.919 24.031 -20.560 1.00 93.38 771 ARG A O 1
ATOM 5762 N N . GLU A 1 772 ? -27.590 22.320 -19.267 1.00 92.00 772 GLU A N 1
ATOM 5763 C CA . GLU A 1 772 ? -27.181 22.873 -17.976 1.00 92.00 772 GLU A CA 1
ATOM 5764 C C . GLU A 1 772 ? -25.682 22.658 -17.758 1.00 92.00 772 GLU A C 1
ATOM 5766 O O . GLU A 1 772 ? -25.011 23.528 -17.199 1.00 92.00 772 GLU A O 1
ATOM 5771 N N . ASN A 1 773 ? -25.164 21.531 -18.256 1.00 89.88 773 ASN A N 1
ATOM 5772 C CA . ASN A 1 773 ? -23.762 21.134 -18.172 1.00 89.88 773 ASN A CA 1
ATOM 5773 C C . ASN A 1 773 ? -22.938 21.450 -19.441 1.00 89.88 773 ASN A C 1
ATOM 5775 O O . ASN A 1 773 ? -21.811 21.919 -19.338 1.00 89.88 773 ASN A O 1
ATOM 5779 N N . GLU A 1 774 ? -23.471 21.207 -20.643 1.00 89.44 774 GLU A N 1
ATOM 5780 C CA . GLU A 1 774 ? -22.809 21.543 -21.918 1.00 89.44 774 GLU A CA 1
ATOM 5781 C C . GLU A 1 774 ? -23.830 22.216 -22.852 1.00 89.44 774 GLU A C 1
ATOM 5783 O O . GLU A 1 774 ? -24.902 21.668 -23.102 1.00 89.44 774 GLU A O 1
ATOM 5788 N N . ALA A 1 775 ? -23.511 23.409 -23.372 1.00 87.06 775 ALA A N 1
ATOM 5789 C CA . ALA A 1 775 ? -24.486 24.336 -23.973 1.00 87.06 775 ALA A CA 1
ATOM 5790 C C . ALA A 1 775 ? -25.254 23.802 -25.205 1.00 87.06 775 ALA A C 1
ATOM 5792 O O . ALA A 1 775 ? -26.332 24.306 -25.531 1.00 87.06 775 ALA A O 1
ATOM 5793 N N . GLU A 1 776 ? -24.729 22.775 -25.877 1.00 87.81 776 GLU A N 1
ATOM 5794 C CA . GLU A 1 776 ? -25.358 22.125 -27.035 1.00 87.81 776 GLU A CA 1
ATOM 5795 C C . GLU A 1 776 ? -25.912 20.724 -26.735 1.00 87.81 776 GLU A C 1
ATOM 5797 O O . GLU A 1 776 ? -26.518 20.113 -27.613 1.00 87.81 776 GLU A O 1
ATOM 5802 N N . VAL A 1 777 ? -25.739 20.197 -25.521 1.00 89.56 777 VAL A N 1
ATOM 5803 C CA . VAL A 1 777 ? -26.081 18.813 -25.157 1.00 89.56 777 VAL A CA 1
ATOM 5804 C C . VAL A 1 777 ? -27.396 18.755 -24.388 1.00 89.56 777 VAL A C 1
ATOM 5806 O O . VAL A 1 777 ? -27.660 19.585 -23.527 1.00 89.56 777 VAL A O 1
ATOM 5809 N N . ARG A 1 778 ? -28.220 17.738 -24.656 1.00 93.38 778 ARG A N 1
ATOM 5810 C CA . ARG A 1 778 ? -29.341 17.361 -23.788 1.00 93.38 778 ARG A CA 1
ATOM 5811 C C . ARG A 1 778 ? -29.170 15.922 -23.314 1.00 93.38 778 ARG A C 1
ATOM 5813 O O . ARG A 1 778 ? -28.775 15.044 -24.086 1.00 93.38 778 ARG A O 1
ATOM 5820 N N . CYS A 1 779 ? -29.456 15.693 -22.038 1.00 93.88 779 CYS A N 1
ATOM 5821 C CA . CYS A 1 779 ? -29.244 14.419 -21.362 1.00 93.88 779 CYS A CA 1
ATOM 5822 C C . CYS A 1 779 ? -30.507 13.993 -20.600 1.00 93.88 779 CYS A C 1
ATOM 5824 O O . CYS A 1 779 ? -31.186 14.827 -20.000 1.00 93.88 779 CYS A O 1
ATOM 5826 N N . VAL A 1 780 ? -30.820 12.696 -20.630 1.00 97.12 780 VAL A N 1
ATOM 5827 C CA . VAL A 1 780 ? -31.933 12.072 -19.897 1.00 97.12 780 VAL A CA 1
ATOM 5828 C C . VAL A 1 780 ? -31.379 10.896 -19.104 1.00 97.12 780 VAL A C 1
ATOM 5830 O O . VAL A 1 780 ? -30.724 10.031 -19.685 1.00 97.12 780 VAL A O 1
ATOM 5833 N N . ALA A 1 781 ? -31.606 10.872 -17.790 1.00 97.06 781 ALA A N 1
ATOM 5834 C CA . ALA A 1 781 ? -30.908 9.973 -16.870 1.00 97.06 781 ALA A CA 1
ATOM 5835 C C . ALA A 1 781 ? -31.813 9.382 -15.778 1.00 97.06 781 ALA A C 1
ATOM 5837 O O . ALA A 1 781 ? -32.792 10.005 -15.374 1.00 97.06 781 ALA A O 1
ATOM 5838 N N . ALA A 1 782 ? -31.451 8.211 -15.255 1.00 96.75 782 ALA A N 1
ATOM 5839 C CA . ALA A 1 782 ? -32.099 7.590 -14.098 1.00 96.75 782 ALA A CA 1
ATOM 5840 C C . ALA A 1 782 ? -31.058 6.895 -13.207 1.00 96.75 782 ALA A C 1
ATOM 5842 O O . ALA A 1 782 ? -30.086 6.322 -13.710 1.00 96.75 782 ALA A O 1
ATOM 5843 N N . ALA A 1 783 ? -31.254 6.959 -11.889 1.00 95.81 783 ALA A N 1
ATOM 5844 C CA . ALA A 1 783 ? -30.363 6.334 -10.920 1.00 95.81 783 ALA A CA 1
ATOM 5845 C C . ALA A 1 783 ? -30.417 4.805 -10.993 1.00 95.81 783 ALA A C 1
ATOM 5847 O O . ALA A 1 783 ? -31.477 4.212 -11.200 1.00 95.81 783 ALA A O 1
ATOM 5848 N N . VAL A 1 784 ? -29.264 4.185 -10.761 1.00 94.44 784 VAL A N 1
ATOM 5849 C CA . VAL A 1 784 ? -29.139 2.765 -10.446 1.00 94.44 784 VAL A CA 1
ATOM 5850 C C . VAL A 1 784 ? -28.990 2.647 -8.935 1.00 94.44 784 VAL A C 1
ATOM 5852 O O . VAL A 1 784 ? -28.082 3.244 -8.350 1.00 94.44 784 VAL A O 1
ATOM 5855 N N . VAL A 1 785 ? -29.882 1.878 -8.319 1.00 90.44 785 VAL A N 1
ATOM 5856 C CA . VAL A 1 785 ? -29.862 1.559 -6.888 1.00 90.44 785 VAL A CA 1
ATOM 5857 C C . VAL A 1 785 ? -29.466 0.100 -6.681 1.00 90.44 785 VAL A C 1
ATOM 5859 O O . VAL A 1 785 ? -29.641 -0.729 -7.573 1.00 90.44 785 VAL A O 1
ATOM 5862 N N . ASP A 1 786 ? -28.908 -0.221 -5.521 1.00 86.25 786 ASP A N 1
ATOM 5863 C CA . ASP A 1 786 ? -28.494 -1.584 -5.181 1.00 86.25 786 ASP A CA 1
ATOM 5864 C C . ASP A 1 786 ? -29.420 -2.237 -4.139 1.00 86.25 786 ASP A C 1
ATOM 5866 O O . ASP A 1 786 ? -30.459 -1.694 -3.764 1.00 86.25 786 ASP A O 1
ATOM 5870 N N . HIS A 1 787 ? -29.014 -3.398 -3.628 1.00 82.00 787 HIS A N 1
ATOM 5871 C CA . HIS A 1 787 ? -29.661 -4.113 -2.522 1.00 82.00 787 HIS A CA 1
ATOM 5872 C C . HIS A 1 787 ? -29.879 -3.318 -1.211 1.00 82.00 787 HIS A C 1
ATOM 5874 O O . HIS A 1 787 ? -30.543 -3.826 -0.304 1.00 82.00 787 HIS A O 1
ATOM 5880 N N . THR A 1 788 ? -29.335 -2.102 -1.073 1.00 79.88 788 THR A N 1
ATOM 5881 C CA . THR A 1 788 ? -29.608 -1.185 0.050 1.00 79.88 788 THR A CA 1
ATOM 5882 C C . THR A 1 788 ? -30.701 -0.154 -0.254 1.00 79.88 788 THR A C 1
ATOM 5884 O O . THR A 1 788 ? -31.099 0.585 0.646 1.00 79.88 788 THR A O 1
ATOM 5887 N N . GLU A 1 789 ? -31.195 -0.112 -1.496 1.00 80.94 789 GLU A N 1
ATOM 5888 C CA . GLU A 1 789 ? -32.079 0.924 -2.055 1.00 80.94 789 GLU A CA 1
ATOM 5889 C C . GLU A 1 789 ? -31.458 2.338 -2.075 1.00 80.94 789 GLU A C 1
ATOM 5891 O O . GLU A 1 789 ? -32.174 3.339 -2.056 1.00 80.94 789 GLU A O 1
ATOM 5896 N N . THR A 1 790 ? -30.123 2.419 -2.138 1.00 82.12 790 THR A N 1
ATOM 5897 C CA . THR A 1 790 ? -29.350 3.672 -2.249 1.00 82.12 790 THR A CA 1
ATOM 5898 C C . THR A 1 790 ? -28.774 3.820 -3.658 1.00 82.12 790 THR A C 1
ATOM 5900 O O . THR A 1 790 ? -28.348 2.831 -4.256 1.00 82.12 790 THR A O 1
ATOM 5903 N N . ALA A 1 791 ? -28.715 5.043 -4.197 1.00 89.38 791 ALA A N 1
ATOM 5904 C CA . ALA A 1 791 ? -28.095 5.308 -5.496 1.00 89.38 791 ALA A CA 1
ATOM 5905 C C . ALA A 1 791 ? -26.578 5.027 -5.493 1.00 89.38 791 ALA A C 1
ATOM 5907 O O . ALA A 1 791 ? -25.795 5.755 -4.881 1.00 89.38 791 ALA A O 1
ATOM 5908 N N . ILE A 1 792 ? -26.165 3.998 -6.237 1.00 90.88 792 ILE A N 1
ATOM 5909 C CA . ILE A 1 792 ? -24.752 3.646 -6.471 1.00 90.88 792 ILE A CA 1
ATOM 5910 C C . ILE A 1 792 ? -24.202 4.249 -7.774 1.00 90.88 792 ILE A C 1
ATOM 5912 O O . ILE A 1 792 ? -22.989 4.346 -7.960 1.00 90.88 792 ILE A O 1
ATOM 5916 N N . GLY A 1 793 ? -25.085 4.683 -8.675 1.00 94.06 793 GLY A N 1
ATOM 5917 C CA . GLY A 1 793 ? -24.721 5.274 -9.958 1.00 94.06 793 GLY A CA 1
ATOM 5918 C C . GLY A 1 793 ? -25.934 5.755 -10.748 1.00 94.06 793 GLY A C 1
ATOM 5919 O O . GLY A 1 793 ? -27.038 5.852 -10.213 1.00 94.06 793 GLY A O 1
ATOM 5920 N N . ALA A 1 794 ? -25.745 6.040 -12.034 1.00 96.94 794 ALA A N 1
ATOM 5921 C CA . ALA A 1 794 ? -26.835 6.353 -12.958 1.00 96.94 794 ALA A CA 1
ATOM 5922 C C . ALA A 1 794 ? -26.519 5.931 -14.396 1.00 96.94 794 ALA A C 1
ATOM 5924 O O . ALA A 1 794 ? -25.364 5.938 -14.828 1.00 96.94 794 ALA A O 1
ATOM 5925 N N . LEU A 1 795 ? -27.579 5.619 -15.144 1.00 96.25 795 LEU A N 1
ATOM 5926 C CA . LEU A 1 795 ? -27.553 5.494 -16.600 1.00 96.25 795 LEU A CA 1
ATOM 5927 C C . LEU A 1 795 ? -28.048 6.790 -17.243 1.00 96.25 795 LEU A C 1
ATOM 5929 O O . LEU A 1 795 ? -28.921 7.465 -16.690 1.00 96.25 795 LEU A O 1
ATOM 5933 N N . SER A 1 796 ? -27.572 7.098 -18.449 1.00 96.31 796 SER A N 1
ATOM 5934 C CA . SER A 1 796 ? -28.187 8.132 -19.286 1.00 96.31 796 SER A CA 1
ATOM 5935 C C . SER A 1 796 ? -28.132 7.857 -20.782 1.00 96.31 796 SER A C 1
ATOM 5937 O O . SER A 1 796 ? -27.314 7.078 -21.270 1.00 96.31 796 SER A O 1
ATOM 5939 N N . VAL A 1 797 ? -29.007 8.556 -21.505 1.00 95.81 797 VAL A N 1
ATOM 5940 C CA . VAL A 1 797 ? -28.914 8.819 -22.945 1.00 95.81 797 VAL A CA 1
ATOM 5941 C C . VAL A 1 797 ? -28.549 10.292 -23.119 1.00 95.81 797 VAL A C 1
ATOM 5943 O O . VAL A 1 797 ? -29.141 11.164 -22.478 1.00 95.81 797 VAL A O 1
ATOM 5946 N N . SER A 1 798 ? -27.598 10.590 -23.998 1.00 93.12 798 SER A N 1
ATOM 5947 C CA . SER A 1 798 ? -27.130 11.949 -24.274 1.00 93.12 798 SER A CA 1
ATOM 5948 C C . SER A 1 798 ? -26.979 12.177 -25.779 1.00 93.12 798 SER A C 1
ATOM 5950 O O . SER A 1 798 ? -26.541 11.291 -26.512 1.00 93.12 798 SER A O 1
ATOM 5952 N N . ALA A 1 799 ? -27.354 13.367 -26.249 1.00 90.38 799 ALA A N 1
ATOM 5953 C CA . ALA A 1 799 ? -27.191 13.781 -27.643 1.00 90.38 799 ALA A CA 1
ATOM 5954 C C . ALA A 1 799 ? -27.144 15.311 -27.755 1.00 90.38 799 ALA A C 1
ATOM 5956 O O . ALA A 1 799 ? -27.413 16.026 -26.788 1.00 90.38 799 ALA A O 1
ATOM 5957 N N . LEU A 1 800 ? -26.875 15.825 -28.957 1.00 89.69 800 LEU A N 1
ATOM 5958 C CA . LEU A 1 800 ? -27.073 17.244 -29.252 1.00 89.69 800 LEU A CA 1
ATOM 5959 C C . LEU A 1 800 ? -28.548 17.640 -29.061 1.00 89.69 800 LEU A C 1
ATOM 5961 O O . LEU A 1 800 ? -29.467 16.924 -29.466 1.00 89.69 800 LEU A O 1
ATOM 5965 N N . ALA A 1 801 ? -28.780 18.821 -28.498 1.00 88.25 801 ALA A N 1
ATOM 5966 C CA . ALA A 1 801 ? -30.092 19.370 -28.169 1.00 88.25 801 ALA A CA 1
ATOM 5967 C C . ALA A 1 801 ? -30.995 19.608 -29.397 1.00 88.25 801 ALA A C 1
ATOM 5969 O O . ALA A 1 801 ? -32.215 19.712 -29.242 1.00 88.25 801 ALA A O 1
ATOM 5970 N N . SER A 1 802 ? -30.413 19.662 -30.599 1.00 87.12 802 SER A N 1
ATOM 5971 C CA . SER A 1 802 ? -31.103 19.646 -31.896 1.00 87.12 802 SER A CA 1
ATOM 5972 C C . SER A 1 802 ? -31.681 18.271 -32.256 1.00 87.12 802 SER A C 1
ATOM 5974 O O . SER A 1 802 ? -32.766 18.193 -32.823 1.00 87.12 802 SER A O 1
ATOM 5976 N N . HIS A 1 803 ? -30.995 17.189 -31.878 1.00 85.19 803 HIS A N 1
ATOM 5977 C CA . HIS A 1 803 ? -31.376 15.802 -32.168 1.00 85.19 803 HIS A CA 1
ATOM 5978 C C . HIS A 1 803 ? -32.226 15.156 -31.059 1.00 85.19 803 HIS A C 1
ATOM 5980 O O . HIS A 1 803 ? -32.844 14.116 -31.279 1.00 85.19 803 HIS A O 1
ATOM 5986 N N . MET A 1 804 ? -32.307 15.776 -29.875 1.00 89.81 804 MET A N 1
ATOM 5987 C CA . MET A 1 804 ? -33.156 15.331 -28.761 1.00 89.81 804 MET A CA 1
ATOM 5988 C C . MET A 1 804 ? -34.189 16.404 -28.355 1.00 89.81 804 MET A C 1
ATOM 5990 O O . MET A 1 804 ? -34.119 16.919 -27.238 1.00 89.81 804 MET A O 1
ATOM 5994 N N . PRO A 1 805 ? -35.144 16.794 -29.222 1.00 89.50 805 PRO A N 1
ATOM 5995 C CA . PRO A 1 805 ? -36.173 17.784 -28.882 1.00 89.50 805 PRO A CA 1
ATOM 5996 C C . PRO A 1 805 ? -37.084 17.314 -27.723 1.00 89.50 805 PRO A C 1
ATOM 5998 O O . PRO A 1 805 ? -37.130 16.119 -27.426 1.00 89.50 805 PRO A O 1
ATOM 6001 N N . PRO A 1 806 ? -37.877 18.205 -27.088 1.00 87.38 806 PRO A N 1
ATOM 6002 C CA . PRO A 1 806 ? -38.711 17.858 -25.926 1.00 87.38 806 PRO A CA 1
ATOM 6003 C C . PRO A 1 806 ? -39.719 16.712 -26.131 1.00 87.38 806 PRO A C 1
ATOM 6005 O O . PRO A 1 806 ? -40.151 16.107 -25.154 1.00 87.38 806 PRO A O 1
ATOM 6008 N N . ALA A 1 807 ? -40.094 16.388 -27.375 1.00 88.81 807 ALA A N 1
ATOM 6009 C CA . ALA A 1 807 ? -40.845 15.168 -27.687 1.00 88.81 807 ALA A CA 1
ATOM 6010 C C . ALA A 1 807 ? -39.994 13.905 -27.450 1.00 88.81 807 ALA A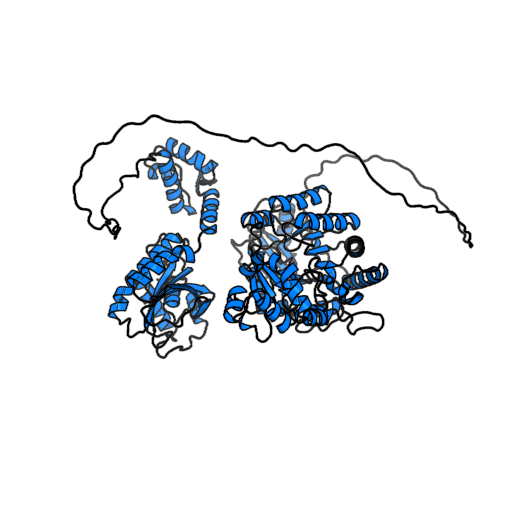 C 1
ATOM 6012 O O . ALA A 1 807 ? -40.366 13.063 -26.634 1.00 88.81 807 ALA A O 1
ATOM 6013 N N . ARG A 1 808 ? -38.794 13.848 -28.044 1.00 91.19 808 ARG A N 1
ATOM 6014 C CA . ARG A 1 808 ? -37.836 12.743 -27.889 1.00 91.19 808 ARG A CA 1
ATOM 6015 C C . ARG A 1 808 ? -37.389 12.550 -26.436 1.00 91.19 808 ARG A C 1
ATOM 6017 O O . ARG A 1 808 ? -37.176 11.422 -26.015 1.00 91.19 808 ARG A O 1
ATOM 6024 N N . VAL A 1 809 ? -37.320 13.618 -25.636 1.00 90.62 809 VAL A N 1
ATOM 6025 C CA . VAL A 1 809 ? -37.078 13.525 -24.179 1.00 90.62 809 VAL A CA 1
ATOM 6026 C C . VAL A 1 809 ? -38.158 12.694 -23.469 1.00 90.62 809 VAL A C 1
ATOM 6028 O O . VAL A 1 809 ? -37.827 11.852 -22.635 1.00 90.62 809 VAL A O 1
ATOM 6031 N N . ARG A 1 810 ? -39.438 12.880 -23.825 1.00 89.81 810 ARG A N 1
ATOM 6032 C CA . ARG A 1 810 ? -40.562 12.118 -23.245 1.00 89.81 810 ARG A CA 1
ATOM 6033 C C . ARG A 1 810 ? -40.586 10.656 -23.694 1.00 89.81 810 ARG A C 1
ATOM 6035 O O . ARG A 1 810 ? -41.038 9.811 -22.933 1.00 89.81 810 ARG A O 1
ATOM 6042 N N . GLU A 1 811 ? -40.084 10.360 -24.892 1.00 92.25 811 GLU A N 1
ATOM 6043 C CA . GLU A 1 811 ? -39.897 8.986 -25.385 1.00 92.25 811 GLU A CA 1
ATOM 6044 C C . GLU A 1 811 ? -38.728 8.274 -24.682 1.00 92.25 811 GLU A C 1
ATOM 6046 O O . GLU A 1 811 ? -38.832 7.101 -24.331 1.00 92.25 811 GLU A O 1
ATOM 6051 N N . LEU A 1 812 ? -37.611 8.979 -24.468 1.00 94.19 812 LEU A N 1
ATOM 6052 C CA . LEU A 1 812 ? -36.390 8.405 -23.896 1.00 94.19 812 LEU A CA 1
ATOM 6053 C C . LEU A 1 812 ? -36.474 8.182 -22.382 1.00 94.19 812 LEU A C 1
ATOM 6055 O O . LEU A 1 812 ? -35.931 7.189 -21.904 1.00 94.19 812 LEU A O 1
ATOM 6059 N N . GLY A 1 813 ? -37.155 9.056 -21.632 1.00 93.38 813 GLY A N 1
ATOM 6060 C CA . GLY A 1 813 ? -37.284 8.946 -20.170 1.00 93.38 813 GLY A CA 1
ATOM 6061 C C . GLY A 1 813 ? -37.697 7.545 -19.692 1.00 93.38 813 GLY A C 1
ATOM 6062 O O . GLY A 1 813 ? -36.929 6.914 -18.964 1.00 93.38 813 GLY A O 1
ATOM 6063 N N . PRO A 1 814 ? -38.841 6.998 -20.149 1.00 93.06 814 PRO A N 1
ATOM 6064 C CA . PRO A 1 814 ? -39.280 5.647 -19.796 1.00 93.06 814 PRO A CA 1
ATOM 6065 C C . PRO A 1 814 ? -38.272 4.539 -20.140 1.00 93.06 814 PRO A C 1
ATOM 6067 O O . PRO A 1 814 ? -38.116 3.606 -19.355 1.00 93.06 814 PRO A O 1
ATOM 6070 N N . LEU A 1 815 ? -37.555 4.648 -21.267 1.00 94.44 815 LEU A N 1
ATOM 6071 C CA . LEU A 1 815 ? -36.543 3.666 -21.683 1.00 94.44 815 LEU A CA 1
ATOM 6072 C C . LEU A 1 815 ? -35.316 3.686 -20.761 1.00 94.44 815 LEU A C 1
ATOM 6074 O O . LEU A 1 815 ? -34.831 2.631 -20.354 1.00 94.44 815 LEU A O 1
ATOM 6078 N N . VAL A 1 816 ? -34.845 4.878 -20.377 1.00 95.81 816 VAL A N 1
ATOM 6079 C CA . VAL A 1 816 ? -33.734 5.035 -19.423 1.00 95.81 816 VAL A CA 1
ATOM 6080 C C . VAL A 1 816 ? -34.125 4.494 -18.044 1.00 95.81 816 VAL A C 1
ATOM 6082 O O . VAL A 1 816 ? -33.335 3.787 -17.422 1.00 95.81 816 VAL A O 1
ATOM 6085 N N . VAL A 1 817 ? -35.362 4.736 -17.593 1.00 94.50 817 VAL A N 1
ATOM 6086 C CA . VAL A 1 817 ? -35.898 4.168 -16.340 1.00 94.50 817 VAL A CA 1
ATOM 6087 C C . VAL A 1 817 ? -36.018 2.647 -16.405 1.00 94.50 817 VAL A C 1
ATOM 6089 O O . VAL A 1 817 ? -35.702 1.970 -15.429 1.00 94.50 817 VAL A O 1
ATOM 6092 N N . GLN A 1 818 ? -36.451 2.086 -17.536 1.00 93.38 818 GLN A N 1
ATOM 6093 C CA . GLN A 1 818 ? -36.541 0.636 -17.718 1.00 93.38 818 GLN A CA 1
ATOM 6094 C C . GLN A 1 818 ? -35.156 -0.023 -17.659 1.00 93.38 818 GLN A C 1
ATOM 6096 O O . GLN A 1 818 ? -34.989 -1.009 -16.941 1.00 93.38 818 GLN A O 1
ATOM 6101 N N . ALA A 1 819 ? -34.159 0.548 -18.341 1.00 94.62 819 ALA A N 1
ATOM 6102 C CA . ALA A 1 819 ? -32.778 0.079 -18.270 1.00 94.62 819 ALA A CA 1
ATOM 6103 C C . ALA A 1 819 ? -32.214 0.200 -16.843 1.00 94.62 819 ALA A C 1
ATOM 6105 O O . ALA A 1 819 ? -31.659 -0.763 -16.318 1.00 94.62 819 ALA A O 1
ATOM 6106 N N . ALA A 1 820 ? -32.418 1.338 -16.172 1.00 94.44 820 ALA A N 1
ATOM 6107 C CA . ALA A 1 820 ? -31.910 1.561 -14.818 1.00 94.44 820 ALA A CA 1
ATOM 6108 C C . ALA A 1 820 ? -32.555 0.623 -13.785 1.00 94.44 820 ALA A C 1
ATOM 6110 O O . ALA A 1 820 ? -31.857 0.105 -12.915 1.00 94.44 820 ALA A O 1
ATOM 6111 N N . ARG A 1 821 ? -33.856 0.320 -13.919 1.00 92.00 821 ARG A N 1
ATOM 6112 C CA . ARG A 1 821 ? -34.544 -0.716 -13.127 1.00 92.00 821 ARG A CA 1
ATOM 6113 C C . ARG A 1 821 ? -33.977 -2.115 -13.382 1.00 92.00 821 ARG A C 1
ATOM 6115 O O . ARG A 1 821 ? -33.788 -2.852 -12.422 1.00 92.00 821 ARG A O 1
ATOM 6122 N N . ALA A 1 822 ? -33.685 -2.475 -14.635 1.00 92.69 822 ALA A N 1
ATOM 6123 C CA . ALA A 1 822 ? -33.106 -3.779 -14.967 1.00 92.69 822 ALA A CA 1
ATOM 6124 C C . ALA A 1 822 ? -31.713 -3.962 -14.338 1.00 92.69 822 ALA A C 1
ATOM 6126 O O . ALA A 1 822 ? -31.471 -4.969 -13.672 1.00 92.69 822 ALA A O 1
ATOM 6127 N N . VAL A 1 823 ? -30.844 -2.946 -14.441 1.00 93.56 823 VAL A N 1
ATOM 6128 C CA . VAL A 1 823 ? -29.545 -2.940 -13.747 1.00 93.56 823 VAL A CA 1
ATOM 6129 C C . VAL A 1 823 ? -29.737 -2.991 -12.230 1.00 93.56 823 VAL A C 1
ATOM 6131 O O . VAL A 1 823 ? -29.108 -3.815 -11.578 1.00 93.56 823 VAL A O 1
ATOM 6134 N N . SER A 1 824 ? -30.639 -2.183 -11.660 1.00 92.38 824 SER A N 1
ATOM 6135 C CA . SER A 1 824 ? -30.876 -2.146 -10.205 1.00 92.38 824 SER A CA 1
ATOM 6136 C C . SER A 1 824 ? -31.352 -3.495 -9.648 1.00 92.38 824 SER A C 1
ATOM 6138 O O . SER A 1 824 ? -30.890 -3.928 -8.594 1.00 92.38 824 SER A O 1
ATOM 6140 N N . ALA A 1 825 ? -32.217 -4.205 -10.380 1.00 88.69 825 ALA A N 1
ATOM 6141 C CA . ALA A 1 825 ? -32.648 -5.558 -10.028 1.00 88.69 825 ALA A CA 1
ATOM 6142 C C . ALA A 1 825 ? -31.486 -6.570 -10.091 1.00 88.69 825 ALA A C 1
ATOM 6144 O O . ALA A 1 825 ? -31.356 -7.411 -9.203 1.00 88.69 825 ALA A O 1
ATOM 6145 N N . GLY A 1 826 ? -30.593 -6.452 -11.083 1.00 87.00 826 GLY A N 1
ATOM 6146 C CA . GLY A 1 826 ? -29.330 -7.202 -11.119 1.00 87.00 826 GLY A CA 1
ATOM 6147 C C . GLY A 1 826 ? -28.411 -6.878 -9.931 1.00 87.00 826 GLY A C 1
ATOM 6148 O O . GLY A 1 826 ? -27.809 -7.778 -9.347 1.00 87.00 826 GLY A O 1
ATOM 6149 N N . MET A 1 827 ? -28.391 -5.616 -9.494 1.00 86.94 827 MET A N 1
ATOM 6150 C CA . MET A 1 827 ? -27.690 -5.145 -8.290 1.00 86.94 827 MET A CA 1
ATOM 6151 C C . MET A 1 827 ? -28.427 -5.459 -6.969 1.00 86.94 827 MET A C 1
ATOM 6153 O O . MET A 1 827 ? -27.982 -5.048 -5.895 1.00 86.94 827 MET A O 1
ATOM 6157 N N . GLY A 1 828 ? -29.528 -6.218 -7.022 1.00 83.69 828 GLY A N 1
ATOM 6158 C CA . GLY A 1 828 ? -30.238 -6.757 -5.860 1.00 83.69 828 GLY A CA 1
ATOM 6159 C C . GLY A 1 828 ? -31.298 -5.849 -5.227 1.00 83.69 828 GLY A C 1
ATOM 6160 O O . GLY A 1 828 ? -31.811 -6.209 -4.167 1.00 83.69 828 GLY A O 1
ATOM 6161 N N . SER A 1 829 ? -31.642 -4.711 -5.841 1.00 83.81 829 SER A N 1
ATOM 6162 C CA . SER A 1 829 ? -32.792 -3.890 -5.423 1.00 83.81 829 SER A CA 1
ATOM 6163 C C . SER A 1 829 ? -34.107 -4.661 -5.591 1.00 83.81 829 SER A C 1
ATOM 6165 O O . SER A 1 829 ? -34.288 -5.424 -6.543 1.00 83.81 829 SER A O 1
ATOM 6167 N N . VAL A 1 830 ? -35.041 -4.442 -4.663 1.00 70.06 830 VAL A N 1
ATOM 6168 C CA . VAL A 1 830 ? -36.404 -4.995 -4.687 1.00 70.06 830 VAL A CA 1
ATOM 6169 C C . VAL A 1 830 ? -37.473 -3.939 -5.003 1.00 70.06 830 VAL A C 1
ATOM 6171 O O . VAL A 1 830 ? -38.652 -4.283 -5.101 1.00 70.06 830 VAL A O 1
ATOM 6174 N N . ARG A 1 831 ? -37.093 -2.666 -5.186 1.00 64.94 831 ARG A N 1
ATOM 6175 C CA . ARG A 1 831 ? -38.008 -1.571 -5.554 1.00 64.94 831 ARG A CA 1
ATOM 6176 C C . ARG A 1 831 ? -38.168 -1.427 -7.063 1.00 64.94 831 ARG A C 1
ATOM 6178 O O . ARG A 1 831 ? -37.212 -1.454 -7.833 1.00 64.94 831 ARG A O 1
ATOM 6185 N N . CYS A 1 832 ? -39.386 -1.119 -7.502 1.00 43.62 832 CYS A N 1
ATOM 6186 C CA . CYS A 1 832 ? -39.651 -0.757 -8.894 1.00 43.62 832 CYS A CA 1
ATOM 6187 C C . CYS A 1 832 ? -39.315 0.722 -9.188 1.00 43.62 832 CYS A C 1
ATOM 6189 O O . CYS A 1 832 ? -40.160 1.485 -9.654 1.00 43.62 832 CYS A O 1
ATOM 6191 N N . GLY A 1 833 ? -38.052 1.127 -9.023 1.00 48.34 833 GLY A N 1
ATOM 6192 C CA . GLY A 1 833 ? -37.543 2.474 -9.347 1.00 48.34 833 GLY A CA 1
ATOM 6193 C C . GLY A 1 833 ? -37.770 3.520 -8.247 1.00 48.34 833 GLY A C 1
ATOM 6194 O O . GLY A 1 833 ? -37.737 3.180 -7.069 1.00 48.34 833 GLY A O 1
ATOM 6195 N N . TYR A 1 834 ? -37.984 4.785 -8.641 1.00 49.84 834 TYR A N 1
ATOM 6196 C CA . TYR A 1 834 ? -38.157 5.957 -7.759 1.00 49.84 834 TYR A CA 1
ATOM 6197 C C . TYR A 1 834 ? -39.464 5.930 -6.931 1.00 49.84 834 TYR A C 1
ATOM 6199 O O . TYR A 1 834 ? -40.306 6.819 -7.029 1.00 49.84 834 TYR A O 1
ATOM 6207 N N . GLU A 1 835 ? -39.644 4.923 -6.079 1.00 44.38 835 GLU A N 1
ATOM 6208 C CA . GLU A 1 835 ? -40.519 5.059 -4.914 1.00 44.38 835 GLU A CA 1
ATOM 6209 C C . GLU A 1 835 ? -39.761 5.833 -3.830 1.00 44.38 835 GLU A C 1
ATOM 6211 O O . GLU A 1 835 ? -38.663 5.399 -3.455 1.00 44.38 835 GLU A O 1
ATOM 6216 N N . PRO A 1 836 ? -40.311 6.939 -3.291 1.00 39.84 836 PRO A N 1
ATOM 6217 C CA . PRO A 1 836 ? -39.657 7.694 -2.235 1.00 39.84 836 PRO A CA 1
ATOM 6218 C C . PRO A 1 836 ? -39.219 6.798 -1.073 1.00 39.84 836 PRO A C 1
ATOM 6220 O O . PRO A 1 836 ? -39.956 5.934 -0.584 1.00 39.84 836 PRO A O 1
ATOM 6223 N N . THR A 1 837 ? -38.010 7.021 -0.567 1.00 43.47 837 THR A N 1
ATOM 6224 C CA . THR A 1 837 ? -37.765 6.718 0.841 1.00 43.47 837 THR A CA 1
ATOM 6225 C C . THR A 1 837 ? -38.664 7.659 1.651 1.00 43.47 837 THR A C 1
ATOM 6227 O O . THR A 1 837 ? -38.797 8.838 1.321 1.00 43.47 837 THR A O 1
ATOM 6230 N N . GLY A 1 838 ? -39.331 7.147 2.691 1.00 40.03 838 GLY A N 1
ATOM 6231 C CA . GLY A 1 838 ? -40.256 7.919 3.540 1.00 40.03 838 GLY A CA 1
ATOM 6232 C C . GLY A 1 838 ? -39.544 8.905 4.474 1.00 40.03 838 GLY A C 1
ATOM 6233 O O . GLY A 1 838 ? -39.787 8.895 5.675 1.00 40.03 838 GLY A O 1
ATOM 6234 N N . ARG A 1 839 ? -38.590 9.662 3.923 1.00 44.28 839 ARG A N 1
ATOM 6235 C CA . ARG A 1 839 ? -37.705 10.636 4.575 1.00 44.28 839 ARG A CA 1
ATOM 6236 C C . ARG A 1 839 ? -37.729 12.006 3.884 1.00 44.28 839 ARG A C 1
ATOM 6238 O O . ARG A 1 839 ? -37.334 12.982 4.504 1.00 44.28 839 ARG A O 1
ATOM 6245 N N . ASN A 1 840 ? -38.201 12.067 2.634 1.00 38.75 840 ASN A N 1
ATOM 6246 C CA . ASN A 1 840 ? -38.240 13.279 1.807 1.00 38.75 840 ASN A CA 1
ATOM 6247 C C . ASN A 1 840 ? -39.695 13.763 1.595 1.00 38.75 840 ASN A C 1
ATOM 6249 O O . ASN A 1 840 ? -40.071 14.128 0.479 1.00 38.75 840 ASN A O 1
ATOM 6253 N N . ALA A 1 841 ? -40.517 13.688 2.648 1.00 29.25 841 ALA A N 1
ATOM 6254 C CA . ALA A 1 841 ? -41.928 14.082 2.688 1.00 29.25 841 ALA A CA 1
ATOM 6255 C C . ALA A 1 841 ? -42.194 14.955 3.922 1.00 29.25 841 ALA A C 1
ATOM 6257 O O . ALA A 1 841 ? -41.672 14.578 4.995 1.00 29.25 841 ALA A O 1
#

Organism: NCBI:txid43678

Nearest PDB structures (foldseek):
  3r4k-assembly2_D  TM=8.544E-01  e=6.228E-19  Ruegeria sp. TM1040
  3r4k-assembly1_B  TM=6.701E-01  e=1.311E-18  Ruegeria sp. TM1040
  7dqb-assembly1_A  TM=6.493E-01  e=5.051E-16  Microbacterium hydrocarbonoxydans
  5whm-assembly1_C  TM=5.661E-01  e=5.618E-16  Brucella abortus
  3obf-assembly2_B  TM=8.538E-01  e=8.943E-12  Paenarthrobacter aurescens TC1

Radius of gyration: 35.72 Å; Cα contacts (8 Å, |Δi|>4): 1427; chains: 1; bounding box: 109×88×112 Å

Sequence (841 aa):
MSTTDRQDARDLAAGGGTTGVTLVVRGARLTTPEGLSGPVDLLVAGDVIDHVVPAGSVPVPAGAHVIEAAGRIAFPGFVDSHVHGEAAVLDPDVQLAMLRQGVTSIVVGQDGVSYAPSARQPVADGTHDAHTWATGYFSAINGEHPTFRGGSVADLLATYEGTTPLNVAYLVPHGTLRYDVLGGATRPASPEETGRMVALLREALDDGACGMSTGLEYAPASNATDDELVALTRVLAEHDLPHVSHMRGYEDKAGTAMAELVRVARASGVATHVSHYHGPADELIGYVEDAHAAGLDVTFDSYPYLRGCSILSMVSLPTWLPVADPDATVAMLQDPDVVARLRAEHFPGLADLWERVTMAAVPGELQWSEGMALLDVADRLGLDPVETTLRILVSTHLRAGCVFAQPPTNSPGSVRALLRHPAQMGGSDAIYQGRAPAPARLGGVRALPRRARARARRLDVARRRTAPVDGRRRALRVRRPRGPAAGRTRRRRAARPRDRAGRRDVRGPAPSRDRDRRRARRGRARARGRAAHRCHPRAGAAPDRPGGARMTATAREAASAAHPGRQALPDASAPAADAARNSSQSLRRALTILDALRHDAARGLSLVELADVLGAHKSTVSRLLAPLVEVHLVRRTPGGRFVLGAGTLRLGQAYLEGLDLRTVAEPHLADLMRASGATCHLVVRDGLDVVYIDKKENTAVVRMASRIGRRMPLYCTGVGKAILAASDVDLLESVLDHPLPAVTARTLTDPDALRAELRTVAQRGYAIDDRENEAEVRCVAAAVVDHTETAIGALSVSALASHMPPARVRELGPLVVQAARAVSAGMGSVRCGYEPTGRNA

pLDDT: mean 78.95, std 24.74, range [21.55, 98.81]

Solvent-accessible surface area (backbone atoms only — not comparable to full-atom values): 47941 Å² total; per-residue (Å²): 132,58,80,59,64,62,46,60,46,48,53,40,58,71,72,74,67,68,85,66,44,49,37,34,40,32,34,19,23,42,77,51,101,90,45,71,52,70,50,24,26,38,35,23,36,84,96,39,80,73,48,79,43,58,45,83,61,55,84,83,55,91,88,35,46,75,44,87,30,65,90,40,74,55,71,81,65,34,60,30,68,29,30,43,38,73,35,46,47,67,37,68,70,49,43,50,48,39,45,74,68,44,36,41,29,40,31,22,30,48,56,3,55,29,57,36,51,16,54,73,56,68,48,100,84,61,45,29,54,14,20,64,45,30,42,45,71,39,24,30,40,44,33,68,50,89,80,69,80,48,23,47,38,42,62,52,55,61,65,51,65,90,59,41,96,52,49,80,38,44,23,40,11,44,18,17,42,45,23,20,59,57,41,46,48,93,49,66,74,51,78,64,52,45,49,53,40,45,49,55,50,52,52,32,44,72,49,60,36,64,29,34,13,30,15,32,70,41,66,43,32,49,36,63,47,68,68,54,52,24,57,47,37,30,56,29,31,77,70,70,24,38,39,35,28,33,51,63,35,57,50,97,39,28,69,62,27,49,54,48,50,55,50,32,32,71,72,28,63,25,37,39,32,35,48,65,58,62,26,48,37,82,57,56,50,49,62,52,50,52,39,46,75,73,69,46,59,65,36,28,23,42,40,89,66,64,55,52,72,49,46,45,51,71,81,72,54,65,90,86,53,48,70,48,32,48,68,63,32,42,55,44,68,68,34,68,70,50,44,52,45,40,62,72,74,47,53,72,82,41,59,82,47,50,86,36,31,27,32,12,12,39,54,70,94,56,39,85,40,39,64,34,41,44,53,62,49,8,63,76,69,75,43,55,59,65,58,38,50,50,50,47,35,50,72,32,60,44,25,26,12,26,35,31,54,55,60,85,63,42,34,78,66,20,48,60,47,49,59,66,37,77,49,30,43,44,10,28,67,23,35,73,35,48,93,37,44,54,75,33,60,79,50,24,64,74,73,72,56,102,66,40,85,78,68,57,76,67,74,68,52,92,84,74,73,97,65,81,98,68,88,88,83,83,79,92,74,90,78,75,80,80,78,86,84,88,83,82,87,90,81,90,81,89,88,87,92,87,81,91,87,90,87,85,88,85,86,85,88,89,92,82,90,80,92,88,86,89,87,86,87,88,86,86,84,90,82,88,81,88,86,87,89,85,91,83,88,80,90,88,88,85,86,84,89,88,86,86,80,82,92,85,85,84,86,87,78,88,88,76,93,80,77,99,68,81,84,76,82,80,77,98,81,79,86,82,87,78,76,78,86,72,80,58,63,66,58,55,52,41,51,50,50,53,55,56,24,57,79,40,48,92,77,29,44,39,67,61,58,51,14,63,76,63,78,38,61,53,76,55,45,53,64,50,47,49,60,35,39,73,69,23,44,27,37,74,46,97,87,66,23,34,24,67,19,73,34,46,55,55,53,52,47,61,50,58,76,70,64,51,69,66,74,58,32,47,64,45,42,50,49,49,16,67,74,69,64,34,35,18,41,33,30,34,69,55,95,69,26,30,31,29,74,43,77,35,74,46,87,92,49,88,81,70,97,75,53,70,72,45,72,45,56,21,79,37,30,16,40,24,37,14,25,54,42,41,50,58,68,68,63,49,52,65,52,63,81,43,89,53,76,70,70,28,103,53,27,67,52,48,69,67,61,42,58,48,50,31,53,48,21,30,77,68,45,35,20,68,16,79,15,12,57,44,80,58,35,27,31,36,8,10,38,22,29,26,63,83,70,41,46,62,20,18,32,31,44,38,44,46,42,87,82,46,40,80,67,52,47,65,63,44,40,62,53,36,34,51,38,17,40,54,34,12,46,72,49,52,27,89,66,94,54,68,67,79,67,100,77,86,122

InterPro domains:
  IPR005471 Transcription regulator IclR, N-terminal [PF09339] (586-638)
  IPR005471 Transcription regulator IclR, N-terminal [PS51077] (584-646)
  IPR005471 Transcription regulator IclR, N-terminal [SM00346] (584-674)
  IPR011059 Metal-dependent hydrolase, composite domain superfamily [SSF51338] (20-146)
  IPR011991 ArsR-like helix-turn-helix domain [cd00090] (584-644)
  IPR014757 Transcription regulator IclR, C-terminal [PF01614] (653-824)
  IPR014757 Transcription regulator IclR, C-terminal [PS51078] (647-829)
  IPR029016 GAF-like domain superfamily [G3DSA:3.30.450.40] (655-831)
  IPR032466 Metal-dependent hydrolase [SSF51556] (77-441)
  IPR036388 Winged helix-like DNA-binding domain superfamily [G3DSA:1.10.10.10] (579-654)
  IPR036390 Winged helix DNA-binding domain superfamily [SSF46785] (585-657)
  IPR050707 HTH-type Transcriptional Regulators in Metabolic Pathways [PTHR30136] (575-828)

Mean predicted aligned error: 19.5 Å

Secondary structure (DSSP, 8-state):
--SSHHHHHHHHHTTSS-TT--EEEEEEEEEETTEEPSPEEEEEETTEEEEEEETTSSPPPTT-EEEE-TT-EE-PPEEESSEE-TTGGGSHHHHHHHHHTTEEEEEES-TT--S-S--SS--TTT---HHHHHHHHTTTTT---SS--S--HHHHHTTTTTT-SSEEEEPEEHHHHHHHHHTT--SPPPHHHHHHHHHHHHHHHHTT---EEEETTSTTGGG--HHHHHHHHHHHHHTTPEEEEE-S--GGGHHHHHHHHHHHHHHH--EEEETT--S-HHHHHHHHHHHHHTT--EEEE--S-SEEEEEHHHHHS-TTS-TTSHHHHHHHHT-HHHHHHHHHHTGGGGHHHHTTEEEEE--GGGGGGTTSBHHHHHHHHT--HHHHHHHHHHHTTT--EEEEEPPTTS-HHHHHHHTTSTTEE----EE--SSS--GGGGTGGGG--TT-TTSGGGTTTTTSSSS-S-S-------PPPPPPPPP-------------------------------------------------------------------------------PPPPPS----SSGGG---HHHHHHHHHHHHHHHTTTT-B-TTHHHHHTT--HHHHHHHHHHHHHTTSEEE-TTS-EEE-HHHHHHHHHHHTT--HHHHHHHHHHHHHHHHSSEEEEEEEETTEEEEEEEE--TTSPPPS--TT-EEETTTSHHHHHHHTTS-HHHHHHHHTS----SSTT---SHHHHHHHHHHHHHHTSEEEESSSSTTEEEEEEEEE-TTSSEEEEEEEEEETTTS-HHHHHHHHHHHHHHHHHHHHHTT--S-S-PPPTT--